Protein AF-0000000079854232 (afdb_homodimer)

Radius of gyration: 33.32 Å; Cα contacts (8 Å, |Δi|>4): 2351; chains: 2; bounding box: 52×107×73 Å

Secondary structure (DSSP, 8-state):
-EEEEEEEEEEE-SS-EEEEEEEEETTEEEEEESS---EEEEEE-TT-EEEEPEEEEEE---TTT-TTT--HHHHHHHHHHTTEEEEEE-SSSSSS-S-SHHHHHHHHHHHTTT-SSEEEEPEE--TT-GGGHHHHHHHT--EEEEESS---TT-----HHHHHHHHHHHHHTT-EEEEE---HHHHHHHHHHHHHTT--SHHHHHHTS-HHHHHHHHHHHHHHHHHHT--EEE-S---HHHHHHHHHHHHTT--EEEEE-HHHHH--HHHHHHHGGGG--SSPP--HHHHHHHHHHHHTT---EE---B----GGGG-GGG-TTTS---B--TTTHHHHHIIIIIITT---THHHHIIIIIHHHHHTT-TTTSSS--TTSB--EEEEEEEEEEE--TTT--SSS---TTTT-EEEEEEEEEEETTEEEEETTEE--SS----BPP-/-EEEEEEEEEEE-SS-EEEEEEEEETTEEEEEESS---EEEEEE-TT-EEEEPEEEEEE---TTT-TTT--HHHHHHHHHHTTEEEEEE-SSSSSS-S-SHHHHHHHHHHHTTT-SSEEEEPEE--TT-GGGHHHHHHHT--EEEEESS---TT-----HHHHHHHHHHHHHTT-EEEEE---HHHHHHHHHHHHHTT--SHHHHHHTS-HHHHHHHHHHHHHHHHHHT--EEE-S---HHHHHHHHHHHHTT--EEEEE-HHHHH--HHHHHHHGGGG--SSPP--HHHHHHHHHHHHTT---EE---B----GGGG-GGG-TTTS---B--TTTHHHHHIIIIIITT---THHHHIIIIIHHHHHTT-TTTSSS--TTSB--EEEEEEEEEEE--TTT--SSS---TTTT-EEEEEEEEEEETTEEEEETTEE--SS----BPP-

Foldseek 3Di:
DFAEKEAQAFEFALPDTDTWMFGADQQFTADIGRGGDDHPYYHYRHQWYKFFQFEFAAAAQLPPPQCLFHHQQLLQQLLQLQRHQEYEHEQPSYVQRQQALVSVVVRCVRCVFRHQHAYAYAHEDAPPRLVRVVRSQVSFHLAYEAEQADDDPNGHHDDLVSLLVSLLVCQVVLHEYEYAFFHHVQLVVQVVVCVVVVNQFLVSNLVSGDPVRRQVRLVSNLVSQVVNVGAYEYEADQFLVSLVVQVVSVVVVRRYAYEHEVLSQPDAPVLCNVVHQLQAAPVHRYHPVRNVSVLVCLLVVSHQAYHHSADGGAPVLSDCVCGNVRRDRGFHGSNPGLVSCCFRACVVPNHDCSSCLRHGFQRVCVSRVNNVAGSGRDGRHRPWMWIKNQADKDAQALVLRSTSRRDGSRHRDIGGIGTAWTDGSRRTQGHRSRGDDPGRDYYYDGD/DFAEKEAQAFEFALPDTDTWMFGADQQFTADIGNGGDDHPYYHYRHQWYKFFQFEFAAAAQLPPPQCLFHHQQLLQQLLQLLRHQEYEHEQPSYVQRQQALVSLVVRCVRCVFRHQHAYAYAHEDADPRLVRVVRSQVSFHLAYEAEQADDDPNTHHDDLVSLLVSLLVCVVVLHEYEYAFFHHVQLVVQVVVCVVVVNQFLVSNLVSGDPVRRQVRLVSNLVSQVVNVGAYEYEADQFLVSLVVQVVSVVVVRRYAYEHEVLSQPDAPVLCNVVHQLQAAPVHRYHPVRNVSVLVCLLVVSHQAYHHSADGGAPVLSDCVCGNVRRDRGFHGSNPGLVSCCFRACVVPNHDCSSCLRHGFQRVCVSRVNNVAGSGRDGRHRPWMWIKNQADKDAQALVLRSTSHRDGSRHRDIGGIGTAWTAGSRRTQGHRSRGPDPGRDYHYDGD

InterPro domains:
  IPR006680 Amidohydrolase-related [PF01979] (49-428)
  IPR011059 Metal-dependent hydrolase, composite domain superfamily [G3DSA:2.30.40.10] (6-443)
  IPR011059 Metal-dependent hydrolase, composite domain superfamily [SSF51338] (1-446)
  IPR017593 Allantoinase [TIGR03178] (4-446)
  IPR032466 Metal-dependent hydrolase [SSF51556] (53-374)
  IPR050138 Dihydroorotase/Allantoinase hydrolase-like [PTHR43668] (2-435)

Nearest PDB structures (foldseek):
  3hm7-assembly2_C  TM=9.636E-01  e=1.072E-55  Halalkalibacterium halodurans
  3sfw-assembly1_A  TM=9.272E-01  e=3.280E-47  Brevibacillus agri
  2ftw-assembly1_A  TM=9.325E-01  e=2.130E-45  Dictyostelium discoideum
  4b3z-assembly1_D  TM=9.214E-01  e=6.081E-44  Homo sapiens
  4bkn-assembly1_B  TM=9.227E-01  e=2.604E-43  Homo sapiens

pLDDT: mean 97.46, std 3.45, range [66.62, 98.94]

Organism: NCBI:txid1812858

Structure (mmCIF, N/CA/C/O backbone):
data_AF-0000000079854232-model_v1
#
loop_
_entity.id
_entity.type
_entity.pdbx_description
1 polymer allantoinase
#
loop_
_atom_site.group_PDB
_atom_site.id
_atom_site.type_symbol
_atom_site.label_atom_id
_atom_site.label_alt_id
_atom_site.label_comp_id
_atom_site.label_asym_id
_atom_site.label_entity_id
_atom_site.label_seq_id
_atom_site.pdbx_PDB_ins_code
_atom_site.Cartn_x
_atom_site.Cartn_y
_atom_site.Cartn_z
_atom_site.occupancy
_atom_site.B_iso_or_equiv
_atom_site.auth_seq_id
_atom_site.auth_comp_id
_atom_site.auth_asym_id
_atom_site.auth_atom_id
_atom_site.pdbx_PDB_model_num
ATOM 1 N N . MET A 1 1 ? 18.969 46.969 31.609 1 77 1 MET A N 1
ATOM 2 C CA . MET A 1 1 ? 17.672 46.625 32.188 1 77 1 MET A CA 1
ATOM 3 C C . MET A 1 1 ? 16.812 45.844 31.172 1 77 1 MET A C 1
ATOM 5 O O . MET A 1 1 ? 16.938 46.062 29.969 1 77 1 MET A O 1
ATOM 9 N N . MET A 1 2 ? 16.203 44.781 31.672 1 88.69 2 MET A N 1
ATOM 10 C CA . MET A 1 2 ? 15.352 43.969 30.812 1 88.69 2 MET A CA 1
ATOM 11 C C . MET A 1 2 ? 14.195 44.812 30.25 1 88.69 2 MET A C 1
ATOM 13 O O . MET A 1 2 ? 13.711 45.719 30.906 1 88.69 2 MET A O 1
ATOM 17 N N . HIS A 1 3 ? 13.922 44.594 28.969 1 94.06 3 HIS A N 1
ATOM 18 C CA . HIS A 1 3 ? 12.82 45.312 28.328 1 94.06 3 HIS A CA 1
ATOM 19 C C . HIS A 1 3 ? 11.477 44.844 28.875 1 94.06 3 HIS A C 1
ATOM 21 O O . HIS A 1 3 ? 10.594 45.656 29.156 1 94.06 3 HIS A O 1
ATOM 27 N N . LEU A 1 4 ? 11.312 43.531 28.969 1 97.38 4 LEU A N 1
ATOM 28 C CA . LEU A 1 4 ? 10.07 42.906 29.422 1 97.38 4 LEU A CA 1
ATOM 29 C C . LEU A 1 4 ? 10.352 41.75 30.359 1 97.38 4 LEU A C 1
ATOM 31 O O . LEU A 1 4 ? 11.305 41 30.156 1 97.38 4 LEU A O 1
ATOM 35 N N . ALA A 1 5 ? 9.57 41.625 31.391 1 98.38 5 ALA A N 1
ATOM 36 C CA . ALA A 1 5 ? 9.641 40.469 32.281 1 98.38 5 ALA A CA 1
ATOM 37 C C . ALA A 1 5 ? 8.258 39.906 32.531 1 98.38 5 ALA A C 1
ATOM 39 O O . ALA A 1 5 ? 7.281 40.625 32.656 1 98.38 5 ALA A O 1
ATOM 40 N N . ILE A 1 6 ? 8.133 38.656 32.531 1 98.44 6 ILE A N 1
ATOM 41 C CA . ILE A 1 6 ? 6.965 37.906 33 1 98.44 6 ILE A CA 1
ATOM 42 C C . ILE A 1 6 ? 7.293 37.219 34.312 1 98.44 6 ILE A C 1
ATOM 44 O O . ILE A 1 6 ? 8.047 36.25 34.344 1 98.44 6 ILE A O 1
ATOM 48 N N . ASN A 1 7 ? 6.699 37.656 35.406 1 98.44 7 ASN A N 1
ATOM 49 C CA . ASN A 1 7 ? 7.102 37.188 36.719 1 98.44 7 ASN A CA 1
ATOM 50 C C . ASN A 1 7 ? 6.113 36.188 37.281 1 98.44 7 ASN A C 1
ATOM 52 O O . ASN A 1 7 ? 4.902 36.344 37.125 1 98.44 7 ASN A O 1
ATOM 56 N N . ASN A 1 8 ? 6.637 35.188 37.875 1 98.38 8 ASN A N 1
ATOM 57 C CA . ASN A 1 8 ? 5.93 34.25 38.75 1 98.38 8 ASN A CA 1
ATOM 58 C C . ASN A 1 8 ? 4.879 33.469 37.969 1 98.38 8 ASN A C 1
ATOM 60 O O . ASN A 1 8 ? 3.756 33.281 38.438 1 98.38 8 ASN A O 1
ATOM 64 N N . ALA A 1 9 ? 5.191 33.125 36.75 1 98.62 9 ALA A N 1
ATOM 65 C CA . ALA A 1 9 ? 4.316 32.281 35.938 1 98.62 9 ALA A CA 1
ATOM 66 C C . ALA A 1 9 ? 4.668 30.797 36.156 1 98.62 9 ALA A C 1
ATOM 68 O O . ALA A 1 9 ? 5.727 30.484 36.688 1 98.62 9 ALA A O 1
ATOM 69 N N . MET A 1 10 ? 3.762 29.891 35.844 1 98.69 10 MET A N 1
ATOM 70 C CA . MET A 1 10 ? 4.07 28.469 35.688 1 98.69 10 MET A CA 1
ATOM 71 C C . MET A 1 10 ? 4.641 28.188 34.281 1 98.69 10 MET A C 1
ATOM 73 O O . MET A 1 10 ? 3.889 27.953 33.344 1 98.69 10 MET A O 1
ATOM 77 N N . ILE A 1 11 ? 5.941 28.141 34.188 1 98.75 11 ILE A N 1
ATOM 78 C CA . ILE A 1 11 ? 6.637 27.953 32.906 1 98.75 11 ILE A CA 1
ATOM 79 C C . ILE A 1 11 ? 6.523 26.5 32.469 1 98.75 11 ILE A C 1
ATOM 81 O O . ILE A 1 11 ? 6.836 25.578 33.219 1 98.75 11 ILE A O 1
ATOM 85 N N . VAL A 1 12 ? 6.039 26.281 31.219 1 98.81 12 VAL A N 1
ATOM 86 C CA . VAL A 1 12 ? 5.785 24.938 30.703 1 98.81 12 VAL A CA 1
ATOM 87 C C . VAL A 1 12 ? 6.832 24.578 29.641 1 98.81 12 VAL A C 1
ATOM 89 O O . VAL A 1 12 ? 6.945 25.266 28.625 1 98.81 12 VAL A O 1
ATOM 92 N N . THR A 1 13 ? 7.625 23.562 29.875 1 97.81 13 THR A N 1
ATOM 93 C CA . THR A 1 13 ? 8.531 22.984 28.875 1 97.81 13 THR A CA 1
ATOM 94 C C . THR A 1 13 ? 8.008 21.641 28.375 1 97.81 13 THR A C 1
ATOM 96 O O . THR A 1 13 ? 6.926 21.203 28.781 1 97.81 13 THR A O 1
ATOM 99 N N . ASP A 1 14 ? 8.758 21.047 27.469 1 96.38 14 ASP A N 1
ATOM 100 C CA . ASP A 1 14 ? 8.328 19.75 26.938 1 96.38 14 ASP A CA 1
ATOM 101 C C . ASP A 1 14 ? 8.461 18.656 28 1 96.38 14 ASP A C 1
ATOM 103 O O . ASP A 1 14 ? 7.848 17.594 27.891 1 96.38 14 ASP A O 1
ATOM 107 N N . LYS A 1 15 ? 9.102 18.922 29.156 1 93.75 15 LYS A N 1
ATOM 108 C CA . LYS A 1 15 ? 9.398 17.859 30.109 1 93.75 15 LYS A CA 1
ATOM 109 C C . LYS A 1 15 ? 8.852 18.203 31.5 1 93.75 15 LYS A C 1
ATOM 111 O O . LYS A 1 15 ? 8.555 17.297 32.281 1 93.75 15 LYS A O 1
ATOM 116 N N . ASN A 1 16 ? 8.852 19.562 31.734 1 96.25 16 ASN A N 1
ATOM 117 C CA . ASN A 1 16 ? 8.477 19.906 33.125 1 96.25 16 ASN A CA 1
ATOM 118 C C . ASN A 1 16 ? 7.727 21.234 33.188 1 96.25 16 ASN A C 1
ATOM 120 O O . ASN A 1 16 ? 7.691 21.984 32.188 1 96.25 16 ASN A O 1
ATOM 124 N N . ILE A 1 17 ? 7.137 21.453 34.344 1 98.25 17 ILE A N 1
ATOM 125 C CA . ILE A 1 17 ? 6.461 22.688 34.688 1 98.25 17 ILE A CA 1
ATOM 126 C C . ILE A 1 17 ? 7.039 23.234 36 1 98.25 17 ILE A C 1
ATOM 128 O O . ILE A 1 17 ? 7.16 22.5 36.969 1 98.25 17 ILE A O 1
ATOM 132 N N . PHE A 1 18 ? 7.438 24.516 36 1 97.81 18 PHE A N 1
ATOM 133 C CA . PHE A 1 18 ? 7.961 25.109 37.219 1 97.81 18 PHE A CA 1
ATOM 134 C C . PHE A 1 18 ? 7.602 26.578 37.312 1 97.81 18 PHE A C 1
ATOM 136 O O . PHE A 1 18 ? 7.43 27.25 36.312 1 97.81 18 PHE A O 1
ATOM 143 N N . LYS A 1 19 ? 7.469 27.062 38.562 1 98.19 19 LYS A N 1
ATOM 144 C CA . LYS A 1 19 ? 7.211 28.484 38.781 1 98.19 19 LYS A CA 1
ATOM 145 C C . LYS A 1 19 ? 8.477 29.312 38.562 1 98.19 19 LYS A C 1
ATOM 147 O O . LYS A 1 19 ? 9.547 28.953 39.062 1 98.19 19 LYS A O 1
ATOM 152 N N . GLY A 1 20 ? 8.359 30.375 37.781 1 98.19 20 GLY A N 1
ATOM 153 C CA . GLY A 1 20 ? 9.523 31.203 37.562 1 98.19 20 GLY A CA 1
ATOM 154 C C . GLY A 1 20 ? 9.203 32.469 36.781 1 98.19 20 GLY A C 1
ATOM 155 O O . GLY A 1 20 ? 8.031 32.812 36.562 1 98.19 20 GLY A O 1
ATOM 156 N N . SER A 1 21 ? 10.297 33.219 36.562 1 98.5 21 SER A N 1
ATOM 157 C CA . SER A 1 21 ? 10.219 34.5 35.844 1 98.5 21 SER A CA 1
ATOM 158 C C . SER A 1 21 ? 11.156 34.5 34.656 1 98.5 21 SER A C 1
ATOM 160 O O . SER A 1 21 ? 12.227 33.906 34.688 1 98.5 21 SER A O 1
ATOM 162 N N . ILE A 1 22 ? 10.664 35.188 33.656 1 98.38 22 ILE A N 1
ATOM 163 C CA . ILE A 1 22 ? 11.453 35.281 32.438 1 98.38 22 ILE A CA 1
ATOM 164 C C . ILE A 1 22 ? 11.758 36.75 32.125 1 98.38 22 ILE A C 1
ATOM 166 O O . ILE A 1 22 ? 10.875 37.594 32.219 1 98.38 22 ILE A O 1
ATOM 170 N N . GLY A 1 23 ? 13.039 36.969 31.844 1 98.44 23 GLY A N 1
ATOM 171 C CA . GLY A 1 23 ? 13.461 38.281 31.359 1 98.44 23 GLY A CA 1
ATOM 172 C C . GLY A 1 23 ? 13.75 38.281 29.859 1 98.44 23 GLY A C 1
ATOM 173 O O . GLY A 1 23 ? 14.391 37.375 29.344 1 98.44 23 GLY A O 1
ATOM 174 N N . ILE A 1 24 ? 13.211 39.281 29.188 1 98.44 24 ILE A N 1
ATOM 175 C CA . ILE A 1 24 ? 13.312 39.375 27.734 1 98.44 24 ILE A CA 1
ATOM 176 C C . ILE A 1 24 ? 14.102 40.625 27.359 1 98.44 24 ILE A C 1
ATOM 178 O O . ILE A 1 24 ? 13.828 41.719 27.859 1 98.44 24 ILE A O 1
ATOM 182 N N . GLN A 1 25 ? 15.055 40.438 26.547 1 97.75 25 GLN A N 1
ATOM 183 C CA . GLN A 1 25 ? 15.867 41.531 26.016 1 97.75 25 GLN A CA 1
ATOM 184 C C . GLN A 1 25 ? 16.172 41.281 24.531 1 97.75 25 GLN A C 1
ATOM 186 O O . GLN A 1 25 ? 16.516 40.188 24.125 1 97.75 25 GLN A O 1
ATOM 191 N N . ASP A 1 26 ? 16.016 42.344 23.75 1 96.81 26 ASP A N 1
ATOM 192 C CA . ASP A 1 26 ? 16.359 42.312 22.328 1 96.81 26 ASP A CA 1
ATOM 193 C C . ASP A 1 26 ? 15.664 41.156 21.609 1 96.81 26 ASP A C 1
ATOM 195 O O . ASP A 1 26 ? 16.297 40.406 20.859 1 96.81 26 ASP A O 1
ATOM 199 N N . GLY A 1 27 ? 14.398 40.906 22.016 1 97.31 27 GLY A N 1
ATOM 200 C CA . GLY A 1 27 ? 13.555 39.969 21.328 1 97.31 27 GLY A CA 1
ATOM 201 C C . GLY A 1 27 ? 13.82 38.531 21.734 1 97.31 27 GLY A C 1
ATOM 202 O O . GLY A 1 27 ? 13.203 37.594 21.219 1 97.31 27 GLY A O 1
ATOM 203 N N . LYS A 1 28 ? 14.703 38.312 22.75 1 98.38 28 LYS A N 1
ATOM 204 C CA . LYS A 1 28 ? 15.117 36.969 23.125 1 98.38 28 LYS A CA 1
ATOM 205 C C . LYS A 1 28 ? 14.93 36.75 24.625 1 98.38 28 LYS A C 1
ATOM 207 O O . LYS A 1 28 ? 14.875 37.719 25.406 1 98.38 28 LYS A O 1
ATOM 212 N N . VAL A 1 29 ? 14.766 35.5 24.953 1 98.44 29 VAL A N 1
ATOM 213 C CA . VAL A 1 29 ? 14.812 35.156 26.359 1 98.44 29 VAL A CA 1
ATOM 214 C C . VAL A 1 29 ? 16.234 35.344 26.906 1 98.44 29 VAL A C 1
ATOM 216 O O . VAL A 1 29 ? 17.156 34.656 26.469 1 98.44 29 VAL A O 1
ATOM 219 N N . GLU A 1 30 ? 16.344 36.219 27.828 1 98.06 30 GLU A N 1
ATOM 220 C CA . GLU A 1 30 ? 17.672 36.562 28.328 1 98.06 30 GLU A CA 1
ATOM 221 C C . GLU A 1 30 ? 17.953 35.875 29.656 1 98.06 30 GLU A C 1
ATOM 223 O O . GLU A 1 30 ? 19.109 35.531 29.953 1 98.06 30 GLU A O 1
ATOM 228 N N . LEU A 1 31 ? 16.844 35.781 30.422 1 97 31 LEU A N 1
ATOM 229 C CA . LEU A 1 31 ? 17 35.25 31.766 1 97 31 LEU A CA 1
ATOM 230 C C . LEU A 1 31 ? 15.781 34.438 32.188 1 97 31 LEU A C 1
ATOM 232 O O . LEU A 1 31 ? 14.648 34.781 31.844 1 97 31 LEU A O 1
ATOM 236 N N . ILE A 1 32 ? 16.031 33.375 32.844 1 97.69 32 ILE A N 1
ATOM 237 C CA . ILE A 1 32 ? 15.016 32.594 33.531 1 97.69 32 ILE A CA 1
ATOM 238 C C . ILE A 1 32 ? 15.375 32.5 35.031 1 97.69 32 ILE A C 1
ATOM 240 O O . ILE A 1 32 ? 16.484 32.094 35.375 1 97.69 32 ILE A O 1
ATOM 244 N N . SER A 1 33 ? 14.477 32.906 35.812 1 97.31 33 SER A N 1
ATOM 245 C CA . SER A 1 33 ? 14.789 33 37.219 1 97.31 33 SER A CA 1
ATOM 246 C C . SER A 1 33 ? 13.648 32.469 38.094 1 97.31 33 SER A C 1
ATOM 248 O O . SER A 1 33 ? 12.492 32.469 37.656 1 97.31 33 SER A O 1
ATOM 250 N N . GLN A 1 34 ? 13.992 32.062 39.312 1 96.62 34 GLN A N 1
ATOM 251 C CA . GLN A 1 34 ? 12.977 31.672 40.281 1 96.62 34 GLN A CA 1
ATOM 252 C C . GLN A 1 34 ? 12.406 32.906 41 1 96.62 34 GLN A C 1
ATOM 254 O O . GLN A 1 34 ? 11.336 32.812 41.594 1 96.62 34 GLN A O 1
ATOM 259 N N . SER A 1 35 ? 13.148 33.969 40.938 1 96.75 35 SER A N 1
ATOM 260 C CA . SER A 1 35 ? 12.727 35.219 41.562 1 96.75 35 SER A CA 1
ATOM 261 C C . SER A 1 35 ? 12.25 36.219 40.531 1 96.75 35 SER A C 1
ATOM 263 O O . SER A 1 35 ? 12.617 36.125 39.344 1 96.75 35 SER A O 1
ATOM 265 N N . PRO A 1 36 ? 11.453 37.188 40.969 1 97.31 36 PRO A N 1
ATOM 266 C CA . PRO A 1 36 ? 10.984 38.188 40.031 1 97.31 36 PRO A CA 1
ATOM 267 C C . PRO A 1 36 ? 12.133 39 39.406 1 97.31 36 PRO A C 1
ATOM 269 O O . PRO A 1 36 ? 13.156 39.219 40.062 1 97.31 36 PRO A O 1
ATOM 272 N N . ILE A 1 37 ? 11.914 39.344 38.25 1 97.5 37 ILE A N 1
ATOM 273 C CA . ILE A 1 37 ? 12.898 40.094 37.5 1 97.5 37 ILE A CA 1
ATOM 274 C C . ILE A 1 37 ? 12.398 41.531 37.281 1 97.5 37 ILE A C 1
ATOM 276 O O . ILE A 1 37 ? 11.219 41.75 36.969 1 97.5 37 ILE A O 1
ATOM 280 N N . GLU A 1 38 ? 13.258 42.5 37.5 1 96.62 38 GLU A N 1
ATOM 281 C CA . GLU A 1 38 ? 12.938 43.906 37.156 1 96.62 38 GLU A CA 1
ATOM 282 C C . GLU A 1 38 ? 13.102 44.156 35.656 1 96.62 38 GLU A C 1
ATOM 284 O O . GLU A 1 38 ? 14.039 43.656 35.031 1 96.62 38 GLU A O 1
ATOM 289 N N . ALA A 1 39 ? 12.18 44.906 35.156 1 97.56 39 ALA A N 1
ATOM 290 C CA . ALA A 1 39 ? 12.219 45.25 33.75 1 97.56 39 ALA A CA 1
ATOM 291 C C . ALA A 1 39 ? 11.43 46.531 33.469 1 97.56 39 ALA A C 1
ATOM 293 O O . ALA A 1 39 ? 10.75 47.062 34.375 1 97.56 39 ALA A O 1
ATOM 294 N N . ASP A 1 40 ? 11.594 47.125 32.312 1 96.94 40 ASP A N 1
ATOM 295 C CA . ASP A 1 40 ? 10.836 48.312 31.953 1 96.94 40 ASP A CA 1
ATOM 296 C C . ASP A 1 40 ? 9.328 48.062 32.031 1 96.94 40 ASP A C 1
ATOM 298 O O . ASP A 1 40 ? 8.562 48.906 32.469 1 96.94 40 ASP A O 1
ATOM 302 N N . LYS A 1 41 ? 8.883 46.875 31.484 1 96.62 41 LYS A N 1
ATOM 303 C CA . LYS A 1 41 ? 7.508 46.406 31.594 1 96.62 41 LYS A CA 1
ATOM 304 C C . LYS A 1 41 ? 7.457 45.031 32.281 1 96.62 41 LYS A C 1
ATOM 306 O O . LYS A 1 41 ? 8.234 44.156 31.969 1 96.62 41 LYS A O 1
ATOM 311 N N . VAL A 1 42 ? 6.613 44.969 33.281 1 97.5 42 VAL A N 1
ATOM 312 C CA . VAL A 1 42 ? 6.512 43.719 34.031 1 97.5 42 VAL A CA 1
ATOM 313 C C . VAL A 1 42 ? 5.094 43.156 33.938 1 97.5 42 VAL A C 1
ATOM 315 O O . VAL A 1 42 ? 4.117 43.875 34.188 1 97.5 42 VAL A O 1
ATOM 318 N N . ILE A 1 43 ? 4.98 42 33.5 1 97 43 ILE A N 1
ATOM 319 C CA . ILE A 1 43 ? 3.729 41.25 33.469 1 97 43 ILE A CA 1
ATOM 320 C C . ILE A 1 43 ? 3.695 40.25 34.625 1 97 43 ILE A C 1
ATOM 322 O O . ILE A 1 43 ? 4.664 39.531 34.844 1 97 43 ILE A O 1
ATOM 326 N N . GLN A 1 44 ? 2.631 40.281 35.344 1 97 44 GLN A N 1
ATOM 327 C CA . GLN A 1 44 ? 2.451 39.312 36.406 1 97 44 GLN A CA 1
ATOM 328 C C . GLN A 1 44 ? 1.81 38.031 35.875 1 97 44 GLN A C 1
ATOM 330 O O . GLN A 1 44 ? 0.667 38.062 35.438 1 97 44 GLN A O 1
ATOM 335 N N . GLY A 1 45 ? 2.525 36.969 36.031 1 97.19 45 GLY A N 1
ATOM 336 C CA . GLY A 1 45 ? 2.057 35.688 35.5 1 97.19 45 GLY A CA 1
ATOM 337 C C . GLY A 1 45 ? 1.44 34.812 36.562 1 97.19 45 GLY A C 1
ATOM 338 O O . GLY A 1 45 ? 1.195 33.625 36.312 1 97.19 45 GLY A O 1
ATOM 339 N N . ASP A 1 46 ? 1.106 35.312 37.75 1 96.19 46 ASP A N 1
ATOM 340 C CA . ASP A 1 46 ? 0.618 34.5 38.875 1 96.19 46 ASP A CA 1
ATOM 341 C C . ASP A 1 46 ? -0.624 33.719 38.469 1 96.19 46 ASP A C 1
ATOM 343 O O . ASP A 1 46 ? -1.61 34.281 38 1 96.19 46 ASP A O 1
ATOM 347 N N . GLY A 1 47 ? -0.521 32.406 38.688 1 96.44 47 GLY A N 1
ATOM 348 C CA . GLY A 1 47 ? -1.651 31.516 38.469 1 96.44 47 GLY A CA 1
ATOM 349 C C . GLY A 1 47 ? -1.841 31.172 37 1 96.44 47 GLY A C 1
ATOM 350 O O . GLY A 1 47 ? -2.789 30.469 36.625 1 96.44 47 GLY A O 1
ATOM 351 N N . LYS A 1 48 ? -0.977 31.609 36.094 1 98.44 48 LYS A N 1
ATOM 352 C CA . LYS A 1 48 ? -1.108 31.359 34.656 1 98.44 48 LYS A CA 1
ATOM 353 C C . LYS A 1 48 ? 0.033 30.484 34.125 1 98.44 48 LYS A C 1
ATOM 355 O O . LYS A 1 48 ? 1.091 30.406 34.75 1 98.44 48 LYS A O 1
ATOM 360 N N . TYR A 1 49 ? -0.224 29.766 33.125 1 98.81 49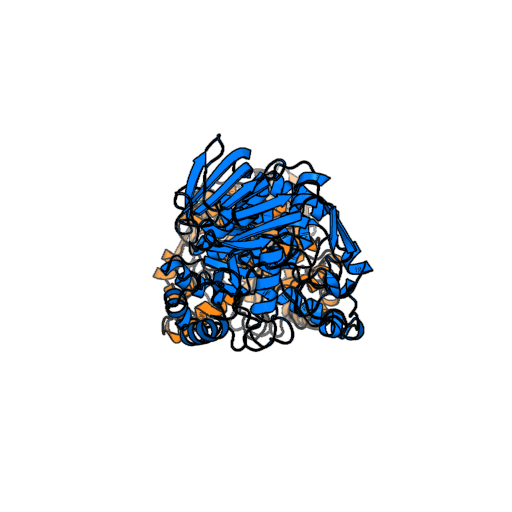 TYR A N 1
ATOM 361 C CA . TYR A 1 49 ? 0.806 28.984 32.438 1 98.81 49 TYR A CA 1
ATOM 362 C C . TYR A 1 49 ? 1.502 29.812 31.375 1 98.81 49 TYR A C 1
ATOM 364 O O . TYR A 1 49 ? 0.855 30.578 30.656 1 98.81 49 TYR A O 1
ATOM 372 N N . LEU A 1 50 ? 2.785 29.734 31.344 1 98.88 50 LEU A N 1
ATOM 373 C CA . LEU A 1 50 ? 3.566 30.328 30.266 1 98.88 50 LEU A CA 1
ATOM 374 C C . LEU A 1 50 ? 4.098 29.25 29.312 1 98.88 50 LEU A C 1
ATOM 376 O O . LEU A 1 50 ? 4.934 28.438 29.703 1 98.88 50 LEU A O 1
ATOM 380 N N . PHE A 1 51 ? 3.598 29.219 28.094 1 98.88 51 PHE A N 1
ATOM 381 C CA . PHE A 1 51 ? 4.016 28.281 27.062 1 98.88 51 PHE A CA 1
ATOM 382 C C . PHE A 1 51 ? 4.949 28.938 26.062 1 98.88 51 PHE A C 1
ATOM 384 O O . PHE A 1 51 ? 4.914 30.172 25.891 1 98.88 51 PHE A O 1
ATOM 391 N N . PRO A 1 52 ? 5.883 28.125 25.453 1 98.88 52 PRO A N 1
ATOM 392 C CA . PRO A 1 52 ? 6.43 28.672 24.203 1 98.88 52 PRO A CA 1
ATOM 393 C C . PRO A 1 52 ? 5.352 29.016 23.188 1 98.88 52 PRO A C 1
ATOM 395 O O . PRO A 1 52 ? 4.277 28.406 23.188 1 98.88 52 PRO A O 1
ATOM 398 N N . GLY A 1 53 ? 5.598 30.062 22.375 1 98.88 53 GLY A N 1
ATOM 399 C CA . GLY A 1 53 ? 4.652 30.344 21.312 1 98.88 53 GLY A CA 1
ATOM 400 C C . GLY A 1 53 ? 4.324 29.125 20.469 1 98.88 53 GLY A C 1
ATOM 401 O O . GLY A 1 53 ? 5.223 28.391 20.062 1 98.88 53 GLY A O 1
ATOM 402 N N . ILE A 1 54 ? 3.047 28.859 20.219 1 98.88 54 ILE A N 1
ATOM 403 C CA . ILE A 1 54 ? 2.605 27.719 19.422 1 98.88 54 ILE A CA 1
ATOM 404 C C . ILE A 1 54 ? 3.1 27.859 17.984 1 98.88 54 ILE A C 1
ATOM 406 O O . ILE A 1 54 ? 3.148 28.969 17.453 1 98.88 54 ILE A O 1
ATOM 410 N N . ILE A 1 55 ? 3.535 26.766 17.453 1 98.94 55 ILE A N 1
ATOM 411 C CA . ILE A 1 55 ? 3.949 26.688 16.047 1 98.94 55 ILE A CA 1
ATOM 412 C C . ILE A 1 55 ? 3.02 25.766 15.281 1 98.94 55 ILE A C 1
ATOM 414 O O . ILE A 1 55 ? 2.932 24.562 15.594 1 98.94 55 ILE A O 1
ATOM 418 N N . ASP A 1 56 ? 2.301 26.297 14.305 1 98.88 56 ASP A N 1
ATOM 419 C CA . ASP A 1 56 ? 1.387 25.516 13.477 1 98.88 56 ASP A CA 1
ATOM 420 C C . ASP A 1 56 ? 1.954 25.328 12.07 1 98.88 56 ASP A C 1
ATOM 422 O O . ASP A 1 56 ? 1.837 26.219 11.219 1 98.88 56 ASP A O 1
ATOM 426 N N . ASN A 1 57 ? 2.445 24.141 11.836 1 98.62 57 ASN A N 1
ATOM 427 C CA . ASN A 1 57 ? 3.182 23.891 10.594 1 98.62 57 ASN A CA 1
ATOM 428 C C . ASN A 1 57 ? 2.248 23.484 9.461 1 98.62 57 ASN A C 1
ATOM 430 O O . ASN A 1 57 ? 2.705 23.062 8.398 1 98.62 57 ASN A O 1
ATOM 434 N N . HIS A 1 58 ? 0.926 23.578 9.633 1 98.88 58 HIS A N 1
ATOM 435 C CA . HIS A 1 58 ? -0.037 23.156 8.617 1 98.88 58 HIS A CA 1
ATOM 436 C C . HIS A 1 58 ? -1.25 24.078 8.594 1 98.88 58 HIS A C 1
ATOM 438 O O . HIS A 1 58 ? -2.266 23.797 9.234 1 98.88 58 HIS A O 1
ATOM 444 N N . VAL A 1 59 ? -1.168 25.125 7.781 1 98.75 59 VAL A N 1
ATOM 445 C CA . VAL A 1 59 ? -2.27 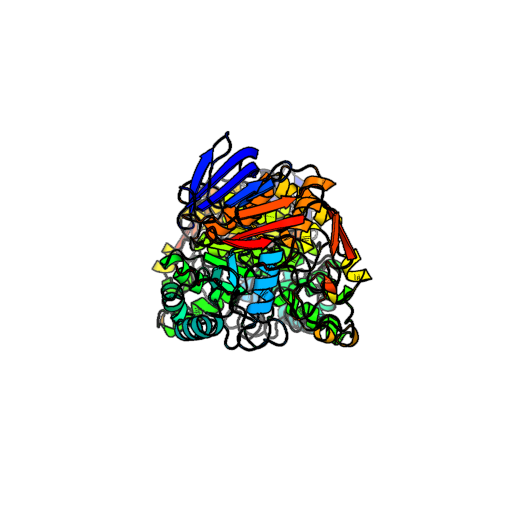26.062 7.609 1 98.75 59 VAL A CA 1
ATOM 446 C C . VAL A 1 59 ? -2.424 26.422 6.133 1 98.75 59 VAL A C 1
ATOM 448 O O . VAL A 1 59 ? -1.453 26.375 5.371 1 98.75 59 VAL A O 1
ATOM 451 N N . HIS A 1 60 ? -3.621 26.703 5.746 1 97.88 60 HIS A N 1
ATOM 452 C CA . HIS A 1 60 ? -3.926 27.25 4.426 1 97.88 60 HIS A CA 1
ATOM 453 C C . HIS A 1 60 ? -4.453 28.672 4.52 1 97.88 60 HIS A C 1
ATOM 455 O O . HIS A 1 60 ? -5.633 28.891 4.797 1 97.88 60 HIS A O 1
ATOM 461 N N . LEU A 1 61 ? -3.686 29.766 4.242 1 96.94 61 LEU A N 1
ATOM 462 C CA . LEU A 1 61 ? -4.141 31.141 4.375 1 96.94 61 LEU A CA 1
ATOM 463 C C . LEU A 1 61 ? -4.504 31.734 3.014 1 96.94 61 LEU A C 1
ATOM 465 O O . LEU A 1 61 ? -4.883 32.906 2.918 1 96.94 61 LEU A O 1
ATOM 469 N N . ASN A 1 62 ? -4.539 31 1.934 1 95.81 62 ASN A N 1
ATOM 470 C CA . ASN A 1 62 ? -5.18 31.188 0.636 1 95.81 62 ASN A CA 1
ATOM 471 C C . ASN A 1 62 ? -4.762 32.5 -0.006 1 95.81 62 ASN A C 1
ATOM 473 O O . ASN A 1 62 ? -5.566 33.156 -0.671 1 95.81 62 ASN A O 1
ATOM 477 N N . ASP A 1 63 ? -3.699 33.094 0.324 1 97 63 ASP A N 1
ATOM 478 C CA . ASP A 1 63 ? -3.193 34.375 -0.154 1 97 63 ASP A CA 1
ATOM 479 C C . ASP A 1 63 ? -1.815 34.219 -0.794 1 97 63 ASP A C 1
ATOM 481 O O . ASP A 1 63 ? -0.866 33.781 -0.137 1 97 63 ASP A O 1
ATOM 485 N N . PRO A 1 64 ? -1.741 34.531 -2.039 1 96.75 64 PRO A N 1
ATOM 486 C CA . PRO A 1 64 ? -2.666 35.219 -2.959 1 96.75 64 PRO A CA 1
ATOM 487 C C . PRO A 1 64 ? -3.625 34.219 -3.643 1 96.75 64 PRO A C 1
ATOM 489 O O . PRO A 1 64 ? -3.42 33.031 -3.584 1 96.75 64 PRO A O 1
ATOM 492 N N . GLY A 1 65 ? -4.793 34.75 -4.281 1 95.88 65 GLY A N 1
ATOM 493 C CA . GLY A 1 65 ? -5.586 34.031 -5.258 1 95.88 65 GLY A CA 1
ATOM 494 C C . GLY A 1 65 ? -6.953 33.625 -4.738 1 95.88 65 GLY A C 1
ATOM 495 O O . GLY A 1 65 ? -7.93 33.625 -5.488 1 95.88 65 GLY A O 1
ATOM 496 N N . PHE A 1 66 ? -7.082 33.219 -3.492 1 96.25 66 PHE A N 1
ATOM 497 C CA . PHE A 1 66 ? -8.344 32.781 -2.904 1 96.25 66 PHE A CA 1
ATOM 498 C C . PHE A 1 66 ? -8.664 33.562 -1.654 1 96.25 66 PHE A C 1
ATOM 500 O O . PHE A 1 66 ? -9.078 33 -0.634 1 96.25 66 PHE A O 1
ATOM 507 N N . THR A 1 67 ? -8.492 34.844 -1.688 1 97.5 67 THR A N 1
ATOM 508 C CA . THR A 1 67 ? -8.539 35.719 -0.525 1 97.5 67 THR A CA 1
ATOM 509 C C . THR A 1 67 ? -9.969 35.844 0.01 1 97.5 67 THR A C 1
ATOM 511 O O . THR A 1 67 ? -10.18 36.312 1.127 1 97.5 67 THR A O 1
ATOM 514 N N . TRP A 1 68 ? -10.984 35.406 -0.805 1 97.75 68 TRP A N 1
ATOM 515 C CA . TRP A 1 68 ? -12.352 35.375 -0.279 1 97.75 68 TRP A CA 1
ATOM 516 C C . TRP A 1 68 ? -12.508 34.312 0.796 1 97.75 68 TRP A C 1
ATOM 518 O O . TRP A 1 68 ? -13.461 34.344 1.581 1 97.75 68 TRP A O 1
ATOM 528 N N . ARG A 1 69 ? -11.641 33.344 0.821 1 97.81 69 ARG A N 1
ATOM 529 C CA . ARG A 1 69 ? -11.664 32.312 1.853 1 97.81 69 ARG A CA 1
ATOM 530 C C . ARG A 1 69 ? -10.938 32.781 3.111 1 97.81 69 ARG A C 1
ATOM 532 O O . ARG A 1 69 ? -11.461 32.656 4.219 1 97.81 69 ARG A O 1
ATOM 539 N N . GLU A 1 70 ? -9.703 33.25 2.885 1 97.69 70 GLU A N 1
ATOM 540 C CA . GLU A 1 70 ? -8.867 33.781 3.951 1 97.69 70 GLU A CA 1
ATOM 541 C C . GLU A 1 70 ? -7.68 34.562 3.385 1 97.69 70 GLU A C 1
ATOM 543 O O . GLU A 1 70 ? -7.074 34.156 2.396 1 97.69 70 GLU A O 1
ATOM 548 N N . ASP A 1 71 ? -7.41 35.719 3.936 1 97.19 71 ASP A N 1
ATOM 549 C CA . ASP A 1 71 ? -6.164 36.406 3.6 1 97.19 71 ASP A CA 1
ATOM 550 C C . ASP A 1 71 ? -5.172 36.344 4.758 1 97.19 71 ASP A C 1
ATOM 552 O O . ASP A 1 71 ? -5.516 35.875 5.852 1 97.19 71 ASP A O 1
ATOM 556 N N . PHE A 1 72 ? -3.953 36.688 4.492 1 97.62 72 PHE A N 1
ATOM 557 C CA . PHE A 1 72 ? -2.861 36.531 5.441 1 97.62 72 PHE A CA 1
ATOM 558 C C . PHE A 1 72 ? -3.08 37.375 6.684 1 97.62 72 PHE A C 1
ATOM 560 O O . PHE A 1 72 ? -2.695 36.969 7.789 1 97.62 72 PHE A O 1
ATOM 567 N N . ALA A 1 73 ? -3.682 38.531 6.562 1 96.94 73 ALA A N 1
ATOM 568 C CA . ALA A 1 73 ? -3.914 39.438 7.691 1 96.94 73 ALA A CA 1
ATOM 569 C C . ALA A 1 73 ? -4.914 38.812 8.68 1 96.94 73 ALA A C 1
ATOM 571 O O . ALA A 1 73 ? -4.648 38.75 9.883 1 96.94 73 ALA A O 1
ATOM 572 N N . HIS A 1 74 ? -6.066 38.406 8.188 1 97.5 74 HIS A N 1
ATOM 573 C CA . HIS A 1 74 ? -7.082 37.812 9.047 1 97.5 74 HIS A CA 1
ATOM 574 C C . HIS A 1 74 ? -6.57 36.531 9.688 1 97.5 74 HIS A C 1
ATOM 576 O O . HIS A 1 74 ? -6.742 36.312 10.891 1 97.5 74 HIS A O 1
ATOM 582 N N . GLY A 1 75 ? -5.926 35.688 8.836 1 98.19 75 GLY A N 1
ATOM 583 C CA . GLY A 1 75 ? -5.43 34.406 9.344 1 98.19 75 GLY A CA 1
ATOM 584 C C . GLY A 1 75 ? -4.391 34.562 10.438 1 98.19 75 GLY A C 1
ATOM 585 O O . GLY A 1 75 ? -4.465 33.906 11.477 1 98.19 75 GLY A O 1
ATOM 586 N N . THR A 1 76 ? -3.416 35.469 10.234 1 98.19 76 THR A N 1
ATOM 587 C CA . THR A 1 76 ? -2.338 35.625 11.203 1 98.19 76 THR A CA 1
ATOM 588 C C . THR A 1 76 ? -2.83 36.375 12.445 1 98.19 76 THR A C 1
ATOM 590 O O . THR A 1 76 ? -2.311 36.156 13.539 1 98.19 76 THR A O 1
ATOM 593 N N . LYS A 1 77 ? -3.82 37.219 12.273 1 97.25 77 LYS A N 1
ATOM 594 C CA . LYS A 1 77 ? -4.469 37.812 13.43 1 97.25 77 LYS A CA 1
ATOM 595 C C . LYS A 1 77 ? -5.117 36.75 14.312 1 97.25 77 LYS A C 1
ATOM 597 O O . LYS A 1 77 ? -4.926 36.75 15.531 1 97.25 77 LYS A O 1
ATOM 602 N N . ALA A 1 78 ? -5.902 35.906 13.664 1 98.12 78 ALA A N 1
ATOM 603 C CA . ALA A 1 78 ? -6.547 34.812 14.375 1 98.12 78 ALA A CA 1
ATOM 604 C C . ALA A 1 78 ? -5.52 33.906 15.078 1 98.12 78 ALA A C 1
ATOM 606 O O . ALA A 1 78 ? -5.727 33.5 16.219 1 98.12 78 ALA A O 1
ATOM 607 N N . ALA A 1 79 ? -4.441 33.625 14.359 1 98.56 79 ALA A N 1
ATOM 608 C CA . ALA A 1 79 ? -3.352 32.844 14.938 1 98.56 79 ALA A CA 1
ATOM 609 C C . ALA A 1 79 ? -2.812 33.5 16.203 1 98.56 79 ALA A C 1
ATOM 611 O O . ALA A 1 79 ? -2.688 32.844 17.234 1 98.56 79 ALA A O 1
ATOM 612 N N . ALA A 1 80 ? -2.531 34.781 16.141 1 98.12 80 ALA A N 1
ATOM 613 C CA . ALA A 1 80 ? -1.987 35.531 17.266 1 98.12 80 ALA A CA 1
ATOM 614 C C . ALA A 1 80 ? -2.922 35.438 18.484 1 98.12 80 ALA A C 1
ATOM 616 O O . ALA A 1 80 ? -2.477 35.188 19.594 1 98.12 80 ALA A O 1
ATOM 617 N N . ILE A 1 81 ? -4.168 35.625 18.203 1 97.94 81 ILE A N 1
ATOM 618 C CA . ILE A 1 81 ? -5.172 35.594 19.25 1 97.94 81 ILE A CA 1
ATOM 619 C C . ILE A 1 81 ? -5.211 34.219 19.891 1 97.94 81 ILE A C 1
ATOM 621 O O . ILE A 1 81 ? -5.402 34.094 21.109 1 97.94 81 ILE A O 1
ATOM 625 N N . GLY A 1 82 ? -4.961 33.219 19.125 1 98.5 82 GLY A N 1
ATOM 626 C CA . GLY A 1 82 ? -4.98 31.844 19.594 1 98.5 82 GLY A CA 1
ATOM 627 C C . GLY A 1 82 ? -3.676 31.422 20.25 1 98.5 82 GLY A C 1
ATOM 628 O O . GLY A 1 82 ? -3.545 30.281 20.703 1 98.5 82 GLY A O 1
ATOM 629 N N . GLY A 1 83 ? -2.668 32.281 20.297 1 98.56 83 GLY A N 1
ATOM 630 C CA . GLY A 1 83 ? -1.398 31.969 20.938 1 98.56 83 GLY A CA 1
ATOM 631 C C . GLY A 1 83 ? -0.366 31.422 19.969 1 98.56 83 GLY A C 1
ATOM 632 O O . GLY A 1 83 ? 0.687 30.938 20.391 1 98.56 83 GLY A O 1
ATOM 633 N N . VAL A 1 84 ? -0.654 31.438 18.656 1 98.88 84 VAL A N 1
ATOM 634 C CA . VAL A 1 84 ? 0.271 30.969 17.625 1 98.88 84 VAL A CA 1
ATOM 635 C C . VAL A 1 84 ? 1.215 32.094 17.234 1 98.88 84 VAL A C 1
ATOM 637 O O . VAL A 1 84 ? 0.771 33.219 16.922 1 98.88 84 VAL A O 1
ATOM 640 N N . THR A 1 85 ? 2.52 31.828 17.25 1 98.69 85 THR A N 1
ATOM 641 C CA . THR A 1 85 ? 3.49 32.875 16.953 1 98.69 85 THR A CA 1
ATOM 642 C C . THR A 1 85 ? 4.18 32.594 15.617 1 98.69 85 THR A C 1
ATOM 644 O O . THR A 1 85 ? 4.836 33.469 15.062 1 98.69 85 THR A O 1
ATOM 647 N N . THR A 1 86 ? 4.074 31.359 15.156 1 98.81 86 THR A N 1
ATOM 648 C CA . THR A 1 86 ? 4.699 31 13.891 1 98.81 86 THR A CA 1
ATOM 649 C C . THR A 1 86 ? 3.834 30 13.133 1 98.81 86 THR A C 1
ATOM 651 O O . THR A 1 86 ? 3.299 29.062 13.719 1 98.81 86 THR A O 1
ATOM 654 N N . ILE A 1 87 ? 3.643 30.266 11.82 1 98.75 87 ILE A N 1
ATOM 655 C CA . ILE A 1 87 ? 2.928 29.297 10.984 1 98.75 87 ILE A CA 1
ATOM 656 C C . ILE A 1 87 ? 3.795 28.906 9.789 1 98.75 87 ILE A C 1
ATOM 658 O O . ILE A 1 87 ? 4.711 29.641 9.414 1 98.75 87 ILE A O 1
ATOM 662 N N . VAL A 1 88 ? 3.568 27.703 9.289 1 98.81 88 VAL A N 1
ATOM 663 C CA . VAL A 1 88 ? 4.098 27.297 7.996 1 98.81 88 VAL A CA 1
ATOM 664 C C . VAL A 1 88 ? 2.945 27.062 7.02 1 98.81 88 VAL A C 1
ATOM 666 O O . VAL A 1 88 ? 2.156 26.141 7.191 1 98.81 88 VAL A O 1
ATOM 669 N N . ASP A 1 89 ? 2.869 27.906 6.062 1 98.56 89 ASP A N 1
ATOM 670 C CA . ASP A 1 89 ? 1.723 27.969 5.16 1 98.56 89 ASP A CA 1
ATOM 671 C C . ASP A 1 89 ? 1.877 26.984 4.012 1 98.56 89 ASP A C 1
ATOM 673 O O . ASP A 1 89 ? 2.959 26.859 3.434 1 98.56 89 ASP A O 1
ATOM 677 N N . MET A 1 90 ? 0.853 26.234 3.713 1 98.19 90 MET A N 1
ATOM 678 C CA . MET A 1 90 ? 0.824 25.203 2.693 1 98.19 90 MET A CA 1
ATOM 679 C C . MET A 1 90 ? 0.924 25.797 1.296 1 98.19 90 MET A C 1
ATOM 681 O O . MET A 1 90 ? 0.547 26.953 1.084 1 98.19 90 MET A O 1
ATOM 685 N N . PRO A 1 91 ? 1.378 25.047 0.369 1 97.94 91 PRO A N 1
ATOM 686 C CA . PRO A 1 91 ? 1.711 25.609 -0.944 1 97.94 91 PRO A CA 1
ATOM 687 C C . PRO A 1 91 ? 0.5 25.703 -1.87 1 97.94 91 PRO A C 1
ATOM 689 O O . PRO A 1 91 ? 0.565 26.359 -2.916 1 97.94 91 PRO A O 1
ATOM 692 N N . MET A 1 92 ? -0.601 25 -1.508 1 95.75 92 MET A N 1
ATOM 693 C CA . MET A 1 92 ? -1.787 25.016 -2.359 1 95.75 92 MET A CA 1
ATOM 694 C C . MET A 1 92 ? -2.863 25.922 -1.769 1 95.75 92 MET A C 1
ATOM 696 O O . MET A 1 92 ? -2.699 26.453 -0.669 1 95.75 92 MET A O 1
ATOM 700 N N . GLN A 1 93 ? -3.928 26.172 -2.547 1 91.94 93 GLN A N 1
ATOM 701 C CA . GLN A 1 93 ? -4.91 27.203 -2.238 1 91.94 93 GLN A CA 1
ATOM 702 C C . GLN A 1 93 ? -4.277 28.594 -2.254 1 91.94 93 GLN A C 1
ATOM 704 O O . GLN A 1 93 ? -4.562 29.422 -1.387 1 91.94 93 GLN A O 1
ATOM 709 N N . ASN A 1 94 ? -3.262 28.672 -3.039 1 91.19 94 ASN A N 1
ATOM 710 C CA . ASN A 1 94 ? -2.588 29.844 -3.572 1 91.19 94 ASN A CA 1
ATOM 711 C C . ASN A 1 94 ? -2.611 29.875 -5.098 1 91.19 94 ASN A C 1
ATOM 713 O O . ASN A 1 94 ? -2.576 28.812 -5.738 1 91.19 94 ASN A O 1
ATOM 717 N N . GLU A 1 95 ? -2.686 31.047 -5.605 1 93.94 95 GLU A N 1
ATOM 718 C CA . GLU A 1 95 ? -2.648 31.109 -7.062 1 93.94 95 GLU A CA 1
ATOM 719 C C . GLU A 1 95 ? -1.467 31.953 -7.543 1 93.94 95 GLU A C 1
ATOM 721 O O . GLU A 1 95 ? -1.447 33.156 -7.363 1 93.94 95 GLU A O 1
ATOM 726 N N . PRO A 1 96 ? -0.49 31.359 -8.117 1 95.94 96 PRO A N 1
ATOM 727 C CA . PRO A 1 96 ? -0.342 29.906 -8.305 1 95.94 96 PRO A CA 1
ATOM 728 C C . PRO A 1 96 ? 0.157 29.203 -7.055 1 95.94 96 PRO A C 1
ATOM 730 O O . PRO A 1 96 ? 0.636 29.844 -6.117 1 95.94 96 PRO A O 1
ATOM 733 N N . ALA A 1 97 ? -0.002 27.828 -7.066 1 97.5 97 ALA A N 1
ATOM 734 C CA . ALA A 1 97 ? 0.626 27.047 -6.004 1 97.5 97 ALA A CA 1
ATOM 735 C C . ALA A 1 97 ? 2.129 27.297 -5.949 1 97.5 97 ALA A C 1
ATOM 737 O O . ALA A 1 97 ? 2.766 27.516 -6.984 1 97.5 97 ALA A O 1
ATOM 738 N N . VAL A 1 98 ? 2.736 27.266 -4.797 1 98.38 98 VAL A N 1
ATOM 739 C CA . VAL A 1 98 ? 4.152 27.562 -4.621 1 98.38 98 VAL A CA 1
ATOM 740 C C . VAL A 1 98 ? 4.992 26.391 -5.137 1 98.38 98 VAL A C 1
ATOM 742 O O . VAL A 1 98 ? 5.527 25.609 -4.348 1 98.38 98 VAL A O 1
ATOM 745 N N . SER A 1 99 ? 5.227 26.359 -6.492 1 98.31 99 SER A N 1
ATOM 746 C CA . SER A 1 99 ? 5.789 25.188 -7.129 1 98.31 99 SER A CA 1
ATOM 747 C C . SER A 1 99 ? 7.207 25.438 -7.625 1 98.31 99 SER A C 1
ATOM 749 O O . SER A 1 99 ? 7.883 24.516 -8.102 1 98.31 99 SER A O 1
ATOM 751 N N . ASN A 1 100 ? 7.672 26.625 -7.523 1 98.38 100 ASN A N 1
ATOM 752 C CA . ASN A 1 100 ? 9.055 26.953 -7.867 1 98.38 100 ASN A CA 1
ATOM 753 C C . ASN A 1 100 ? 9.547 28.188 -7.105 1 98.38 100 ASN A C 1
ATOM 755 O O . ASN A 1 100 ? 8.781 28.812 -6.367 1 98.38 100 ASN A O 1
ATOM 759 N N . ALA A 1 101 ? 10.812 28.531 -7.277 1 98.62 101 ALA A N 1
ATOM 760 C CA . ALA A 1 101 ? 11.461 29.594 -6.523 1 98.62 101 ALA A CA 1
ATOM 761 C C . ALA A 1 101 ? 10.852 30.953 -6.844 1 98.62 101 ALA A C 1
ATOM 763 O O . ALA A 1 101 ? 10.703 31.797 -5.961 1 98.62 101 ALA A O 1
ATOM 764 N N . GLU A 1 102 ? 10.492 31.172 -8.078 1 98.69 102 GLU A N 1
ATOM 765 C CA . GLU A 1 102 ? 9.914 32.438 -8.492 1 98.69 102 GLU A CA 1
ATOM 766 C C . GLU A 1 102 ? 8.57 32.688 -7.816 1 98.69 102 GLU A C 1
ATOM 768 O O . GLU A 1 102 ? 8.32 33.781 -7.297 1 98.69 102 GLU A O 1
ATOM 773 N N . ILE A 1 103 ? 7.738 31.703 -7.859 1 98.5 103 ILE A N 1
ATOM 774 C CA . ILE A 1 103 ? 6.422 31.812 -7.234 1 98.5 103 ILE A CA 1
ATOM 775 C C . ILE A 1 103 ? 6.582 32 -5.73 1 98.5 103 ILE A C 1
ATOM 777 O O . ILE A 1 103 ? 5.832 32.75 -5.113 1 98.5 103 ILE A O 1
ATOM 781 N N . PHE A 1 104 ? 7.59 31.328 -5.148 1 98.44 104 PHE A N 1
ATOM 782 C CA . PHE A 1 104 ? 7.91 31.5 -3.736 1 98.44 104 PHE A CA 1
ATOM 783 C C . PHE A 1 104 ? 8.195 32.969 -3.422 1 98.44 104 PHE A C 1
ATOM 785 O O . PHE A 1 104 ? 7.637 33.531 -2.48 1 98.44 104 PHE A O 1
ATOM 792 N N . GLU A 1 105 ? 8.961 33.562 -4.199 1 98.56 105 GLU A N 1
ATOM 793 C CA . GLU A 1 105 ? 9.367 34.969 -3.977 1 98.56 105 GLU A CA 1
ATOM 794 C C . GLU A 1 105 ? 8.203 35.906 -4.188 1 9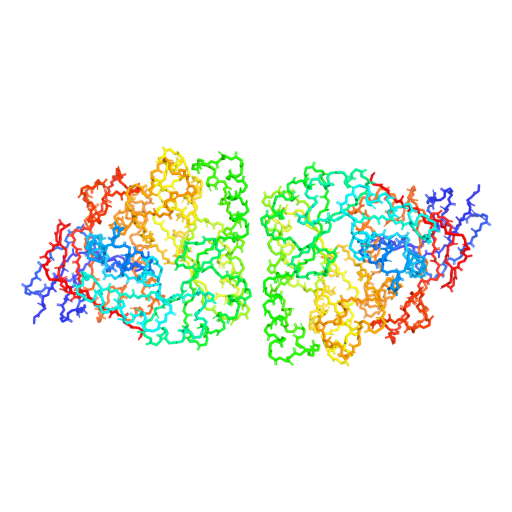8.56 105 GLU A C 1
ATOM 796 O O . GLU A 1 105 ? 8.07 36.906 -3.465 1 98.56 105 GLU A O 1
ATOM 801 N N . ILE A 1 106 ? 7.434 35.625 -5.207 1 98.31 106 ILE A N 1
ATOM 802 C CA . ILE A 1 106 ? 6.27 36.469 -5.48 1 98.31 106 ILE A CA 1
ATOM 803 C C . ILE A 1 106 ? 5.328 36.438 -4.277 1 98.31 106 ILE A C 1
ATOM 805 O O . ILE A 1 106 ? 4.852 37.5 -3.838 1 98.31 106 ILE A O 1
ATOM 809 N N . LYS A 1 107 ? 5.102 35.25 -3.705 1 98.12 107 LYS A N 1
ATOM 810 C CA . LYS A 1 107 ? 4.242 35.156 -2.529 1 98.12 107 LYS A CA 1
ATOM 811 C C . LYS A 1 107 ? 4.871 35.844 -1.325 1 98.12 107 LYS A C 1
ATOM 813 O O . LYS A 1 107 ? 4.188 36.562 -0.586 1 98.12 107 LYS A O 1
ATOM 818 N N . ALA A 1 108 ? 6.164 35.594 -1.142 1 98.12 108 ALA A N 1
ATOM 819 C CA . ALA A 1 108 ? 6.879 36.219 -0.025 1 98.12 108 ALA A CA 1
ATOM 820 C C . ALA A 1 108 ? 6.727 37.719 -0.044 1 98.12 108 ALA A C 1
ATOM 822 O O . ALA A 1 108 ? 6.457 38.344 0.991 1 98.12 108 ALA A O 1
ATOM 823 N N . LYS A 1 109 ? 6.828 38.312 -1.195 1 97.75 109 LYS A N 1
ATOM 824 C CA . LYS A 1 109 ? 6.68 39.75 -1.343 1 97.75 109 LYS A CA 1
ATOM 825 C C . LYS A 1 109 ? 5.238 40.188 -1.104 1 97.75 109 LYS A C 1
ATOM 827 O O . LYS A 1 109 ? 4.988 41.188 -0.444 1 97.75 109 LYS A O 1
ATOM 832 N N . HIS A 1 110 ? 4.391 39.438 -1.621 1 97.56 110 HIS A N 1
ATOM 833 C CA . HIS A 1 110 ? 2.969 39.75 -1.567 1 97.56 110 HIS A CA 1
ATOM 834 C C . HIS A 1 110 ? 2.473 39.812 -0.127 1 97.56 110 HIS A C 1
ATOM 836 O O . HIS A 1 110 ? 1.673 40.688 0.221 1 97.56 110 HIS A O 1
ATOM 842 N N . VAL A 1 111 ? 2.963 38.906 0.77 1 97.5 111 VAL A N 1
ATOM 843 C CA . VAL A 1 111 ? 2.369 38.781 2.098 1 97.5 111 VAL A CA 1
ATOM 844 C C . VAL A 1 111 ? 3.277 39.469 3.129 1 97.5 111 VAL A C 1
ATOM 846 O O . VAL A 1 111 ? 2.979 39.438 4.324 1 97.5 111 VAL A O 1
ATOM 849 N N . SER A 1 112 ? 4.367 40.094 2.725 1 95.19 112 SER A N 1
ATOM 850 C CA . SER A 1 112 ? 5.43 40.594 3.596 1 95.19 112 SER A CA 1
ATOM 851 C C . SER A 1 112 ? 4.91 41.625 4.574 1 95.19 112 SER A C 1
ATOM 853 O O . SER A 1 112 ? 5.418 41.75 5.691 1 95.19 112 SER A O 1
ATOM 855 N N . SER A 1 113 ? 3.855 42.375 4.254 1 94.81 113 SER A N 1
ATOM 856 C CA . SER A 1 113 ? 3.367 43.406 5.137 1 94.81 113 SER A CA 1
ATOM 857 C C . SER A 1 113 ? 2.027 43.031 5.762 1 94.81 113 SER A C 1
ATOM 859 O O . SER A 1 113 ? 1.41 43.844 6.453 1 94.81 113 SER A O 1
ATOM 861 N N . ALA A 1 114 ? 1.717 41.875 5.543 1 95.38 114 ALA A N 1
ATOM 862 C CA . ALA A 1 114 ? 0.347 41.531 5.914 1 95.38 114 ALA A CA 1
ATOM 863 C C . ALA A 1 114 ? 0.314 40.719 7.215 1 95.38 114 ALA A C 1
ATOM 865 O O . ALA A 1 114 ? -0.719 40.656 7.883 1 95.38 114 ALA A O 1
ATOM 866 N N . SER A 1 115 ? 1.418 40.156 7.664 1 97 115 SER A N 1
ATOM 867 C CA . SER A 1 115 ? 1.378 39.125 8.703 1 97 115 SER A CA 1
ATOM 868 C C . SER A 1 115 ? 1.592 39.75 10.086 1 97 115 SER A C 1
ATOM 870 O O . SER A 1 115 ? 2.467 40.594 10.266 1 97 115 SER A O 1
ATOM 872 N N . TYR A 1 116 ? 0.844 39.281 11.07 1 97.06 116 TYR A N 1
ATOM 873 C CA . TYR A 1 116 ? 0.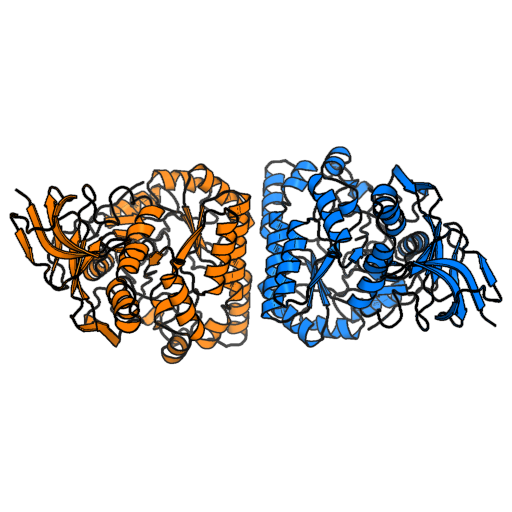985 39.688 12.461 1 97.06 116 TYR A CA 1
ATOM 874 C C . TYR A 1 116 ? 1.962 38.781 13.203 1 97.06 116 TYR A C 1
ATOM 876 O O . TYR A 1 116 ? 2.428 39.125 14.289 1 97.06 116 TYR A O 1
ATOM 884 N N . ILE A 1 117 ? 2.236 37.656 12.664 1 98 117 ILE A N 1
ATOM 885 C CA . ILE A 1 117 ? 3.139 36.688 13.305 1 98 117 ILE A CA 1
ATOM 886 C C . ILE A 1 117 ? 4.172 36.219 12.289 1 98 117 ILE A C 1
ATOM 888 O O . ILE A 1 117 ? 4.051 36.469 11.094 1 98 117 ILE A O 1
ATOM 892 N N . ASP A 1 118 ? 5.227 35.469 12.75 1 98.44 118 ASP A N 1
ATOM 893 C CA . ASP A 1 118 ? 6.242 34.906 11.852 1 98.44 118 ASP A CA 1
ATOM 894 C C . ASP A 1 118 ? 5.676 33.781 11.016 1 98.44 118 ASP A C 1
ATOM 896 O O . ASP A 1 118 ? 4.703 33.125 11.414 1 98.44 118 ASP A O 1
ATOM 900 N N . TYR A 1 119 ? 6.262 33.625 9.82 1 98.62 119 TYR A N 1
ATOM 901 C CA . TYR A 1 119 ? 5.707 32.594 8.93 1 98.62 119 TYR A CA 1
ATOM 902 C C . TYR A 1 119 ? 6.793 32.031 8.031 1 98.62 119 TYR A C 1
ATOM 904 O O . TYR A 1 119 ? 7.883 32.594 7.914 1 98.62 119 TYR A O 1
ATOM 912 N N . SER A 1 120 ? 6.578 30.828 7.57 1 98.56 120 SER A N 1
ATOM 913 C CA . SER A 1 120 ? 7.32 30.125 6.531 1 98.56 120 SER A CA 1
ATOM 914 C C . SER A 1 120 ? 6.383 29.453 5.539 1 98.56 120 SER A C 1
ATOM 916 O O . SER A 1 120 ? 5.16 29.547 5.668 1 98.56 120 SER A O 1
ATOM 918 N N . PHE A 1 121 ? 7 28.859 4.453 1 98.62 121 PHE A N 1
ATOM 919 C CA . PHE A 1 121 ? 6.18 28.219 3.432 1 98.62 121 PHE A CA 1
ATOM 920 C C . PHE A 1 121 ? 6.617 26.766 3.213 1 98.62 121 PHE A C 1
ATOM 922 O O . PHE A 1 121 ? 7.809 26.469 3.258 1 98.62 121 PHE A O 1
ATOM 929 N N . TRP A 1 122 ? 5.598 25.969 2.992 1 98.5 122 TRP A N 1
ATOM 930 C CA . TRP A 1 122 ? 5.855 24.719 2.289 1 98.5 122 TRP A CA 1
ATOM 931 C C . TRP A 1 122 ? 6.102 24.953 0.805 1 98.5 122 TRP A C 1
ATOM 933 O O . TRP A 1 122 ? 5.629 25.953 0.249 1 98.5 122 TRP A O 1
ATOM 943 N N . GLY A 1 123 ? 6.84 24.125 0.214 1 98.56 123 GLY A N 1
ATOM 944 C CA . GLY A 1 123 ? 6.875 24.016 -1.236 1 98.56 123 GLY A CA 1
ATOM 945 C C . GLY A 1 123 ? 6.02 22.891 -1.774 1 98.56 123 GLY A C 1
ATOM 946 O O . GLY A 1 123 ? 5.707 21.938 -1.05 1 98.56 123 GLY A O 1
ATOM 947 N N . ALA A 1 124 ? 5.652 23 -3.045 1 98.56 124 ALA A N 1
ATOM 948 C CA . ALA A 1 124 ? 4.832 21.969 -3.68 1 98.56 124 ALA A CA 1
ATOM 949 C C . ALA A 1 124 ? 5.676 20.766 -4.055 1 98.56 124 ALA A C 1
ATOM 951 O O . ALA A 1 124 ? 6.855 20.891 -4.395 1 98.56 124 ALA A O 1
ATOM 952 N N . LEU A 1 125 ? 5.16 19.641 -3.93 1 98.69 125 LEU A N 1
ATOM 953 C CA . LEU A 1 125 ? 5.617 18.391 -4.512 1 98.69 125 LEU A CA 1
ATOM 954 C C . LEU A 1 125 ? 4.547 17.781 -5.414 1 98.69 125 LEU A C 1
ATOM 956 O O . LEU A 1 125 ? 3.701 17.016 -4.953 1 98.69 125 LEU A O 1
ATOM 960 N N . VAL A 1 126 ? 4.625 18.125 -6.723 1 98.44 126 VAL A N 1
ATOM 961 C CA . VAL A 1 126 ? 3.574 17.844 -7.691 1 98.44 126 VAL A CA 1
ATOM 962 C C . VAL A 1 126 ? 4.195 17.281 -8.969 1 98.44 126 VAL A C 1
ATOM 964 O O . VAL A 1 126 ? 5.418 17.188 -9.086 1 98.44 126 VAL A O 1
ATOM 967 N N . ASP A 1 127 ? 3.361 16.859 -9.867 1 97.62 127 ASP A N 1
ATOM 968 C CA . ASP A 1 127 ? 3.836 16.062 -10.992 1 97.62 127 ASP A CA 1
ATOM 969 C C . ASP A 1 127 ? 4.52 16.938 -12.039 1 97.62 127 ASP A C 1
ATOM 971 O O . ASP A 1 127 ? 5.082 16.438 -13.008 1 97.62 127 ASP A O 1
ATOM 975 N N . TYR A 1 128 ? 4.527 18.312 -11.883 1 97.06 128 TYR A N 1
ATOM 976 C CA . TYR A 1 128 ? 5.105 19.172 -12.914 1 97.06 128 TYR A CA 1
ATOM 977 C C . TYR A 1 128 ? 6.285 19.969 -12.367 1 97.06 128 TYR A C 1
ATOM 979 O O . TYR A 1 128 ? 6.812 20.844 -13.047 1 97.06 128 TYR A O 1
ATOM 987 N N . ASN A 1 129 ? 6.73 19.719 -11.102 1 98.12 129 ASN A N 1
ATOM 988 C CA . ASN A 1 129 ? 7.75 20.625 -10.586 1 98.12 129 ASN A CA 1
ATOM 989 C C . ASN A 1 129 ? 9 19.859 -10.148 1 98.12 129 ASN A C 1
ATOM 991 O O . ASN A 1 129 ? 9.758 20.344 -9.305 1 98.12 129 ASN A O 1
ATOM 995 N N . ARG A 1 130 ? 9.164 18.656 -10.625 1 97.94 130 ARG A N 1
ATOM 996 C CA . ARG A 1 130 ? 10.312 17.828 -10.281 1 97.94 130 ARG A CA 1
ATOM 997 C C . ARG A 1 130 ? 11.609 18.609 -10.375 1 97.94 130 ARG A C 1
ATOM 999 O O . ARG A 1 130 ? 12.477 18.5 -9.508 1 97.94 130 ARG A O 1
ATOM 1006 N N . SER A 1 131 ? 11.812 19.391 -11.43 1 98.25 131 SER A N 1
ATOM 1007 C CA . SER A 1 131 ? 13.055 20.109 -11.695 1 98.25 131 SER A CA 1
ATOM 1008 C C . SER A 1 131 ? 13.18 21.344 -10.805 1 98.25 131 SER A C 1
ATOM 1010 O O . SER A 1 131 ? 14.242 21.969 -10.742 1 98.25 131 SER A O 1
ATOM 1012 N N . ASP A 1 132 ? 12.078 21.734 -10.109 1 98.69 132 ASP A N 1
ATOM 1013 C CA . ASP A 1 132 ? 12.055 23 -9.383 1 98.69 132 ASP A CA 1
ATOM 1014 C C . ASP A 1 132 ? 12.227 22.766 -7.883 1 98.69 132 ASP A C 1
ATOM 1016 O O . ASP A 1 132 ? 12.367 23.719 -7.117 1 98.69 132 ASP A O 1
ATOM 1020 N N . ILE A 1 133 ? 12.305 21.531 -7.434 1 98.56 133 ILE A N 1
ATOM 1021 C CA . ILE A 1 133 ? 12.297 21.188 -6.016 1 98.56 133 ILE A CA 1
ATOM 1022 C C . ILE A 1 133 ? 13.531 21.781 -5.34 1 98.56 133 ILE A C 1
ATOM 1024 O O . ILE A 1 133 ? 13.43 22.391 -4.27 1 98.56 133 ILE A O 1
ATOM 1028 N N . LYS A 1 134 ? 14.742 21.656 -5.973 1 98.12 134 LYS A N 1
ATOM 1029 C CA . LYS A 1 134 ? 15.984 22.172 -5.391 1 98.12 134 LYS A CA 1
ATOM 1030 C C . LYS A 1 134 ? 15.945 23.688 -5.27 1 98.12 134 LYS A C 1
ATOM 1032 O O . LYS A 1 134 ? 16.391 24.25 -4.266 1 98.12 134 LYS A O 1
ATOM 1037 N N . GLY A 1 135 ? 15.43 24.328 -6.348 1 98.31 135 GLY A N 1
ATOM 1038 C CA . GLY A 1 135 ? 15.289 25.766 -6.312 1 98.31 135 GLY A CA 1
ATOM 1039 C C . GLY A 1 135 ? 14.344 26.25 -5.227 1 98.31 135 GLY A C 1
ATOM 1040 O O . GLY A 1 135 ? 14.594 27.281 -4.602 1 98.31 135 GLY A O 1
ATOM 1041 N N . LEU A 1 136 ? 13.305 25.531 -5 1 98.19 136 LEU A N 1
ATOM 1042 C CA . LEU A 1 136 ? 12.328 25.875 -3.961 1 98.19 136 LEU A CA 1
ATOM 1043 C C . LEU A 1 136 ? 12.961 25.766 -2.574 1 98.19 136 LEU A C 1
ATOM 1045 O O . LEU A 1 136 ? 12.688 26.578 -1.699 1 98.19 136 LEU A O 1
ATOM 1049 N N . ARG A 1 137 ? 13.766 24.703 -2.4 1 97.88 137 ARG A N 1
ATOM 1050 C CA . ARG A 1 137 ? 14.477 24.531 -1.139 1 97.88 137 ARG A CA 1
ATOM 1051 C C . ARG A 1 137 ? 15.422 25.719 -0.886 1 97.88 137 ARG A C 1
ATOM 1053 O O . ARG A 1 137 ? 15.461 26.25 0.222 1 97.88 137 ARG A O 1
ATOM 1060 N N . LYS A 1 138 ? 16.109 26.125 -1.895 1 97.56 138 LYS A N 1
ATOM 1061 C CA . LYS A 1 138 ? 17.047 27.234 -1.797 1 97.56 138 LYS A CA 1
ATOM 1062 C C . LYS A 1 138 ? 16.328 28.547 -1.499 1 97.56 138 LYS A C 1
ATOM 1064 O O . LYS A 1 138 ? 16.859 29.406 -0.794 1 97.56 138 LYS A O 1
ATOM 1069 N N . ALA A 1 139 ? 15.109 28.625 -2.039 1 98.06 139 ALA A N 1
ATOM 1070 C CA . ALA A 1 139 ? 14.32 29.844 -1.818 1 98.06 139 ALA A CA 1
ATOM 1071 C C . ALA A 1 139 ? 13.867 29.938 -0.364 1 98.06 139 ALA A C 1
ATOM 1073 O O . ALA A 1 139 ? 13.602 31.031 0.135 1 98.06 139 ALA A O 1
ATOM 1074 N N . GLY A 1 140 ? 13.727 28.766 0.29 1 97.88 140 GLY A N 1
ATOM 1075 C CA . GLY A 1 140 ? 13.422 28.844 1.71 1 97.88 140 GLY A CA 1
ATOM 1076 C C . GLY A 1 140 ? 12.297 27.906 2.129 1 97.88 140 GLY A C 1
ATOM 1077 O O . GLY A 1 140 ? 11.891 27.906 3.293 1 97.88 140 GLY A O 1
ATOM 1078 N N . ALA A 1 141 ? 11.781 27.078 1.203 1 98.19 141 ALA A N 1
ATOM 1079 C CA . ALA A 1 141 ? 10.711 26.156 1.565 1 98.19 141 ALA A CA 1
ATOM 1080 C C . ALA A 1 141 ? 11.148 25.219 2.686 1 98.19 141 ALA A C 1
ATOM 1082 O O . ALA A 1 141 ? 12.234 24.641 2.623 1 98.19 141 ALA A O 1
ATOM 1083 N N . LYS A 1 142 ? 10.328 25.062 3.709 1 97.94 142 LYS A N 1
ATOM 1084 C CA . LYS A 1 142 ? 10.688 24.297 4.898 1 97.94 142 LYS A CA 1
ATOM 1085 C C . LYS A 1 142 ? 10.492 22.797 4.668 1 97.94 142 LYS A C 1
ATOM 1087 O O . LYS A 1 142 ? 11.164 21.969 5.289 1 97.94 142 LYS A O 1
ATOM 1092 N N . ALA A 1 143 ? 9.578 22.438 3.865 1 98.31 143 ALA A N 1
ATOM 1093 C CA . ALA A 1 143 ? 9.172 21.078 3.529 1 98.31 143 ALA A CA 1
ATOM 1094 C C . ALA A 1 143 ? 8.391 21.047 2.217 1 98.31 143 ALA A C 1
ATOM 1096 O O . ALA A 1 143 ? 8.07 22.094 1.655 1 98.31 143 ALA A O 1
ATOM 1097 N N . PHE A 1 144 ? 8.117 19.891 1.68 1 98.81 144 PHE A N 1
ATOM 1098 C CA . PHE A 1 144 ? 7.418 19.75 0.405 1 98.81 144 PHE A CA 1
ATOM 1099 C C . PHE A 1 144 ? 6.145 18.938 0.568 1 98.81 144 PHE A C 1
ATOM 1101 O O . PHE A 1 144 ? 6.184 17.812 1.087 1 98.81 144 PHE A O 1
ATOM 1108 N N . LYS A 1 145 ? 5.035 19.469 0.107 1 98.75 145 LYS A N 1
ATOM 1109 C CA . LYS A 1 145 ? 3.736 18.844 0.345 1 98.75 145 LYS A CA 1
ATOM 1110 C C . LYS A 1 145 ? 3.236 18.125 -0.904 1 98.75 145 LYS A C 1
ATOM 1112 O O . LYS A 1 145 ? 3.26 18.688 -2.002 1 98.75 145 LYS A O 1
ATOM 1117 N N . SER A 1 146 ? 2.787 16.875 -0.709 1 98.69 146 SER A N 1
ATOM 1118 C CA . SER A 1 146 ? 2.141 16.109 -1.774 1 98.69 146 SER A CA 1
ATOM 1119 C C . SER A 1 146 ? 0.848 15.461 -1.286 1 98.69 146 SER A C 1
ATOM 1121 O O . SER A 1 146 ? 0.575 15.438 -0.084 1 98.69 146 SER A O 1
ATOM 1123 N N . PHE A 1 147 ? 0.057 15.055 -2.268 1 98.56 147 PHE A N 1
ATOM 1124 C CA . PHE A 1 147 ? -1.205 14.367 -2.01 1 98.56 147 PHE A CA 1
ATOM 1125 C C . PHE A 1 147 ? -1.25 13.023 -2.727 1 98.56 147 PHE A C 1
ATOM 1127 O O . PHE A 1 147 ? -0.8 12.914 -3.869 1 98.56 147 PHE A O 1
ATOM 1134 N N . MET A 1 148 ? -1.869 12.047 -2.031 1 98.56 148 MET A N 1
ATOM 1135 C CA . MET A 1 148 ? -2.074 10.734 -2.623 1 98.56 148 MET A CA 1
ATOM 1136 C C . MET A 1 148 ? -3.551 10.492 -2.914 1 98.56 148 MET A C 1
ATOM 1138 O O . MET A 1 148 ? -3.986 9.344 -3.018 1 98.56 148 MET A O 1
ATOM 1142 N N . CYS A 1 149 ? -4.398 11.469 -2.961 1 97.94 149 CYS A N 1
ATOM 1143 C CA . CYS A 1 149 ? -5.82 11.414 -3.268 1 97.94 149 CYS A CA 1
ATOM 1144 C C . CYS A 1 149 ? -6.223 12.523 -4.23 1 97.94 149 CYS A C 1
ATOM 1146 O O . CYS A 1 149 ? -5.418 13.406 -4.527 1 97.94 149 CYS A O 1
ATOM 1148 N N . PRO A 1 150 ? -7.434 12.43 -4.785 1 95.69 150 PRO A N 1
ATOM 1149 C CA . PRO A 1 150 ? -7.871 13.516 -5.664 1 95.69 150 PRO A CA 1
ATOM 1150 C C . PRO A 1 150 ? -7.832 14.875 -4.977 1 95.69 150 PRO A C 1
ATOM 1152 O O . PRO A 1 150 ? -8.242 15.008 -3.82 1 95.69 150 PRO A O 1
ATOM 1155 N N . VAL A 1 151 ? -7.266 15.812 -5.68 1 92.88 151 VAL A N 1
ATOM 1156 C CA . VAL A 1 151 ? -7.129 17.156 -5.141 1 92.88 151 VAL A CA 1
ATOM 1157 C C . VAL A 1 151 ? -7.82 18.156 -6.066 1 92.88 151 VAL A C 1
ATOM 1159 O O . VAL A 1 151 ? -8.344 17.781 -7.117 1 92.88 151 VAL A O 1
ATOM 1162 N N . GLY A 1 152 ? -7.945 19.406 -5.66 1 82.44 152 GLY A N 1
ATOM 1163 C CA . GLY A 1 152 ? -8.594 20.453 -6.449 1 82.44 152 GLY A CA 1
ATOM 1164 C C . GLY A 1 152 ? -7.816 20.812 -7.699 1 82.44 152 GLY A C 1
ATOM 1165 O O . GLY A 1 152 ? -6.719 20.312 -7.93 1 82.44 152 GLY A O 1
ATOM 1166 N N . LYS A 1 153 ? -8.359 21.609 -8.57 1 79.19 153 LYS A N 1
ATOM 1167 C CA . LYS A 1 153 ? -7.879 21.953 -9.906 1 79.19 153 LYS A CA 1
ATOM 1168 C C . LYS A 1 153 ? -6.535 22.672 -9.844 1 79.19 153 LYS A C 1
ATOM 1170 O O . LYS A 1 153 ? -5.781 22.688 -10.812 1 79.19 153 LYS A O 1
ATOM 1175 N N . ASP A 1 154 ? -6.172 23.172 -8.703 1 83.88 154 ASP A N 1
ATOM 1176 C CA . ASP A 1 154 ? -4.992 24.031 -8.641 1 83.88 154 ASP A CA 1
ATOM 1177 C C . ASP A 1 154 ? -3.781 23.266 -8.117 1 83.88 154 ASP A C 1
ATOM 1179 O O . ASP A 1 154 ? -2.748 23.859 -7.797 1 83.88 154 ASP A O 1
ATOM 1183 N N . TYR A 1 155 ? -3.832 21.938 -8.023 1 95.38 155 TYR A N 1
ATOM 1184 C CA . TYR A 1 155 ? -2.781 21.078 -7.484 1 95.38 155 TYR A CA 1
ATOM 1185 C C . TYR A 1 155 ? -2.857 19.688 -8.086 1 95.38 155 TYR A C 1
ATOM 1187 O O . TYR A 1 155 ? -3.812 19.359 -8.797 1 95.38 155 TYR A O 1
ATOM 1195 N N . THR A 1 156 ? -1.863 18.906 -8.023 1 97.5 156 THR A N 1
ATOM 1196 C CA . THR A 1 156 ? -1.908 17.562 -8.586 1 97.5 156 THR A CA 1
ATOM 1197 C C . THR A 1 156 ? -1.41 16.531 -7.578 1 97.5 156 THR A C 1
ATOM 1199 O O . THR A 1 156 ? -0.61 16.859 -6.699 1 97.5 156 THR A O 1
ATOM 1202 N N . SER A 1 157 ? -1.982 15.414 -7.688 1 98.19 157 SER A N 1
ATOM 1203 C CA . SER A 1 157 ? -1.54 14.281 -6.875 1 98.19 157 SER A CA 1
ATOM 1204 C C . SER A 1 157 ? -0.33 13.594 -7.496 1 98.19 157 SER A C 1
ATOM 1206 O O . SER A 1 157 ? -0.034 13.797 -8.672 1 98.19 157 SER A O 1
ATOM 1208 N N . LEU A 1 158 ? 0.361 12.875 -6.691 1 98.5 158 LEU A N 1
ATOM 1209 C CA . LEU A 1 158 ? 1.453 12.039 -7.172 1 98.5 158 LEU A CA 1
ATOM 1210 C C . LEU A 1 158 ? 1.153 10.562 -6.926 1 98.5 158 LEU A C 1
ATOM 1212 O O . LEU A 1 158 ? 0.488 10.211 -5.949 1 98.5 158 LEU A O 1
ATOM 1216 N N . PHE A 1 159 ? 1.664 9.734 -7.82 1 98.31 159 PHE A N 1
ATOM 1217 C CA . PHE A 1 159 ? 1.566 8.289 -7.66 1 98.31 159 PHE A CA 1
ATOM 1218 C C . PHE A 1 159 ? 2.914 7.695 -7.27 1 98.31 159 PHE A C 1
ATOM 1220 O O . PHE A 1 159 ? 3.934 8.391 -7.289 1 98.31 159 PHE A O 1
ATOM 1227 N N . THR A 1 160 ? 2.943 6.453 -6.887 1 98.75 160 THR A N 1
ATOM 1228 C CA . THR A 1 160 ? 4.07 5.844 -6.188 1 98.75 160 THR A CA 1
ATOM 1229 C C . THR A 1 160 ? 5.34 5.93 -7.023 1 98.75 160 THR A C 1
ATOM 1231 O O . THR A 1 160 ? 6.434 6.129 -6.488 1 98.75 160 THR A O 1
ATOM 1234 N N . GLY A 1 161 ? 5.277 5.75 -8.375 1 98.69 161 GLY A N 1
ATOM 1235 C CA . GLY A 1 161 ? 6.461 5.895 -9.211 1 98.69 161 GLY A CA 1
ATOM 1236 C C . GLY A 1 161 ? 7.082 7.273 -9.141 1 98.69 161 GLY A C 1
ATOM 1237 O O . GLY A 1 161 ? 8.305 7.406 -9.031 1 98.69 161 GLY A O 1
ATOM 1238 N N . GLN A 1 162 ? 6.277 8.289 -9.195 1 98.69 162 GLN A N 1
ATOM 1239 C CA . GLN A 1 162 ? 6.727 9.672 -9.094 1 98.69 162 GLN A CA 1
ATOM 1240 C C . GLN A 1 162 ? 7.277 9.977 -7.703 1 98.69 162 GLN A C 1
ATOM 1242 O O . GLN A 1 162 ? 8.312 10.633 -7.566 1 98.69 162 GLN A O 1
ATOM 1247 N N . ILE A 1 163 ? 6.547 9.539 -6.684 1 98.81 163 ILE A N 1
ATOM 1248 C CA . ILE A 1 163 ? 6.953 9.766 -5.301 1 98.81 163 ILE A CA 1
ATOM 1249 C C . ILE A 1 163 ? 8.328 9.148 -5.055 1 98.81 163 ILE A C 1
ATOM 1251 O O . ILE A 1 163 ? 9.203 9.781 -4.457 1 98.81 163 ILE A O 1
ATOM 1255 N N . ARG A 1 164 ? 8.445 7.867 -5.539 1 98.69 164 ARG A N 1
ATOM 1256 C CA . ARG A 1 164 ? 9.719 7.164 -5.41 1 98.69 164 ARG A CA 1
ATOM 1257 C C . ARG A 1 164 ? 10.859 7.977 -6.016 1 98.69 164 ARG A C 1
ATOM 1259 O O . ARG A 1 164 ? 11.922 8.117 -5.402 1 98.69 164 ARG A O 1
ATOM 1266 N N . ASP A 1 165 ? 10.656 8.523 -7.176 1 98.12 165 ASP A N 1
ATOM 1267 C CA . ASP A 1 165 ? 11.633 9.344 -7.887 1 98.12 165 ASP A CA 1
ATOM 1268 C C . ASP A 1 165 ? 11.906 10.641 -7.141 1 98.12 165 ASP A C 1
ATOM 1270 O O . ASP A 1 165 ? 13.062 11.016 -6.938 1 98.12 165 ASP A O 1
ATOM 1274 N N . MET A 1 166 ? 10.914 11.297 -6.641 1 98.38 166 MET A N 1
ATOM 1275 C CA . MET A 1 166 ? 11.039 12.625 -6.047 1 98.38 166 MET A CA 1
ATOM 1276 C C . MET A 1 166 ? 11.602 12.539 -4.633 1 98.38 166 MET A C 1
ATOM 1278 O O . MET A 1 166 ? 12.25 13.469 -4.156 1 98.38 166 MET A O 1
ATOM 1282 N N . LEU A 1 167 ? 11.367 11.414 -3.918 1 98.69 167 LEU A N 1
ATOM 1283 C CA . LEU A 1 167 ? 11.953 11.242 -2.594 1 98.69 167 LEU A CA 1
ATOM 1284 C C . LEU A 1 167 ? 13.469 11.125 -2.688 1 98.69 167 LEU A C 1
ATOM 1286 O O . LEU A 1 167 ? 14.188 11.461 -1.737 1 98.69 167 LEU A O 1
ATOM 1290 N N . GLU A 1 168 ? 13.977 10.664 -3.854 1 97.94 168 GLU A N 1
ATOM 1291 C CA . GLU A 1 168 ? 15.414 10.688 -4.062 1 97.94 168 GLU A CA 1
ATOM 1292 C C . GLU A 1 168 ? 15.953 12.117 -4.074 1 97.94 168 GLU A C 1
ATOM 1294 O O . GLU A 1 168 ? 17.047 12.383 -3.555 1 97.94 168 GLU A O 1
ATOM 1299 N N . ILE A 1 169 ? 15.227 12.984 -4.656 1 98.25 169 ILE A N 1
ATOM 1300 C CA . ILE A 1 169 ? 15.625 14.383 -4.766 1 98.25 169 ILE A CA 1
ATOM 1301 C C . ILE A 1 169 ? 15.562 15.039 -3.389 1 98.25 169 ILE A C 1
ATOM 1303 O O . ILE A 1 169 ? 16.516 15.695 -2.965 1 98.25 169 ILE A O 1
ATOM 1307 N N . THR A 1 170 ? 14.469 14.859 -2.656 1 98.44 170 THR A N 1
ATOM 1308 C CA . THR A 1 170 ? 14.336 15.492 -1.351 1 98.44 170 THR A CA 1
ATOM 1309 C C . THR A 1 170 ? 15.391 14.953 -0.383 1 98.44 170 THR A C 1
ATOM 1311 O O . THR A 1 170 ? 15.93 15.703 0.435 1 98.44 170 THR A O 1
ATOM 1314 N N . LYS A 1 171 ? 15.672 13.672 -0.491 1 98.31 171 LYS A N 1
ATOM 1315 C CA . LYS A 1 171 ? 16.703 13.062 0.335 1 98.31 171 LYS A CA 1
ATOM 1316 C C . LYS A 1 171 ? 18.062 13.719 0.086 1 98.31 171 LYS A C 1
ATOM 1318 O O . LYS A 1 171 ? 18.828 13.961 1.026 1 98.31 171 LYS A O 1
ATOM 1323 N N . SER A 1 172 ? 18.328 13.977 -1.162 1 98.06 172 SER A N 1
ATOM 1324 C CA . SER A 1 172 ? 19.625 14.547 -1.525 1 98.06 172 SER A CA 1
ATOM 1325 C C . SER A 1 172 ? 19.828 15.914 -0.888 1 98.06 172 SER A C 1
ATOM 1327 O O . SER A 1 172 ? 20.969 16.375 -0.743 1 98.06 172 SER A O 1
ATOM 1329 N N . MET A 1 173 ? 18.766 16.562 -0.446 1 97.19 173 MET A N 1
ATOM 1330 C CA . MET A 1 173 ? 18.828 17.875 0.184 1 97.19 173 MET A CA 1
ATOM 1331 C C . MET A 1 173 ? 18.484 17.797 1.667 1 97.19 173 MET A C 1
ATOM 1333 O O . MET A 1 173 ? 18.297 18.812 2.324 1 97.19 173 MET A O 1
ATOM 1337 N N . ASP A 1 174 ? 18.312 16.625 2.16 1 96.94 174 ASP A N 1
ATOM 1338 C CA . ASP A 1 174 ? 17.906 16.406 3.543 1 96.94 174 ASP A CA 1
ATOM 1339 C C . ASP A 1 174 ? 16.625 17.172 3.863 1 96.94 174 ASP A C 1
ATOM 1341 O O . ASP A 1 174 ? 16.531 17.828 4.898 1 96.94 174 ASP A O 1
ATOM 1345 N N . ALA A 1 175 ? 15.766 17.188 2.902 1 97.88 175 ALA A N 1
ATOM 1346 C CA . ALA A 1 175 ? 14.523 17.922 3.045 1 97.88 175 ALA A CA 1
ATOM 1347 C C . ALA A 1 175 ? 13.383 17.016 3.482 1 97.88 175 ALA A C 1
ATOM 1349 O O . ALA A 1 175 ? 13.398 15.812 3.211 1 97.88 175 ALA A O 1
ATOM 1350 N N . LEU A 1 176 ? 12.398 17.594 4.121 1 98.44 176 LEU A N 1
ATOM 1351 C CA . LEU A 1 176 ? 11.211 16.891 4.609 1 98.44 176 LEU A CA 1
ATOM 1352 C C . LEU A 1 176 ? 10.109 16.891 3.555 1 98.44 176 LEU A C 1
ATOM 1354 O O . LEU A 1 176 ? 9.781 17.938 2.994 1 98.44 176 LEU A O 1
ATOM 1358 N N . ALA A 1 177 ? 9.625 15.695 3.199 1 98.88 177 ALA A N 1
ATOM 1359 C CA . ALA A 1 177 ? 8.469 15.57 2.307 1 98.88 177 ALA A CA 1
ATOM 1360 C C . ALA A 1 177 ? 7.219 15.164 3.08 1 98.88 177 ALA A C 1
ATOM 1362 O O . ALA A 1 177 ? 7.23 14.188 3.828 1 98.88 177 ALA A O 1
ATOM 1363 N N . GLY A 1 178 ? 6.164 15.953 2.951 1 98.88 178 GLY A N 1
ATOM 1364 C CA . GLY A 1 178 ? 4.91 15.703 3.643 1 98.88 178 GLY A CA 1
ATOM 1365 C C . GLY A 1 178 ? 3.82 15.188 2.727 1 98.88 178 GLY A C 1
ATOM 1366 O O . GLY A 1 178 ? 3.709 15.617 1.577 1 98.88 178 GLY A O 1
ATOM 1367 N N . PHE A 1 179 ? 2.971 14.281 3.305 1 98.94 179 PHE A N 1
ATOM 1368 C CA . PHE A 1 179 ? 1.986 13.617 2.453 1 98.94 179 PHE A CA 1
ATOM 1369 C C . PHE A 1 179 ? 0.618 13.594 3.125 1 98.94 179 PHE A C 1
ATOM 1371 O O . PHE A 1 179 ? 0.501 13.219 4.293 1 98.94 179 PHE A O 1
ATOM 1378 N N . HIS A 1 180 ? -0.396 14.102 2.395 1 98.88 180 HIS A N 1
ATOM 1379 C CA . HIS A 1 180 ? -1.771 13.695 2.664 1 98.88 180 HIS A CA 1
ATOM 1380 C C . HIS A 1 180 ? -2.037 12.281 2.16 1 98.88 180 HIS A C 1
ATOM 1382 O O . HIS A 1 180 ? -2.051 12.039 0.951 1 98.88 180 HIS A O 1
ATOM 1388 N N . CYS A 1 181 ? -2.355 11.406 3.086 1 98.88 181 CYS A N 1
ATOM 1389 C CA . CYS A 1 181 ? -2.402 9.992 2.715 1 98.88 181 CYS A CA 1
ATOM 1390 C C . CYS A 1 181 ? -3.838 9.484 2.695 1 98.88 181 CYS A C 1
ATOM 1392 O O . CYS A 1 181 ? -4.406 9.172 3.742 1 98.88 181 CYS A O 1
ATOM 1394 N N . GLU A 1 182 ? -4.434 9.297 1.567 1 98.81 182 GLU A N 1
ATOM 1395 C CA . GLU A 1 182 ? -5.617 8.547 1.167 1 98.81 182 GLU A CA 1
ATOM 1396 C C . GLU A 1 182 ? -5.457 7.977 -0.241 1 98.81 182 GLU A C 1
ATOM 1398 O O . GLU A 1 182 ? -5.121 8.703 -1.175 1 98.81 182 GLU A O 1
ATOM 1403 N N . ASP A 1 183 ? -5.672 6.723 -0.351 1 98.81 183 ASP A N 1
ATOM 1404 C CA . ASP A 1 183 ? -5.43 6.059 -1.628 1 98.81 183 ASP A CA 1
ATOM 1405 C C . ASP A 1 183 ? -6.297 6.66 -2.732 1 98.81 183 ASP A C 1
ATOM 1407 O O . ASP A 1 183 ? -7.527 6.629 -2.652 1 98.81 183 ASP A O 1
ATOM 1411 N N . TYR A 1 184 ? -5.664 7.156 -3.791 1 98.75 184 TYR A N 1
ATOM 1412 C CA . TYR A 1 184 ? -6.324 7.859 -4.883 1 98.75 184 TYR A CA 1
ATOM 1413 C C . TYR A 1 184 ? -7.41 6.992 -5.508 1 98.75 184 TYR A C 1
ATOM 1415 O O . TYR A 1 184 ? -8.523 7.465 -5.746 1 98.75 184 TYR A O 1
ATOM 1423 N N . ASN A 1 185 ? -7.094 5.754 -5.777 1 98.75 185 ASN A N 1
ATOM 1424 C CA . ASN A 1 185 ? -7.977 4.883 -6.547 1 98.75 185 ASN A CA 1
ATOM 1425 C C . ASN A 1 185 ? -9.211 4.488 -5.742 1 98.75 185 ASN A C 1
ATOM 1427 O O . ASN A 1 185 ? -10.312 4.391 -6.293 1 98.75 185 ASN A O 1
ATOM 1431 N N . ILE A 1 186 ? -9.047 4.238 -4.484 1 98.81 186 ILE A N 1
ATOM 1432 C CA . ILE A 1 186 ? -10.195 3.934 -3.637 1 98.81 186 ILE A CA 1
ATOM 1433 C C . ILE A 1 186 ? -11.117 5.145 -3.562 1 98.81 186 ILE A C 1
ATOM 1435 O O . ILE A 1 186 ? -12.328 5.031 -3.791 1 98.81 186 ILE A O 1
ATOM 1439 N N . ILE A 1 187 ? -10.547 6.359 -3.279 1 98.81 187 ILE A N 1
ATOM 1440 C CA . ILE A 1 187 ? -11.344 7.566 -3.1 1 98.81 187 ILE A CA 1
ATOM 1441 C C . ILE A 1 187 ? -12.078 7.895 -4.398 1 98.81 187 ILE A C 1
ATOM 1443 O O . ILE A 1 187 ? -13.289 8.148 -4.391 1 98.81 187 ILE A O 1
ATOM 1447 N N . ALA A 1 188 ? -11.336 7.883 -5.473 1 98.56 188 ALA A N 1
ATOM 1448 C CA . ALA A 1 188 ? -11.922 8.219 -6.766 1 98.56 188 ALA A CA 1
ATOM 1449 C C . ALA A 1 188 ? -13.031 7.238 -7.141 1 98.56 188 ALA A C 1
ATOM 1451 O O . ALA A 1 188 ? -14.102 7.641 -7.605 1 98.56 188 ALA A O 1
ATOM 1452 N N . TYR A 1 189 ? -12.812 5.938 -6.969 1 98.69 189 TYR A N 1
ATOM 1453 C CA . TYR A 1 189 ? -13.773 4.898 -7.324 1 98.69 189 TYR A CA 1
ATOM 1454 C C . TYR A 1 189 ? -15.047 5.027 -6.496 1 98.69 189 TYR A C 1
ATOM 1456 O O . TYR A 1 189 ? -16.156 4.984 -7.039 1 98.69 189 TYR A O 1
ATOM 1464 N N . GLU A 1 190 ? -14.906 5.219 -5.211 1 98.5 190 GLU A N 1
ATOM 1465 C CA . GLU A 1 190 ? -16.062 5.281 -4.312 1 98.5 190 GLU A CA 1
ATOM 1466 C C . GLU A 1 190 ? -16.875 6.555 -4.535 1 98.5 190 GLU A C 1
ATOM 1468 O O . GLU A 1 190 ? -18.094 6.539 -4.445 1 98.5 190 GLU A O 1
ATOM 1473 N N . GLU A 1 191 ? -16.172 7.641 -4.754 1 98.38 191 GLU A N 1
ATOM 1474 C CA . GLU A 1 191 ? -16.891 8.883 -5.051 1 98.38 191 GLU A CA 1
ATOM 1475 C C . GLU A 1 191 ? -17.703 8.758 -6.332 1 98.38 191 GLU A C 1
ATOM 1477 O O . GLU A 1 191 ? -18.875 9.141 -6.371 1 98.38 191 GLU A O 1
ATOM 1482 N N . GLN A 1 192 ? -17.078 8.242 -7.383 1 98.25 192 GLN A N 1
ATOM 1483 C CA . GLN A 1 192 ? -17.766 8.078 -8.656 1 98.25 192 GLN A CA 1
ATOM 1484 C C . GLN A 1 192 ? -18.969 7.148 -8.516 1 98.25 192 GLN A C 1
ATOM 1486 O O . GLN A 1 192 ? -20.031 7.418 -9.055 1 98.25 192 GLN A O 1
ATOM 1491 N N . LYS A 1 193 ? -18.75 6.055 -7.805 1 97.62 193 LYS A N 1
ATOM 1492 C CA . LYS A 1 193 ? -19.828 5.109 -7.551 1 97.62 193 LYS A CA 1
ATOM 1493 C C . LYS A 1 193 ? -20.984 5.777 -6.812 1 97.62 193 LYS A C 1
ATOM 1495 O O . LYS A 1 193 ? -22.156 5.617 -7.191 1 97.62 193 LYS A O 1
ATOM 1500 N N . ALA A 1 194 ? -20.688 6.559 -5.754 1 98.31 194 ALA A N 1
ATOM 1501 C CA . ALA A 1 194 ? -21.703 7.254 -4.973 1 98.31 194 ALA A CA 1
ATOM 1502 C C . ALA A 1 194 ? -22.469 8.258 -5.836 1 98.31 194 ALA A C 1
ATOM 1504 O O . ALA A 1 194 ? -23.703 8.305 -5.793 1 98.31 194 ALA A O 1
ATOM 1505 N N . ARG A 1 195 ? -21.797 9.031 -6.633 1 98.06 195 ARG A N 1
ATOM 1506 C CA . ARG A 1 195 ? -22.422 10.031 -7.492 1 98.06 195 ARG A CA 1
ATOM 1507 C C . ARG A 1 195 ? -23.344 9.367 -8.516 1 98.06 195 ARG A C 1
ATOM 1509 O O . ARG A 1 195 ? -24.453 9.844 -8.75 1 98.06 195 ARG A O 1
ATOM 1516 N N . ARG A 1 196 ? -22.859 8.258 -9.086 1 97.75 196 ARG A N 1
ATOM 1517 C CA . ARG A 1 196 ? -23.656 7.531 -10.07 1 97.75 196 ARG A CA 1
ATOM 1518 C C . ARG A 1 196 ? -24.953 7.012 -9.445 1 97.75 196 ARG A C 1
ATOM 1520 O O . ARG A 1 196 ? -25.984 6.953 -10.102 1 97.75 196 ARG A O 1
ATOM 1527 N N . GLU A 1 197 ? -24.828 6.715 -8.211 1 97.81 197 GLU A N 1
ATOM 1528 C CA . GLU A 1 197 ? -25.984 6.129 -7.516 1 97.81 197 GLU A CA 1
ATOM 1529 C C . GLU A 1 197 ? -26.812 7.207 -6.836 1 97.81 197 GLU A C 1
ATOM 1531 O O . GLU A 1 197 ? -27.812 6.898 -6.172 1 97.81 197 GLU A O 1
ATOM 1536 N N . GLY A 1 198 ? -26.5 8.438 -6.934 1 97.62 198 GLY A N 1
ATOM 1537 C CA . GLY A 1 198 ? -27.234 9.555 -6.363 1 97.62 198 GLY A CA 1
ATOM 1538 C C . GLY A 1 198 ? -27.078 9.664 -4.859 1 97.62 198 GLY A C 1
ATOM 1539 O O . GLY A 1 198 ? -27.906 10.297 -4.191 1 97.62 198 GLY A O 1
ATOM 1540 N N . ARG A 1 199 ? -26.109 9.016 -4.266 1 97.81 199 ARG A N 1
ATOM 1541 C CA . ARG A 1 199 ? -25.797 9.07 -2.838 1 97.81 199 ARG A CA 1
ATOM 1542 C C . ARG A 1 199 ? -24.859 10.219 -2.523 1 97.81 199 ARG A C 1
ATOM 1544 O O . ARG A 1 199 ? -23.641 10.07 -2.625 1 97.81 199 ARG A O 1
ATOM 1551 N N . LEU A 1 200 ? -25.312 11.352 -2.066 1 98 200 LEU A N 1
ATOM 1552 C CA . LEU A 1 200 ? -24.516 12.57 -2.006 1 98 200 LEU A CA 1
ATOM 1553 C C . LEU A 1 200 ? -24.469 13.117 -0.583 1 98 200 LEU A C 1
ATOM 1555 O O . LEU A 1 200 ? -23.922 14.195 -0.346 1 98 200 LEU A O 1
ATOM 1559 N N . SER A 1 201 ? -24.984 12.414 0.403 1 98 201 SER A N 1
ATOM 1560 C CA . SER A 1 201 ? -25.047 12.883 1.782 1 98 201 SER A CA 1
ATOM 1561 C C . SER A 1 201 ? -23.672 12.852 2.443 1 98 201 SER A C 1
ATOM 1563 O O . SER A 1 201 ? -22.734 12.297 1.886 1 98 201 SER A O 1
ATOM 1565 N N . ILE A 1 202 ? -23.578 13.43 3.586 1 98.25 202 ILE A N 1
ATOM 1566 C CA . ILE A 1 202 ? -22.344 13.445 4.355 1 98.25 202 ILE A CA 1
ATOM 1567 C C . ILE A 1 202 ? -21.984 12.023 4.777 1 98.25 202 ILE A C 1
ATOM 1569 O O . ILE A 1 202 ? -20.797 11.68 4.871 1 98.25 202 ILE A O 1
ATOM 1573 N N . LYS A 1 203 ? -23.016 11.195 5.047 1 98.06 203 LYS A N 1
ATOM 1574 C CA . LYS A 1 203 ? -22.781 9.789 5.348 1 98.06 203 LYS A CA 1
ATOM 1575 C C . LYS A 1 203 ? -22.125 9.078 4.172 1 98.06 203 LYS A C 1
ATOM 1577 O O . LYS A 1 203 ? -21.25 8.227 4.363 1 98.06 203 LYS A O 1
ATOM 1582 N N . ASP A 1 204 ? -22.547 9.406 2.971 1 98.44 204 ASP A N 1
ATOM 1583 C CA . ASP A 1 204 ? -21.969 8.82 1.764 1 98.44 204 ASP A CA 1
ATOM 1584 C C . ASP A 1 204 ? -20.516 9.25 1.582 1 98.44 204 ASP A C 1
ATOM 1586 O O . ASP A 1 204 ? -19.688 8.469 1.127 1 98.44 204 ASP A O 1
ATOM 1590 N N . TYR A 1 205 ? -20.266 10.484 1.902 1 98.62 205 TYR A N 1
ATOM 1591 C CA . TYR A 1 205 ? -18.891 10.984 1.856 1 98.62 205 TYR A CA 1
ATOM 1592 C C . TYR A 1 205 ? -18 10.211 2.812 1 98.62 205 TYR A C 1
ATOM 1594 O O . TYR A 1 205 ? -16.891 9.82 2.453 1 98.62 205 TYR A O 1
ATOM 1602 N N . LEU A 1 206 ? -18.422 10.023 4.039 1 98.56 206 LEU A N 1
ATOM 1603 C CA . LEU A 1 206 ? -17.672 9.258 5.031 1 98.56 206 LEU A CA 1
ATOM 1604 C C . LEU A 1 206 ? -17.406 7.844 4.535 1 98.56 206 LEU A C 1
ATOM 1606 O O . LEU A 1 206 ? -16.297 7.336 4.676 1 98.56 206 LEU A O 1
ATOM 1610 N N . LYS A 1 207 ? -18.391 7.227 3.898 1 97.88 207 LYS A N 1
ATOM 1611 C CA . LYS A 1 207 ? -18.281 5.863 3.393 1 97.88 207 LYS A CA 1
ATOM 1612 C C . LYS A 1 207 ? -17.297 5.797 2.227 1 97.88 207 LYS A C 1
ATOM 1614 O O . LYS A 1 207 ? -16.625 4.777 2.027 1 97.88 207 LYS A O 1
ATOM 1619 N N . ALA A 1 208 ? -17.172 6.867 1.474 1 98.44 208 ALA A N 1
ATOM 1620 C CA . ALA A 1 208 ? -16.312 6.922 0.286 1 98.44 208 ALA A CA 1
ATOM 1621 C C . ALA A 1 208 ? -14.852 7.098 0.668 1 98.44 208 ALA A C 1
ATOM 1623 O O . ALA A 1 208 ? -13.961 6.98 -0.181 1 98.44 208 ALA A O 1
ATOM 1624 N N . ARG A 1 209 ? -14.578 7.309 1.926 1 98.56 209 ARG A N 1
ATOM 1625 C CA . ARG A 1 209 ? -13.211 7.516 2.398 1 98.56 209 ARG A CA 1
ATOM 1626 C C . ARG A 1 209 ? -12.898 6.609 3.586 1 98.56 209 ARG A C 1
ATOM 1628 O O . ARG A 1 209 ? -12.641 7.094 4.691 1 98.56 209 ARG A O 1
ATOM 1635 N N . PRO A 1 210 ? -12.883 5.34 3.311 1 98.31 210 PRO A N 1
ATOM 1636 C CA . PRO A 1 210 ? -12.672 4.359 4.379 1 98.31 210 PRO A CA 1
ATOM 1637 C C . PRO A 1 210 ? -11.273 4.445 4.996 1 98.31 210 PRO A C 1
ATOM 1639 O O . PRO A 1 210 ? -10.352 4.961 4.363 1 98.31 210 PRO A O 1
ATOM 1642 N N . LEU A 1 211 ? -11.125 3.941 6.18 1 98.5 211 LEU A N 1
ATOM 1643 C CA . LEU A 1 211 ? -9.852 3.906 6.891 1 98.5 211 LEU A CA 1
ATOM 1644 C C . LEU A 1 211 ? -8.781 3.197 6.062 1 98.5 211 LEU A C 1
ATOM 1646 O O . LEU A 1 211 ? -7.609 3.574 6.098 1 98.5 211 LEU A O 1
ATOM 1650 N N . SER A 1 212 ? -9.172 2.164 5.277 1 98.5 212 SER A N 1
ATOM 1651 C CA . SER A 1 212 ? -8.219 1.403 4.473 1 98.5 212 SER A CA 1
ATOM 1652 C C . SER A 1 212 ? -7.516 2.297 3.459 1 98.5 212 SER A C 1
ATOM 1654 O O . SER A 1 212 ? -6.348 2.074 3.135 1 98.5 212 SER A O 1
ATOM 1656 N N . ALA A 1 213 ? -8.234 3.314 2.963 1 98.81 213 ALA A N 1
ATOM 1657 C CA . ALA A 1 213 ? -7.609 4.238 2.021 1 98.81 213 ALA A CA 1
ATOM 1658 C C . ALA A 1 213 ? -6.445 4.984 2.674 1 98.81 213 ALA A C 1
ATOM 1660 O O . ALA A 1 213 ? -5.414 5.215 2.039 1 98.81 213 ALA A O 1
ATOM 1661 N N . GLU A 1 214 ? -6.617 5.414 3.908 1 98.94 214 GLU A N 1
ATOM 1662 C CA . GLU A 1 214 ? -5.555 6.094 4.645 1 98.94 214 GLU A CA 1
ATOM 1663 C C . GLU A 1 214 ? -4.414 5.137 4.977 1 98.94 214 GLU A C 1
ATOM 1665 O O . GLU A 1 214 ? -3.242 5.488 4.836 1 98.94 214 GLU A O 1
ATOM 1670 N N . ILE A 1 215 ? -4.719 3.949 5.402 1 98.81 215 ILE A N 1
ATOM 1671 C CA . ILE A 1 215 ? -3.729 2.943 5.777 1 98.81 215 ILE A CA 1
ATOM 1672 C C . ILE A 1 215 ? -2.871 2.59 4.562 1 98.81 215 ILE A C 1
ATOM 1674 O O . ILE A 1 215 ? -1.641 2.604 4.641 1 98.81 215 ILE A O 1
ATOM 1678 N N . ILE A 1 216 ? -3.496 2.32 3.451 1 98.81 216 ILE A N 1
ATOM 1679 C CA . ILE A 1 216 ? -2.814 1.876 2.24 1 98.81 216 ILE A CA 1
ATOM 1680 C C . ILE A 1 216 ? -1.864 2.969 1.753 1 98.81 216 ILE A C 1
ATOM 1682 O O . ILE A 1 216 ? -0.686 2.707 1.502 1 98.81 216 ILE A O 1
ATOM 1686 N N . ALA A 1 217 ? -2.369 4.18 1.67 1 98.94 217 ALA A N 1
ATOM 1687 C CA . ALA A 1 217 ? -1.54 5.281 1.189 1 98.94 217 ALA A CA 1
ATOM 1688 C C . ALA A 1 217 ? -0.365 5.535 2.131 1 98.94 217 ALA A C 1
ATOM 1690 O O . ALA A 1 217 ? 0.753 5.793 1.681 1 98.94 217 ALA A O 1
ATOM 1691 N N . THR A 1 218 ? -0.609 5.473 3.416 1 98.94 218 THR A N 1
ATOM 1692 C CA . THR A 1 218 ? 0.457 5.684 4.391 1 98.94 218 THR A CA 1
ATOM 1693 C C . THR A 1 218 ? 1.531 4.609 4.258 1 98.94 218 THR A C 1
ATOM 1695 O O . THR A 1 218 ? 2.727 4.91 4.262 1 98.94 218 THR A O 1
ATOM 1698 N N . GLN A 1 219 ? 1.143 3.395 4.125 1 98.56 219 GLN A N 1
ATOM 1699 C CA . GLN A 1 219 ? 2.09 2.291 4.016 1 98.56 219 GLN A CA 1
ATOM 1700 C C . GLN A 1 219 ? 2.949 2.426 2.762 1 98.56 219 GLN A C 1
ATOM 1702 O O . GLN A 1 219 ? 4.133 2.078 2.773 1 98.56 219 GLN A O 1
ATOM 1707 N N . GLU A 1 220 ? 2.316 2.84 1.663 1 98.75 220 GLU A N 1
ATOM 1708 C CA . GLU A 1 220 ? 3.07 3.082 0.437 1 98.75 220 GLU A CA 1
ATOM 1709 C C . GLU A 1 220 ? 4.211 4.066 0.676 1 98.75 220 GLU A C 1
ATOM 1711 O O . GLU A 1 220 ? 5.352 3.811 0.282 1 98.75 220 GLU A O 1
ATOM 1716 N N . ILE A 1 221 ? 3.896 5.164 1.351 1 98.94 221 ILE A N 1
ATOM 1717 C CA . ILE A 1 221 ? 4.883 6.207 1.612 1 98.94 221 ILE A CA 1
ATOM 1718 C C . ILE A 1 221 ? 5.984 5.656 2.518 1 98.94 221 ILE A C 1
ATOM 1720 O O . ILE A 1 221 ? 7.172 5.891 2.271 1 98.94 221 ILE A O 1
ATOM 1724 N N . LEU A 1 222 ? 5.598 4.941 3.521 1 98.88 222 LEU A N 1
ATOM 1725 C CA . LEU A 1 222 ? 6.562 4.43 4.488 1 98.88 222 LEU A CA 1
ATOM 1726 C C . LEU A 1 222 ? 7.52 3.443 3.83 1 98.88 222 LEU A C 1
ATOM 1728 O O . LEU A 1 222 ? 8.727 3.471 4.098 1 98.88 222 LEU A O 1
ATOM 1732 N N . GLU A 1 223 ? 6.977 2.586 2.941 1 98.69 223 GLU A N 1
ATOM 1733 C CA . GLU A 1 223 ? 7.824 1.605 2.268 1 98.69 223 GLU A CA 1
ATOM 1734 C C . GLU A 1 223 ? 8.805 2.283 1.313 1 98.69 223 GLU A C 1
ATOM 1736 O O . GLU A 1 223 ? 9.977 1.902 1.242 1 98.69 223 GLU A O 1
ATOM 1741 N N . ILE A 1 224 ? 8.32 3.246 0.577 1 98.81 224 ILE A N 1
ATOM 1742 C CA . ILE A 1 224 ? 9.195 3.963 -0.347 1 98.81 224 ILE A CA 1
ATOM 1743 C C . ILE A 1 224 ? 10.258 4.73 0.438 1 98.81 224 ILE A C 1
ATOM 1745 O O . ILE A 1 224 ? 11.43 4.762 0.045 1 98.81 224 ILE A O 1
ATOM 1749 N N . ALA A 1 225 ? 9.828 5.383 1.538 1 98.88 225 ALA A N 1
ATOM 1750 C CA . ALA A 1 225 ? 10.781 6.09 2.393 1 98.88 225 ALA A CA 1
ATOM 1751 C C . ALA A 1 225 ? 11.852 5.137 2.924 1 98.88 225 ALA A C 1
ATOM 1753 O O . ALA A 1 225 ? 13.031 5.496 2.99 1 98.88 225 ALA A O 1
ATOM 1754 N N . ARG A 1 226 ? 11.438 3.971 3.334 1 98.56 226 ARG A N 1
ATOM 1755 C CA . ARG A 1 226 ? 12.383 2.959 3.797 1 98.56 226 ARG A CA 1
ATOM 1756 C C . ARG A 1 226 ? 13.391 2.611 2.709 1 98.56 226 ARG A C 1
ATOM 1758 O O . ARG A 1 226 ? 14.602 2.582 2.961 1 98.56 226 ARG A O 1
ATOM 1765 N N . GLU A 1 227 ? 12.891 2.346 1.515 1 97.94 227 GLU A N 1
ATOM 1766 C CA . GLU A 1 227 ? 13.719 1.964 0.373 1 97.94 227 GLU A CA 1
ATOM 1767 C C . GLU A 1 227 ? 14.734 3.047 0.043 1 97.94 227 GLU A C 1
ATOM 1769 O O . GLU A 1 227 ? 15.891 2.746 -0.259 1 97.94 227 GLU A O 1
ATOM 1774 N N . LYS A 1 228 ? 14.305 4.344 0.138 1 98.12 228 LYS A N 1
ATOM 1775 C CA . LYS A 1 228 ? 15.125 5.438 -0.365 1 98.12 228 LYS A CA 1
ATOM 1776 C C . LYS A 1 228 ? 15.922 6.094 0.761 1 98.12 228 LYS A C 1
ATOM 1778 O O . LYS A 1 228 ? 16.844 6.875 0.507 1 98.12 228 LYS A O 1
ATOM 1783 N N . GLY A 1 229 ? 15.594 5.785 1.988 1 98.25 229 GLY A N 1
ATOM 1784 C CA . GLY A 1 229 ? 16.219 6.449 3.119 1 98.25 229 GLY A CA 1
ATOM 1785 C C . GLY A 1 229 ? 15.828 7.906 3.252 1 98.25 229 GLY A C 1
ATOM 1786 O O . GLY A 1 229 ? 16.641 8.742 3.672 1 98.25 229 GLY A O 1
ATOM 1787 N N . ALA A 1 230 ? 14.625 8.234 2.809 1 98.62 230 ALA A N 1
ATOM 1788 C CA . ALA A 1 230 ? 14.164 9.617 2.805 1 98.62 230 ALA A CA 1
ATOM 1789 C C . ALA A 1 230 ? 13.398 9.938 4.086 1 98.62 230 ALA A C 1
ATOM 1791 O O . ALA A 1 230 ? 12.844 9.047 4.73 1 98.62 230 ALA A O 1
ATOM 1792 N N . GLN A 1 231 ? 13.367 11.203 4.469 1 98.62 231 GLN A N 1
ATOM 1793 C CA . GLN A 1 231 ? 12.578 11.688 5.594 1 98.62 231 GLN A CA 1
ATOM 1794 C C . GLN A 1 231 ? 11.18 12.109 5.148 1 98.62 231 GLN A C 1
ATOM 1796 O O . GLN A 1 231 ? 11.031 12.938 4.25 1 98.62 231 GLN A O 1
ATOM 1801 N N . VAL A 1 232 ? 10.172 11.531 5.809 1 98.94 232 VAL A N 1
ATOM 1802 C CA . VAL A 1 232 ? 8.805 11.836 5.391 1 98.94 232 VAL A CA 1
ATOM 1803 C C . VAL A 1 232 ? 7.973 12.242 6.605 1 98.94 232 VAL A C 1
ATOM 1805 O O . VAL A 1 232 ? 8.336 11.945 7.746 1 98.94 232 VAL A O 1
ATOM 1808 N N . HIS A 1 233 ? 6.941 13.023 6.398 1 98.94 233 HIS A N 1
ATOM 1809 C CA . HIS A 1 233 ? 5.961 13.492 7.371 1 98.94 233 HIS A CA 1
ATOM 1810 C C . HIS A 1 233 ? 4.539 13.141 6.93 1 98.94 233 HIS A C 1
ATOM 1812 O O . HIS A 1 233 ? 4.125 13.5 5.824 1 98.94 233 HIS A O 1
ATOM 1818 N N . ILE A 1 234 ? 3.824 12.367 7.727 1 98.94 234 ILE A N 1
ATOM 1819 C CA . ILE A 1 234 ? 2.443 12.023 7.406 1 98.94 234 ILE A CA 1
ATOM 1820 C C . ILE A 1 234 ? 1.498 13.062 8.008 1 98.94 234 ILE A C 1
ATOM 1822 O O . ILE A 1 234 ? 1.417 13.195 9.234 1 98.94 234 ILE A O 1
ATOM 1826 N N . CYS A 1 235 ? 0.796 13.727 7.148 1 98.88 235 CYS A N 1
ATOM 1827 C CA . CYS A 1 235 ? -0.028 14.859 7.559 1 98.88 235 CYS A CA 1
ATOM 1828 C C . CYS A 1 235 ? -1.365 14.383 8.117 1 98.88 235 CYS A C 1
ATOM 1830 O O . CYS A 1 235 ? -1.918 13.391 7.652 1 98.88 235 CYS A O 1
ATOM 1832 N N . HIS A 1 236 ? -1.886 15.078 9.07 1 98.81 236 HIS A N 1
ATOM 1833 C CA . HIS A 1 236 ? -3.221 15.047 9.656 1 98.81 236 HIS A CA 1
ATOM 1834 C C . HIS A 1 236 ? -3.752 13.625 9.742 1 98.81 236 HIS A C 1
ATOM 1836 O O . HIS A 1 236 ? -4.832 13.32 9.227 1 98.81 236 HIS A O 1
ATOM 1842 N N . VAL A 1 237 ? -3.033 12.789 10.414 1 98.94 237 VAL A N 1
ATOM 1843 C CA . VAL A 1 237 ? -3.41 11.406 10.688 1 98.94 237 VAL A CA 1
ATOM 1844 C C . VAL A 1 237 ? -4.723 11.375 11.469 1 98.94 237 VAL A C 1
ATOM 1846 O O . VAL A 1 237 ? -4.848 12.023 12.508 1 98.94 237 VAL A O 1
ATOM 1849 N N . SER A 1 238 ? -5.648 10.578 11 1 98.88 238 SER A N 1
ATOM 1850 C CA . SER A 1 238 ? -7 10.648 11.539 1 98.88 238 SER A CA 1
ATOM 1851 C C . SER A 1 238 ? -7.285 9.469 12.469 1 98.88 238 SER A C 1
ATOM 1853 O O . SER A 1 238 ? -8.289 9.469 13.188 1 98.88 238 SER A O 1
ATOM 1855 N N . HIS A 1 239 ? -6.387 8.461 12.469 1 98.88 239 HIS A N 1
ATOM 1856 C CA . HIS A 1 239 ? -6.77 7.215 13.117 1 98.88 239 HIS A CA 1
ATOM 1857 C C . HIS A 1 239 ? -5.586 6.582 13.844 1 98.88 239 HIS A C 1
ATOM 1859 O O . HIS A 1 239 ? -4.461 6.613 13.344 1 98.88 239 HIS A O 1
ATOM 1865 N N . ARG A 1 240 ? -5.879 5.879 14.953 1 98.88 240 ARG A N 1
ATOM 1866 C CA . ARG A 1 240 ? -4.871 5.238 15.797 1 98.88 240 ARG A CA 1
ATOM 1867 C C . ARG A 1 240 ? -4.133 4.145 15.031 1 98.88 240 ARG A C 1
ATOM 1869 O O . ARG A 1 240 ? -2.924 3.971 15.195 1 98.88 240 ARG A O 1
ATOM 1876 N N . ASP A 1 241 ? -4.801 3.387 14.188 1 98.56 241 ASP A N 1
ATOM 1877 C CA . ASP A 1 241 ? -4.176 2.314 13.422 1 98.56 241 ASP A CA 1
ATOM 1878 C C . ASP A 1 241 ? -3.055 2.852 12.539 1 98.56 241 ASP A C 1
ATOM 1880 O O . ASP A 1 241 ? -2.053 2.17 12.312 1 98.56 241 ASP A O 1
ATOM 1884 N N . VAL A 1 242 ? -3.232 4.016 11.977 1 98.88 242 VAL A N 1
ATOM 1885 C CA . VAL A 1 242 ? -2.215 4.648 11.148 1 98.88 242 VAL A CA 1
ATOM 1886 C C . VAL A 1 242 ? -1.027 5.062 12.016 1 98.88 242 VAL A C 1
ATOM 1888 O O . VAL A 1 242 ? 0.128 4.891 11.617 1 98.88 242 VAL A O 1
ATOM 1891 N N . VAL A 1 243 ? -1.292 5.594 13.227 1 98.94 243 VAL A N 1
ATOM 1892 C CA . VAL A 1 243 ? -0.237 5.934 14.172 1 98.94 243 VAL A CA 1
ATOM 1893 C C . VAL A 1 243 ? 0.609 4.699 14.477 1 98.94 243 VAL A C 1
ATOM 1895 O O . VAL A 1 243 ? 1.841 4.758 14.438 1 98.94 243 VAL A O 1
ATOM 1898 N N . ASP A 1 244 ? -0.068 3.592 14.766 1 98.69 244 ASP A N 1
ATOM 1899 C CA . ASP A 1 244 ? 0.627 2.354 15.102 1 98.69 244 ASP A CA 1
ATOM 1900 C C . ASP A 1 244 ? 1.501 1.882 13.938 1 98.69 244 ASP A C 1
ATOM 1902 O O . ASP A 1 244 ? 2.641 1.46 14.148 1 98.69 244 ASP A O 1
ATOM 1906 N N . MET A 1 245 ? 0.97 1.95 12.781 1 98.44 245 MET A N 1
ATOM 1907 C CA . MET A 1 245 ? 1.722 1.559 11.586 1 98.44 245 MET A CA 1
ATOM 1908 C C . MET A 1 245 ? 2.973 2.416 11.43 1 98.44 245 MET A C 1
ATOM 1910 O O . MET A 1 245 ? 4.051 1.898 11.133 1 98.44 245 MET A O 1
ATOM 1914 N N . ILE A 1 246 ? 2.842 3.697 11.578 1 98.88 246 ILE A N 1
ATOM 1915 C CA . ILE A 1 246 ? 3.967 4.617 11.453 1 98.88 246 ILE A CA 1
ATOM 1916 C C . ILE A 1 246 ? 5.059 4.238 12.453 1 98.88 246 ILE A C 1
ATOM 1918 O O . ILE A 1 246 ? 6.238 4.199 12.109 1 98.88 246 ILE A O 1
ATOM 1922 N N . HIS A 1 247 ? 4.668 3.947 13.633 1 98.81 247 HIS A N 1
ATOM 1923 C CA . HIS A 1 247 ? 5.641 3.602 14.664 1 98.81 247 HIS A CA 1
ATOM 1924 C C . HIS A 1 247 ? 6.309 2.264 14.367 1 98.81 247 HIS A C 1
ATOM 1926 O O . HIS A 1 247 ? 7.484 2.066 14.68 1 98.81 247 HIS A O 1
ATOM 1932 N N . GLU A 1 248 ? 5.555 1.32 13.781 1 97.88 248 GLU A N 1
ATOM 1933 C CA . GLU A 1 248 ? 6.168 0.07 13.336 1 97.88 248 GLU A CA 1
ATOM 1934 C C . GLU A 1 248 ? 7.297 0.328 12.344 1 97.88 248 GLU A C 1
ATOM 1936 O O . GLU A 1 248 ? 8.367 -0.278 12.445 1 97.88 248 GLU A O 1
ATOM 1941 N N . TYR A 1 249 ? 7.07 1.187 11.406 1 98.44 249 TYR A N 1
ATOM 1942 C CA . TYR A 1 249 ? 8.094 1.508 10.414 1 98.44 249 TYR A CA 1
ATOM 1943 C C . TYR A 1 249 ? 9.234 2.297 11.047 1 98.44 249 TYR A C 1
ATOM 1945 O O . TYR A 1 249 ? 10.391 2.133 10.664 1 98.44 249 TYR A O 1
ATOM 1953 N N . ARG A 1 250 ? 8.891 3.205 11.977 1 98.38 250 ARG A N 1
ATOM 1954 C CA . ARG A 1 250 ? 9.938 3.92 12.703 1 98.38 250 ARG A CA 1
ATOM 1955 C C . ARG A 1 250 ? 10.883 2.949 13.398 1 98.38 250 ARG A C 1
ATOM 1957 O O . ARG A 1 250 ? 12.102 3.15 13.398 1 98.38 250 ARG A O 1
ATOM 1964 N N . ASN A 1 251 ? 10.336 1.938 13.992 1 97.94 251 ASN A N 1
ATOM 1965 C CA . ASN A 1 251 ? 11.125 0.915 14.664 1 97.94 251 ASN A CA 1
ATOM 1966 C C . ASN A 1 251 ? 12.016 0.154 13.688 1 97.94 251 ASN A C 1
ATOM 1968 O O . ASN A 1 251 ? 13.031 -0.425 14.078 1 97.94 251 ASN A O 1
ATOM 1972 N N . LYS A 1 252 ? 11.641 0.216 12.422 1 96.44 252 LYS A N 1
ATOM 1973 C CA . LYS A 1 252 ? 12.438 -0.429 11.383 1 96.44 252 LYS A CA 1
ATOM 1974 C C . LYS A 1 252 ? 13.477 0.533 10.805 1 96.44 252 LYS A C 1
ATOM 1976 O O . LYS A 1 252 ? 14.141 0.217 9.82 1 96.44 252 LYS A O 1
ATOM 1981 N N . GLY A 1 253 ? 13.539 1.709 11.336 1 98.06 253 GLY A N 1
ATOM 1982 C CA . GLY A 1 253 ? 14.594 2.643 10.969 1 98.06 253 GLY A CA 1
ATOM 1983 C C . GLY A 1 253 ? 14.133 3.713 10 1 98.06 253 GLY A C 1
ATOM 1984 O O . GLY A 1 253 ? 14.938 4.527 9.539 1 98.06 253 GLY A O 1
ATOM 1985 N N . VAL A 1 254 ? 12.875 3.746 9.664 1 98.62 254 VAL A N 1
ATOM 1986 C CA . VAL A 1 254 ? 12.359 4.746 8.734 1 98.62 254 VAL A CA 1
ATOM 1987 C C . VAL A 1 254 ? 12.273 6.102 9.43 1 98.62 254 VAL A C 1
ATOM 1989 O O . VAL A 1 254 ? 11.789 6.199 10.562 1 98.62 254 VAL A O 1
ATOM 1992 N N . GLU A 1 255 ? 12.789 7.168 8.812 1 98.62 255 GLU A N 1
ATOM 1993 C CA . GLU A 1 255 ? 12.672 8.531 9.32 1 98.62 255 GLU A CA 1
ATOM 1994 C C . GLU A 1 255 ? 11.312 9.133 8.977 1 98.62 255 GLU A C 1
ATOM 1996 O O . GLU A 1 255 ? 11.148 9.742 7.918 1 98.62 255 GLU A O 1
ATOM 2001 N N . VAL A 1 256 ? 10.367 8.977 9.898 1 98.88 256 VAL A N 1
ATOM 2002 C CA . VAL A 1 256 ? 8.992 9.406 9.648 1 98.88 256 VAL A CA 1
ATOM 2003 C C . VAL A 1 256 ? 8.445 10.125 10.875 1 98.88 256 VAL A C 1
ATOM 2005 O O . VAL A 1 256 ? 8.711 9.719 12.008 1 98.88 256 VAL A O 1
ATOM 2008 N N . SER A 1 257 ? 7.832 11.266 10.695 1 98.88 257 SER A N 1
ATOM 2009 C CA . SER A 1 257 ? 7.051 11.977 11.695 1 98.88 257 SER A CA 1
ATOM 2010 C C . SER A 1 257 ? 5.582 12.062 11.297 1 98.88 257 SER A C 1
ATOM 2012 O O . SER A 1 257 ? 5.223 11.75 10.156 1 98.88 257 SER A O 1
ATOM 2014 N N . LEU A 1 258 ? 4.691 12.383 12.25 1 98.94 258 LEU A N 1
ATOM 2015 C CA . LEU A 1 258 ? 3.27 12.492 11.938 1 98.94 258 LEU A CA 1
ATOM 2016 C C . LEU A 1 258 ? 2.643 13.656 12.695 1 98.94 258 LEU A C 1
ATOM 2018 O O . LEU A 1 258 ? 3.178 14.109 13.711 1 98.94 258 LEU A O 1
ATOM 2022 N N . GLU A 1 259 ? 1.613 14.148 12.148 1 98.94 259 GLU A N 1
ATOM 2023 C CA . GLU A 1 259 ? 0.782 15.148 12.812 1 98.94 259 GLU A CA 1
ATOM 2024 C C . GLU A 1 259 ? -0.681 14.711 12.852 1 98.94 259 GLU A C 1
ATOM 2026 O O . GLU A 1 259 ? -1.114 13.906 12.023 1 98.94 259 GLU A O 1
ATOM 2031 N N . THR A 1 260 ? -1.387 15.172 13.82 1 98.94 260 THR A N 1
ATOM 2032 C CA . THR A 1 260 ? -2.844 15.109 13.844 1 98.94 260 THR A CA 1
ATOM 2033 C C . THR A 1 260 ? -3.441 16.5 14.078 1 98.94 260 THR A C 1
ATOM 2035 O O . THR A 1 260 ? -2.748 17.5 13.953 1 98.94 260 THR A O 1
ATOM 2038 N N . CYS A 1 261 ? -4.77 16.562 14.281 1 98.94 261 CYS A N 1
ATOM 2039 C CA . CYS A 1 261 ? -5.465 17.844 14.398 1 98.94 261 CYS A CA 1
ATOM 2040 C C . CYS A 1 261 ? -6.492 17.797 15.516 1 98.94 261 CYS A C 1
ATOM 2042 O O . CYS A 1 261 ? -7.035 16.75 15.836 1 98.94 261 CYS A O 1
ATOM 2044 N N . PRO A 1 262 ? -6.805 18.969 16.047 1 98.94 262 PRO A N 1
ATOM 2045 C CA . PRO A 1 262 ? -7.801 19.031 17.125 1 98.94 262 PRO A CA 1
ATOM 2046 C C . PRO A 1 262 ? -9.148 18.438 16.719 1 98.94 262 PRO A C 1
ATOM 2048 O O . PRO A 1 262 ? -9.828 17.812 17.531 1 98.94 262 PRO A O 1
ATOM 2051 N N . HIS A 1 263 ? -9.57 18.594 15.469 1 98.88 263 HIS A N 1
ATOM 2052 C CA . HIS A 1 263 ? -10.883 18.078 15.086 1 98.88 263 HIS A CA 1
ATOM 2053 C C . HIS A 1 263 ? -10.914 16.562 15.133 1 98.88 263 HIS A C 1
ATOM 2055 O O . HIS A 1 263 ? -11.977 15.961 15.297 1 98.88 263 HIS A O 1
ATOM 2061 N N . TYR A 1 264 ? -9.781 15.852 15.047 1 98.81 264 TYR A N 1
ATOM 2062 C CA . TYR A 1 264 ? -9.727 14.398 15.219 1 98.81 264 TYR A CA 1
ATOM 2063 C C . TYR A 1 264 ? -9.695 14.023 16.688 1 98.81 264 TYR A C 1
ATOM 2065 O O . TYR A 1 264 ? -9.844 12.852 17.047 1 98.81 264 TYR A O 1
ATOM 2073 N N . LEU A 1 265 ? -9.469 15.031 17.547 1 98.88 265 LEU A N 1
ATOM 2074 C CA . LEU A 1 265 ? -9.305 14.812 18.969 1 98.88 265 LEU A CA 1
ATOM 2075 C C . LEU A 1 265 ? -10.516 15.328 19.75 1 98.88 265 LEU A C 1
ATOM 2077 O O . LEU A 1 265 ? -10.57 15.203 20.969 1 98.88 265 LEU A O 1
ATOM 2081 N N . ILE A 1 266 ? -11.484 15.914 19.047 1 98.88 266 ILE A N 1
ATOM 2082 C CA . ILE A 1 266 ? -12.633 16.516 19.734 1 98.88 266 ILE A CA 1
ATOM 2083 C C . ILE A 1 266 ? -13.922 15.922 19.172 1 98.88 266 ILE A C 1
ATOM 2085 O O . ILE A 1 266 ? -14.836 15.586 19.938 1 98.88 266 ILE A O 1
ATOM 2089 N N . PHE A 1 267 ? -14 15.773 17.828 1 98.81 267 PHE A N 1
ATOM 2090 C CA . PHE A 1 267 ? -15.258 15.406 17.188 1 98.81 267 PHE A CA 1
ATOM 2091 C C . PHE A 1 267 ? -15.242 13.945 16.766 1 98.81 267 PHE A C 1
ATOM 2093 O O . PHE A 1 267 ? -14.18 13.336 16.672 1 98.81 267 PHE A O 1
ATOM 2100 N N . THR A 1 268 ? -16.406 13.43 16.578 1 98.56 268 THR A N 1
ATOM 2101 C CA . THR A 1 268 ? -16.578 12.062 16.109 1 98.56 268 THR A CA 1
ATOM 2102 C C . THR A 1 268 ? -17.438 12.031 14.836 1 98.56 268 THR A C 1
ATOM 2104 O O . THR A 1 268 ? -18 13.055 14.438 1 98.56 268 THR A O 1
ATOM 2107 N N . GLU A 1 269 ? -17.453 10.906 14.297 1 97.94 269 GLU A N 1
ATOM 2108 C CA . GLU A 1 269 ? -18.281 10.688 13.109 1 97.94 269 GLU A CA 1
ATOM 2109 C C . GLU A 1 269 ? -19.734 11.094 13.367 1 97.94 269 GLU A C 1
ATOM 2111 O O . GLU A 1 269 ? -20.406 11.602 12.469 1 97.94 269 GLU A O 1
ATOM 2116 N N . GLU A 1 270 ? -20.25 10.898 14.516 1 98.31 270 GLU A N 1
ATOM 2117 C CA . GLU A 1 270 ? -21.609 11.281 14.875 1 98.31 270 GLU A CA 1
ATOM 2118 C C . GLU A 1 270 ? -21.797 12.797 14.781 1 98.31 270 GLU A C 1
ATOM 2120 O O . GLU A 1 270 ? -22.844 13.266 14.32 1 98.31 270 GLU A O 1
ATOM 2125 N N . ASP A 1 271 ? -20.812 13.555 15.188 1 98.5 271 ASP A N 1
ATOM 2126 C CA . ASP A 1 271 ? -20.859 15.008 15.062 1 98.5 271 ASP A CA 1
ATOM 2127 C C . ASP A 1 271 ? -20.984 15.43 13.594 1 98.5 271 ASP A C 1
ATOM 2129 O O . ASP A 1 271 ? -21.734 16.344 13.266 1 98.5 271 ASP A O 1
ATOM 2133 N N . VAL A 1 272 ? -20.219 14.727 12.75 1 98.56 272 VAL A N 1
ATOM 2134 C CA . VAL A 1 272 ? -20.219 15.047 11.328 1 98.56 272 VAL A CA 1
ATOM 2135 C C . VAL A 1 272 ? -21.594 14.781 10.734 1 98.56 272 VAL A C 1
ATOM 2137 O O . VAL A 1 272 ? -22.125 15.609 9.992 1 98.56 272 VAL A O 1
ATOM 2140 N N . ILE A 1 273 ? -22.109 13.609 11.07 1 98.19 273 ILE A N 1
ATOM 2141 C CA . ILE A 1 273 ? -23.406 13.203 10.531 1 98.19 273 ILE A CA 1
ATOM 2142 C C . ILE A 1 273 ? -24.5 14.164 11 1 98.19 273 ILE A C 1
ATOM 2144 O O . ILE A 1 273 ? -25.359 14.562 10.219 1 98.19 273 ILE A O 1
ATOM 2148 N N . GLU A 1 274 ? -24.422 14.594 12.227 1 98.06 274 GLU A N 1
ATOM 2149 C CA . GLU A 1 274 ? -25.453 15.43 12.836 1 98.06 274 GLU A CA 1
ATOM 2150 C C . GLU A 1 274 ? -25.359 16.875 12.344 1 98.06 274 GLU A C 1
ATOM 2152 O O . GLU A 1 274 ? -26.375 17.547 12.203 1 98.06 274 GLU A O 1
ATOM 2157 N N . ASN A 1 275 ? -24.141 17.359 12.023 1 97.81 275 ASN A N 1
ATOM 2158 C CA . ASN A 1 275 ? -23.953 18.797 11.781 1 97.81 275 ASN A CA 1
ATOM 2159 C C . ASN A 1 275 ? -23.641 19.078 10.32 1 97.81 275 ASN A C 1
ATOM 2161 O O . ASN A 1 275 ? -23.766 20.219 9.867 1 97.81 275 ASN A O 1
ATOM 2165 N N . GLY A 1 276 ? -23.203 18.078 9.594 1 97.69 276 GLY A N 1
ATOM 2166 C CA . GLY A 1 276 ? -23.125 18.172 8.141 1 97.69 276 GLY A CA 1
ATOM 2167 C C . GLY A 1 276 ? -21.812 18.75 7.645 1 97.69 276 GLY A C 1
ATOM 2168 O O . GLY A 1 276 ? -20.766 18.484 8.234 1 97.69 276 GLY A O 1
ATOM 2169 N N . ASN A 1 277 ? -21.844 19.516 6.539 1 98.19 277 ASN A N 1
ATOM 2170 C CA . ASN A 1 277 ? -20.703 19.875 5.707 1 98.19 277 ASN A CA 1
ATOM 2171 C C . ASN A 1 277 ? -19.734 20.797 6.445 1 98.19 277 ASN A C 1
ATOM 2173 O O . ASN A 1 277 ? -18.562 20.875 6.098 1 98.19 277 ASN A O 1
ATOM 2177 N N . VAL A 1 278 ? -20.188 21.469 7.449 1 98.06 278 VAL A N 1
ATOM 2178 C CA . VAL A 1 278 ? -19.328 22.359 8.219 1 98.06 278 VAL A CA 1
ATOM 2179 C C . VAL A 1 278 ? -18.234 21.547 8.922 1 98.06 278 VAL A C 1
ATOM 2181 O O . VAL A 1 278 ? -17.141 22.047 9.172 1 98.06 278 VAL A O 1
ATOM 2184 N N . TYR A 1 279 ? -18.531 20.219 9.164 1 98.56 279 TYR A N 1
ATOM 2185 C CA . TYR A 1 279 ? -17.609 19.312 9.844 1 98.56 279 TYR A CA 1
ATOM 2186 C C . TYR A 1 279 ? -16.812 18.484 8.844 1 98.56 279 TYR A C 1
ATOM 2188 O O . TYR A 1 279 ? -16 17.641 9.227 1 98.56 279 TYR A O 1
ATOM 2196 N N . LYS A 1 280 ? -17.062 18.719 7.559 1 98.56 280 LYS A N 1
ATOM 2197 C CA . LYS A 1 280 ? -16.422 17.922 6.512 1 98.56 280 LYS A CA 1
ATOM 2198 C C . LYS A 1 280 ? -14.945 18.266 6.398 1 98.56 280 LYS A C 1
ATOM 2200 O O . LYS A 1 280 ? -14.578 19.438 6.293 1 98.56 280 LYS A O 1
ATOM 2205 N N . CYS A 1 281 ? -14.109 17.25 6.414 1 98.44 281 CYS A N 1
ATOM 2206 C CA . CYS A 1 281 ? -12.68 17.344 6.133 1 98.44 281 CYS A CA 1
ATOM 2207 C C . CYS A 1 281 ? -12.141 16.031 5.578 1 98.44 281 CYS A C 1
ATOM 2209 O O . CYS A 1 281 ? -12.891 15.07 5.418 1 98.44 281 CYS A O 1
ATOM 2211 N N . SER A 1 282 ? -10.898 16.016 5.184 1 98.06 282 SER A N 1
ATOM 2212 C CA . SER A 1 282 ? -10.188 14.836 4.688 1 98.06 282 SER A CA 1
ATOM 2213 C C . SER A 1 282 ? -8.805 14.719 5.312 1 98.06 282 SER A C 1
ATOM 2215 O O . SER A 1 282 ? -8.047 15.695 5.336 1 98.06 282 SER A O 1
ATOM 2217 N N . PRO A 1 283 ? -8.422 13.539 5.836 1 98.5 283 PRO A N 1
ATOM 2218 C CA . PRO A 1 283 ? -9.305 12.391 6.059 1 98.5 283 PRO A CA 1
ATOM 2219 C C . PRO A 1 283 ? -10.492 12.719 6.957 1 98.5 283 PRO A C 1
ATOM 2221 O O . PRO A 1 283 ? -10.438 13.688 7.723 1 98.5 283 PRO A O 1
ATOM 2224 N N . PRO A 1 284 ? -11.555 11.992 6.836 1 98.62 284 PRO A N 1
ATOM 2225 C CA . PRO A 1 284 ? -12.734 12.359 7.633 1 98.62 284 PRO A CA 1
ATOM 2226 C C . PRO A 1 284 ? -12.555 12.055 9.117 1 98.62 284 PRO A C 1
ATOM 2228 O O . PRO A 1 284 ? -11.703 11.234 9.492 1 98.62 284 PRO A O 1
ATOM 2231 N N . ILE A 1 285 ? -13.281 12.766 9.891 1 98.75 285 ILE A N 1
ATOM 2232 C CA . ILE A 1 285 ? -13.383 12.469 11.312 1 98.75 285 ILE A CA 1
ATOM 2233 C C . ILE A 1 285 ? -13.93 11.055 11.508 1 98.75 285 ILE A C 1
ATOM 2235 O O . ILE A 1 285 ? -14.867 10.648 10.812 1 98.75 285 ILE A O 1
ATOM 2239 N N . ARG A 1 286 ? -13.422 10.289 12.438 1 98.44 286 ARG A N 1
ATOM 2240 C CA . ARG A 1 286 ? -13.641 8.852 12.555 1 98.44 286 ARG A CA 1
ATOM 2241 C C . ARG A 1 286 ? -14.562 8.531 13.727 1 98.44 286 ARG A C 1
ATOM 2243 O O . ARG A 1 286 ? -15.188 9.43 14.297 1 98.44 286 ARG A O 1
ATOM 2250 N N . GLU A 1 287 ? -14.742 7.297 14.008 1 97.88 287 GLU A N 1
ATOM 2251 C CA . GLU A 1 287 ? -15.719 6.84 14.984 1 97.88 287 GLU A CA 1
ATOM 2252 C C . GLU A 1 287 ? -15.281 7.195 16.406 1 97.88 287 GLU A C 1
ATOM 2254 O O . GLU A 1 287 ? -14.109 7.465 16.656 1 97.88 287 GLU A O 1
ATOM 2259 N N . LYS A 1 288 ? -16.188 7.195 17.312 1 97.5 288 LYS A N 1
ATOM 2260 C CA . LYS A 1 288 ? -16.031 7.629 18.688 1 97.5 288 LYS A CA 1
ATOM 2261 C C . LYS A 1 288 ? -14.906 6.863 19.375 1 97.5 288 LYS A C 1
ATOM 2263 O O . LYS A 1 288 ? -14.125 7.445 20.141 1 97.5 288 LYS A O 1
ATOM 2268 N N . ASN A 1 289 ? -14.867 5.566 19.156 1 97.75 289 ASN A N 1
ATOM 2269 C CA . ASN A 1 289 ? -13.828 4.758 19.797 1 97.75 289 ASN A CA 1
ATOM 2270 C C . ASN A 1 289 ? -12.43 5.234 19.406 1 97.75 289 ASN A C 1
ATOM 2272 O O . ASN A 1 289 ? -11.508 5.184 20.219 1 97.75 289 ASN A O 1
ATOM 2276 N N . ASN A 1 290 ? -12.258 5.664 18.219 1 98.44 290 ASN A N 1
ATOM 2277 C CA . ASN A 1 290 ? -10.969 6.141 17.734 1 98.44 290 ASN A CA 1
ATOM 2278 C C . ASN A 1 290 ? -10.5 7.375 18.5 1 98.44 290 ASN A C 1
ATOM 2280 O O . ASN A 1 290 ? -9.305 7.566 18.703 1 98.44 290 ASN A O 1
ATOM 2284 N N . LEU A 1 291 ? -11.445 8.242 18.875 1 98.19 291 LEU A N 1
ATOM 2285 C CA . LEU A 1 291 ? -11.125 9.469 19.594 1 98.19 291 LEU A CA 1
ATOM 2286 C C . LEU A 1 291 ? -10.32 9.164 20.859 1 98.19 291 LEU A C 1
ATOM 2288 O O . LEU A 1 291 ? -9.266 9.773 21.078 1 98.19 291 LEU A O 1
ATOM 2292 N N . ASN A 1 292 ? -10.742 8.227 21.609 1 97.62 292 ASN A N 1
ATOM 2293 C CA . ASN A 1 292 ? -10.047 7.855 22.828 1 97.62 292 ASN A CA 1
ATOM 2294 C C . ASN A 1 292 ? -8.688 7.234 22.531 1 97.62 292 ASN A C 1
ATOM 2296 O O . ASN A 1 292 ? -7.715 7.484 23.25 1 97.62 292 ASN A O 1
ATOM 2300 N N . LEU A 1 293 ? -8.68 6.426 21.5 1 98.69 293 LEU A N 1
ATOM 2301 C CA . LEU A 1 293 ? -7.43 5.77 21.125 1 98.69 293 LEU A CA 1
ATOM 2302 C C . LEU A 1 293 ? -6.395 6.789 20.672 1 98.69 293 LEU A C 1
ATOM 2304 O O . LEU A 1 293 ? -5.199 6.625 20.922 1 98.69 293 LEU A O 1
ATOM 2308 N N . MET A 1 294 ? -6.812 7.832 20.031 1 98.81 294 MET A N 1
ATOM 2309 C CA . MET A 1 294 ? -5.91 8.898 19.609 1 98.81 294 MET A CA 1
ATOM 2310 C C . MET A 1 294 ? -5.352 9.648 20.812 1 98.81 294 MET A C 1
ATOM 2312 O O . MET A 1 294 ? -4.184 10.031 20.828 1 98.81 294 MET A O 1
ATOM 2316 N N . TRP A 1 295 ? -6.164 9.906 21.797 1 98.81 295 TRP A N 1
ATOM 2317 C CA . TRP A 1 295 ? -5.688 10.562 23.016 1 98.81 295 TRP A CA 1
ATOM 2318 C C . TRP A 1 295 ? -4.684 9.68 23.75 1 98.81 295 TRP A C 1
ATOM 2320 O O . TRP A 1 295 ? -3.717 10.18 24.328 1 98.81 295 TRP A O 1
ATOM 2330 N N . GLU A 1 296 ? -4.961 8.344 23.719 1 98.69 296 GLU A N 1
ATOM 2331 C CA . GLU A 1 296 ? -3.979 7.422 24.281 1 98.69 296 GLU A CA 1
ATOM 2332 C C . GLU A 1 296 ? -2.627 7.562 23.594 1 98.69 296 GLU A C 1
ATOM 2334 O O . GLU A 1 296 ? -1.579 7.484 24.234 1 98.69 296 GLU A O 1
ATOM 2339 N N . ALA A 1 297 ? -2.674 7.75 22.281 1 98.81 297 ALA A N 1
ATOM 2340 C CA . ALA A 1 297 ? -1.441 7.938 21.516 1 98.81 297 ALA A CA 1
ATOM 2341 C C . ALA A 1 297 ? -0.707 9.195 21.969 1 98.81 297 ALA A C 1
ATOM 2343 O O . ALA A 1 297 ? 0.525 9.219 22.031 1 98.81 297 ALA A O 1
ATOM 2344 N N . ILE A 1 298 ? -1.411 10.258 22.266 1 98.62 298 ILE A N 1
ATOM 2345 C CA . ILE A 1 298 ? -0.819 11.5 22.734 1 98.62 298 ILE A CA 1
ATOM 2346 C C . ILE A 1 298 ? -0.21 11.281 24.125 1 98.62 298 ILE A C 1
ATOM 2348 O O . ILE A 1 298 ? 0.92 11.703 24.391 1 98.62 298 ILE A O 1
ATOM 2352 N N . GLU A 1 299 ? -0.959 10.609 24.969 1 97.75 299 GLU A N 1
ATOM 2353 C CA . GLU A 1 299 ? -0.513 10.336 26.344 1 97.75 299 GLU A CA 1
ATOM 2354 C C . GLU A 1 299 ? 0.78 9.531 26.344 1 97.75 299 GLU A C 1
ATOM 2356 O O . GLU A 1 299 ? 1.615 9.688 27.234 1 97.75 299 GLU A O 1
ATOM 2361 N N . ASN A 1 300 ? 0.911 8.719 25.328 1 98 300 ASN A N 1
ATOM 2362 C CA . ASN A 1 300 ? 2.07 7.84 25.266 1 98 300 ASN A CA 1
ATOM 2363 C C . ASN A 1 300 ? 3.156 8.414 24.359 1 98 300 ASN A C 1
ATOM 2365 O O . ASN A 1 300 ? 4.047 7.688 23.906 1 98 300 ASN A O 1
ATOM 2369 N N . ASP A 1 301 ? 3.035 9.672 24 1 98 301 ASP A N 1
ATOM 2370 C CA . ASP A 1 301 ? 4.039 10.406 23.234 1 98 301 ASP A CA 1
ATOM 2371 C C . ASP A 1 301 ? 4.238 9.789 21.859 1 98 301 ASP A C 1
ATOM 2373 O O . ASP A 1 301 ? 5.371 9.594 21.422 1 98 301 ASP A O 1
ATOM 2377 N N . ARG A 1 302 ? 3.154 9.43 21.219 1 98.69 302 ARG A N 1
ATOM 2378 C CA . ARG A 1 302 ? 3.238 8.781 19.906 1 98.69 302 ARG A CA 1
ATOM 2379 C C . ARG A 1 302 ? 2.779 9.719 18.797 1 98.69 302 ARG A C 1
ATOM 2381 O O . ARG A 1 302 ? 2.719 9.328 17.641 1 98.69 302 ARG A O 1
ATOM 2388 N N . ILE A 1 303 ? 2.469 10.953 19.141 1 98.81 303 ILE A N 1
ATOM 2389 C CA . ILE A 1 303 ? 2.105 11.992 18.188 1 98.81 303 ILE A CA 1
ATOM 2390 C C . ILE A 1 303 ? 3.168 13.086 18.188 1 98.81 303 ILE A C 1
ATOM 2392 O O . ILE A 1 303 ? 3.508 13.625 19.234 1 98.81 303 ILE A O 1
ATOM 2396 N N . ASP A 1 304 ? 3.656 13.422 17.016 1 98.88 304 ASP A N 1
ATOM 2397 C CA . ASP A 1 304 ? 4.727 14.414 16.953 1 98.88 304 ASP A CA 1
ATOM 2398 C C . ASP A 1 304 ? 4.168 15.836 17.016 1 98.88 304 ASP A C 1
ATOM 2400 O O . ASP A 1 304 ? 4.672 16.672 17.75 1 98.88 304 ASP A O 1
ATOM 2404 N N . CYS A 1 305 ? 3.105 16.078 16.234 1 98.88 305 CYS A N 1
ATOM 2405 C CA . CYS A 1 305 ? 2.584 17.438 16.141 1 98.88 305 CYS A CA 1
ATOM 2406 C C . CYS A 1 305 ? 1.062 17.438 16.234 1 98.88 305 CYS A C 1
ATOM 2408 O O . CYS A 1 305 ? 0.399 16.562 15.68 1 98.88 305 CYS A O 1
ATOM 2410 N N . ILE A 1 306 ? 0.512 18.391 16.875 1 98.94 306 ILE A N 1
ATOM 2411 C CA . ILE A 1 306 ? -0.897 18.75 16.797 1 98.94 306 ILE A CA 1
ATOM 2412 C C . ILE A 1 306 ? -1.038 20.109 16.109 1 98.94 306 ILE A C 1
ATOM 2414 O O . ILE A 1 306 ? -0.618 21.125 16.656 1 98.94 306 ILE A O 1
ATOM 2418 N N . VAL A 1 307 ? -1.574 20.094 14.914 1 98.88 307 VAL A N 1
ATOM 2419 C CA . VAL A 1 307 ? -1.649 21.281 14.062 1 98.88 307 VAL A CA 1
ATOM 2420 C C . VAL A 1 307 ? -3.094 21.516 13.625 1 98.88 307 VAL A C 1
ATOM 2422 O O . VAL A 1 307 ? -3.922 20.609 13.688 1 98.88 307 VAL A O 1
ATOM 2425 N N . SER A 1 308 ? -3.377 22.656 13.211 1 98.88 308 SER A N 1
ATOM 2426 C CA . SER A 1 308 ? -4.777 23 12.977 1 98.88 308 SER A CA 1
ATOM 2427 C C . SER A 1 308 ? -5.27 22.438 11.648 1 98.88 308 SER A C 1
ATOM 2429 O O . SER A 1 308 ? -6.445 22.078 11.516 1 98.88 308 SER A O 1
ATOM 2431 N N . ASP A 1 309 ? -4.352 22.359 10.656 1 98.69 309 ASP A N 1
ATOM 2432 C CA . ASP A 1 309 ? -4.809 22.156 9.281 1 98.69 309 ASP A CA 1
ATOM 2433 C C . ASP A 1 309 ? -5.918 23.141 8.93 1 98.69 309 ASP A C 1
ATOM 2435 O O . ASP A 1 309 ? -6.926 22.766 8.328 1 98.69 309 ASP A O 1
ATOM 2439 N N . HIS A 1 310 ? -5.754 24.391 9.367 1 98.75 310 HIS A N 1
ATOM 2440 C CA . HIS A 1 310 ? -6.699 25.453 9.055 1 98.75 310 HIS A CA 1
ATOM 2441 C C . HIS A 1 310 ? -6.953 25.547 7.555 1 98.75 310 HIS A C 1
ATOM 2443 O O . HIS A 1 310 ? -6.035 25.828 6.781 1 98.75 310 HIS A O 1
ATOM 2449 N N . SER A 1 311 ? -8.156 25.281 7.215 1 98.06 311 SER A N 1
ATOM 2450 C CA . SER A 1 311 ? -8.602 25.281 5.82 1 98.06 311 SER A CA 1
ATOM 2451 C C . SER A 1 311 ? -9.938 25.984 5.66 1 98.06 311 SER A C 1
ATOM 2453 O O . SER A 1 311 ? -10.977 25.344 5.543 1 98.06 311 SER A O 1
ATOM 2455 N N . PRO A 1 312 ? -9.898 27.281 5.605 1 97.94 312 PRO A N 1
ATOM 2456 C CA . PRO A 1 312 ? -11.102 28.125 5.629 1 97.94 312 PRO A CA 1
ATOM 2457 C C . PRO A 1 312 ? -11.82 28.156 4.281 1 97.94 312 PRO A C 1
ATOM 2459 O O . PRO A 1 312 ? -11.258 27.75 3.264 1 97.94 312 PRO A O 1
ATOM 2462 N N . SER A 1 313 ? -13.094 28.547 4.332 1 97.88 313 SER A N 1
ATOM 2463 C CA . SER A 1 313 ? -13.938 28.75 3.16 1 97.88 313 SER A CA 1
ATOM 2464 C C . SER A 1 313 ? -15.031 29.766 3.436 1 97.88 313 SER A C 1
ATOM 2466 O O . SER A 1 313 ? -15.219 30.188 4.578 1 97.88 313 SER A O 1
ATOM 2468 N N . GLN A 1 314 ? -15.625 30.188 2.406 1 97.56 314 GLN A N 1
ATOM 2469 C CA . GLN A 1 314 ? -16.906 30.859 2.592 1 97.56 314 GLN A CA 1
ATOM 2470 C C . GLN A 1 314 ? -18 29.859 2.967 1 97.56 314 GLN A C 1
ATOM 2472 O O . GLN A 1 314 ? -17.938 28.688 2.582 1 97.56 314 GLN A O 1
ATOM 2477 N N . ILE A 1 315 ? -18.953 30.375 3.656 1 96.44 315 ILE A N 1
ATOM 2478 C CA . ILE A 1 315 ? -19.969 29.5 4.211 1 96.44 315 ILE A CA 1
ATOM 2479 C C . ILE A 1 315 ? -20.734 28.812 3.076 1 96.44 315 ILE A C 1
ATOM 2481 O O . ILE A 1 315 ? -21.156 27.672 3.203 1 96.44 315 ILE A O 1
ATOM 2485 N N . ASP A 1 316 ? -20.891 29.484 1.938 1 97.75 316 ASP A N 1
ATOM 2486 C CA . ASP A 1 316 ? -21.656 28.922 0.82 1 97.75 316 ASP A CA 1
ATOM 2487 C C . ASP A 1 316 ? -20.922 27.734 0.198 1 97.75 316 ASP A C 1
ATOM 2489 O O . ASP A 1 316 ? -21.531 26.875 -0.419 1 97.75 316 ASP A O 1
ATOM 2493 N N . GLU A 1 317 ? -19.594 27.656 0.394 1 98 317 GLU A N 1
ATOM 2494 C CA . GLU A 1 317 ? -18.812 26.531 -0.109 1 98 317 GLU A CA 1
ATOM 2495 C C . GLU A 1 317 ? -19.016 25.281 0.735 1 98 317 GLU A C 1
ATOM 2497 O O . GLU A 1 317 ? -18.562 24.188 0.374 1 98 317 GLU A O 1
ATOM 2502 N N . LYS A 1 318 ? -19.734 25.438 1.827 1 97.94 318 LYS A N 1
ATOM 2503 C CA . LYS A 1 318 ? -20.078 24.328 2.697 1 97.94 318 LYS A CA 1
ATOM 2504 C C . LYS A 1 318 ? -21.594 24.109 2.744 1 97.94 318 LYS A C 1
ATOM 2506 O O . LYS A 1 318 ? -22.094 23.391 3.611 1 97.94 318 LYS A O 1
ATOM 2511 N N . ALA A 1 319 ? -22.281 24.703 1.83 1 97.75 319 ALA A N 1
ATOM 2512 C CA . ALA A 1 319 ? -23.75 24.594 1.803 1 97.75 319 ALA A CA 1
ATOM 2513 C C . ALA A 1 319 ? -24.188 23.141 1.613 1 97.75 319 ALA A C 1
ATOM 2515 O O . ALA A 1 319 ? -23.594 22.406 0.819 1 97.75 319 ALA A O 1
ATOM 2516 N N . GLU A 1 320 ? -25.219 22.797 2.301 1 96.94 320 GLU A N 1
ATOM 2517 C CA . GLU A 1 320 ? -25.734 21.438 2.197 1 96.94 320 GLU A CA 1
ATOM 2518 C C . GLU A 1 320 ? -26.281 21.156 0.8 1 96.94 320 GLU A C 1
ATOM 2520 O O . GLU A 1 320 ? -26.266 20.016 0.336 1 96.94 320 GLU A O 1
ATOM 2525 N N . SER A 1 321 ? -26.734 22.219 0.147 1 96.88 321 SER A N 1
ATOM 2526 C CA . SER A 1 321 ? -27.328 22.078 -1.173 1 96.88 321 SER A CA 1
ATOM 2527 C C . SER A 1 321 ? -26.312 21.625 -2.207 1 96.88 321 SER A C 1
ATOM 2529 O O . SER A 1 321 ? -26.688 21.094 -3.258 1 96.88 321 SER A O 1
ATOM 2531 N N . LEU A 1 322 ? -25.078 21.703 -1.933 1 96.75 322 LEU A N 1
ATOM 2532 C CA . LEU A 1 322 ? -24.016 21.297 -2.846 1 96.75 322 LEU A CA 1
ATOM 2533 C C . LEU A 1 322 ? -23.828 19.781 -2.824 1 96.75 322 LEU A C 1
ATOM 2535 O O . LEU A 1 322 ? -23.203 19.219 -3.721 1 96.75 322 LEU A O 1
ATOM 2539 N N . GLY A 1 323 ? -24.359 19.156 -1.791 1 97.44 323 GLY A N 1
ATOM 2540 C CA . GLY A 1 323 ? -23.938 17.797 -1.503 1 97.44 323 GLY A CA 1
ATOM 2541 C C . GLY A 1 323 ? -22.578 17.719 -0.836 1 97.44 323 GLY A C 1
ATOM 2542 O O . GLY A 1 323 ? -21.797 18.672 -0.898 1 97.44 323 GLY A O 1
ATOM 2543 N N . ALA A 1 324 ? -22.297 16.594 -0.269 1 97.94 324 ALA A N 1
ATOM 2544 C CA . ALA A 1 324 ? -21.094 16.484 0.54 1 97.94 324 ALA A CA 1
ATOM 2545 C C . ALA A 1 324 ? -19.844 16.422 -0.341 1 97.94 324 ALA A C 1
ATOM 2547 O O . ALA A 1 324 ? -18.781 16.906 0.042 1 97.94 324 ALA A O 1
ATOM 2548 N N . PHE A 1 325 ? -19.953 15.828 -1.533 1 97.81 325 PHE A N 1
ATOM 2549 C CA . PHE A 1 325 ? -18.766 15.633 -2.377 1 97.81 325 PHE A CA 1
ATOM 2550 C C . PHE A 1 325 ? -18.312 16.953 -2.984 1 97.81 325 PHE A C 1
ATOM 2552 O O . PHE A 1 325 ? -17.125 17.156 -3.217 1 97.81 325 PHE A O 1
ATOM 2559 N N . ASP A 1 326 ? -19.234 17.922 -3.182 1 97 326 ASP A N 1
ATOM 2560 C CA . ASP A 1 326 ? -18.891 19.188 -3.805 1 97 326 ASP A CA 1
ATOM 2561 C C . ASP A 1 326 ? -18.641 20.266 -2.752 1 97 326 ASP A C 1
ATOM 2563 O O . ASP A 1 326 ? -18.062 21.328 -3.053 1 97 326 ASP A O 1
ATOM 2567 N N . ALA A 1 327 ? -19.094 20.078 -1.549 1 98 327 ALA A N 1
ATOM 2568 C CA . ALA A 1 327 ? -18.812 21.016 -0.467 1 98 327 ALA A CA 1
ATOM 2569 C C . ALA A 1 327 ? -17.328 21.031 -0.125 1 98 327 ALA A C 1
ATOM 2571 O O . ALA A 1 327 ? -16.641 20.016 -0.266 1 98 327 ALA A O 1
ATOM 2572 N N . TRP A 1 328 ? -16.859 22.141 0.303 1 96.94 328 TRP A N 1
ATOM 2573 C CA . TRP A 1 328 ? -15.469 22.312 0.685 1 96.94 328 TRP A CA 1
ATOM 2574 C C . TRP A 1 328 ? -15.094 21.359 1.812 1 96.94 328 TRP A C 1
ATOM 2576 O O . TRP A 1 328 ? -15.867 21.156 2.746 1 96.94 328 TRP A O 1
ATOM 2586 N N . GLY A 1 329 ? -13.906 20.734 1.646 1 95.56 329 GLY A N 1
ATOM 2587 C CA . GLY A 1 329 ? -13.438 19.75 2.613 1 95.56 329 GLY A CA 1
ATOM 2588 C C . GLY A 1 329 ? -12.367 20.297 3.541 1 95.56 329 GLY A C 1
ATOM 2589 O O . GLY A 1 329 ? -11.234 19.812 3.547 1 95.56 329 GLY A O 1
ATOM 2590 N N . GLY A 1 330 ? -12.633 21.266 4.352 1 97.12 330 GLY A N 1
ATOM 2591 C CA . GLY A 1 330 ? -11.711 21.875 5.301 1 97.12 330 GLY A CA 1
ATOM 2592 C C . GLY A 1 330 ? -12.414 22.469 6.504 1 97.12 330 GLY A C 1
ATOM 2593 O O . GLY A 1 330 ? -13.594 22.828 6.434 1 97.12 330 GLY A O 1
ATOM 2594 N N . ILE A 1 331 ? -11.719 22.547 7.559 1 98.31 331 ILE A N 1
ATOM 2595 C CA . ILE A 1 331 ? -12.219 23.109 8.805 1 98.31 331 ILE A CA 1
ATOM 2596 C C . ILE A 1 331 ? -11.312 24.266 9.242 1 98.31 331 ILE A C 1
ATOM 2598 O O . ILE A 1 331 ? -10.086 24.172 9.148 1 98.31 331 ILE A O 1
ATOM 2602 N N . SER A 1 332 ? -11.906 25.375 9.656 1 98.38 332 SER A N 1
ATOM 2603 C CA . SER A 1 332 ? -11.141 26.469 10.25 1 98.38 332 SER A CA 1
ATOM 2604 C C . SER A 1 332 ? -10.828 26.188 11.719 1 98.38 332 SER A C 1
ATOM 2606 O O . SER A 1 332 ? -11.734 25.969 12.523 1 98.38 332 SER A O 1
ATOM 2608 N N . GLY A 1 333 ? -9.531 26.125 12.031 1 98.62 333 GLY A N 1
ATOM 2609 C CA . GLY A 1 333 ? -9.203 25.75 13.398 1 98.62 333 GLY A CA 1
ATOM 2610 C C . GLY A 1 333 ? -7.953 26.422 13.922 1 98.62 333 GLY A C 1
ATOM 2611 O O . GLY A 1 333 ? -7.441 26.062 14.984 1 98.62 333 GLY A O 1
ATOM 2612 N N . LEU A 1 334 ? -7.414 27.469 13.305 1 98.69 334 LEU A N 1
ATOM 2613 C CA . LEU A 1 334 ? -6.121 28.078 13.594 1 98.69 334 LEU A CA 1
ATOM 2614 C C . LEU A 1 334 ? -6.152 28.812 14.922 1 98.69 334 LEU A C 1
ATOM 2616 O O . LEU A 1 334 ? -5.172 28.797 15.672 1 98.69 334 LEU A O 1
ATOM 2620 N N . GLN A 1 335 ? -7.293 29.469 15.25 1 98.69 335 GLN A N 1
ATOM 2621 C CA . GLN A 1 335 ? -7.402 30.312 16.422 1 98.69 335 GLN A CA 1
ATOM 2622 C C . GLN A 1 335 ? -7.656 29.484 17.688 1 98.69 335 GLN A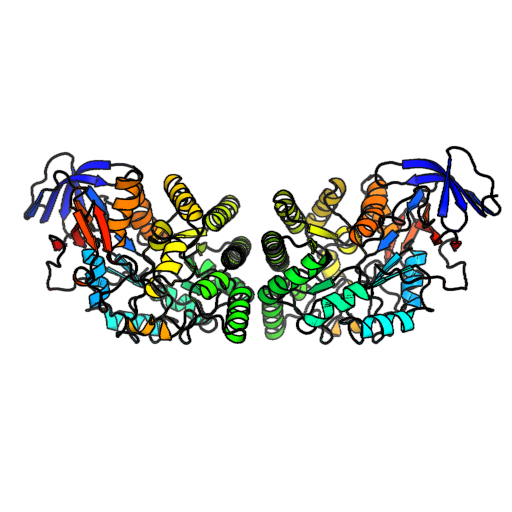 C 1
ATOM 2624 O O . GLN A 1 335 ? -7.332 29.922 18.797 1 98.69 335 GLN A O 1
ATOM 2629 N N . THR A 1 336 ? -8.164 28.266 17.531 1 98.62 336 THR A N 1
ATOM 2630 C CA . THR A 1 336 ? -8.805 27.609 18.672 1 98.62 336 THR A CA 1
ATOM 2631 C C . THR A 1 336 ? -7.969 26.422 19.141 1 98.62 336 THR A C 1
ATOM 2633 O O . THR A 1 336 ? -8.336 25.75 20.109 1 98.62 336 THR A O 1
ATOM 2636 N N . GLY A 1 337 ? -6.816 26.172 18.531 1 98.62 337 GLY A N 1
ATOM 2637 C CA . GLY A 1 337 ? -6.031 24.984 18.797 1 98.62 337 GLY A CA 1
ATOM 2638 C C . GLY A 1 337 ? -5.598 24.875 20.25 1 98.62 337 GLY A C 1
ATOM 2639 O O . GLY A 1 337 ? -5.906 23.891 20.922 1 98.62 337 GLY A O 1
ATOM 2640 N N . LEU A 1 338 ? -4.926 25.906 20.781 1 98.81 338 LEU A N 1
ATOM 2641 C CA . LEU A 1 338 ? -4.352 25.859 22.109 1 98.81 338 LEU A CA 1
ATOM 2642 C C . LEU A 1 338 ? -5.449 25.734 23.172 1 98.81 338 LEU A C 1
ATOM 2644 O O . LEU A 1 338 ? -5.363 24.891 24.062 1 98.81 338 LEU A O 1
ATOM 2648 N N . MET A 1 339 ? -6.512 26.562 23.109 1 98.44 339 MET A N 1
ATOM 2649 C CA . MET A 1 339 ? -7.535 26.562 24.156 1 98.44 339 MET A CA 1
ATOM 2650 C C . MET A 1 339 ? -8.305 25.25 24.172 1 98.44 339 MET A C 1
ATOM 2652 O O . MET A 1 339 ? -8.633 24.719 25.234 1 98.44 339 MET A O 1
ATOM 2656 N N . THR A 1 340 ? -8.562 24.641 22.938 1 98.88 340 THR A N 1
ATOM 2657 C CA . THR A 1 340 ? -9.305 23.391 22.891 1 98.88 340 THR A CA 1
ATOM 2658 C C . THR A 1 340 ? -8.438 22.234 23.359 1 98.88 340 THR A C 1
ATOM 2660 O O . THR A 1 340 ? -8.906 21.328 24.062 1 98.88 340 THR A O 1
ATOM 2663 N N . MET A 1 341 ? -7.152 22.203 22.984 1 98.88 341 MET A N 1
ATOM 2664 C CA . MET A 1 341 ? -6.27 21.125 23.422 1 98.88 341 MET A CA 1
ATOM 2665 C C . MET A 1 341 ? -6.035 21.188 24.922 1 98.88 341 MET A C 1
ATOM 2667 O O . MET A 1 341 ? -5.957 20.156 25.594 1 98.88 341 MET A O 1
ATOM 2671 N N . TYR A 1 342 ? -5.898 22.406 25.469 1 98.88 342 TYR A N 1
ATOM 2672 C CA . TYR A 1 342 ? -5.785 22.531 26.922 1 98.88 342 TYR A CA 1
ATOM 2673 C C . TYR A 1 342 ? -7.027 21.984 27.609 1 98.88 342 TYR A C 1
ATOM 2675 O O . TYR A 1 342 ? -6.918 21.203 28.562 1 98.88 342 TYR A O 1
ATOM 2683 N N . ASN A 1 343 ? -8.172 22.422 27.125 1 98.88 343 ASN A N 1
ATOM 2684 C CA . ASN A 1 343 ? -9.422 21.969 27.734 1 98.88 343 ASN A CA 1
ATOM 2685 C C . ASN A 1 343 ? -9.578 20.453 27.641 1 98.88 343 ASN A C 1
ATOM 2687 O O . ASN A 1 343 ? -9.891 19.797 28.641 1 98.88 343 ASN A O 1
ATOM 2691 N N . GLU A 1 344 ? -9.367 19.875 26.453 1 98.75 344 GLU A N 1
ATOM 2692 C CA . GLU A 1 344 ? -9.594 18.453 26.234 1 98.75 344 GLU A CA 1
ATOM 2693 C C . GLU A 1 344 ? -8.531 17.609 26.922 1 98.75 344 GLU A C 1
ATOM 2695 O O . GLU A 1 344 ? -8.844 16.578 27.516 1 98.75 344 GLU A O 1
ATOM 2700 N N . GLY A 1 345 ? -7.312 18.031 26.859 1 98.62 345 GLY A N 1
ATOM 2701 C CA . GLY A 1 345 ? -6.223 17.234 27.406 1 98.62 345 GLY A CA 1
ATOM 2702 C C . GLY A 1 345 ? -6 17.453 28.891 1 98.62 345 GLY A C 1
ATOM 2703 O O . GLY A 1 345 ? -5.926 16.5 29.656 1 98.62 345 GLY A O 1
ATOM 2704 N N . VAL A 1 346 ? -5.945 18.719 29.297 1 98.69 346 VAL A N 1
ATOM 2705 C CA . VAL A 1 346 ? -5.574 19.031 30.672 1 98.69 346 VAL A CA 1
ATOM 2706 C C . VAL A 1 346 ? -6.82 19.031 31.562 1 98.69 346 VAL A C 1
ATOM 2708 O O . VAL A 1 346 ? -6.883 18.312 32.562 1 98.69 346 VAL A O 1
ATOM 2711 N N . VAL A 1 347 ? -7.816 19.75 31.203 1 98.75 347 VAL A N 1
ATOM 2712 C CA . VAL A 1 347 ? -8.992 19.938 32.062 1 98.75 347 VAL A CA 1
ATOM 2713 C C . VAL A 1 347 ? -9.797 18.641 32.094 1 98.75 347 VAL A C 1
ATOM 2715 O O . VAL A 1 347 ? -10.109 18.141 33.188 1 98.75 347 VAL A O 1
ATOM 2718 N N . LYS A 1 348 ? -10.062 18.047 30.969 1 98.44 348 LYS A N 1
ATOM 2719 C CA . LYS A 1 348 ? -10.984 16.906 30.922 1 98.44 348 LYS A CA 1
ATOM 2720 C C . LYS A 1 348 ? -10.266 15.602 31.203 1 98.44 348 LYS A C 1
ATOM 2722 O O . LYS A 1 348 ? -10.844 14.68 31.781 1 98.44 348 LYS A O 1
ATOM 2727 N N . ARG A 1 349 ? -8.984 15.477 30.781 1 98.19 349 ARG A N 1
ATOM 2728 C CA . ARG A 1 349 ? -8.336 14.164 30.828 1 98.19 349 ARG A CA 1
ATOM 2729 C C . ARG A 1 349 ? -7.195 14.148 31.844 1 98.19 349 ARG A C 1
ATOM 2731 O O . ARG A 1 349 ? -6.574 13.109 32.062 1 98.19 349 ARG A O 1
ATOM 2738 N N . GLY A 1 350 ? -6.84 15.289 32.375 1 98.19 350 GLY A N 1
ATOM 2739 C CA . GLY A 1 350 ? -5.863 15.352 33.438 1 98.19 350 GLY A CA 1
ATOM 2740 C C . GLY A 1 350 ? -4.43 15.242 32.969 1 98.19 350 GLY A C 1
ATOM 2741 O O . GLY A 1 350 ? -3.527 14.93 33.75 1 98.19 350 GLY A O 1
ATOM 2742 N N . LEU A 1 351 ? -4.215 15.469 31.688 1 98 351 LEU A N 1
ATOM 2743 C CA . LEU A 1 351 ? -2.854 15.43 31.172 1 98 351 LEU A CA 1
ATOM 2744 C C . LEU A 1 351 ? -2.049 16.625 31.641 1 98 351 LEU A C 1
ATOM 2746 O O . LEU A 1 351 ? -2.615 17.688 31.922 1 98 351 LEU A O 1
ATOM 2750 N N . GLU A 1 352 ? -0.755 16.422 31.734 1 97.56 352 GLU A N 1
ATOM 2751 C CA . GLU A 1 352 ? 0.127 17.547 32 1 97.56 352 GLU A CA 1
ATOM 2752 C C . GLU A 1 352 ? 0.236 18.469 30.797 1 97.56 352 GLU A C 1
ATOM 2754 O O . GLU A 1 352 ? 0.321 18 29.672 1 97.56 352 GLU A O 1
ATOM 2759 N N . PRO A 1 353 ? 0.285 19.734 31.078 1 98.06 353 PRO A N 1
ATOM 2760 C CA . PRO A 1 353 ? 0.374 20.719 29.984 1 98.06 353 PRO A CA 1
ATOM 2761 C C . PRO A 1 353 ? 1.619 20.531 29.125 1 98.06 353 PRO A C 1
ATOM 2763 O O . PRO A 1 353 ? 1.698 21.062 28.016 1 98.06 353 PRO A O 1
ATOM 2766 N N . THR A 1 354 ? 2.562 19.703 29.547 1 98.69 354 THR A N 1
ATOM 2767 C CA . THR A 1 354 ? 3.826 19.531 28.844 1 98.69 354 THR A CA 1
ATOM 2768 C C . THR A 1 354 ? 3.59 18.938 27.453 1 98.69 354 THR A C 1
ATOM 2770 O O . THR A 1 354 ? 4.359 19.203 26.531 1 98.69 354 THR A O 1
ATOM 2773 N N . PHE A 1 355 ? 2.477 18.172 27.234 1 98.56 355 PHE A N 1
ATOM 2774 C CA . PHE A 1 355 ? 2.232 17.594 25.922 1 98.56 355 PHE A CA 1
ATOM 2775 C C . PHE A 1 355 ? 1.954 18.672 24.891 1 98.56 355 PHE A C 1
ATOM 2777 O O . PHE A 1 355 ? 2.258 18.5 23.703 1 98.56 355 PHE A O 1
ATOM 2784 N N . ILE A 1 356 ? 1.423 19.812 25.359 1 98.88 356 ILE A N 1
ATOM 2785 C CA . ILE A 1 356 ? 1.154 20.938 24.469 1 98.88 356 ILE A CA 1
ATOM 2786 C C . ILE A 1 356 ? 2.471 21.562 24.031 1 98.88 356 ILE A C 1
ATOM 2788 O O . ILE A 1 356 ? 2.693 21.781 22.844 1 98.88 356 ILE A O 1
ATOM 2792 N N . ALA A 1 357 ? 3.342 21.859 24.984 1 98.88 357 ALA A N 1
ATOM 2793 C CA . ALA A 1 357 ? 4.645 22.422 24.672 1 98.88 357 ALA A CA 1
ATOM 2794 C C . ALA A 1 357 ? 5.426 21.516 23.719 1 98.88 357 ALA A C 1
ATOM 2796 O O . ALA A 1 357 ? 6.141 21.984 22.844 1 98.88 357 ALA A O 1
ATOM 2797 N N . ARG A 1 358 ? 5.254 20.25 23.891 1 98.75 358 ARG A N 1
ATOM 2798 C CA . ARG A 1 358 ? 5.984 19.266 23.094 1 98.75 358 ARG A CA 1
ATOM 2799 C C . ARG A 1 358 ? 5.414 19.172 21.688 1 98.75 358 ARG A C 1
ATOM 2801 O O . ARG A 1 358 ? 6.148 19.297 20.703 1 98.75 358 ARG A O 1
ATOM 2808 N N . THR A 1 359 ? 4.078 19.016 21.547 1 98.88 359 THR A N 1
ATOM 2809 C CA . THR A 1 359 ? 3.469 18.641 20.281 1 98.88 359 THR A CA 1
ATOM 2810 C C . THR A 1 359 ? 3.043 19.875 19.484 1 98.88 359 THR A C 1
ATOM 2812 O O . THR A 1 359 ? 2.818 19.781 18.266 1 98.88 359 THR A O 1
ATOM 2815 N N . MET A 1 360 ? 2.959 21.062 20.156 1 98.94 360 MET A N 1
ATOM 2816 C CA . MET A 1 360 ? 2.443 22.219 19.453 1 98.94 360 MET A CA 1
ATOM 2817 C C . MET A 1 360 ? 3.504 23.312 19.344 1 98.94 360 MET A C 1
ATOM 2819 O O . MET A 1 360 ? 3.258 24.375 18.766 1 98.94 360 MET A O 1
ATOM 2823 N N . ALA A 1 361 ? 4.703 23.062 19.938 1 98.88 361 ALA A N 1
ATOM 2824 C CA . ALA A 1 361 ? 5.742 24.094 19.844 1 98.88 361 ALA A CA 1
ATOM 2825 C C . ALA A 1 361 ? 7.102 23.469 19.531 1 98.88 361 ALA A C 1
ATOM 2827 O O . ALA A 1 361 ? 7.617 23.625 18.422 1 98.88 361 ALA A O 1
ATOM 2828 N N . LYS A 1 362 ? 7.613 22.578 20.375 1 98.81 362 LYS A N 1
ATOM 2829 C CA . LYS A 1 362 ? 8.977 22.078 20.25 1 98.81 362 LYS A CA 1
ATOM 2830 C C . LYS A 1 362 ? 9.125 21.219 19 1 98.81 362 LYS A C 1
ATOM 2832 O O . LYS A 1 362 ? 10 21.469 18.156 1 98.81 362 LYS A O 1
ATOM 2837 N N . ARG A 1 363 ? 8.281 20.203 18.828 1 98.75 363 ARG A N 1
ATOM 2838 C CA . ARG A 1 363 ? 8.445 19.25 17.75 1 98.75 363 ARG A CA 1
ATOM 2839 C C . ARG A 1 363 ? 8.203 19.906 16.391 1 98.75 363 ARG A C 1
ATOM 2841 O O . ARG A 1 363 ? 8.977 19.703 15.461 1 98.75 363 ARG A O 1
ATOM 2848 N N . PRO A 1 364 ? 7.117 20.672 16.297 1 98.75 364 PRO A N 1
ATOM 2849 C CA . PRO A 1 364 ? 6.977 21.375 15.023 1 98.75 364 PRO A CA 1
ATOM 2850 C C . PRO A 1 364 ? 8.18 22.266 14.695 1 98.75 364 PRO A C 1
ATOM 2852 O O . PRO A 1 364 ? 8.594 22.344 13.539 1 98.75 364 PRO A O 1
ATOM 2855 N N . ALA A 1 365 ? 8.75 22.922 15.672 1 98.62 365 ALA A N 1
ATOM 2856 C CA . ALA A 1 365 ? 9.93 23.75 15.445 1 98.62 365 ALA A CA 1
ATOM 2857 C C . ALA A 1 365 ? 11.102 22.891 14.953 1 98.62 365 ALA A C 1
ATOM 2859 O O . ALA A 1 365 ? 11.758 23.25 13.969 1 98.62 365 ALA A O 1
ATOM 2860 N N . GLU A 1 366 ? 11.336 21.797 15.609 1 98.5 366 GLU A N 1
ATOM 2861 C CA . GLU A 1 366 ? 12.445 20.906 15.258 1 98.5 366 GLU A CA 1
ATOM 2862 C C . GLU A 1 366 ? 12.273 20.344 13.844 1 98.5 366 GLU A C 1
ATOM 2864 O O . GLU A 1 366 ? 13.211 20.359 13.047 1 98.5 366 GLU A O 1
ATOM 2869 N N . LEU A 1 367 ? 11.125 19.906 13.523 1 98.25 367 LEU A N 1
ATOM 2870 C CA . LEU A 1 367 ? 10.859 19.234 12.25 1 98.25 367 LEU A CA 1
ATOM 2871 C C . LEU A 1 367 ? 10.953 20.219 11.086 1 98.25 367 LEU A C 1
ATOM 2873 O O . LEU A 1 367 ? 11.352 19.844 9.984 1 98.25 367 LEU A O 1
ATOM 2877 N N . PHE A 1 368 ? 10.664 21.484 11.375 1 97.94 368 PHE A N 1
ATOM 2878 C CA . PHE A 1 368 ? 10.594 22.422 10.273 1 97.94 368 PHE A CA 1
ATOM 2879 C C . PHE A 1 368 ? 11.758 23.422 10.336 1 97.94 368 PHE A C 1
ATOM 2881 O O . PHE A 1 368 ? 11.664 24.516 9.797 1 97.94 368 PHE A O 1
ATOM 2888 N N . GLY A 1 369 ? 12.812 23.062 11.039 1 96.94 369 GLY A N 1
ATOM 2889 C CA . GLY A 1 369 ? 14.078 23.781 11 1 96.94 369 GLY A CA 1
ATOM 2890 C C . GLY A 1 369 ? 14.07 25.062 11.812 1 96.94 369 GLY A C 1
ATOM 2891 O O . GLY A 1 369 ? 14.781 26.016 11.492 1 96.94 369 GLY A O 1
ATOM 2892 N N . LEU A 1 370 ? 13.25 25.125 12.766 1 98 370 LEU A N 1
ATOM 2893 C CA . LEU A 1 370 ? 13.148 26.281 13.633 1 98 370 LEU A CA 1
ATOM 2894 C C . LEU A 1 370 ? 13.672 25.984 15.031 1 98 370 LEU A C 1
ATOM 2896 O O . LEU A 1 370 ? 13.766 26.875 15.875 1 98 370 LEU A O 1
ATOM 2900 N N . GLY A 1 371 ? 14.102 24.734 15.242 1 97.69 371 GLY A N 1
ATOM 2901 C CA . GLY A 1 371 ? 14.359 24.203 16.578 1 97.69 371 GLY A CA 1
ATOM 2902 C C . GLY A 1 371 ? 15.547 24.859 17.25 1 97.69 371 GLY A C 1
ATOM 2903 O O . GLY A 1 371 ? 15.672 24.812 18.484 1 97.69 371 GLY A O 1
ATOM 2904 N N . ALA A 1 372 ? 16.344 25.562 16.469 1 97.31 372 ALA A N 1
ATOM 2905 C CA . ALA A 1 372 ? 17.562 26.156 17.016 1 97.31 372 ALA A CA 1
ATOM 2906 C C . ALA A 1 372 ? 17.25 27.469 17.719 1 97.31 372 ALA A C 1
ATOM 2908 O O . ALA A 1 372 ? 18.062 27.969 18.5 1 97.31 372 ALA A O 1
ATOM 2909 N N . PHE A 1 373 ? 15.977 28.047 17.484 1 98 373 PHE A N 1
ATOM 2910 C CA . PHE A 1 373 ? 15.781 29.391 18.047 1 98 373 PHE A CA 1
ATOM 2911 C C . PHE A 1 373 ? 14.312 29.609 18.406 1 98 373 PHE A C 1
ATOM 2913 O O . PHE A 1 373 ? 13.961 30.625 19 1 98 373 PHE A O 1
ATOM 2920 N N . LYS A 1 374 ? 13.422 28.75 18.078 1 98.38 374 LYS A N 1
ATOM 2921 C CA . LYS A 1 374 ? 12 28.828 18.422 1 98.38 374 LYS A CA 1
ATOM 2922 C C . LYS A 1 374 ? 11.5 27.516 19 1 98.38 374 LYS A C 1
ATOM 2924 O O . LYS A 1 374 ? 12.164 26.484 18.891 1 98.38 374 LYS A O 1
ATOM 2929 N N . GLY A 1 375 ? 10.359 27.516 19.609 1 98.56 375 GLY A N 1
ATOM 2930 C CA . GLY A 1 375 ? 9.617 26.328 20 1 98.56 375 GLY A CA 1
ATOM 2931 C C . GLY A 1 375 ? 9.867 25.906 21.438 1 98.56 375 GLY A C 1
ATOM 2932 O O . GLY A 1 375 ? 9.273 24.938 21.922 1 98.56 375 GLY A O 1
ATOM 2933 N N . GLN A 1 376 ? 10.75 26.625 22.125 1 98.5 376 GLN A N 1
ATOM 2934 C CA . GLN A 1 376 ? 11.047 26.344 23.531 1 98.5 376 GLN A CA 1
ATOM 2935 C C . GLN A 1 376 ? 11.297 27.641 24.297 1 98.5 376 GLN A C 1
ATOM 2937 O O . GLN A 1 376 ? 11.562 28.688 23.703 1 98.5 376 GLN A O 1
ATOM 2942 N N . ILE A 1 377 ? 11.062 27.531 25.578 1 98.5 377 ILE A N 1
ATOM 2943 C CA . ILE A 1 377 ? 11.5 28.609 26.484 1 98.5 377 ILE A CA 1
ATOM 2944 C C . ILE A 1 377 ? 12.906 28.312 26.984 1 98.5 377 ILE A C 1
ATOM 2946 O O . ILE A 1 377 ? 13.078 27.578 27.953 1 98.5 377 ILE A O 1
ATOM 2950 N N . GLN A 1 378 ? 13.797 28.922 26.359 1 97.75 378 GLN A N 1
ATOM 2951 C CA . GLN A 1 378 ? 15.219 28.719 26.625 1 97.75 378 GLN A CA 1
ATOM 2952 C C . GLN A 1 378 ? 16.016 30 26.391 1 97.75 378 GLN A C 1
ATOM 2954 O O . GLN A 1 378 ? 15.688 30.781 25.484 1 97.75 378 GLN A O 1
ATOM 2959 N N . ILE A 1 37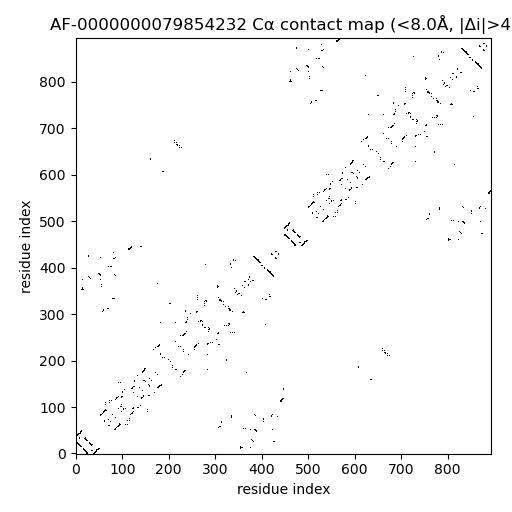9 ? 17 30.141 27.234 1 98.25 379 ILE A N 1
ATOM 2960 C CA . ILE A 1 379 ? 17.844 31.312 27.062 1 98.25 379 ILE A CA 1
ATOM 2961 C C . ILE A 1 379 ? 18.422 31.344 25.656 1 98.25 379 ILE A C 1
ATOM 2963 O O . ILE A 1 379 ? 18.906 30.312 25.156 1 98.25 379 ILE A O 1
ATOM 2967 N N . GLY A 1 380 ? 18.312 32.469 25.047 1 98.31 380 GLY A N 1
ATOM 2968 C CA . GLY A 1 380 ? 18.844 32.625 23.703 1 98.31 380 GLY A CA 1
ATOM 2969 C C . GLY A 1 380 ? 17.797 32.406 22.625 1 98.31 380 GLY A C 1
ATOM 2970 O O . GLY A 1 380 ? 17.984 32.844 21.484 1 98.31 380 GLY A O 1
ATOM 2971 N N . TYR A 1 381 ? 16.719 31.797 22.906 1 98.69 381 TYR A N 1
ATOM 2972 C CA . TYR A 1 381 ? 15.633 31.578 21.969 1 98.69 381 TYR A CA 1
ATOM 2973 C C . TYR A 1 381 ? 14.812 32.844 21.766 1 98.69 381 TYR A C 1
ATOM 2975 O O . TYR A 1 381 ? 14.828 33.75 22.625 1 98.69 381 TYR A O 1
ATOM 2983 N N . ASP A 1 382 ? 14.188 33 20.594 1 98.62 382 ASP A N 1
ATOM 2984 C CA . ASP A 1 382 ? 13.203 34.062 20.438 1 98.62 382 ASP A CA 1
ATOM 2985 C C . ASP A 1 382 ? 12.195 34.031 21.578 1 98.62 382 ASP A C 1
ATOM 2987 O O . ASP A 1 382 ? 11.758 32.969 22.031 1 98.62 382 ASP A O 1
ATOM 2991 N N . ALA A 1 383 ? 11.898 35.25 22.078 1 98.62 383 ALA A N 1
ATOM 2992 C CA . ALA A 1 383 ? 10.891 35.344 23.125 1 98.62 383 ALA A CA 1
ATOM 2993 C C . ALA A 1 383 ? 9.477 35.25 22.547 1 98.62 383 ALA A C 1
ATOM 2995 O O . ALA A 1 383 ? 8.695 36.188 22.656 1 98.62 383 ALA A O 1
ATOM 2996 N N . ASP A 1 384 ? 9.227 34.188 21.906 1 98.75 384 ASP A N 1
ATOM 2997 C CA . ASP A 1 384 ? 7.879 33.812 21.516 1 98.75 384 ASP A CA 1
ATOM 2998 C C . ASP A 1 384 ? 7.168 33.062 22.625 1 98.75 384 ASP A C 1
ATOM 3000 O O . ASP A 1 384 ? 7.527 31.906 22.953 1 98.75 384 ASP A O 1
ATOM 3004 N N . LEU A 1 385 ? 6.102 33.688 23.203 1 98.75 385 LEU A N 1
ATOM 3005 C CA . LEU A 1 385 ? 5.48 33.125 24.391 1 98.75 385 LEU A CA 1
ATOM 3006 C C . LEU A 1 385 ? 3.971 33.312 24.375 1 98.75 385 LEU A C 1
ATOM 3008 O O . LEU A 1 385 ? 3.475 34.25 23.719 1 98.75 385 LEU A O 1
ATOM 3012 N N . VAL A 1 386 ? 3.281 32.5 25.031 1 98.69 386 VAL A N 1
ATOM 3013 C CA . VAL A 1 386 ? 1.841 32.656 25.203 1 98.69 386 VAL A CA 1
ATOM 3014 C C . VAL A 1 386 ? 1.455 32.406 26.656 1 98.69 386 VAL A C 1
ATOM 3016 O O . VAL A 1 386 ? 1.855 31.375 27.234 1 98.69 386 VAL A O 1
ATOM 3019 N N . LEU A 1 387 ? 0.836 33.344 27.25 1 98.56 387 LEU A N 1
ATOM 3020 C CA . LEU A 1 387 ? 0.314 33.25 28.594 1 98.56 387 LEU A CA 1
ATOM 3021 C C . LEU A 1 387 ? -1.122 32.719 28.594 1 98.56 387 LEU A C 1
ATOM 3023 O O . LEU A 1 387 ? -1.991 33.312 27.938 1 98.56 387 LEU A O 1
ATOM 3027 N N . LEU A 1 388 ? -1.37 31.625 29.234 1 98.69 388 LEU A N 1
ATOM 3028 C CA . LEU A 1 388 ? -2.693 31.016 29.297 1 98.69 388 LEU A CA 1
ATOM 3029 C C . LEU A 1 388 ? -3.264 31.078 30.703 1 98.69 388 LEU A C 1
ATOM 3031 O O . LEU A 1 388 ? -2.588 30.719 31.672 1 98.69 388 LEU A O 1
ATOM 3035 N N . ASP A 1 389 ? -4.465 31.625 30.844 1 98.5 389 ASP A N 1
ATOM 3036 C CA . ASP A 1 389 ? -5.199 31.609 32.094 1 98.5 389 ASP A CA 1
ATOM 3037 C C . ASP A 1 389 ? -6 30.312 32.25 1 98.5 389 ASP A C 1
ATOM 3039 O O . ASP A 1 389 ? -7.027 30.141 31.594 1 98.5 389 ASP A O 1
ATOM 3043 N N . PRO A 1 390 ? -5.555 29.438 33.125 1 98.5 390 PRO A N 1
ATOM 3044 C CA . PRO A 1 390 ? -6.191 28.125 33.219 1 98.5 390 PRO A CA 1
ATOM 3045 C C . PRO A 1 390 ? -7.613 28.203 33.781 1 98.5 390 PRO A C 1
ATOM 3047 O O . PRO A 1 390 ? -8.383 27.25 33.656 1 98.5 390 PRO A O 1
ATOM 3050 N N . LYS A 1 391 ? -8.031 29.328 34.312 1 97.38 391 LYS A N 1
ATOM 3051 C CA . LYS A 1 391 ? -9.328 29.438 34.969 1 97.38 391 LYS A CA 1
ATOM 3052 C C . LYS A 1 391 ? -10.344 30.156 34.094 1 97.38 391 LYS A C 1
ATOM 3054 O O . LYS A 1 391 ? -11.547 30.109 34.344 1 97.38 391 LYS A O 1
ATOM 3059 N N . ALA A 1 392 ? -9.82 30.766 33.094 1 97.62 392 ALA A N 1
ATOM 3060 C CA . ALA A 1 392 ? -10.711 31.547 32.25 1 97.62 392 ALA A CA 1
ATOM 3061 C C . ALA A 1 392 ? -11.641 30.625 31.453 1 97.62 392 ALA A C 1
ATOM 3063 O O . ALA A 1 392 ? -11.188 29.656 30.828 1 97.62 392 ALA A O 1
ATOM 3064 N N . HIS A 1 393 ? -12.938 30.906 31.5 1 98.12 393 HIS A N 1
ATOM 3065 C CA . HIS A 1 393 ? -13.922 30.203 30.703 1 98.12 393 HIS A CA 1
ATOM 3066 C C . HIS A 1 393 ? -14.047 30.797 29.312 1 98.12 393 HIS A C 1
ATOM 3068 O O . HIS A 1 393 ? -13.773 31.984 29.109 1 98.12 393 HIS A O 1
ATOM 3074 N N . TRP A 1 394 ? -14.359 30.016 28.406 1 97.56 394 TRP A N 1
ATOM 3075 C CA . TRP A 1 394 ? -14.547 30.5 27.047 1 97.56 394 TRP A CA 1
ATOM 3076 C C . TRP A 1 394 ? -15.68 29.75 26.359 1 97.56 394 TRP A C 1
ATOM 3078 O O . TRP A 1 394 ? -16.047 28.641 26.766 1 97.56 394 TRP A O 1
ATOM 3088 N N . GLU A 1 395 ? -16.266 30.375 25.406 1 98.44 395 GLU A N 1
ATOM 3089 C CA . GLU A 1 395 ? -17.172 29.844 24.391 1 98.44 395 GLU A CA 1
ATOM 3090 C C . GLU A 1 395 ? -16.781 30.328 22.984 1 98.44 395 GLU A C 1
ATOM 3092 O O . GLU A 1 395 ? -16.531 31.516 22.781 1 98.44 395 GLU A O 1
ATOM 3097 N N . ILE A 1 396 ? -16.609 29.422 22.125 1 98.5 396 ILE A N 1
ATOM 3098 C CA . ILE A 1 396 ? -16.297 29.797 20.75 1 98.5 396 ILE A CA 1
ATOM 3099 C C . ILE A 1 396 ? -17.578 30.172 20 1 98.5 396 ILE A C 1
ATOM 3101 O O . ILE A 1 396 ? -18.453 29.328 19.828 1 98.5 396 ILE A O 1
ATOM 3105 N N . THR A 1 397 ? -17.688 31.422 19.625 1 98.19 397 THR A N 1
ATOM 3106 C CA . THR A 1 397 ? -18.797 31.938 18.828 1 98.19 397 THR A CA 1
ATOM 3107 C C . THR A 1 397 ? -18.297 32.5 17.5 1 98.19 397 THR A C 1
ATOM 3109 O O . THR A 1 397 ? -17.094 32.688 17.312 1 98.19 397 THR A O 1
ATOM 3112 N N . ASP A 1 398 ? -19.203 32.75 16.578 1 97.56 398 ASP A N 1
ATOM 3113 C CA . ASP A 1 398 ? -18.828 33.344 15.305 1 97.56 398 ASP A CA 1
ATOM 3114 C C . ASP A 1 398 ? -18.109 34.688 15.523 1 97.56 398 ASP A C 1
ATOM 3116 O O . ASP A 1 398 ? -17.078 34.938 14.891 1 97.56 398 ASP A O 1
ATOM 3120 N N . GLU A 1 399 ? -18.516 35.375 16.5 1 96.44 399 GLU A N 1
ATOM 3121 C CA . GLU A 1 399 ? -18 36.719 16.75 1 96.44 399 GLU A CA 1
ATOM 3122 C C . GLU A 1 399 ? -16.625 36.656 17.422 1 96.44 399 GLU A C 1
ATOM 3124 O O . GLU A 1 399 ? -15.828 37.594 17.266 1 96.44 399 GLU A O 1
ATOM 3129 N N . SER A 1 400 ? -16.391 35.594 18.094 1 96.25 400 SER A N 1
ATOM 3130 C CA . SER A 1 400 ? -15.117 35.5 18.797 1 96.25 400 SER A CA 1
ATOM 3131 C C . SER A 1 400 ? -13.984 35.094 17.859 1 96.25 400 SER A C 1
ATOM 3133 O O . SER A 1 400 ? -12.812 35.219 18.203 1 96.25 400 SER A O 1
ATOM 3135 N N . LEU A 1 401 ? -14.367 34.688 16.656 1 97.69 401 LEU A N 1
ATOM 3136 C CA . LEU A 1 401 ? -13.367 34.281 15.68 1 97.69 401 LEU A CA 1
ATOM 3137 C C . LEU A 1 401 ? -12.883 35.469 14.859 1 97.69 401 LEU A C 1
ATOM 3139 O O . LEU A 1 401 ? -13.688 36.312 14.438 1 97.69 401 LEU A O 1
ATOM 3143 N N . ALA A 1 402 ? -11.617 35.531 14.672 1 97.38 402 ALA A N 1
ATOM 3144 C CA . ALA A 1 402 ? -11.031 36.656 13.922 1 97.38 402 ALA A CA 1
ATOM 3145 C C . ALA A 1 402 ? -10.789 36.25 12.469 1 97.38 402 ALA A C 1
ATOM 3147 O O . ALA A 1 402 ? -10.07 36.938 11.742 1 97.38 402 ALA A O 1
ATOM 3148 N N . TYR A 1 403 ? -11.367 35.156 12.008 1 97.88 403 TYR A N 1
ATOM 3149 C CA . TYR A 1 403 ? -11.281 34.719 10.625 1 97.88 403 TYR A CA 1
ATOM 3150 C C . TYR A 1 403 ? -12 35.688 9.695 1 97.88 403 TYR A C 1
ATOM 3152 O O . TYR A 1 403 ? -12.852 36.438 10.133 1 97.88 403 TYR A O 1
ATOM 3160 N N . LEU A 1 404 ? -11.578 35.688 8.398 1 98.12 404 LEU A N 1
ATOM 3161 C CA . LEU A 1 404 ? -12.352 36.438 7.422 1 98.12 404 LEU A CA 1
ATOM 3162 C C . LEU A 1 404 ? -13.805 36 7.406 1 98.12 404 LEU A C 1
ATOM 3164 O O . LEU A 1 404 ? -14.719 36.812 7.434 1 98.12 404 LEU A O 1
ATOM 3168 N N . ASN A 1 405 ? -13.992 34.688 7.242 1 98.31 405 ASN A N 1
ATOM 3169 C CA . ASN A 1 405 ? -15.297 34.062 7.367 1 98.31 405 ASN A CA 1
ATOM 3170 C C . ASN A 1 405 ? -15.492 33.438 8.75 1 98.31 405 ASN A C 1
ATOM 3172 O O . ASN A 1 405 ? -14.922 32.406 9.062 1 98.31 405 ASN A O 1
ATOM 3176 N N . LYS A 1 406 ? -16.391 33.969 9.523 1 97.75 406 LYS A N 1
ATOM 3177 C CA . LYS A 1 406 ? -16.453 33.719 10.953 1 97.75 406 LYS A CA 1
ATOM 3178 C C . LYS A 1 406 ? -17.375 32.531 11.25 1 97.75 406 LYS A C 1
ATOM 3180 O O . LYS A 1 406 ? -18.391 32.688 11.938 1 97.75 406 LYS A O 1
ATOM 3185 N N . PHE A 1 407 ? -17 31.328 10.828 1 97.69 407 PHE A N 1
ATOM 3186 C CA . PHE A 1 407 ? -17.656 30.078 11.195 1 97.69 407 PHE A CA 1
ATOM 3187 C C . PHE A 1 407 ? -16.641 28.938 11.273 1 97.69 407 PHE A C 1
ATOM 3189 O O . PHE A 1 407 ? -15.555 29.031 10.695 1 97.69 407 PHE A O 1
ATOM 3196 N N . SER A 1 408 ? -16.938 27.938 12.039 1 98.25 408 SER A N 1
ATOM 3197 C CA . SER A 1 408 ? -16.078 26.766 12.227 1 98.25 408 SER A CA 1
ATOM 3198 C C . SER A 1 408 ? -16.844 25.625 12.875 1 98.25 408 SER A C 1
ATOM 3200 O O . SER A 1 408 ? -17.859 25.844 13.539 1 98.25 408 SER A O 1
ATOM 3202 N N . ALA A 1 409 ? -16.359 24.391 12.641 1 98.56 409 ALA A N 1
ATOM 3203 C CA . ALA A 1 409 ? -16.906 23.25 13.359 1 98.56 409 ALA A CA 1
ATOM 3204 C C . ALA A 1 409 ? -16.719 23.406 14.867 1 98.56 409 ALA A C 1
ATOM 3206 O O . ALA A 1 409 ? -17.438 22.766 15.656 1 98.56 409 ALA A O 1
ATOM 3207 N N . PHE A 1 410 ? -15.805 24.297 15.336 1 98.75 410 PHE A N 1
ATOM 3208 C CA . PHE A 1 410 ? -15.469 24.453 16.75 1 98.75 410 PHE A CA 1
ATOM 3209 C C . PHE A 1 410 ? -16.438 25.406 17.438 1 98.75 410 PHE A C 1
ATOM 3211 O O . PHE A 1 410 ? -16.469 25.5 18.656 1 98.75 410 PHE A O 1
ATOM 3218 N N . THR A 1 411 ? -17.266 26.094 16.656 1 98.06 411 THR A N 1
ATOM 3219 C CA . THR A 1 411 ? -18.219 27.031 17.25 1 98.06 411 THR A CA 1
ATOM 3220 C C . THR A 1 411 ? -19.188 26.297 18.172 1 98.06 411 THR A C 1
ATOM 3222 O O . THR A 1 411 ? -19.547 25.141 17.922 1 98.06 411 THR A O 1
ATOM 3225 N N . ARG A 1 412 ? -19.562 26.906 19.266 1 95.81 412 ARG A N 1
ATOM 3226 C CA . ARG A 1 412 ? -20.484 26.453 20.297 1 95.81 412 ARG A CA 1
ATOM 3227 C C . ARG A 1 412 ? -19.766 25.609 21.344 1 95.81 412 ARG A C 1
ATOM 3229 O O . ARG A 1 412 ? -20.344 25.281 22.391 1 95.81 412 ARG A O 1
ATOM 3236 N N . LEU A 1 413 ? -18.453 25.297 21.062 1 98.69 413 LEU A N 1
ATOM 3237 C CA . LEU A 1 413 ? -17.703 24.625 22.125 1 98.69 413 LEU A CA 1
ATOM 3238 C C . LEU A 1 413 ? -17.469 25.547 23.312 1 98.69 413 LEU A C 1
ATOM 3240 O O . LEU A 1 413 ? -17.359 26.766 23.141 1 98.69 413 LEU A O 1
ATOM 3244 N N . LYS A 1 414 ? -17.469 24.984 24.453 1 98.69 414 LYS A N 1
ATOM 3245 C CA . LYS A 1 414 ? -17.156 25.672 25.703 1 98.69 414 LYS A CA 1
ATOM 3246 C C . LYS A 1 414 ? -16.078 24.938 26.484 1 98.69 414 LYS A C 1
ATOM 3248 O O . LYS A 1 414 ? -15.891 23.734 26.328 1 98.69 414 LYS A O 1
ATOM 3253 N N . GLY A 1 415 ? -15.375 25.75 27.25 1 98.5 415 GLY A N 1
ATOM 3254 C CA . GLY A 1 415 ? -14.336 25.109 28.047 1 98.5 415 GLY A CA 1
ATOM 3255 C C . GLY A 1 415 ? -13.57 26.078 28.922 1 98.5 415 GLY A C 1
ATOM 3256 O O . GLY A 1 415 ? -14.094 27.141 29.266 1 98.5 415 GLY A O 1
ATOM 3257 N N . LYS A 1 416 ? -12.422 25.547 29.375 1 98.5 416 LYS A N 1
ATOM 3258 C CA . LYS A 1 416 ? -11.547 26.328 30.25 1 98.5 416 LYS A CA 1
ATOM 3259 C C . LYS A 1 416 ? -10.117 26.359 29.719 1 98.5 416 LYS A C 1
ATOM 3261 O O . LYS A 1 416 ? -9.68 25.422 29.062 1 98.5 416 LYS A O 1
ATOM 3266 N N . GLY A 1 417 ? -9.391 27.469 30.203 1 98.38 417 GLY A N 1
ATOM 3267 C CA . GLY A 1 417 ? -8.031 27.672 29.734 1 98.38 417 GLY A CA 1
ATOM 3268 C C . GLY A 1 417 ? -7.953 28.5 28.453 1 98.38 417 GLY A C 1
ATOM 3269 O O . GLY A 1 417 ? -8.188 27.984 27.359 1 98.38 417 GLY A O 1
ATOM 3270 N N . LYS A 1 418 ? -7.645 29.734 28.594 1 97.81 418 LYS A N 1
ATOM 3271 C CA . LYS A 1 418 ? -7.688 30.688 27.484 1 97.81 418 LYS A CA 1
ATOM 3272 C C . LYS A 1 418 ? -6.375 31.453 27.344 1 97.81 418 LYS A C 1
ATOM 3274 O O . LYS A 1 418 ? -5.852 31.969 28.344 1 97.81 418 LYS A O 1
ATOM 3279 N N . PRO A 1 419 ? -5.805 31.406 26.156 1 98.12 419 PRO A N 1
ATOM 3280 C CA . PRO A 1 419 ? -4.684 32.344 25.969 1 98.12 419 PRO A CA 1
ATOM 3281 C C . PRO A 1 419 ? -5.082 33.781 26.188 1 98.12 419 PRO A C 1
ATOM 3283 O O . PRO A 1 419 ? -6.043 34.281 25.578 1 98.12 419 PRO A O 1
ATOM 3286 N N . VAL A 1 420 ? -4.305 34.469 26.938 1 97.31 420 VAL A N 1
ATOM 3287 C CA . VAL A 1 420 ? -4.703 35.844 27.281 1 97.31 420 VAL A CA 1
ATOM 3288 C C . VAL A 1 420 ? -3.646 36.812 26.797 1 97.31 420 VAL A C 1
ATOM 3290 O O . VAL A 1 420 ? -3.9 38.031 26.719 1 97.31 420 VAL A O 1
ATOM 3293 N N . MET A 1 421 ? -2.512 36.344 26.469 1 97.5 421 MET A N 1
ATOM 3294 C CA . MET A 1 421 ? -1.436 37.188 25.969 1 97.5 421 MET A CA 1
ATOM 3295 C C . MET A 1 421 ? -0.527 36.406 25.016 1 97.5 421 MET A C 1
ATOM 3297 O O . MET A 1 421 ? -0.217 35.219 25.281 1 97.5 421 MET A O 1
ATOM 3301 N N . THR A 1 422 ? -0.186 36.969 23.938 1 98 422 THR A N 1
ATOM 3302 C CA . THR A 1 422 ? 0.783 36.438 23 1 98 422 THR A CA 1
ATOM 3303 C C . THR A 1 422 ? 1.944 37.406 22.781 1 98 422 THR A C 1
ATOM 3305 O O . THR A 1 422 ? 1.731 38.594 22.531 1 98 422 THR A O 1
ATOM 3308 N N . ILE A 1 423 ? 3.113 36.906 22.922 1 97.69 423 ILE A N 1
ATOM 3309 C CA . ILE A 1 423 ? 4.336 37.656 22.75 1 97.69 423 ILE A CA 1
ATOM 3310 C C . ILE A 1 423 ? 5.129 37.125 21.562 1 97.69 423 ILE A C 1
ATOM 3312 O O . ILE A 1 423 ? 5.371 35.906 21.484 1 97.69 423 ILE A O 1
ATOM 3316 N N . LEU A 1 424 ? 5.465 38.031 20.641 1 98 424 LEU A N 1
ATOM 3317 C CA . LEU A 1 424 ? 6.27 37.688 19.469 1 98 424 LEU A CA 1
ATOM 3318 C C . LEU A 1 424 ? 7.617 38.406 19.516 1 98 424 LEU A C 1
ATOM 3320 O O . LEU A 1 424 ? 7.676 39.625 19.406 1 98 424 LEU A O 1
ATOM 3324 N N . ARG A 1 425 ? 8.664 37.625 19.672 1 97.69 425 ARG A N 1
ATOM 3325 C CA . ARG A 1 425 ? 10.008 38.188 19.734 1 97.69 425 ARG A CA 1
ATOM 3326 C C . ARG A 1 425 ? 10.078 39.312 20.75 1 97.69 425 ARG A C 1
ATOM 3328 O O . ARG A 1 425 ? 10.586 40.406 20.453 1 97.69 425 ARG A O 1
ATOM 3335 N N . GLY A 1 426 ? 9.469 39.062 21.828 1 96.62 426 GLY A N 1
ATOM 3336 C CA . GLY A 1 426 ? 9.57 40 22.953 1 96.62 426 GLY A CA 1
ATOM 3337 C C . GLY A 1 426 ? 8.531 41.094 22.906 1 96.62 426 GLY A C 1
ATOM 3338 O O . GLY A 1 426 ? 8.438 41.906 23.844 1 96.62 426 GLY A O 1
ATOM 3339 N N . GLU A 1 427 ? 7.75 41.156 21.922 1 95.81 427 GLU A N 1
ATOM 3340 C CA . GLU A 1 427 ? 6.719 42.188 21.797 1 95.81 427 GLU A CA 1
ATOM 3341 C C . GLU A 1 427 ? 5.336 41.594 22.078 1 95.81 427 GLU A C 1
ATOM 3343 O O . GLU A 1 427 ? 4.961 40.562 21.531 1 95.81 427 GLU A O 1
ATOM 3348 N N . ILE A 1 428 ? 4.578 42.281 22.953 1 96.38 428 ILE A N 1
ATOM 3349 C CA . ILE A 1 428 ? 3.203 41.875 23.219 1 96.38 428 ILE A CA 1
ATOM 3350 C C . ILE A 1 428 ? 2.322 42.188 22.016 1 96.38 428 ILE A C 1
ATOM 3352 O O . ILE A 1 428 ? 2.088 43.375 21.703 1 96.38 428 ILE A O 1
ATOM 3356 N N . ILE A 1 429 ? 1.843 41.188 21.406 1 96.69 429 ILE A N 1
ATOM 3357 C CA . ILE A 1 429 ? 1.055 41.438 20.203 1 96.69 429 ILE A CA 1
ATOM 3358 C C . ILE A 1 429 ? -0.422 41.156 20.484 1 96.69 429 ILE A C 1
ATOM 3360 O O . ILE A 1 429 ? -1.296 41.625 19.734 1 96.69 429 ILE A O 1
ATOM 3364 N N . VAL A 1 430 ? -0.733 40.375 21.453 1 96.62 430 VAL A N 1
ATOM 3365 C CA . VAL A 1 430 ? -2.096 40.156 21.922 1 96.62 430 VAL A CA 1
ATOM 3366 C C . VAL A 1 430 ? -2.17 40.375 23.438 1 96.62 430 VAL A C 1
ATOM 3368 O O . VAL A 1 430 ? -1.322 39.906 24.188 1 96.62 430 VAL A O 1
ATOM 3371 N N . GLU A 1 431 ? -3.115 41.094 23.812 1 94.19 431 GLU A N 1
ATOM 3372 C CA . GLU A 1 431 ? -3.416 41.312 25.234 1 94.19 431 GLU A CA 1
ATOM 3373 C C . GLU A 1 431 ? -4.914 41.188 25.5 1 94.19 431 GLU A C 1
ATOM 3375 O O . GLU A 1 431 ? -5.727 41.781 24.781 1 94.19 431 GLU A O 1
ATOM 3380 N N . ASN A 1 432 ? -5.281 40.438 26.547 1 86.94 432 ASN A N 1
ATOM 3381 C CA . ASN A 1 432 ? -6.66 40.156 26.953 1 86.94 432 ASN A CA 1
ATOM 3382 C C . ASN A 1 432 ? -7.488 39.656 25.781 1 86.94 432 ASN A C 1
ATOM 3384 O O . ASN A 1 432 ? -8.602 40.125 25.547 1 86.94 432 ASN A O 1
ATOM 3388 N N . GLY A 1 433 ? -6.809 38.969 24.875 1 83.12 433 GLY A N 1
ATOM 3389 C CA . GLY A 1 433 ? -7.484 38.25 23.812 1 83.12 433 GLY A CA 1
ATOM 3390 C C . GLY A 1 433 ? -7.66 39.094 22.562 1 83.12 433 GLY A C 1
ATOM 3391 O O . GLY A 1 433 ? -8.32 38.656 21.609 1 83.12 433 GLY A O 1
ATOM 3392 N N . ALA A 1 434 ? -7.117 40.25 22.562 1 89.56 434 ALA A N 1
ATOM 3393 C CA . ALA A 1 434 ? -7.223 41.156 21.406 1 89.56 434 ALA A CA 1
ATOM 3394 C C . ALA A 1 434 ? -5.844 41.625 20.953 1 89.56 434 ALA A C 1
ATOM 3396 O O . ALA A 1 434 ? -4.918 41.719 21.766 1 89.56 434 ALA A O 1
ATOM 3397 N N . LEU A 1 435 ? -5.797 41.938 19.719 1 91.81 435 LEU A N 1
ATOM 3398 C CA . LEU A 1 435 ? -4.535 42.438 19.203 1 91.81 435 LEU A CA 1
ATOM 3399 C C . LEU A 1 435 ? -4.16 43.75 19.875 1 91.81 435 LEU A C 1
ATOM 3401 O O . LEU A 1 435 ? -5.012 44.625 20.062 1 91.81 435 LEU A O 1
ATOM 3405 N N . SER A 1 436 ? -2.996 43.844 20.359 1 83.38 436 SER A N 1
ATOM 3406 C CA . SER A 1 436 ? -2.525 45.031 21.047 1 83.38 436 SER A CA 1
ATOM 3407 C C . SER A 1 436 ? -1.809 46 20.094 1 83.38 436 SER A C 1
ATOM 3409 O O . SER A 1 436 ? -1.65 47.188 20.375 1 83.38 436 SER A O 1
ATOM 3411 N N . MET A 1 437 ? -1.205 45.438 19.141 1 71.31 437 MET A N 1
ATOM 3412 C CA . MET A 1 437 ? -0.355 46.25 18.266 1 71.31 437 MET A CA 1
ATOM 3413 C C . MET A 1 437 ? -1.028 46.469 16.922 1 71.31 437 MET A C 1
ATOM 3415 O O . MET A 1 437 ? -1.751 45.625 16.422 1 71.31 437 MET A O 1
ATOM 3419 N N . VAL A 1 438 ? -0.834 47.688 16.547 1 66.69 438 VAL A N 1
ATOM 3420 C CA . VAL A 1 438 ? -1.377 48.094 15.258 1 66.69 438 VAL A CA 1
ATOM 3421 C C . VAL A 1 438 ? -0.41 47.688 14.148 1 66.69 438 VAL A C 1
ATOM 3423 O O . VAL A 1 438 ? -0.834 47.375 13.031 1 66.69 438 VAL A O 1
ATOM 3426 N N . GLU A 1 439 ? 0.833 47.469 14.57 1 83.38 439 GLU A N 1
ATOM 3427 C CA . GLU A 1 439 ? 1.771 47.25 13.469 1 83.38 439 GLU A CA 1
ATOM 3428 C C . GLU A 1 439 ? 2.025 45.75 13.266 1 83.38 439 GLU A C 1
ATOM 3430 O O . GLU A 1 439 ? 2.193 45 14.234 1 83.38 439 GLU A O 1
ATOM 3435 N N . ARG A 1 440 ? 1.935 45.344 12.031 1 89.69 440 ARG A N 1
ATOM 3436 C CA . ARG A 1 440 ? 2.223 43.969 11.617 1 89.69 440 ARG A CA 1
ATOM 3437 C C . ARG A 1 440 ? 3.725 43.719 11.57 1 89.69 440 ARG A C 1
ATOM 3439 O O . ARG A 1 440 ? 4.449 44.406 10.836 1 89.69 440 ARG A O 1
ATOM 3446 N N . LYS A 1 441 ? 4.184 42.75 12.336 1 89.81 441 LYS A N 1
ATOM 3447 C CA . LYS A 1 441 ? 5.617 42.562 12.547 1 89.81 441 LYS A CA 1
ATOM 3448 C C . LYS A 1 441 ? 6.059 41.188 12.086 1 89.81 441 LYS A C 1
ATOM 3450 O O . LYS A 1 441 ? 7.191 40.75 12.344 1 89.81 441 LYS A O 1
ATOM 3455 N N . GLY A 1 442 ? 5.16 40.438 11.523 1 96.19 442 GLY A N 1
ATOM 3456 C CA . GLY A 1 442 ? 5.508 39.094 11.078 1 96.19 442 GLY A CA 1
ATOM 3457 C C . GLY A 1 442 ? 6.656 39.094 10.086 1 96.19 442 GLY A C 1
ATOM 3458 O O . GLY A 1 442 ? 6.762 39.969 9.234 1 96.19 442 GLY A O 1
ATOM 3459 N N . GLN A 1 443 ? 7.523 38.094 10.234 1 97.19 443 GLN A N 1
ATOM 3460 C CA . GLN A 1 443 ? 8.672 37.938 9.352 1 97.19 443 GLN A CA 1
ATOM 3461 C C . GLN A 1 443 ? 8.695 36.562 8.703 1 97.19 443 GLN A C 1
ATOM 3463 O O . GLN A 1 443 ? 8.336 35.562 9.344 1 97.19 443 GLN A O 1
ATOM 3468 N N . LEU A 1 444 ? 9.125 36.562 7.465 1 98.19 444 LEU A N 1
ATOM 3469 C CA . LEU A 1 444 ? 9.367 35.312 6.797 1 98.19 444 LEU A CA 1
ATOM 3470 C C . LEU A 1 444 ? 10.648 34.656 7.316 1 98.19 444 LEU A C 1
ATOM 3472 O O . LEU A 1 444 ? 11.703 35.312 7.352 1 98.19 444 LEU A O 1
ATOM 3476 N N . ILE A 1 445 ? 10.547 33.469 7.789 1 97.81 445 ILE A N 1
ATOM 3477 C CA . ILE A 1 445 ? 11.719 32.719 8.211 1 97.81 445 ILE A CA 1
ATOM 3478 C C . ILE A 1 445 ? 12.117 31.719 7.121 1 97.81 445 ILE A C 1
ATOM 3480 O O . ILE A 1 445 ? 11.383 30.766 6.828 1 97.81 445 ILE A O 1
ATOM 3484 N N . ARG A 1 446 ? 13.344 31.969 6.609 1 91.25 446 ARG A N 1
ATOM 3485 C CA . ARG A 1 446 ? 13.859 31.141 5.531 1 91.25 446 ARG A CA 1
ATOM 3486 C C . ARG A 1 446 ? 14.828 30.094 6.07 1 91.25 446 ARG A C 1
ATOM 3488 O O . ARG A 1 446 ? 15.367 30.234 7.168 1 91.25 446 ARG A O 1
ATOM 3495 N N . CYS A 1 447 ? 15.062 28.859 5.496 1 67.12 447 CYS A N 1
ATOM 3496 C CA . CYS A 1 447 ? 16.078 27.875 5.836 1 67.12 447 CYS A CA 1
ATOM 3497 C C . CYS A 1 447 ? 17.469 28.453 5.695 1 67.12 447 CYS A C 1
ATOM 3499 O O . CYS A 1 447 ? 17.688 29.375 4.914 1 67.12 447 CYS A O 1
ATOM 3501 N N . MET B 1 1 ? -10.555 -58.281 -7.551 1 76.88 1 MET B N 1
ATOM 3502 C CA . MET B 1 1 ? -9.102 -58.156 -7.672 1 76.88 1 MET B CA 1
ATOM 3503 C C . MET B 1 1 ? -8.703 -56.75 -8.07 1 76.88 1 MET B C 1
ATOM 3505 O O . MET B 1 1 ? -9.453 -56.062 -8.781 1 76.88 1 MET B O 1
ATOM 3509 N N . MET B 1 2 ? -7.672 -56.25 -7.391 1 88.81 2 MET B N 1
ATOM 3510 C CA . MET B 1 2 ? -7.195 -54.906 -7.688 1 88.81 2 MET B CA 1
ATOM 3511 C C . MET B 1 2 ? -6.699 -54.812 -9.125 1 88.81 2 MET B C 1
ATOM 3513 O O . MET B 1 2 ? -6.18 -55.781 -9.672 1 88.81 2 MET B O 1
ATOM 3517 N N . HIS B 1 3 ? -7.059 -53.719 -9.781 1 94.25 3 HIS B N 1
ATOM 3518 C CA . HIS B 1 3 ? -6.613 -53.5 -11.148 1 94.25 3 HIS B CA 1
ATOM 3519 C C . HIS B 1 3 ? -5.109 -53.25 -11.211 1 94.25 3 HIS B C 1
ATOM 3521 O O . HIS B 1 3 ? -4.426 -53.781 -12.078 1 94.25 3 HIS B O 1
ATOM 3527 N N . LEU B 1 4 ? -4.617 -52.406 -10.336 1 97.38 4 LEU B N 1
ATOM 3528 C CA . LEU B 1 4 ? -3.211 -52 -10.289 1 97.38 4 LEU B CA 1
ATOM 3529 C C . LEU B 1 4 ? -2.705 -51.938 -8.852 1 97.38 4 LEU B C 1
ATOM 3531 O O . LEU B 1 4 ? -3.43 -51.531 -7.957 1 97.38 4 LEU B O 1
ATOM 3535 N N . ALA B 1 5 ? -1.516 -52.406 -8.633 1 98.38 5 ALA B N 1
ATOM 3536 C CA . ALA B 1 5 ? -0.866 -52.281 -7.332 1 98.38 5 ALA B CA 1
ATOM 3537 C C . ALA B 1 5 ? 0.558 -51.75 -7.484 1 98.38 5 ALA B C 1
ATOM 3539 O O . ALA B 1 5 ? 1.263 -52.125 -8.43 1 98.38 5 ALA B O 1
ATOM 3540 N N . ILE B 1 6 ? 0.949 -50.875 -6.688 1 98.44 6 ILE B N 1
ATOM 3541 C CA . ILE B 1 6 ? 2.334 -50.438 -6.523 1 98.44 6 ILE B CA 1
ATOM 3542 C C . ILE B 1 6 ? 2.883 -50.969 -5.199 1 98.44 6 ILE B C 1
ATOM 3544 O O . ILE B 1 6 ? 2.492 -50.5 -4.129 1 98.44 6 ILE B O 1
ATOM 3548 N N . ASN B 1 7 ? 3.811 -51.875 -5.258 1 98.44 7 ASN B N 1
ATOM 3549 C CA . ASN B 1 7 ? 4.238 -52.594 -4.059 1 98.44 7 ASN B CA 1
ATOM 3550 C C . ASN B 1 7 ? 5.586 -52.094 -3.553 1 98.44 7 ASN B C 1
ATOM 3552 O O . ASN B 1 7 ? 6.488 -51.812 -4.348 1 98.44 7 ASN B O 1
ATOM 3556 N N . ASN B 1 8 ? 5.672 -51.938 -2.287 1 98.38 8 ASN B N 1
ATOM 3557 C CA . ASN B 1 8 ? 6.91 -51.75 -1.54 1 98.38 8 ASN B CA 1
ATOM 3558 C C . ASN B 1 8 ? 7.586 -50.438 -1.914 1 98.38 8 ASN B C 1
ATOM 3560 O O . ASN B 1 8 ? 8.805 -50.375 -2.098 1 98.38 8 ASN B O 1
ATOM 3564 N N . ALA B 1 9 ? 6.797 -49.438 -2.164 1 98.62 9 ALA B N 1
ATOM 3565 C CA . ALA B 1 9 ? 7.34 -48.094 -2.402 1 98.62 9 ALA B CA 1
ATOM 3566 C C . ALA B 1 9 ? 7.488 -47.312 -1.095 1 98.62 9 ALA B C 1
ATOM 3568 O O . ALA B 1 9 ? 6.953 -47.719 -0.061 1 98.62 9 ALA B O 1
ATOM 3569 N N . MET B 1 10 ? 8.305 -46.281 -1.07 1 98.69 10 MET B N 1
ATOM 3570 C CA . MET B 1 10 ? 8.305 -45.281 0.002 1 98.69 10 MET B CA 1
ATOM 3571 C C . MET B 1 10 ? 7.203 -44.25 -0.217 1 98.69 10 MET B C 1
ATOM 3573 O O . MET B 1 10 ? 7.406 -43.25 -0.927 1 98.69 10 MET B O 1
ATOM 3577 N N . ILE B 1 11 ? 6.07 -44.438 0.4 1 98.75 11 ILE B N 1
ATOM 3578 C CA . ILE B 1 11 ? 4.898 -43.594 0.229 1 98.75 11 ILE B CA 1
ATOM 3579 C C . ILE B 1 11 ? 5.105 -42.25 0.963 1 98.75 11 ILE B C 1
ATOM 3581 O O . ILE B 1 11 ? 5.441 -42.25 2.15 1 98.75 11 ILE B O 1
ATOM 3585 N N . VAL B 1 12 ? 4.938 -41.125 0.254 1 98.81 12 VAL B N 1
ATOM 3586 C CA . VAL B 1 12 ? 5.203 -39.812 0.802 1 98.81 12 VAL B CA 1
ATOM 3587 C C . VAL B 1 12 ? 3.887 -39.062 1.037 1 98.81 12 VAL B C 1
ATOM 3589 O O . VAL B 1 12 ? 3.123 -38.844 0.098 1 98.81 12 VAL B O 1
ATOM 3592 N N . THR B 1 13 ? 3.572 -38.719 2.262 1 97.75 13 THR B N 1
ATOM 3593 C CA . THR B 1 13 ? 2.457 -37.844 2.613 1 97.75 13 THR B CA 1
ATOM 3594 C C . THR B 1 13 ? 2.959 -36.469 3.041 1 97.75 13 THR B C 1
ATOM 3596 O O . THR B 1 13 ? 4.164 -36.219 3.006 1 97.75 13 THR B O 1
ATOM 3599 N N . ASP B 1 14 ? 2.021 -35.594 3.377 1 96.31 14 ASP B N 1
ATOM 3600 C CA . ASP B 1 14 ? 2.422 -34.25 3.801 1 96.31 14 ASP B CA 1
ATOM 3601 C C . ASP B 1 14 ? 3.102 -34.312 5.168 1 96.31 14 ASP B C 1
ATOM 3603 O O . ASP B 1 14 ? 3.799 -33.344 5.547 1 96.31 14 ASP B O 1
ATOM 3607 N N . LYS B 1 15 ? 3.08 -35.438 5.887 1 93.69 15 LYS B N 1
ATOM 3608 C CA . LYS B 1 15 ? 3.559 -35.469 7.27 1 93.69 15 LYS B CA 1
ATOM 3609 C C . LYS B 1 15 ? 4.625 -36.531 7.461 1 93.69 15 LYS B C 1
ATOM 3611 O O . LYS B 1 15 ? 5.473 -36.406 8.352 1 93.69 15 LYS B O 1
ATOM 3616 N N . ASN B 1 16 ? 4.426 -37.625 6.625 1 96.25 16 ASN B N 1
ATOM 3617 C CA . ASN B 1 16 ? 5.332 -38.719 6.895 1 96.25 16 ASN B CA 1
ATOM 3618 C C . ASN B 1 16 ? 5.688 -39.5 5.621 1 96.25 16 ASN B C 1
ATOM 3620 O O . ASN B 1 16 ? 5.066 -39.281 4.578 1 96.25 16 ASN B O 1
ATOM 3624 N N . ILE B 1 17 ? 6.703 -40.312 5.77 1 98.25 17 ILE B N 1
ATOM 3625 C CA . ILE B 1 17 ? 7.156 -41.25 4.742 1 98.25 17 ILE B CA 1
ATOM 3626 C C . ILE B 1 17 ? 7.203 -42.656 5.316 1 98.25 17 ILE B C 1
ATOM 3628 O O . ILE B 1 17 ? 7.758 -42.875 6.395 1 98.25 17 ILE B O 1
ATOM 3632 N N . PHE B 1 18 ? 6.586 -43.625 4.625 1 97.81 18 PHE B N 1
ATOM 3633 C CA . PHE B 1 18 ? 6.625 -45 5.105 1 97.81 18 PHE B CA 1
ATOM 3634 C C . PHE B 1 18 ? 6.629 -46 3.939 1 97.81 18 PHE B C 1
ATOM 3636 O O . PHE B 1 18 ? 6.105 -45.688 2.863 1 97.81 18 PHE B O 1
ATOM 3643 N N . LYS B 1 19 ? 7.234 -47.125 4.152 1 98.19 19 LYS B N 1
ATOM 3644 C CA . LYS B 1 19 ? 7.234 -48.188 3.148 1 98.19 19 LYS B CA 1
ATOM 3645 C C . LYS B 1 19 ? 5.879 -48.906 3.09 1 98.19 19 LYS B C 1
ATOM 3647 O O . LYS B 1 19 ? 5.309 -49.25 4.129 1 98.19 19 LYS B O 1
ATOM 3652 N N . GLY B 1 20 ? 5.332 -49.031 1.891 1 98.19 20 GLY B N 1
ATOM 3653 C CA . GLY B 1 20 ? 4.047 -49.688 1.772 1 98.19 20 GLY B CA 1
ATOM 3654 C C . GLY B 1 20 ? 3.629 -49.938 0.334 1 98.19 20 GLY B C 1
ATOM 3655 O O . GLY B 1 20 ? 4.422 -49.75 -0.589 1 98.19 20 GLY B O 1
ATOM 3656 N N . SER B 1 21 ? 2.424 -50.562 0.248 1 98.5 21 SER B N 1
ATOM 3657 C CA . SER B 1 21 ? 1.836 -50.875 -1.045 1 98.5 21 SER B CA 1
ATOM 3658 C C . SER B 1 21 ? 0.451 -50.25 -1.198 1 98.5 21 SER B C 1
ATOM 3660 O O . SER B 1 21 ? -0.28 -50.094 -0.217 1 98.5 21 SER B O 1
ATOM 3662 N N . ILE B 1 22 ? 0.205 -49.906 -2.428 1 98.38 22 ILE B N 1
ATOM 3663 C CA . ILE B 1 22 ? -1.082 -49.312 -2.73 1 98.38 22 ILE B CA 1
ATOM 3664 C C . ILE B 1 22 ? -1.833 -50.156 -3.754 1 98.38 22 ILE B C 1
ATOM 3666 O O . ILE B 1 22 ? -1.256 -50.594 -4.754 1 98.38 22 ILE B O 1
ATOM 3670 N N . GLY B 1 23 ? -3.09 -50.406 -3.402 1 98.44 23 GLY B N 1
ATOM 3671 C CA . GLY B 1 23 ? -3.992 -51.031 -4.355 1 98.44 23 GLY B CA 1
ATOM 3672 C C . GLY B 1 23 ? -4.977 -50.062 -4.977 1 98.44 23 GLY B C 1
ATOM 3673 O O . GLY B 1 23 ? -5.562 -49.219 -4.277 1 98.44 23 GLY B O 1
ATOM 3674 N N . ILE B 1 24 ? -5.117 -50.125 -6.305 1 98.44 24 ILE B N 1
ATOM 3675 C CA . ILE B 1 24 ? -5.949 -49.188 -7.055 1 98.44 24 ILE B CA 1
ATOM 3676 C C . ILE B 1 24 ? -7.09 -49.969 -7.73 1 98.44 24 ILE B C 1
ATOM 3678 O O . ILE B 1 24 ? -6.871 -50.969 -8.375 1 98.44 24 ILE B O 1
ATOM 3682 N N . GLN B 1 25 ? -8.242 -49.469 -7.531 1 97.81 25 GLN B N 1
ATOM 3683 C CA . GLN B 1 25 ? -9.438 -50 -8.164 1 97.81 25 GLN B CA 1
ATOM 3684 C C . GLN B 1 25 ? -10.383 -48.906 -8.594 1 97.81 25 GLN B C 1
ATOM 3686 O O . GLN B 1 25 ? -10.602 -47.938 -7.852 1 97.81 25 GLN B O 1
ATOM 3691 N N . ASP B 1 26 ? -10.883 -49 -9.805 1 96.81 26 ASP B N 1
ATOM 3692 C CA . ASP B 1 26 ? -11.867 -48.062 -10.352 1 96.81 26 ASP B CA 1
ATOM 3693 C C . ASP B 1 26 ? -11.367 -46.625 -10.25 1 96.81 26 ASP B C 1
ATOM 3695 O O . ASP B 1 26 ? -12.102 -45.75 -9.797 1 96.81 26 ASP B O 1
ATOM 3699 N N . GLY B 1 27 ? -10.055 -46.469 -10.492 1 97.31 27 GLY B N 1
ATOM 3700 C CA . GLY B 1 27 ? -9.461 -45.156 -10.602 1 97.31 27 GLY B CA 1
ATOM 3701 C C . GLY B 1 27 ? -9.141 -44.531 -9.25 1 97.31 27 GLY B C 1
ATOM 3702 O O . GLY B 1 27 ? -8.68 -43.375 -9.18 1 97.31 27 GLY B O 1
ATOM 3703 N N . LYS B 1 28 ? -9.336 -45.281 -8.156 1 98.38 28 LYS B N 1
ATOM 3704 C CA . LYS B 1 28 ? -9.172 -44.75 -6.809 1 98.38 28 LYS B CA 1
ATOM 3705 C C . LYS B 1 28 ? -8.219 -45.594 -5.984 1 98.38 28 LYS B C 1
ATOM 3707 O O . LYS B 1 28 ? -8.016 -46.781 -6.289 1 98.38 28 LYS B O 1
ATOM 3712 N N . VAL B 1 29 ? -7.625 -44.969 -5.027 1 98.44 29 VAL B N 1
ATOM 3713 C CA . VAL B 1 29 ? -6.875 -45.719 -4.027 1 98.44 29 VAL B CA 1
ATOM 3714 C C . VAL B 1 29 ? -7.832 -46.562 -3.184 1 98.44 29 VAL B C 1
ATOM 3716 O O . VAL B 1 29 ? -8.664 -46 -2.453 1 98.44 29 VAL B O 1
ATOM 3719 N N . GLU B 1 30 ? -7.684 -47.812 -3.271 1 98.06 30 GLU B N 1
ATOM 3720 C CA . GLU B 1 30 ? -8.617 -48.719 -2.602 1 98.06 30 GLU B CA 1
ATOM 3721 C C . GLU B 1 30 ? -8.031 -49.25 -1.297 1 98.06 30 GLU B C 1
ATOM 3723 O O . GLU B 1 30 ? -8.766 -49.5 -0.336 1 98.06 30 GLU B O 1
ATOM 3728 N N . LEU B 1 31 ? -6.695 -49.469 -1.399 1 97 31 LEU B N 1
ATOM 3729 C CA . LEU B 1 31 ? -6.031 -50.094 -0.264 1 97 31 LEU B CA 1
ATOM 3730 C C . LEU B 1 31 ? -4.617 -49.562 -0.088 1 97 31 LEU B C 1
ATOM 3732 O O . LEU B 1 31 ? -3.924 -49.281 -1.071 1 97 31 LEU B O 1
ATOM 3736 N N . ILE B 1 32 ? -4.246 -49.344 1.118 1 97.62 32 ILE B N 1
ATOM 3737 C CA . ILE B 1 32 ? -2.869 -49.094 1.517 1 97.62 32 ILE B CA 1
ATOM 3738 C C . ILE B 1 32 ? -2.406 -50.125 2.518 1 97.62 32 ILE B C 1
ATOM 3740 O O . ILE B 1 32 ? -3.064 -50.375 3.533 1 97.62 32 ILE B O 1
ATOM 3744 N N . SER B 1 33 ? -1.361 -50.75 2.188 1 97.31 33 SER B N 1
ATOM 3745 C CA . SER B 1 33 ? -0.939 -51.906 2.992 1 97.31 33 SER B CA 1
ATOM 3746 C C . SER B 1 33 ? 0.568 -51.875 3.227 1 97.31 33 SER B C 1
ATOM 3748 O O . SER B 1 33 ? 1.318 -51.312 2.434 1 97.31 33 SER B O 1
ATOM 3750 N N . GLN B 1 34 ? 0.986 -52.531 4.309 1 96.69 34 GLN B N 1
ATOM 3751 C CA . GLN B 1 34 ? 2.41 -52.719 4.555 1 96.69 34 GLN B CA 1
ATOM 3752 C C . GLN B 1 34 ? 2.951 -53.906 3.768 1 96.69 34 GLN B C 1
ATOM 3754 O O . GLN B 1 34 ? 4.164 -54.062 3.605 1 96.69 34 GLN B O 1
ATOM 3759 N N . SER B 1 35 ? 2.043 -54.75 3.367 1 96.81 35 SER B N 1
ATOM 3760 C CA . SER B 1 35 ? 2.412 -55.938 2.604 1 96.81 35 SER B CA 1
ATOM 3761 C C . SER B 1 35 ? 2.059 -55.781 1.129 1 96.81 35 SER B C 1
ATOM 3763 O O . SER B 1 35 ? 1.19 -55 0.776 1 96.81 35 SER B O 1
ATOM 3765 N N . PRO B 1 36 ? 2.719 -56.562 0.29 1 97.25 36 PRO B N 1
ATOM 3766 C CA . PRO B 1 36 ? 2.396 -56.5 -1.138 1 97.25 36 PRO B CA 1
ATOM 3767 C C . PRO B 1 36 ? 0.942 -56.844 -1.434 1 97.25 36 PRO B C 1
ATOM 3769 O O . PRO B 1 36 ? 0.36 -57.688 -0.751 1 97.25 36 PRO B O 1
ATOM 3772 N N . ILE B 1 37 ? 0.479 -56.25 -2.383 1 97.44 37 ILE B N 1
ATOM 3773 C CA . ILE B 1 37 ? -0.903 -56.438 -2.807 1 97.44 37 ILE B CA 1
ATOM 3774 C C . ILE B 1 37 ? -0.931 -57.125 -4.168 1 97.44 37 ILE B C 1
ATOM 3776 O O . ILE B 1 37 ? -0.15 -56.812 -5.059 1 97.44 37 ILE B O 1
ATOM 3780 N N . GLU B 1 38 ? -1.773 -58.156 -4.309 1 96.62 38 GLU B N 1
ATOM 3781 C CA . GLU B 1 38 ? -1.998 -58.781 -5.605 1 96.62 38 GLU B CA 1
ATOM 3782 C C . GLU B 1 38 ? -2.939 -57.938 -6.469 1 96.62 38 GLU B C 1
ATOM 3784 O O . GLU B 1 38 ? -3.918 -57.375 -5.969 1 96.62 38 GLU B O 1
ATOM 3789 N N . ALA B 1 39 ? -2.586 -57.875 -7.699 1 97.5 39 ALA B N 1
ATOM 3790 C CA . ALA B 1 39 ? -3.404 -57.125 -8.648 1 97.5 39 ALA B CA 1
ATOM 3791 C C . ALA B 1 39 ? -3.182 -57.625 -10.078 1 97.5 39 ALA B C 1
ATOM 3793 O O . ALA B 1 39 ? -2.289 -58.438 -10.328 1 97.5 39 ALA B O 1
ATOM 3794 N N . ASP B 1 40 ? -4.031 -57.25 -11 1 96.94 40 ASP B N 1
ATOM 3795 C CA . ASP B 1 40 ? -3.861 -57.594 -12.406 1 96.94 40 ASP B CA 1
ATOM 3796 C C . ASP B 1 40 ? -2.508 -57.125 -12.93 1 96.94 40 ASP B C 1
ATOM 3798 O O . ASP B 1 40 ? -1.841 -57.844 -13.68 1 96.94 40 ASP B O 1
ATOM 3802 N N . LYS B 1 41 ? -2.129 -55.875 -12.617 1 96.56 41 LYS B N 1
ATOM 3803 C CA . LYS B 1 41 ? -0.813 -55.312 -12.914 1 96.56 41 LYS B CA 1
ATOM 3804 C C . LYS B 1 41 ? -0.106 -54.875 -11.633 1 96.56 41 LYS B C 1
ATOM 3806 O O . LYS B 1 41 ? -0.708 -54.219 -10.773 1 96.56 41 LYS B O 1
ATOM 3811 N N . VAL B 1 42 ? 1.104 -55.281 -11.5 1 97.5 42 VAL B N 1
ATOM 3812 C CA . VAL B 1 42 ? 1.863 -54.969 -10.297 1 97.5 42 VAL B CA 1
ATOM 3813 C C . VAL B 1 42 ? 3.123 -54.188 -10.664 1 97.5 42 VAL B C 1
ATOM 3815 O O . VAL B 1 42 ? 3.898 -54.625 -11.523 1 97.5 42 VAL B O 1
ATOM 3818 N N . ILE B 1 43 ? 3.279 -53.094 -10.117 1 96.94 43 ILE B N 1
ATOM 3819 C CA . ILE B 1 43 ? 4.484 -52.281 -10.234 1 96.94 43 ILE B CA 1
ATOM 3820 C C . ILE B 1 43 ? 5.324 -52.406 -8.969 1 96.94 43 ILE B C 1
ATOM 3822 O O . ILE B 1 43 ? 4.801 -52.312 -7.855 1 96.94 43 ILE B O 1
ATOM 3826 N N . GLN B 1 44 ? 6.562 -52.656 -9.172 1 97 44 GLN B N 1
ATOM 3827 C CA . GLN B 1 44 ? 7.473 -52.719 -8.031 1 97 44 GLN B CA 1
ATOM 3828 C C . GLN B 1 44 ? 8.047 -51.344 -7.715 1 97 44 GLN B C 1
ATOM 3830 O O . GLN B 1 44 ? 8.766 -50.781 -8.539 1 97 44 GLN B O 1
ATOM 3835 N N . GLY B 1 45 ? 7.77 -50.906 -6.535 1 97.12 45 GLY B N 1
ATOM 3836 C CA . GLY B 1 45 ? 8.195 -49.562 -6.141 1 97.12 45 GLY B CA 1
ATOM 3837 C C . GLY B 1 45 ? 9.445 -49.562 -5.285 1 97.12 45 GLY B C 1
ATOM 3838 O O . GLY B 1 45 ? 9.805 -48.531 -4.699 1 97.12 45 GLY B O 1
ATOM 3839 N N . ASP B 1 46 ? 10.203 -50.656 -5.207 1 96.19 46 ASP B N 1
ATOM 3840 C CA . ASP B 1 46 ? 11.359 -50.781 -4.32 1 96.19 46 ASP B CA 1
ATOM 3841 C C . ASP B 1 46 ? 12.383 -49.688 -4.586 1 96.19 46 ASP B C 1
ATOM 3843 O O . ASP B 1 46 ? 12.836 -49.5 -5.719 1 96.19 46 ASP B O 1
ATOM 3847 N N . GLY B 1 47 ? 12.711 -48.969 -3.514 1 96.38 47 GLY B N 1
ATOM 3848 C CA . GLY B 1 47 ? 13.742 -47.969 -3.578 1 96.38 47 GLY B CA 1
ATOM 3849 C C . GLY B 1 47 ? 13.25 -46.656 -4.172 1 96.38 47 GLY B C 1
ATOM 3850 O O . GLY B 1 47 ? 14.031 -45.719 -4.34 1 96.38 47 GLY B O 1
ATOM 3851 N N . LYS B 1 48 ? 11.984 -46.531 -4.5 1 98.44 48 LYS B N 1
ATOM 3852 C CA . LYS B 1 48 ? 11.438 -45.312 -5.125 1 98.44 48 LYS B CA 1
ATOM 3853 C C . LYS B 1 48 ? 10.43 -44.625 -4.203 1 98.44 48 LYS B C 1
ATOM 3855 O O . LYS B 1 48 ? 9.883 -45.25 -3.297 1 98.44 48 LYS B O 1
ATOM 3860 N N . TYR B 1 49 ? 10.305 -43.375 -4.352 1 98.81 49 TYR B N 1
ATOM 3861 C CA . TYR B 1 49 ? 9.289 -42.594 -3.635 1 98.81 49 TYR B CA 1
ATOM 3862 C C . TYR B 1 49 ? 7.98 -42.562 -4.414 1 98.81 49 TYR B C 1
ATOM 3864 O O . TYR B 1 49 ? 7.98 -42.438 -5.641 1 98.81 49 TYR B O 1
ATOM 3872 N N . LEU B 1 50 ? 6.91 -42.781 -3.732 1 98.88 50 LEU B N 1
ATOM 3873 C CA . LEU B 1 50 ? 5.582 -42.625 -4.309 1 98.88 50 LEU B CA 1
ATOM 3874 C C . LEU B 1 50 ? 4.918 -41.344 -3.77 1 98.88 50 LEU B C 1
ATOM 3876 O O . LEU B 1 50 ? 4.602 -41.281 -2.582 1 98.88 50 LEU B O 1
ATOM 3880 N N . PHE B 1 51 ? 4.738 -40.344 -4.617 1 98.88 51 PHE B N 1
ATOM 3881 C CA . PHE B 1 51 ? 4.098 -39.094 -4.27 1 98.88 51 PHE B CA 1
ATOM 3882 C C . PHE B 1 51 ? 2.662 -39.062 -4.781 1 98.88 51 PHE B C 1
ATOM 3884 O O . PHE B 1 51 ? 2.32 -39.75 -5.738 1 98.88 51 PHE B O 1
ATOM 3891 N N . PRO B 1 52 ? 1.77 -38.312 -4.055 1 98.88 52 PRO B N 1
ATOM 3892 C CA . PRO B 1 52 ? 0.564 -37.906 -4.793 1 98.88 52 PRO B CA 1
ATOM 3893 C C . PRO B 1 52 ? 0.876 -37.188 -6.094 1 98.88 52 PRO B C 1
ATOM 3895 O O . PRO B 1 52 ? 1.914 -36.531 -6.203 1 98.88 52 PRO B O 1
ATOM 3898 N N . GLY B 1 53 ? 0.027 -37.375 -7.109 1 98.88 53 GLY B N 1
ATOM 3899 C CA . GLY B 1 53 ? 0.216 -36.594 -8.328 1 98.88 53 GLY B CA 1
ATOM 3900 C C . GLY B 1 53 ? 0.351 -35.125 -8.07 1 98.88 53 GLY B C 1
ATOM 3901 O O . GLY B 1 53 ? -0.426 -34.531 -7.309 1 98.88 53 GLY B O 1
ATOM 3902 N N . ILE B 1 54 ? 1.354 -34.469 -8.648 1 98.88 54 ILE B N 1
ATOM 3903 C CA . ILE B 1 54 ? 1.594 -33.031 -8.477 1 98.88 54 ILE B CA 1
ATOM 3904 C C . ILE B 1 54 ? 0.43 -32.25 -9.062 1 98.88 54 ILE B C 1
ATOM 3906 O O . ILE B 1 54 ? -0.137 -32.625 -10.086 1 98.88 54 ILE B O 1
ATOM 3910 N N . ILE B 1 55 ? 0.056 -31.219 -8.359 1 98.94 55 ILE B N 1
ATOM 3911 C CA . ILE B 1 55 ? -0.971 -30.297 -8.812 1 98.94 55 ILE B CA 1
ATOM 3912 C C . ILE B 1 55 ? -0.36 -28.906 -9.008 1 98.94 55 ILE B C 1
ATOM 3914 O O . ILE B 1 55 ? 0.144 -28.297 -8.062 1 98.94 55 ILE B O 1
ATOM 3918 N N . ASP B 1 56 ? -0.375 -28.422 -10.242 1 98.88 56 ASP B N 1
ATOM 3919 C CA . ASP B 1 56 ? 0.153 -27.094 -10.578 1 98.88 56 ASP B CA 1
ATOM 3920 C C . ASP B 1 56 ? -0.976 -26.109 -10.867 1 98.88 56 ASP B C 1
ATOM 3922 O O . ASP B 1 56 ? -1.518 -26.094 -11.977 1 98.88 56 ASP B O 1
ATOM 3926 N N . ASN B 1 57 ? -1.223 -25.25 -9.906 1 98.62 57 ASN B N 1
ATOM 3927 C CA . ASN B 1 57 ? -2.396 -24.391 -10 1 98.62 57 ASN B CA 1
ATOM 3928 C C . ASN B 1 57 ? -2.09 -23.109 -10.758 1 98.62 57 ASN B C 1
ATOM 3930 O O . ASN B 1 57 ? -2.893 -22.172 -10.75 1 98.62 57 ASN B O 1
ATOM 3934 N N . HIS B 1 58 ? -0.917 -22.969 -11.391 1 98.88 58 HIS B N 1
ATOM 3935 C CA . HIS B 1 58 ? -0.516 -21.766 -12.086 1 98.88 58 HIS B CA 1
ATOM 3936 C C . HIS B 1 58 ? 0.267 -22.078 -13.359 1 98.88 58 HIS B C 1
ATOM 3938 O O . HIS B 1 58 ? 1.5 -22.109 -13.336 1 98.88 58 HIS B O 1
ATOM 3944 N N . VAL B 1 59 ? -0.447 -22.25 -14.461 1 98.75 59 VAL B N 1
ATOM 3945 C CA . VAL B 1 59 ? 0.166 -22.5 -15.758 1 98.75 59 VAL B CA 1
ATOM 3946 C C . VAL B 1 59 ? -0.524 -21.672 -16.828 1 98.75 59 VAL B C 1
ATOM 3948 O O . VAL B 1 59 ? -1.708 -21.344 -16.703 1 98.75 59 VAL B O 1
ATOM 3951 N N . HIS B 1 60 ? 0.214 -21.312 -17.828 1 97.88 60 HIS B N 1
ATOM 3952 C CA . HIS B 1 60 ? -0.316 -20.672 -19.031 1 97.88 60 HIS B CA 1
ATOM 3953 C C . HIS B 1 60 ? -0.161 -21.578 -20.25 1 97.88 60 HIS B C 1
ATOM 3955 O O . HIS B 1 60 ? 0.919 -21.656 -20.828 1 97.88 60 HIS B O 1
ATOM 3961 N N . LEU B 1 61 ? -1.192 -22.297 -20.766 1 96.81 61 LEU B N 1
ATOM 3962 C CA . LEU B 1 61 ? -1.074 -23.203 -21.906 1 96.81 61 LEU B CA 1
ATOM 3963 C C . LEU B 1 61 ? -1.596 -22.547 -23.188 1 96.81 61 LEU B C 1
ATOM 3965 O O . LEU B 1 61 ? -1.611 -23.172 -24.25 1 96.81 61 LEU B O 1
ATOM 3969 N N . ASN B 1 62 ? -1.918 -21.297 -23.234 1 95.88 62 ASN B N 1
ATOM 3970 C CA . ASN B 1 62 ? -2.08 -20.344 -24.344 1 95.88 62 ASN B CA 1
ATOM 3971 C C . ASN B 1 62 ? -3.068 -20.859 -25.391 1 95.88 62 ASN B C 1
ATOM 3973 O O . ASN B 1 62 ? -2.926 -20.578 -26.578 1 95.88 62 ASN B O 1
ATOM 3977 N N . ASP B 1 63 ? -3.91 -21.766 -25.094 1 97.06 63 ASP B N 1
ATOM 3978 C CA . ASP B 1 63 ? -4.875 -22.422 -25.984 1 97.06 63 ASP B CA 1
ATOM 3979 C C . ASP B 1 63 ? -6.305 -22.172 -25.516 1 97.06 63 ASP B C 1
ATOM 3981 O O . ASP B 1 63 ? -6.664 -22.562 -24.391 1 97.06 63 ASP B O 1
ATOM 3985 N N . PRO B 1 64 ? -7.066 -21.562 -26.328 1 96.81 64 PRO B N 1
ATOM 3986 C CA . PRO B 1 64 ? -6.914 -21.141 -27.734 1 96.81 64 PRO B CA 1
ATOM 3987 C C . PRO B 1 64 ? -6.23 -19.797 -27.875 1 96.81 64 PRO B C 1
ATOM 3989 O O . PRO B 1 64 ? -6.078 -19.062 -26.891 1 96.81 64 PRO B O 1
ATOM 3992 N N . GLY B 1 65 ? -5.703 -19.422 -29.156 1 96 65 GLY B N 1
ATOM 3993 C CA . GLY B 1 65 ? -5.355 -18.062 -29.531 1 96 65 GLY B CA 1
ATOM 3994 C C . GLY B 1 65 ? -3.861 -17.844 -29.688 1 96 65 GLY B C 1
ATOM 3995 O O . GLY B 1 65 ? -3.42 -17.094 -30.547 1 96 65 GLY B O 1
ATOM 3996 N N . PHE B 1 66 ? -3.027 -18.406 -28.797 1 96.25 66 PHE B N 1
ATOM 3997 C CA . PHE B 1 66 ? -1.579 -18.234 -28.828 1 96.25 66 PHE B CA 1
ATOM 3998 C C . PHE B 1 66 ? -0.878 -19.594 -28.922 1 96.25 66 PHE B C 1
ATOM 4000 O O . PHE B 1 66 ? 0.089 -19.844 -28.203 1 96.25 66 PHE B O 1
ATOM 4007 N N . THR B 1 67 ? -1.339 -20.453 -29.766 1 97.44 67 THR B N 1
ATOM 4008 C CA . THR B 1 67 ? -0.928 -21.859 -29.812 1 97.44 67 THR B CA 1
ATOM 4009 C C . THR B 1 67 ? 0.499 -21.984 -30.344 1 97.44 67 THR B C 1
ATOM 4011 O O . THR B 1 67 ? 1.121 -23.031 -30.219 1 97.44 67 THR B O 1
ATOM 4014 N N . TRP B 1 68 ? 1.057 -20.875 -30.953 1 97.75 68 TRP B N 1
ATOM 4015 C CA . TRP B 1 68 ? 2.457 -20.922 -31.359 1 97.75 68 TRP B CA 1
ATOM 4016 C C . TRP B 1 68 ? 3.379 -20.922 -30.141 1 97.75 68 TRP B C 1
ATOM 4018 O O . TRP B 1 68 ? 4.555 -21.281 -30.25 1 97.75 68 TRP B O 1
ATOM 4028 N N . ARG B 1 69 ? 2.885 -20.5 -29.016 1 97.81 69 ARG B N 1
ATOM 4029 C CA . ARG B 1 69 ? 3.658 -20.516 -27.781 1 97.81 69 ARG B CA 1
ATOM 4030 C C . ARG B 1 69 ? 3.568 -21.891 -27.109 1 97.81 69 ARG B C 1
ATOM 4032 O O . ARG B 1 69 ? 4.586 -22.469 -26.719 1 97.81 69 ARG B O 1
ATOM 4039 N N . GLU B 1 70 ? 2.305 -22.328 -26.922 1 97.81 70 GLU B N 1
ATOM 4040 C CA . GLU B 1 70 ? 2.021 -23.625 -26.328 1 97.81 70 GLU B CA 1
ATOM 4041 C C . GLU B 1 70 ? 0.567 -24.031 -26.547 1 97.81 70 GLU B C 1
ATOM 4043 O O . GLU B 1 70 ? -0.344 -23.234 -26.344 1 97.81 70 GLU B O 1
ATOM 4048 N N . ASP B 1 71 ? 0.344 -25.234 -27.031 1 97.31 71 ASP B N 1
ATOM 4049 C CA . ASP B 1 71 ? -1.02 -25.766 -27.047 1 97.31 71 ASP B CA 1
ATOM 4050 C C . ASP B 1 71 ? -1.254 -26.75 -25.906 1 97.31 71 ASP B C 1
ATOM 4052 O O . ASP B 1 71 ? -0.316 -27.109 -25.203 1 97.31 71 ASP B O 1
ATOM 4056 N N . PHE B 1 72 ? -2.48 -27.078 -25.688 1 97.69 72 PHE B N 1
ATOM 4057 C CA . PHE B 1 72 ? -2.879 -27.859 -24.516 1 97.69 72 PHE B CA 1
ATOM 4058 C C . PHE B 1 72 ? -2.279 -29.266 -24.578 1 97.69 72 PHE B C 1
ATOM 4060 O O . PHE B 1 72 ? -1.958 -29.859 -23.547 1 97.69 72 PHE B O 1
ATOM 4067 N N . ALA B 1 73 ? -2.102 -29.828 -25.75 1 97 73 ALA B N 1
ATOM 4068 C CA . ALA B 1 73 ? -1.56 -31.188 -25.906 1 97 73 ALA B CA 1
ATOM 4069 C C . ALA B 1 73 ? -0.095 -31.234 -25.484 1 97 73 ALA B C 1
ATOM 4071 O O . ALA B 1 73 ? 0.297 -32.094 -24.703 1 97 73 ALA B O 1
ATOM 4072 N N . HIS B 1 74 ? 0.725 -30.359 -26.031 1 97.56 74 HIS B N 1
ATOM 4073 C CA . HIS B 1 74 ? 2.141 -30.328 -25.688 1 97.56 74 HIS B CA 1
ATOM 4074 C C . HIS B 1 74 ? 2.332 -30.031 -24.203 1 97.56 74 HIS B C 1
ATOM 4076 O O . HIS B 1 74 ? 3.123 -30.688 -23.531 1 97.56 74 HIS B O 1
ATOM 4082 N N . GLY B 1 75 ? 1.562 -29.016 -23.734 1 98.19 75 GLY B N 1
ATOM 4083 C CA . GLY B 1 75 ? 1.7 -28.625 -22.328 1 98.19 75 GLY B CA 1
ATOM 4084 C C . GLY B 1 75 ? 1.339 -29.734 -21.359 1 98.19 75 GLY B C 1
ATOM 4085 O O . GLY B 1 75 ? 2.076 -30 -20.406 1 98.19 75 GLY B O 1
ATOM 4086 N N . THR B 1 76 ? 0.217 -30.406 -21.594 1 98.19 76 THR B N 1
ATOM 4087 C CA . THR B 1 76 ? -0.235 -31.438 -20.672 1 98.19 76 THR B CA 1
ATOM 4088 C C . THR B 1 76 ? 0.617 -32.688 -20.812 1 98.19 76 THR B C 1
ATOM 4090 O O . THR B 1 76 ? 0.78 -33.438 -19.844 1 98.19 76 THR B O 1
ATOM 4093 N N . LYS B 1 77 ? 1.165 -32.938 -21.984 1 97.25 77 LYS B N 1
ATOM 4094 C CA . LYS B 1 77 ? 2.145 -34 -22.141 1 97.25 77 LYS B CA 1
ATOM 4095 C C . LYS B 1 77 ? 3.373 -33.75 -21.266 1 97.25 77 LYS B C 1
ATOM 4097 O O . LYS B 1 77 ? 3.822 -34.656 -20.547 1 97.25 77 LYS B O 1
ATOM 4102 N N . ALA B 1 78 ? 3.9 -32.531 -21.391 1 98.12 78 ALA B N 1
ATOM 4103 C CA . ALA B 1 78 ? 5.055 -32.156 -20.594 1 98.12 78 ALA B CA 1
ATOM 4104 C C . ALA B 1 78 ? 4.75 -32.281 -19.094 1 98.12 78 ALA B C 1
ATOM 4106 O O . ALA B 1 78 ? 5.59 -32.75 -18.328 1 98.12 78 ALA B O 1
ATOM 4107 N N . ALA B 1 79 ? 3.561 -31.828 -18.719 1 98.56 79 ALA B N 1
ATOM 4108 C CA . ALA B 1 79 ? 3.125 -31.953 -17.328 1 98.56 79 ALA B CA 1
ATOM 4109 C C . ALA B 1 79 ? 3.154 -33.406 -16.875 1 98.56 79 ALA B C 1
ATOM 4111 O O . ALA B 1 79 ? 3.729 -33.719 -15.828 1 98.56 79 ALA B O 1
ATOM 4112 N N . ALA B 1 80 ? 2.592 -34.281 -17.656 1 98.12 80 ALA B N 1
ATOM 4113 C CA . ALA B 1 80 ? 2.529 -35.719 -17.328 1 98.12 80 ALA B CA 1
ATOM 4114 C C . ALA B 1 80 ? 3.926 -36.281 -17.125 1 98.12 80 ALA B C 1
ATOM 4116 O O . ALA B 1 80 ? 4.172 -37 -16.156 1 98.12 80 ALA B O 1
ATOM 4117 N N . ILE B 1 81 ? 4.781 -35.938 -18.016 1 97.94 81 ILE B N 1
ATOM 4118 C CA . ILE B 1 81 ? 6.152 -36.438 -17.969 1 97.94 81 ILE B CA 1
ATOM 4119 C C . ILE B 1 81 ? 6.824 -35.938 -16.688 1 97.94 81 ILE B C 1
ATOM 4121 O O . ILE B 1 81 ? 7.621 -36.656 -16.078 1 97.94 81 ILE B O 1
ATOM 4125 N N . GLY B 1 82 ? 6.473 -34.781 -16.266 1 98.5 82 GLY B N 1
ATOM 4126 C CA . GLY B 1 82 ? 7.047 -34.188 -15.07 1 98.5 82 GLY B CA 1
ATOM 4127 C C . GLY B 1 82 ? 6.383 -34.656 -13.789 1 98.5 82 GLY B C 1
ATOM 4128 O O . GLY B 1 82 ? 6.766 -34.25 -12.695 1 98.5 82 GLY B O 1
ATOM 4129 N N . GLY B 1 83 ? 5.359 -35.5 -13.875 1 98.56 83 GLY B N 1
ATOM 4130 C CA . GLY B 1 83 ? 4.691 -36.031 -12.695 1 98.56 83 GLY B CA 1
ATOM 4131 C C . GLY B 1 83 ? 3.473 -35.219 -12.289 1 98.56 83 GLY B C 1
ATOM 4132 O O . GLY B 1 83 ? 2.92 -35.438 -11.203 1 98.56 83 GLY B O 1
ATOM 4133 N N . VAL B 1 84 ? 3.051 -34.25 -13.102 1 98.88 84 VAL B N 1
ATOM 4134 C CA . VAL B 1 84 ? 1.875 -33.438 -12.836 1 98.88 84 VAL B CA 1
ATOM 4135 C C . VAL B 1 84 ? 0.625 -34.125 -13.359 1 98.88 84 VAL B C 1
ATOM 4137 O O . VAL B 1 84 ? 0.585 -34.562 -14.516 1 98.88 84 VAL B O 1
ATOM 4140 N N . THR B 1 85 ? -0.387 -34.25 -12.5 1 98.69 85 THR B N 1
ATOM 4141 C CA . THR B 1 85 ? -1.592 -34.969 -12.898 1 98.69 85 THR B CA 1
ATOM 4142 C C . THR B 1 85 ? -2.77 -34.031 -13.047 1 98.69 85 THR B C 1
ATOM 4144 O O . THR B 1 85 ? -3.801 -34.375 -13.625 1 98.69 85 THR B O 1
ATOM 4147 N N . THR B 1 86 ? -2.619 -32.844 -12.469 1 98.81 86 THR B N 1
ATOM 4148 C CA . THR B 1 86 ? -3.688 -31.844 -12.547 1 98.81 86 THR B CA 1
ATOM 4149 C C . THR B 1 86 ? -3.111 -30.438 -12.656 1 98.81 86 THR B C 1
ATOM 4151 O O . THR B 1 86 ? -2.15 -30.094 -11.961 1 98.81 86 THR B O 1
ATOM 4154 N N . ILE B 1 87 ? -3.664 -29.641 -13.609 1 98.75 87 ILE B N 1
ATOM 4155 C CA . ILE B 1 87 ? -3.262 -28.25 -13.719 1 98.75 87 ILE B CA 1
ATOM 4156 C C . ILE B 1 87 ? -4.488 -27.344 -13.617 1 98.75 87 ILE B C 1
ATOM 4158 O O . ILE B 1 87 ? -5.613 -27.797 -13.867 1 98.75 87 ILE B O 1
ATOM 4162 N N . VAL B 1 88 ? -4.27 -26.141 -13.141 1 98.75 88 VAL B N 1
ATOM 4163 C CA . VAL B 1 88 ? -5.258 -25.078 -13.25 1 98.75 88 VAL B CA 1
ATOM 4164 C C . VAL B 1 88 ? -4.73 -23.969 -14.164 1 98.75 88 VAL B C 1
ATOM 4166 O O . VAL B 1 88 ? -3.768 -23.281 -13.82 1 98.75 88 VAL B O 1
ATOM 4169 N N . ASP B 1 89 ? -5.328 -23.844 -15.289 1 98.5 89 ASP B N 1
ATOM 4170 C CA . ASP B 1 89 ? -4.836 -22.984 -16.359 1 98.5 89 ASP B CA 1
ATOM 4171 C C . ASP B 1 89 ? -5.305 -21.547 -16.172 1 98.5 89 ASP B C 1
ATOM 4173 O O . ASP B 1 89 ? -6.469 -21.312 -15.836 1 98.5 89 ASP B O 1
ATOM 4177 N N . MET B 1 90 ? -4.434 -20.609 -16.312 1 98.19 90 MET B N 1
ATOM 4178 C CA . MET B 1 90 ? -4.676 -19.188 -16.109 1 98.19 90 MET B CA 1
ATOM 4179 C C . MET B 1 90 ? -5.598 -18.641 -17.203 1 98.19 90 MET B C 1
ATOM 4181 O O . MET B 1 90 ? -5.656 -19.172 -18.297 1 98.19 90 MET B O 1
ATOM 4185 N N . PRO B 1 91 ? -6.258 -17.578 -16.922 1 98 91 PRO B N 1
ATOM 4186 C CA . PRO B 1 91 ? -7.32 -17.109 -17.812 1 98 91 PRO B CA 1
ATOM 4187 C C . PRO B 1 91 ? -6.793 -16.234 -18.953 1 98 91 PRO B C 1
ATOM 4189 O O . PRO B 1 91 ? -7.523 -15.945 -19.906 1 98 91 PRO B O 1
ATOM 4192 N N . MET B 1 92 ? -5.523 -15.781 -18.828 1 95.69 92 MET B N 1
ATOM 4193 C CA . MET B 1 92 ? -4.965 -14.922 -19.859 1 95.69 92 MET B CA 1
ATOM 4194 C C . MET B 1 92 ? -3.973 -15.695 -20.719 1 95.69 92 MET B C 1
ATOM 4196 O O . MET B 1 92 ? -3.666 -16.859 -20.438 1 95.69 92 MET B O 1
ATOM 4200 N N . GLN B 1 93 ? -3.525 -15.062 -21.844 1 91.69 93 GLN B N 1
ATOM 4201 C CA . GLN B 1 93 ? -2.791 -15.742 -22.891 1 91.69 93 GLN B CA 1
ATOM 4202 C C . GLN B 1 93 ? -3.654 -16.812 -23.562 1 91.69 93 GLN B C 1
ATOM 4204 O O . GLN B 1 93 ? -3.176 -17.922 -23.844 1 91.69 93 GLN B O 1
ATOM 4209 N N . ASN B 1 94 ? -4.906 -16.562 -23.5 1 91.12 94 ASN B N 1
ATOM 4210 C CA . ASN B 1 94 ? -6.016 -17.125 -24.25 1 91.12 94 ASN B CA 1
ATOM 4211 C C . ASN B 1 94 ? -6.758 -16.062 -25.047 1 91.12 94 ASN B C 1
ATOM 4213 O O . ASN B 1 94 ? -6.852 -14.914 -24.625 1 91.12 94 ASN B O 1
ATOM 4217 N N . GLU B 1 95 ? -7.234 -16.484 -26.156 1 93.94 95 GLU B N 1
ATOM 4218 C CA . GLU B 1 95 ? -8.016 -15.523 -26.938 1 93.94 95 GLU B CA 1
ATOM 4219 C C . GLU B 1 95 ? -9.438 -16.016 -27.156 1 93.94 95 GLU B C 1
ATOM 4221 O O . GLU B 1 95 ? -9.648 -16.984 -27.906 1 93.94 95 GLU B O 1
ATOM 4226 N N . PRO B 1 96 ? -10.391 -15.438 -26.578 1 96 96 PRO B N 1
ATOM 4227 C CA . PRO B 1 96 ? -10.281 -14.367 -25.578 1 96 96 PRO B CA 1
ATOM 4228 C C . PRO B 1 96 ? -9.906 -14.875 -24.188 1 96 96 PRO B C 1
ATOM 4230 O O . PRO B 1 96 ? -9.992 -16.078 -23.938 1 96 96 PRO B O 1
ATOM 4233 N N . ALA B 1 97 ? -9.453 -13.914 -23.328 1 97.56 97 ALA B N 1
ATOM 4234 C CA . ALA B 1 97 ? -9.258 -14.281 -21.922 1 97.56 97 ALA B CA 1
ATOM 4235 C C . ALA B 1 97 ? -10.547 -14.836 -21.328 1 97.56 97 ALA B C 1
ATOM 4237 O O . ALA B 1 97 ? -11.648 -14.406 -21.688 1 97.56 97 ALA B O 1
ATOM 4238 N N . VAL B 1 98 ? -10.469 -15.766 -20.422 1 98.38 98 VAL B N 1
ATOM 4239 C CA . VAL B 1 98 ? -11.633 -16.406 -19.828 1 98.38 98 VAL B CA 1
ATOM 4240 C C . VAL B 1 98 ? -12.312 -15.461 -18.844 1 98.38 98 VAL B C 1
ATOM 4242 O O . VAL B 1 98 ? -12.18 -15.609 -17.641 1 98.38 98 VAL B O 1
ATOM 4245 N N . SER B 1 99 ? -13.188 -14.555 -19.406 1 98.38 99 SER B N 1
ATOM 4246 C CA . SER B 1 99 ? -13.695 -13.438 -18.625 1 98.38 99 SER B CA 1
ATOM 4247 C C . SER B 1 99 ? -15.188 -13.586 -18.344 1 98.38 99 SER B C 1
ATOM 4249 O O . SER B 1 99 ? -15.773 -12.797 -17.609 1 98.38 99 SER B O 1
ATOM 4251 N N . ASN B 1 100 ? -15.805 -14.562 -18.891 1 98.38 100 ASN B N 1
ATOM 4252 C CA . ASN B 1 100 ? -17.203 -14.852 -18.609 1 98.38 100 ASN B CA 1
ATOM 4253 C C . ASN B 1 100 ? -17.531 -16.328 -18.844 1 98.38 100 ASN B C 1
ATOM 4255 O O . ASN B 1 100 ? -16.672 -17.094 -19.281 1 98.38 100 ASN B O 1
ATOM 4259 N N . ALA B 1 101 ? -18.75 -16.734 -18.547 1 98.62 101 ALA B N 1
ATOM 4260 C CA . ALA B 1 101 ? -19.172 -18.125 -18.578 1 98.62 101 ALA B CA 1
ATOM 4261 C C . ALA B 1 101 ? -19.141 -18.672 -20 1 98.62 101 ALA B C 1
ATOM 4263 O O . ALA B 1 101 ? -18.766 -19.844 -20.219 1 98.62 101 ALA B O 1
ATOM 4264 N N . GLU B 1 102 ? -19.5 -17.875 -20.953 1 98.69 102 GLU B N 1
ATOM 4265 C CA . GLU B 1 102 ? -19.516 -18.312 -22.344 1 98.69 102 GLU B CA 1
ATOM 4266 C C . GLU B 1 102 ? -18.109 -18.641 -22.844 1 98.69 102 GLU B C 1
ATOM 4268 O O . GLU B 1 102 ? -17.906 -19.672 -23.469 1 98.69 102 GLU B O 1
ATOM 4273 N N . ILE B 1 103 ? -17.219 -17.75 -22.594 1 98.5 103 ILE B N 1
ATOM 4274 C CA . ILE B 1 103 ? -15.828 -17.953 -23 1 98.5 103 ILE B CA 1
ATOM 4275 C C . ILE B 1 103 ? -15.258 -19.188 -22.297 1 98.5 103 ILE B C 1
ATOM 4277 O O . ILE B 1 103 ? -14.5 -19.953 -22.891 1 98.5 103 ILE B O 1
ATOM 4281 N N . PHE B 1 104 ? -15.641 -19.375 -21.016 1 98.38 104 PHE B N 1
ATOM 4282 C CA . PHE B 1 104 ? -15.25 -20.562 -20.266 1 98.38 104 PHE B CA 1
ATOM 4283 C C . PHE B 1 104 ? -15.672 -21.828 -20.984 1 98.38 104 PHE B C 1
ATOM 4285 O O . PHE B 1 104 ? -14.867 -22.734 -21.172 1 98.38 104 PHE B O 1
ATOM 4292 N N . GLU B 1 105 ? -16.844 -21.859 -21.438 1 98.56 105 GLU B N 1
ATOM 4293 C CA . GLU B 1 105 ? -17.391 -23.047 -22.078 1 98.56 105 GLU B CA 1
ATOM 4294 C C . GLU B 1 105 ? -16.75 -23.266 -23.453 1 98.56 105 GLU B C 1
ATOM 4296 O O . GLU B 1 105 ? -16.516 -24.406 -23.844 1 98.56 105 GLU B O 1
ATOM 4301 N N . ILE B 1 106 ? -16.547 -22.188 -24.156 1 98.31 106 ILE B N 1
ATOM 4302 C CA . ILE B 1 106 ? -15.906 -22.281 -25.453 1 98.31 106 ILE B CA 1
ATOM 4303 C C . ILE B 1 106 ? -14.523 -22.906 -25.297 1 98.31 106 ILE B C 1
ATOM 4305 O O . ILE B 1 106 ? -14.148 -23.812 -26.047 1 98.31 106 ILE B O 1
ATOM 4309 N N . LYS B 1 107 ? -13.773 -22.453 -24.297 1 98.12 107 LYS B N 1
ATOM 4310 C CA . LYS B 1 107 ? -12.445 -23.016 -24.047 1 98.12 107 LYS B CA 1
ATOM 4311 C C . LYS B 1 107 ? -12.539 -24.469 -23.609 1 98.12 107 LYS B C 1
ATOM 4313 O O . LYS B 1 107 ? -11.766 -25.312 -24.078 1 98.12 107 LYS B O 1
ATOM 4318 N N . ALA B 1 108 ? -13.469 -24.719 -22.703 1 98.12 108 ALA B N 1
ATOM 4319 C CA . ALA B 1 108 ? -13.656 -26.094 -22.203 1 98.12 108 ALA B CA 1
ATOM 4320 C C . ALA B 1 108 ? -13.891 -27.062 -23.359 1 98.12 108 ALA B C 1
ATOM 4322 O O . ALA B 1 108 ? -13.289 -28.141 -23.406 1 98.12 108 ALA B O 1
ATOM 4323 N N . LYS B 1 109 ? -14.688 -26.672 -24.297 1 97.81 109 LYS B N 1
ATOM 4324 C CA . LYS B 1 109 ? -14.969 -27.5 -25.453 1 97.81 109 LYS B CA 1
ATOM 4325 C C . LYS B 1 109 ? -13.75 -27.625 -26.359 1 97.81 109 LYS B C 1
ATOM 4327 O O . LYS B 1 109 ? -13.445 -28.719 -26.844 1 97.81 109 LYS B O 1
ATOM 4332 N N . HIS B 1 110 ? -13.125 -26.562 -26.516 1 97.56 110 HIS B N 1
ATOM 4333 C CA . HIS B 1 110 ? -11.977 -26.484 -27.422 1 97.56 110 HIS B CA 1
ATOM 4334 C C . HIS B 1 110 ? -10.867 -27.438 -26.984 1 97.56 110 HIS B C 1
ATOM 4336 O O . HIS B 1 110 ? -10.227 -28.078 -27.812 1 97.56 110 HIS B O 1
ATOM 4342 N N . VAL B 1 111 ? -10.617 -27.562 -25.641 1 97.5 111 VAL B N 1
ATOM 4343 C CA . VAL B 1 111 ? -9.438 -28.281 -25.188 1 97.5 111 VAL B CA 1
ATOM 4344 C C . VAL B 1 111 ? -9.836 -29.656 -24.672 1 97.5 111 VAL B C 1
ATOM 4346 O O . VAL B 1 111 ? -8.992 -30.422 -24.203 1 97.5 111 VAL B O 1
ATOM 4349 N N . SER B 1 112 ? -11.094 -30.047 -24.781 1 95.19 112 SER B N 1
ATOM 4350 C CA . SER B 1 112 ? -11.672 -31.234 -24.141 1 95.19 112 SER B CA 1
ATOM 4351 C C . SER B 1 112 ? -10.992 -32.5 -24.641 1 95.19 112 SER B C 1
ATOM 4353 O O . SER B 1 112 ? -10.891 -33.5 -23.906 1 95.19 112 SER B O 1
ATOM 4355 N N . SER B 1 113 ? -10.438 -32.531 -25.828 1 94.75 113 SER B N 1
ATOM 4356 C CA . SER B 1 113 ? -9.836 -33.75 -26.375 1 94.75 113 SER B CA 1
ATOM 4357 C C . SER B 1 113 ? -8.32 -33.625 -26.453 1 94.75 113 SER B C 1
ATOM 4359 O O . SER B 1 113 ? -7.648 -34.531 -26.984 1 94.75 113 SER B O 1
ATOM 4361 N N . ALA B 1 114 ? -7.895 -32.625 -25.906 1 95.31 114 ALA B N 1
ATOM 4362 C CA . ALA B 1 114 ? -6.484 -32.344 -26.156 1 95.31 114 ALA B CA 1
ATOM 4363 C C . ALA B 1 114 ? -5.629 -32.719 -24.953 1 95.31 114 ALA B C 1
ATOM 4365 O O . ALA B 1 114 ? -4.418 -32.906 -25.078 1 95.31 114 ALA B O 1
ATOM 4366 N N . SER B 1 115 ? -6.199 -32.875 -23.766 1 97 115 SER B N 1
ATOM 4367 C CA . SER B 1 115 ? -5.41 -32.938 -22.547 1 97 115 SER B CA 1
ATOM 4368 C C . SER B 1 115 ? -5.043 -34.344 -22.172 1 97 115 SER B C 1
ATOM 4370 O O . SER B 1 115 ? -5.879 -35.25 -22.234 1 97 115 SER B O 1
ATOM 4372 N N . TYR B 1 116 ? -3.814 -34.562 -21.703 1 97.06 116 TYR B N 1
ATOM 4373 C CA . TYR B 1 116 ? -3.334 -35.844 -21.219 1 97.06 116 TYR B CA 1
ATOM 4374 C C . TYR B 1 116 ? -3.561 -35.969 -19.719 1 97.06 116 TYR B C 1
ATOM 4376 O O . TYR B 1 116 ? -3.475 -37.062 -19.172 1 97.06 116 TYR B O 1
ATOM 4384 N N . ILE B 1 117 ? -3.799 -34.906 -19.062 1 98 117 ILE B N 1
ATOM 4385 C CA . ILE B 1 117 ? -4.008 -34.906 -17.625 1 98 117 ILE B CA 1
ATOM 4386 C C . ILE B 1 117 ? -5.262 -34.125 -17.266 1 98 117 ILE B C 1
ATOM 4388 O O . ILE B 1 117 ? -5.82 -33.438 -18.125 1 98 117 ILE B O 1
ATOM 4392 N N . ASP B 1 118 ? -5.742 -34.188 -15.992 1 98.44 118 ASP B N 1
ATOM 4393 C CA . ASP B 1 118 ? -6.91 -33.406 -15.562 1 98.44 118 ASP B CA 1
ATOM 4394 C C . ASP B 1 118 ? -6.582 -31.922 -15.461 1 98.44 118 ASP B C 1
ATOM 4396 O O . ASP B 1 118 ? -5.422 -31.547 -15.297 1 98.44 118 ASP B O 1
ATOM 4400 N N . TYR B 1 119 ? -7.621 -31.125 -15.664 1 98.56 119 TYR B N 1
ATOM 4401 C CA . TYR B 1 119 ? -7.371 -29.688 -15.695 1 98.56 119 TYR B CA 1
ATOM 4402 C C . TYR B 1 119 ? -8.586 -28.906 -15.195 1 98.56 119 TYR B C 1
ATOM 4404 O O . TYR B 1 119 ? -9.688 -29.453 -15.109 1 98.56 119 TYR B O 1
ATOM 4412 N N . SER B 1 120 ? -8.359 -27.719 -14.711 1 98.5 120 SER B N 1
ATOM 4413 C CA . SER B 1 120 ? -9.344 -26.688 -14.375 1 98.5 120 SER B CA 1
ATOM 4414 C C . SER B 1 120 ? -8.891 -25.328 -14.875 1 98.5 120 SER B C 1
ATOM 4416 O O . SER B 1 120 ? -7.828 -25.188 -15.484 1 98.5 120 SER B O 1
ATOM 4418 N N . PHE B 1 121 ? -9.805 -24.312 -14.703 1 98.56 121 PHE B N 1
ATOM 4419 C CA . PHE B 1 121 ? -9.484 -22.969 -15.18 1 98.56 121 PHE B CA 1
ATOM 4420 C C . PHE B 1 121 ? -9.617 -21.938 -14.062 1 98.56 121 PHE B C 1
ATOM 4422 O O . PHE B 1 121 ? -10.523 -22.047 -13.227 1 98.56 121 PHE B O 1
ATOM 4429 N N . TRP B 1 122 ? -8.688 -21 -14.117 1 98.5 122 TRP B N 1
ATOM 4430 C CA . TRP B 1 122 ? -8.961 -19.734 -13.469 1 98.5 122 TRP B CA 1
ATOM 4431 C C . TRP B 1 122 ? -9.961 -18.906 -14.273 1 98.5 122 TRP B C 1
ATOM 4433 O O . TRP B 1 122 ? -10.07 -19.078 -15.492 1 98.5 122 TRP B O 1
ATOM 4443 N N . GLY B 1 123 ? -10.68 -18.094 -13.617 1 98.5 123 GLY B N 1
ATOM 4444 C CA . GLY B 1 123 ? -11.398 -17.016 -14.273 1 98.5 123 GLY B CA 1
ATOM 4445 C C . GLY B 1 123 ? -10.688 -15.68 -14.18 1 98.5 123 GLY B C 1
ATOM 4446 O O . GLY B 1 123 ? -9.852 -15.477 -13.289 1 98.5 123 GLY B O 1
ATOM 4447 N N . ALA B 1 124 ? -11.039 -14.781 -15.102 1 98.62 124 ALA B N 1
ATOM 4448 C CA . ALA B 1 124 ? -10.43 -13.453 -15.109 1 98.62 124 ALA B CA 1
ATOM 4449 C C . ALA B 1 124 ? -11.039 -12.57 -14.023 1 98.62 124 ALA B C 1
ATOM 4451 O O . ALA B 1 124 ? -12.227 -12.695 -13.711 1 98.62 124 ALA B O 1
ATOM 4452 N N . LEU B 1 125 ? -10.297 -11.781 -13.438 1 98.69 125 LEU B N 1
ATOM 4453 C CA . LEU B 1 125 ? -10.68 -10.633 -12.617 1 98.69 125 LEU B CA 1
ATOM 4454 C C . LEU B 1 125 ? -10.094 -9.344 -13.188 1 98.69 125 LEU B C 1
ATOM 4456 O O . LEU B 1 125 ? -8.977 -8.953 -12.836 1 98.69 125 LEU B O 1
ATOM 4460 N N . VAL B 1 126 ? -10.891 -8.68 -14.062 1 98.44 126 VAL B N 1
ATOM 4461 C CA . VAL B 1 126 ? -10.422 -7.559 -14.875 1 98.44 126 VAL B CA 1
ATOM 4462 C C . VAL B 1 126 ? -11.445 -6.426 -14.828 1 98.44 126 VAL B C 1
ATOM 4464 O O . VAL B 1 126 ? -12.508 -6.562 -14.203 1 98.44 126 VAL B O 1
ATOM 4467 N N . ASP B 1 127 ? -11.094 -5.332 -15.391 1 97.62 127 ASP B N 1
ATOM 4468 C CA . ASP B 1 127 ? -11.867 -4.113 -15.172 1 97.62 127 ASP B CA 1
ATOM 4469 C C . ASP B 1 127 ? -13.164 -4.129 -15.977 1 97.62 127 ASP B C 1
ATOM 4471 O O . ASP B 1 127 ? -14 -3.23 -15.836 1 97.62 127 ASP B O 1
ATOM 4475 N N . TYR B 1 128 ? -13.422 -5.168 -16.859 1 97.12 128 TYR B N 1
ATOM 4476 C CA . TYR B 1 128 ? -14.617 -5.152 -17.688 1 97.12 128 TYR B CA 1
ATOM 4477 C C . TYR B 1 128 ? -15.516 -6.348 -17.391 1 97.12 128 TYR B C 1
ATOM 4479 O O . TYR B 1 128 ? -16.5 -6.582 -18.078 1 97.12 128 TYR B O 1
ATOM 4487 N N . ASN B 1 129 ? -15.195 -7.168 -16.344 1 98.12 129 ASN B N 1
ATOM 4488 C CA . ASN B 1 129 ? -15.992 -8.383 -16.203 1 98.12 129 ASN B CA 1
ATOM 4489 C C . ASN B 1 129 ? -16.641 -8.469 -14.836 1 98.12 129 ASN B C 1
ATOM 4491 O O . ASN B 1 129 ? -16.969 -9.555 -14.367 1 98.12 129 ASN B O 1
ATOM 4495 N N . ARG B 1 130 ? -16.75 -7.359 -14.164 1 97.94 130 ARG B N 1
ATOM 4496 C CA . ARG B 1 130 ? -17.344 -7.305 -12.828 1 97.94 130 ARG B CA 1
ATOM 4497 C C . ARG B 1 130 ? -18.656 -8.07 -12.781 1 97.94 130 ARG B C 1
ATOM 4499 O O . ARG B 1 130 ? -18.922 -8.805 -11.828 1 97.94 130 ARG B O 1
ATOM 4506 N N . SER B 1 131 ? -19.531 -7.898 -13.766 1 98.25 131 SER B N 1
ATOM 4507 C CA . SER B 1 131 ? -20.875 -8.484 -13.789 1 98.25 131 SER B CA 1
ATOM 4508 C C . SER B 1 131 ? -20.828 -9.969 -14.141 1 98.25 131 SER B C 1
ATOM 4510 O O . SER B 1 131 ? -21.828 -10.68 -14.016 1 98.25 131 SER B O 1
ATOM 4512 N N . ASP B 1 132 ? -19.641 -10.453 -14.594 1 98.69 132 ASP B N 1
ATOM 4513 C CA . ASP B 1 132 ? -19.547 -11.812 -15.117 1 98.69 132 ASP B CA 1
ATOM 4514 C C . ASP B 1 132 ? -18.906 -12.75 -14.109 1 98.69 132 ASP B C 1
ATOM 4516 O O . ASP B 1 132 ? -18.859 -13.969 -14.32 1 98.69 132 ASP B O 1
ATOM 4520 N N . ILE B 1 133 ? -18.438 -12.258 -12.977 1 98.56 133 ILE B N 1
ATOM 4521 C CA . ILE B 1 133 ? -17.656 -13.016 -12.016 1 98.56 133 ILE B CA 1
ATOM 4522 C C . ILE B 1 133 ? -18.484 -14.172 -11.469 1 98.56 133 ILE B C 1
ATOM 4524 O O . ILE B 1 133 ? -18.016 -15.312 -11.398 1 98.56 133 ILE B O 1
ATOM 4528 N N . LYS B 1 134 ? -19.781 -13.922 -11.102 1 98.12 134 LYS B N 1
ATOM 4529 C CA . LYS B 1 134 ? -20.641 -14.961 -10.547 1 98.12 134 LYS B CA 1
ATOM 4530 C C . LYS B 1 134 ? -20.906 -16.062 -11.57 1 98.12 134 LYS B C 1
ATOM 4532 O O . LYS B 1 134 ? -20.906 -17.25 -11.234 1 98.12 134 LYS B O 1
ATOM 4537 N N . GLY B 1 135 ? -21.172 -15.617 -12.812 1 98.31 135 GLY B N 1
ATOM 4538 C CA . GLY B 1 135 ? -21.375 -16.578 -13.883 1 98.31 135 GLY B CA 1
ATOM 4539 C C . GLY B 1 135 ? -20.156 -17.453 -14.141 1 98.31 135 GLY B C 1
ATOM 4540 O O . GLY B 1 135 ? -20.297 -18.641 -14.422 1 98.31 135 GLY B O 1
ATOM 4541 N N . LEU B 1 136 ? -19.016 -16.891 -14.055 1 98.19 136 LEU B N 1
ATOM 4542 C CA . LEU B 1 136 ? -17.766 -17.609 -14.242 1 98.19 136 LEU B CA 1
ATOM 4543 C C . LEU B 1 136 ? -17.562 -18.656 -13.148 1 98.19 136 LEU B C 1
ATOM 4545 O O . LEU B 1 136 ? -17.094 -19.766 -13.422 1 98.19 136 LEU B O 1
ATOM 4549 N N . ARG B 1 137 ? -17.906 -18.25 -11.914 1 97.88 137 ARG B N 1
ATOM 4550 C CA . ARG B 1 137 ? -17.828 -19.188 -10.805 1 97.88 137 ARG B CA 1
ATOM 4551 C C . ARG B 1 137 ? -18.766 -20.375 -11.031 1 97.88 137 ARG B C 1
ATOM 4553 O O . ARG B 1 137 ? -18.375 -21.531 -10.82 1 97.88 137 ARG B O 1
ATOM 4560 N N . LYS B 1 138 ? -19.953 -20.109 -11.477 1 97.56 138 LYS B N 1
ATOM 4561 C CA . LYS B 1 138 ? -20.938 -21.156 -11.734 1 97.56 138 LYS B CA 1
ATOM 4562 C C . LYS B 1 138 ? -20.5 -22.078 -12.867 1 97.56 138 LYS B C 1
ATOM 4564 O O . LYS B 1 138 ? -20.781 -23.266 -12.844 1 97.56 138 LYS B O 1
ATOM 4569 N N . ALA B 1 139 ? -19.766 -21.469 -13.797 1 98.06 139 ALA B N 1
ATOM 4570 C CA . ALA B 1 139 ? -19.281 -22.25 -14.93 1 98.06 139 ALA B CA 1
ATOM 4571 C C . ALA B 1 139 ? -18.203 -23.234 -14.484 1 98.06 139 ALA B C 1
ATOM 4573 O O . ALA B 1 139 ? -17.984 -24.266 -15.133 1 98.06 139 ALA B O 1
ATOM 4574 N N . GLY B 1 140 ? -17.484 -22.875 -13.391 1 97.88 140 GLY B N 1
ATOM 4575 C CA . GLY B 1 140 ? -16.547 -23.859 -12.875 1 97.88 140 GLY B CA 1
ATOM 4576 C C . GLY B 1 140 ? -15.172 -23.266 -12.57 1 97.88 140 GLY B C 1
ATOM 4577 O O . GLY B 1 140 ? -14.258 -23.984 -12.18 1 97.88 140 GLY B O 1
ATOM 4578 N N . ALA B 1 141 ? -15.008 -21.938 -12.727 1 98.19 141 ALA B N 1
ATOM 4579 C CA . ALA B 1 141 ? -13.719 -21.328 -12.43 1 98.19 141 ALA B CA 1
ATOM 4580 C C . ALA B 1 141 ? -13.305 -21.578 -10.977 1 98.19 141 ALA B C 1
ATOM 4582 O O . ALA B 1 141 ? -14.109 -21.391 -10.062 1 98.19 141 ALA B O 1
ATOM 4583 N N . LYS B 1 142 ? -12.07 -22 -10.758 1 97.88 142 LYS B N 1
ATOM 4584 C CA . LYS B 1 142 ? -11.602 -22.391 -9.438 1 97.88 142 LYS B CA 1
ATOM 4585 C C . LYS B 1 142 ? -11.195 -21.188 -8.602 1 97.88 142 LYS B C 1
ATOM 4587 O O . LYS B 1 142 ? -11.25 -21.219 -7.371 1 97.88 142 LYS B O 1
ATOM 4592 N N . ALA B 1 143 ? -10.758 -20.172 -9.211 1 98.31 143 ALA B N 1
ATOM 4593 C CA . ALA B 1 143 ? -10.266 -18.922 -8.633 1 98.31 143 ALA B CA 1
ATOM 4594 C C . ALA B 1 143 ? -10.266 -17.797 -9.664 1 98.31 143 ALA B C 1
ATOM 4596 O O . ALA B 1 143 ? -10.531 -18.031 -10.852 1 98.31 143 ALA B O 1
ATOM 4597 N N . PHE B 1 144 ? -10.016 -16.578 -9.273 1 98.81 144 PHE B N 1
ATOM 4598 C CA . PHE B 1 144 ? -10.047 -15.43 -10.172 1 98.81 144 PHE B CA 1
ATOM 4599 C C . PHE B 1 144 ? -8.711 -14.695 -10.148 1 98.81 144 PHE B C 1
ATOM 4601 O O . PHE B 1 144 ? -8.227 -14.312 -9.086 1 98.81 144 PHE B O 1
ATOM 4608 N N . LYS B 1 145 ? -8.141 -14.477 -11.32 1 98.75 145 LYS B N 1
ATOM 4609 C CA . LYS B 1 145 ? -6.789 -13.93 -11.406 1 98.75 145 LYS B CA 1
ATOM 4610 C C . LYS B 1 145 ? -6.828 -12.453 -11.797 1 98.75 145 LYS B C 1
ATOM 4612 O O . LYS B 1 145 ? -7.527 -12.062 -12.734 1 98.75 145 LYS B O 1
ATOM 4617 N N . SER B 1 146 ? -6.062 -11.625 -11.047 1 98.69 146 SER B N 1
ATOM 4618 C CA . SER B 1 146 ? -5.879 -10.219 -11.383 1 98.69 146 SER B CA 1
ATOM 4619 C C . SER B 1 146 ? -4.402 -9.828 -11.328 1 98.69 146 SER B C 1
ATOM 4621 O O . SER B 1 146 ? -3.57 -10.594 -10.844 1 98.69 146 SER B O 1
ATOM 4623 N N . PHE B 1 147 ? -4.137 -8.68 -11.914 1 98.56 147 PHE B N 1
ATOM 4624 C CA . PHE B 1 147 ? -2.795 -8.102 -11.938 1 98.56 147 PHE B CA 1
ATOM 4625 C C . PHE B 1 147 ? -2.805 -6.688 -11.375 1 98.56 147 PHE B C 1
ATOM 4627 O O . PHE B 1 147 ? -3.725 -5.914 -11.648 1 98.56 147 PHE B O 1
ATOM 4634 N N . MET B 1 148 ? -1.707 -6.375 -10.648 1 98.56 148 MET B N 1
ATOM 4635 C CA . MET B 1 148 ? -1.526 -5.023 -10.125 1 98.56 148 MET B CA 1
ATOM 4636 C C . MET B 1 148 ? -0.387 -4.309 -10.852 1 98.56 148 MET B C 1
ATOM 4638 O O . MET B 1 148 ? 0.181 -3.35 -10.32 1 98.56 148 MET B O 1
ATOM 4642 N N . CYS B 1 149 ? 0.08 -4.754 -11.969 1 97.94 149 CYS B N 1
ATOM 4643 C CA . CYS B 1 149 ? 1.127 -4.164 -12.797 1 97.94 149 CYS B CA 1
ATOM 4644 C C . CYS B 1 149 ? 0.72 -4.152 -14.266 1 97.94 149 CYS B C 1
ATOM 4646 O O . CYS B 1 149 ? -0.309 -4.723 -14.633 1 97.94 149 CYS B O 1
ATOM 4648 N N . PRO B 1 150 ? 1.478 -3.422 -15.086 1 95.81 150 PRO B N 1
ATOM 4649 C CA . PRO B 1 150 ? 1.147 -3.439 -16.516 1 95.81 150 PRO B CA 1
ATOM 4650 C C . PRO B 1 150 ? 1.133 -4.852 -17.109 1 95.81 150 PRO B C 1
ATOM 4652 O O . PRO B 1 150 ? 2.014 -5.66 -16.797 1 95.81 150 PRO B O 1
ATOM 4655 N N . VAL B 1 151 ? 0.098 -5.117 -17.844 1 93 151 VAL B N 1
ATOM 4656 C CA . VAL B 1 151 ? -0.07 -6.434 -18.453 1 93 151 VAL B CA 1
ATOM 4657 C C . VAL B 1 151 ? -0.2 -6.297 -19.969 1 93 151 VAL B C 1
ATOM 4659 O O . VAL B 1 151 ? -0.204 -5.18 -20.5 1 93 151 VAL B O 1
ATOM 4662 N N . GLY B 1 152 ? -0.186 -7.398 -20.688 1 83 152 GLY B N 1
ATOM 4663 C CA . GLY B 1 152 ? -0.285 -7.391 -22.141 1 83 152 GLY B CA 1
ATOM 4664 C C . GLY B 1 152 ? -1.639 -6.926 -22.641 1 83 152 GLY B C 1
ATOM 4665 O O . GLY B 1 152 ? -2.553 -6.684 -21.844 1 83 152 GLY B O 1
ATOM 4666 N N . LYS B 1 153 ? -1.805 -6.715 -23.938 1 79.5 153 LYS B N 1
ATOM 4667 C CA . LYS B 1 153 ? -2.947 -6.105 -24.609 1 79.5 153 LYS B CA 1
ATOM 4668 C C . LYS B 1 153 ? -4.211 -6.934 -24.406 1 79.5 153 LYS B C 1
ATOM 4670 O O . LYS B 1 153 ? -5.324 -6.418 -24.516 1 79.5 153 LYS B O 1
ATOM 4675 N N . ASP B 1 154 ? -4.086 -8.164 -24.031 1 83.75 154 ASP B N 1
ATOM 4676 C CA . ASP B 1 154 ? -5.242 -9.047 -24 1 83.75 154 ASP B CA 1
ATOM 4677 C C . ASP B 1 154 ? -5.789 -9.203 -22.578 1 83.75 154 ASP B C 1
ATOM 4679 O O . ASP B 1 154 ? -6.605 -10.086 -22.312 1 83.75 154 ASP B O 1
ATOM 4683 N N . TYR B 1 155 ? -5.395 -8.367 -21.641 1 95.38 155 TYR B N 1
ATOM 4684 C CA . TYR B 1 155 ? -5.793 -8.414 -20.234 1 95.38 155 TYR B CA 1
ATOM 4685 C C . TYR B 1 155 ? -5.703 -7.031 -19.594 1 95.38 155 TYR B C 1
ATOM 4687 O O . TYR B 1 155 ? -5.207 -6.086 -20.219 1 95.38 155 TYR B O 1
ATOM 4695 N N . THR B 1 156 ? -6.297 -6.801 -18.5 1 97.5 156 THR B N 1
ATOM 4696 C CA . THR B 1 156 ? -6.227 -5.488 -17.859 1 97.5 156 THR B CA 1
ATOM 4697 C C . THR B 1 156 ? -5.898 -5.621 -16.375 1 97.5 156 THR B C 1
ATOM 4699 O O . THR B 1 156 ? -6.207 -6.641 -15.758 1 97.5 156 THR B O 1
ATOM 4702 N N . SER B 1 157 ? -5.203 -4.668 -15.93 1 98.19 157 SER B N 1
ATOM 4703 C CA . SER B 1 157 ? -4.91 -4.578 -14.508 1 98.19 157 SER B CA 1
ATOM 4704 C C . SER B 1 157 ? -6.07 -3.959 -13.734 1 98.19 157 SER B C 1
ATOM 4706 O O . SER B 1 157 ? -6.953 -3.336 -14.336 1 98.19 157 SER B O 1
ATOM 4708 N N . LEU B 1 158 ? -6.074 -4.18 -12.477 1 98.56 158 LEU B N 1
ATOM 4709 C CA . LEU B 1 158 ? -7.031 -3.527 -11.586 1 98.56 158 LEU B CA 1
ATOM 4710 C C . LEU B 1 158 ? -6.32 -2.635 -10.578 1 98.56 158 LEU B C 1
ATOM 4712 O O . LEU B 1 158 ? -5.195 -2.932 -10.164 1 98.56 158 LEU B O 1
ATOM 4716 N N . PHE B 1 159 ? -7.008 -1.573 -10.195 1 98.31 159 PHE B N 1
ATOM 4717 C CA . PHE B 1 159 ? -6.512 -0.689 -9.148 1 98.31 159 PHE B CA 1
ATOM 4718 C C . PHE B 1 159 ? -7.301 -0.88 -7.859 1 98.31 159 PHE B C 1
ATOM 4720 O O . PHE B 1 159 ? -8.32 -1.572 -7.852 1 98.31 159 PHE B O 1
ATOM 4727 N N . THR B 1 160 ? -6.84 -0.311 -6.789 1 98.75 160 THR B N 1
ATOM 4728 C CA . THR B 1 160 ? -7.289 -0.652 -5.445 1 98.75 160 THR B CA 1
ATOM 4729 C C . THR B 1 160 ? -8.789 -0.42 -5.297 1 98.75 160 THR B C 1
ATOM 4731 O O . THR B 1 160 ? -9.477 -1.184 -4.617 1 98.75 160 THR B O 1
ATOM 4734 N N . GLY B 1 161 ? -9.367 0.667 -5.891 1 98.69 161 GLY B N 1
ATOM 4735 C CA . GLY B 1 161 ? -10.805 0.883 -5.824 1 98.69 161 GLY B CA 1
ATOM 4736 C C . GLY B 1 161 ? -11.609 -0.245 -6.445 1 98.69 161 GLY B C 1
ATOM 4737 O O . GLY B 1 161 ? -12.602 -0.693 -5.871 1 98.69 161 GLY B O 1
ATOM 4738 N N . GLN B 1 162 ? -11.211 -0.704 -7.59 1 98.69 162 GLN B N 1
ATOM 4739 C CA . GLN B 1 162 ? -11.859 -1.811 -8.281 1 98.69 162 GLN B CA 1
ATOM 4740 C C . GLN B 1 162 ? -11.695 -3.117 -7.512 1 98.69 162 GLN B C 1
ATOM 4742 O O . GLN B 1 162 ? -12.641 -3.895 -7.387 1 98.69 162 GLN B O 1
ATOM 4747 N N . ILE B 1 163 ? -10.477 -3.373 -7.051 1 98.81 163 ILE B N 1
ATOM 4748 C CA . ILE B 1 163 ? -10.172 -4.59 -6.305 1 98.81 163 ILE B CA 1
ATOM 4749 C C . ILE B 1 163 ? -11.055 -4.664 -5.062 1 98.81 163 ILE B C 1
ATOM 4751 O O . ILE B 1 163 ? -11.641 -5.711 -4.766 1 98.81 163 ILE B O 1
ATOM 4755 N N . ARG B 1 164 ? -11.102 -3.488 -4.352 1 98.62 164 ARG B N 1
ATOM 4756 C CA . ARG B 1 164 ? -11.93 -3.402 -3.156 1 98.62 164 ARG B CA 1
ATOM 4757 C C . ARG B 1 164 ? -13.375 -3.789 -3.465 1 98.62 164 ARG B C 1
ATOM 4759 O O . ARG B 1 164 ? -13.992 -4.559 -2.723 1 98.62 164 ARG B O 1
ATOM 4766 N N . ASP B 1 165 ? -13.914 -3.291 -4.543 1 98.12 165 ASP B N 1
ATOM 4767 C CA . ASP B 1 165 ? -15.273 -3.568 -4.992 1 98.12 165 ASP B CA 1
ATOM 4768 C C . ASP B 1 165 ? -15.438 -5.035 -5.383 1 98.12 165 ASP B C 1
ATOM 4770 O O . ASP B 1 165 ? -16.391 -5.695 -4.961 1 98.12 165 ASP B O 1
ATOM 4774 N N . MET B 1 166 ? -14.516 -5.59 -6.086 1 98.38 166 MET B N 1
ATOM 4775 C CA . MET B 1 166 ? -14.625 -6.93 -6.652 1 98.38 166 MET B CA 1
ATOM 4776 C C . MET B 1 166 ? -14.367 -7.992 -5.594 1 98.38 166 MET B C 1
ATOM 4778 O O . MET B 1 166 ? -14.883 -9.109 -5.684 1 98.38 166 MET B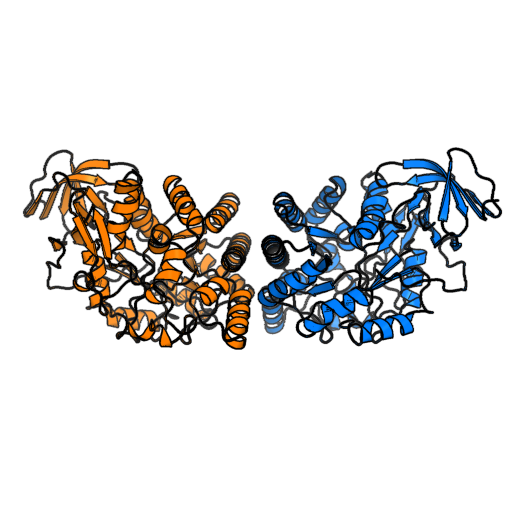 O 1
ATOM 4782 N N . LEU B 1 167 ? -13.547 -7.691 -4.559 1 98.69 167 LEU B N 1
ATOM 4783 C CA . LEU B 1 167 ? -13.344 -8.641 -3.473 1 98.69 167 LEU B CA 1
ATOM 4784 C C . LEU B 1 167 ? -14.625 -8.844 -2.68 1 98.69 167 LEU B C 1
ATOM 4786 O O . LEU B 1 167 ? -14.82 -9.898 -2.07 1 98.69 167 LEU B O 1
ATOM 4790 N N . GLU B 1 168 ? -15.516 -7.84 -2.699 1 97.94 168 GLU B N 1
ATOM 4791 C CA . GLU B 1 168 ? -16.828 -8.039 -2.098 1 97.94 168 GLU B CA 1
ATOM 4792 C C . GLU B 1 168 ? -17.609 -9.117 -2.838 1 97.94 168 GLU B C 1
ATOM 4794 O O . GLU B 1 168 ? -18.328 -9.914 -2.217 1 97.94 168 GLU B O 1
ATOM 4799 N N . ILE B 1 169 ? -17.516 -9.125 -4.109 1 98.25 169 ILE B N 1
ATOM 4800 C CA . ILE B 1 169 ? -18.219 -10.086 -4.945 1 98.25 169 ILE B CA 1
ATOM 4801 C C . ILE B 1 169 ? -17.641 -11.477 -4.738 1 98.25 169 ILE B C 1
ATOM 4803 O O . ILE B 1 169 ? -18.375 -12.438 -4.5 1 98.25 169 ILE B O 1
ATOM 4807 N N . THR B 1 170 ? -16.312 -11.617 -4.789 1 98.44 170 THR B N 1
ATOM 4808 C CA . THR B 1 170 ? -15.703 -12.938 -4.633 1 98.44 170 THR B CA 1
ATOM 4809 C C . THR B 1 170 ? -15.969 -13.492 -3.238 1 98.44 170 THR B C 1
ATOM 4811 O O . THR B 1 170 ? -16.188 -14.695 -3.078 1 98.44 170 THR B O 1
ATOM 4814 N N . LYS B 1 171 ? -15.969 -12.609 -2.248 1 98.38 171 LYS B N 1
ATOM 4815 C CA . LYS B 1 171 ? -16.281 -13.023 -0.883 1 98.38 171 LYS B CA 1
ATOM 4816 C C . LYS B 1 171 ? -17.688 -13.602 -0.792 1 98.38 171 LYS B C 1
ATOM 4818 O O . LYS B 1 171 ? -17.906 -14.609 -0.11 1 98.38 171 LYS B O 1
ATOM 4823 N N . SER B 1 172 ? -18.594 -12.969 -1.477 1 98.06 172 SER B N 1
ATOM 4824 C CA . SER B 1 172 ? -20 -13.391 -1.411 1 98.06 172 SER B CA 1
ATOM 4825 C C . SER B 1 172 ? -20.172 -14.805 -1.947 1 98.06 172 SER B C 1
ATOM 4827 O O . SER B 1 172 ? -21.156 -15.477 -1.635 1 98.06 172 SER B O 1
ATOM 4829 N N . MET B 1 173 ? -19.203 -15.312 -2.715 1 97.19 173 MET B N 1
ATOM 4830 C CA . MET B 1 173 ? -19.25 -16.656 -3.279 1 97.19 173 MET B CA 1
ATOM 4831 C C . MET B 1 173 ? -18.203 -17.562 -2.639 1 97.19 173 MET B C 1
ATOM 4833 O O . MET B 1 173 ? -17.953 -18.656 -3.125 1 97.19 173 MET B O 1
ATOM 4837 N N . ASP B 1 174 ? -17.547 -17.078 -1.654 1 96.88 174 ASP B N 1
ATOM 4838 C CA . ASP B 1 174 ? -16.453 -17.812 -1 1 96.88 174 ASP B CA 1
ATOM 4839 C C . ASP B 1 174 ? -15.398 -18.25 -2.01 1 96.88 174 ASP B C 1
ATOM 4841 O O . ASP B 1 174 ? -14.961 -19.406 -1.995 1 96.88 174 ASP B O 1
ATOM 4845 N N . ALA B 1 175 ? -15.164 -17.391 -2.934 1 97.81 175 ALA B N 1
ATOM 4846 C CA . ALA B 1 175 ? -14.227 -17.703 -4.008 1 97.81 175 ALA B CA 1
ATOM 4847 C C . ALA B 1 175 ? -12.844 -17.125 -3.711 1 97.81 175 ALA B C 1
ATOM 4849 O O . ALA B 1 175 ? -12.711 -16.141 -2.988 1 97.81 175 ALA B O 1
ATOM 4850 N N . LEU B 1 176 ? -11.844 -17.734 -4.281 1 98.44 176 LEU B N 1
ATOM 4851 C CA . LEU B 1 176 ? -10.445 -17.328 -4.133 1 98.44 176 LEU B CA 1
ATOM 4852 C C . LEU B 1 176 ? -10.047 -16.328 -5.215 1 98.44 176 LEU B C 1
ATOM 4854 O O . LEU B 1 176 ? -10.289 -16.562 -6.402 1 98.44 176 LEU B O 1
ATOM 4858 N N . ALA B 1 177 ? -9.539 -15.156 -4.805 1 98.88 177 ALA B N 1
ATOM 4859 C CA . ALA B 1 177 ? -8.992 -14.188 -5.746 1 98.88 177 ALA B CA 1
ATOM 4860 C C . ALA B 1 177 ? -7.469 -14.172 -5.699 1 98.88 177 ALA B C 1
ATOM 4862 O O . ALA B 1 177 ? -6.875 -14.039 -4.625 1 98.88 177 ALA B O 1
ATOM 4863 N N . GLY B 1 178 ? -6.836 -14.359 -6.84 1 98.88 178 GLY B N 1
ATOM 4864 C CA . GLY B 1 178 ? -5.387 -14.383 -6.938 1 98.88 178 GLY B CA 1
ATOM 4865 C C . GLY B 1 178 ? -4.812 -13.141 -7.59 1 98.88 178 GLY B C 1
ATOM 4866 O O . GLY B 1 178 ? -5.391 -12.602 -8.531 1 98.88 178 GLY B O 1
ATOM 4867 N N . PHE B 1 179 ? -3.598 -12.742 -7.082 1 98.94 179 PHE B N 1
ATOM 4868 C CA . PHE B 1 179 ? -3.047 -11.469 -7.547 1 98.94 179 PHE B CA 1
ATOM 4869 C C . PHE B 1 179 ? -1.565 -11.609 -7.871 1 98.94 179 PHE B C 1
ATOM 4871 O O . PHE B 1 179 ? -0.798 -12.156 -7.074 1 98.94 179 PHE B O 1
ATOM 4878 N N . HIS B 1 180 ? -1.198 -11.203 -9.102 1 98.88 180 HIS B N 1
ATOM 4879 C CA . HIS B 1 180 ? 0.178 -10.805 -9.367 1 98.88 180 HIS B CA 1
ATOM 4880 C C . HIS B 1 180 ? 0.478 -9.438 -8.766 1 98.88 180 HIS B C 1
ATOM 4882 O O . HIS B 1 180 ? -0.058 -8.422 -9.219 1 98.88 180 HIS B O 1
ATOM 4888 N N . CYS B 1 181 ? 1.407 -9.422 -7.832 1 98.88 181 CYS B N 1
ATOM 4889 C CA . CYS B 1 181 ? 1.588 -8.203 -7.055 1 98.88 181 CYS B CA 1
ATOM 4890 C C . CYS B 1 181 ? 2.893 -7.508 -7.426 1 98.88 181 CYS B C 1
ATOM 4892 O O . CYS B 1 181 ? 3.965 -7.898 -6.961 1 98.88 181 CYS B O 1
ATOM 4894 N N . GLU B 1 182 ? 2.871 -6.449 -8.172 1 98.81 182 GLU B N 1
ATOM 4895 C CA . GLU B 1 182 ? 3.836 -5.387 -8.445 1 98.81 182 GLU B CA 1
ATOM 4896 C C . GLU B 1 182 ? 3.133 -4.051 -8.68 1 98.81 182 GLU B C 1
ATOM 4898 O O . GLU B 1 182 ? 2.215 -3.965 -9.5 1 98.81 182 GLU B O 1
ATOM 4903 N N . ASP B 1 183 ? 3.541 -3.08 -7.961 1 98.88 183 ASP B N 1
ATOM 4904 C CA . ASP B 1 183 ? 2.859 -1.793 -8.023 1 98.88 183 ASP B CA 1
ATOM 4905 C C . ASP B 1 183 ? 2.891 -1.225 -9.438 1 98.88 183 ASP B C 1
ATOM 4907 O O . ASP B 1 183 ? 3.965 -0.974 -9.992 1 98.88 183 ASP B O 1
ATOM 4911 N N . TYR B 1 184 ? 1.723 -0.962 -10.016 1 98.75 184 TYR B N 1
ATOM 4912 C CA . TYR B 1 184 ? 1.564 -0.517 -11.391 1 98.75 184 TYR B CA 1
ATOM 4913 C C . TYR B 1 184 ? 2.361 0.756 -11.648 1 98.75 184 TYR B C 1
ATOM 4915 O O . TYR B 1 184 ? 3.064 0.864 -12.656 1 98.75 184 TYR B O 1
ATOM 4923 N N . ASN B 1 185 ? 2.248 1.711 -10.75 1 98.75 185 ASN B N 1
ATOM 4924 C CA . ASN B 1 185 ? 2.803 3.041 -10.977 1 98.75 185 ASN B CA 1
ATOM 4925 C C . ASN B 1 185 ? 4.328 3.031 -10.906 1 98.75 185 ASN B C 1
ATOM 4927 O O . ASN B 1 185 ? 4.988 3.74 -11.672 1 98.75 185 ASN B O 1
ATOM 4931 N N . ILE B 1 186 ? 4.875 2.277 -10.008 1 98.81 186 ILE B N 1
ATOM 4932 C CA . ILE B 1 186 ? 6.328 2.156 -9.938 1 98.81 186 ILE B CA 1
ATOM 4933 C C . ILE B 1 186 ? 6.855 1.5 -11.211 1 98.81 186 ILE B C 1
ATOM 4935 O O . ILE B 1 186 ? 7.773 2.02 -11.844 1 98.81 186 ILE B O 1
ATOM 4939 N N . ILE B 1 187 ? 6.234 0.353 -11.633 1 98.81 187 ILE B N 1
ATOM 4940 C CA . ILE B 1 187 ? 6.711 -0.401 -12.781 1 98.81 187 ILE B CA 1
ATOM 4941 C C . ILE B 1 187 ? 6.598 0.457 -14.039 1 98.81 187 ILE B C 1
ATOM 4943 O O . ILE B 1 187 ? 7.551 0.558 -14.82 1 98.81 187 ILE B O 1
ATOM 4947 N N . ALA B 1 188 ? 5.449 1.047 -14.211 1 98.56 188 ALA B N 1
ATOM 4948 C CA . ALA B 1 188 ? 5.215 1.865 -15.398 1 98.56 188 ALA B CA 1
ATOM 4949 C C . ALA B 1 188 ? 6.18 3.045 -15.453 1 98.56 188 ALA B C 1
ATOM 4951 O O . ALA B 1 188 ? 6.746 3.344 -16.5 1 98.56 188 ALA B O 1
ATOM 4952 N N . TYR B 1 189 ? 6.391 3.748 -14.344 1 98.69 189 TYR B N 1
ATOM 4953 C CA . TYR B 1 189 ? 7.258 4.918 -14.281 1 98.69 189 TYR B CA 1
ATOM 4954 C C . TYR B 1 189 ? 8.703 4.543 -14.586 1 98.69 189 TYR B C 1
ATOM 4956 O O . TYR B 1 189 ? 9.367 5.211 -15.383 1 98.69 189 TYR B O 1
ATOM 4964 N N . GLU B 1 190 ? 9.188 3.482 -14 1 98.5 190 GLU B N 1
ATOM 4965 C CA . GLU B 1 190 ? 10.578 3.074 -14.156 1 98.5 190 GLU B CA 1
ATOM 4966 C C . GLU B 1 190 ? 10.844 2.561 -15.57 1 98.5 190 GLU B C 1
ATOM 4968 O O . GLU B 1 190 ? 11.922 2.789 -16.125 1 98.5 190 GLU B O 1
ATOM 4973 N N . GLU B 1 191 ? 9.906 1.823 -16.094 1 98.38 191 GLU B N 1
ATOM 4974 C CA . GLU B 1 191 ? 10.055 1.358 -17.469 1 98.38 191 GLU B CA 1
ATOM 4975 C C . GLU B 1 191 ? 10.125 2.531 -18.453 1 98.38 191 GLU B C 1
ATOM 4977 O O . GLU B 1 191 ? 10.992 2.57 -19.312 1 98.38 191 GLU B O 1
ATOM 4982 N N . GLN B 1 192 ? 9.203 3.457 -18.312 1 98.31 192 GLN B N 1
ATOM 4983 C CA . GLN B 1 192 ? 9.18 4.621 -19.188 1 98.31 192 GLN B CA 1
ATOM 4984 C C . GLN B 1 192 ? 10.469 5.43 -19.062 1 98.31 192 GLN B C 1
ATOM 4986 O O . GLN B 1 192 ? 11.023 5.875 -20.062 1 98.31 192 GLN B O 1
ATOM 4991 N N . LYS B 1 193 ? 10.898 5.617 -17.828 1 97.69 193 LYS B N 1
ATOM 4992 C CA . LYS B 1 193 ? 12.148 6.328 -17.578 1 97.69 193 LYS B CA 1
ATOM 4993 C C . LYS B 1 193 ? 13.32 5.625 -18.25 1 97.69 193 LYS B C 1
ATOM 4995 O O . LYS B 1 193 ? 14.141 6.266 -18.922 1 97.69 193 LYS B O 1
ATOM 5000 N N . ALA B 1 194 ? 13.422 4.293 -18.109 1 98.38 194 ALA B N 1
ATOM 5001 C CA . ALA B 1 194 ? 14.5 3.51 -18.703 1 98.38 194 ALA B CA 1
ATOM 5002 C C . ALA B 1 194 ? 14.477 3.615 -20.219 1 98.38 194 ALA B C 1
ATOM 5004 O O . ALA B 1 194 ? 15.516 3.834 -20.859 1 98.38 194 ALA B O 1
ATOM 5005 N N . ARG B 1 195 ? 13.328 3.494 -20.828 1 98.06 195 ARG B N 1
ATOM 5006 C CA . ARG B 1 195 ? 13.188 3.566 -22.281 1 98.06 195 ARG B CA 1
ATOM 5007 C C . ARG B 1 195 ? 13.594 4.941 -22.812 1 98.06 195 ARG B C 1
ATOM 5009 O O . ARG B 1 195 ? 14.297 5.043 -23.812 1 98.06 195 ARG B O 1
ATOM 5016 N N . ARG B 1 196 ? 13.156 5.973 -22.078 1 97.75 196 ARG B N 1
ATOM 5017 C CA . ARG B 1 196 ? 13.508 7.336 -22.469 1 97.75 196 ARG B CA 1
ATOM 5018 C C . ARG B 1 196 ? 15.016 7.547 -22.438 1 97.75 196 ARG B C 1
ATOM 5020 O O . ARG B 1 196 ? 15.562 8.289 -23.25 1 97.75 196 ARG B O 1
ATOM 5027 N N . GLU B 1 197 ? 15.609 6.859 -21.547 1 97.88 197 GLU B N 1
ATOM 5028 C CA . GLU B 1 197 ? 17.047 7.035 -21.359 1 97.88 197 GLU B CA 1
ATOM 5029 C C . GLU B 1 197 ? 17.844 6.031 -22.188 1 97.88 197 GLU B C 1
ATOM 5031 O O . GLU B 1 197 ? 19.078 6 -22.141 1 97.88 197 GLU B O 1
ATOM 5036 N N . GLY B 1 198 ? 17.234 5.199 -22.938 1 97.69 198 GLY B N 1
ATOM 5037 C CA . GLY B 1 198 ? 17.875 4.223 -23.797 1 97.69 198 GLY B CA 1
ATOM 5038 C C . GLY B 1 198 ? 18.469 3.055 -23.047 1 97.69 198 GLY B C 1
ATOM 5039 O O . GLY B 1 198 ? 19.328 2.348 -23.562 1 97.69 198 GLY B O 1
ATOM 5040 N N . ARG B 1 199 ? 18.094 2.85 -21.781 1 97.88 199 ARG B N 1
ATOM 5041 C CA . ARG B 1 199 ? 18.547 1.741 -20.953 1 97.88 199 ARG B CA 1
ATOM 5042 C C . ARG B 1 199 ? 17.641 0.525 -21.109 1 97.88 199 ARG B C 1
ATOM 5044 O O . ARG B 1 199 ? 16.609 0.42 -20.453 1 97.88 199 ARG B O 1
ATOM 5051 N N . LEU B 1 200 ? 18 -0.459 -21.906 1 98.06 200 LEU B N 1
ATOM 5052 C CA . LEU B 1 200 ? 17.078 -1.509 -22.328 1 98.06 200 LEU B CA 1
ATOM 5053 C C . LEU B 1 200 ? 17.609 -2.887 -21.953 1 98.06 200 LEU B C 1
ATOM 5055 O O . LEU B 1 200 ? 17.016 -3.906 -22.312 1 98.06 200 LEU B O 1
ATOM 5059 N N . SER B 1 201 ? 18.703 -2.984 -21.219 1 98 201 SER B N 1
ATOM 5060 C CA . SER B 1 201 ? 19.344 -4.254 -20.875 1 98 201 SER B CA 1
ATOM 5061 C C . SER B 1 201 ? 18.531 -5.012 -19.828 1 98 201 SER B C 1
ATOM 5063 O O . SER B 1 201 ? 17.594 -4.465 -19.25 1 98 201 SER B O 1
ATOM 5065 N N . ILE B 1 202 ? 18.891 -6.234 -19.609 1 98.25 202 ILE B N 1
ATOM 5066 C CA . ILE B 1 202 ? 18.234 -7.066 -18.609 1 98.25 202 ILE B CA 1
ATOM 5067 C C . ILE B 1 202 ? 18.469 -6.484 -17.219 1 98.25 202 ILE B C 1
ATOM 5069 O O . ILE B 1 202 ? 17.609 -6.59 -16.328 1 98.25 202 ILE B O 1
ATOM 5073 N N . LYS B 1 203 ? 19.672 -5.867 -17.016 1 98.06 203 LYS B N 1
ATOM 5074 C CA . LYS B 1 203 ? 19.953 -5.184 -15.758 1 98.06 203 LYS B CA 1
ATOM 5075 C C . LYS B 1 203 ? 18.984 -4.035 -15.531 1 98.06 203 LYS B C 1
ATOM 5077 O O . LYS B 1 203 ? 18.547 -3.793 -14.398 1 98.06 203 LYS B O 1
ATOM 5082 N N . ASP B 1 204 ? 18.656 -3.324 -16.578 1 98.44 204 ASP B N 1
ATOM 5083 C CA . ASP B 1 204 ? 17.719 -2.215 -16.5 1 98.44 204 ASP B CA 1
ATOM 5084 C C . ASP B 1 204 ? 16.312 -2.713 -16.172 1 98.44 204 ASP B C 1
ATOM 5086 O O . ASP B 1 204 ? 15.57 -2.057 -15.43 1 98.44 204 ASP B O 1
ATOM 5090 N N . TYR B 1 205 ? 15.961 -3.824 -16.734 1 98.62 205 TYR B N 1
ATOM 5091 C CA . TYR B 1 205 ? 14.68 -4.441 -16.438 1 98.62 205 TYR B CA 1
ATOM 5092 C C . TYR B 1 205 ? 14.594 -4.797 -14.953 1 98.62 205 TYR B C 1
ATOM 5094 O O . TYR B 1 205 ? 13.57 -4.535 -14.305 1 98.62 205 TYR B O 1
ATOM 5102 N N . LEU B 1 206 ? 15.602 -5.441 -14.414 1 98.56 206 LEU B N 1
ATOM 5103 C CA . LEU B 1 206 ? 15.648 -5.797 -13 1 98.56 206 LEU B CA 1
ATOM 5104 C C . LEU B 1 206 ? 15.516 -4.555 -12.125 1 98.56 206 LEU B C 1
ATOM 5106 O O . LEU B 1 206 ? 14.773 -4.566 -11.141 1 98.56 206 LEU B O 1
ATOM 5110 N N . LYS B 1 207 ? 16.172 -3.467 -12.516 1 97.88 207 LYS B N 1
ATOM 5111 C CA . LYS B 1 207 ? 16.141 -2.221 -11.75 1 97.88 207 LYS B CA 1
ATOM 5112 C C . LYS B 1 207 ? 14.75 -1.583 -11.805 1 97.88 207 LYS B C 1
ATOM 5114 O O . LYS B 1 207 ? 14.328 -0.912 -10.859 1 97.88 207 LYS B O 1
ATOM 5119 N N . ALA B 1 208 ? 14.023 -1.802 -12.875 1 98.5 208 ALA B N 1
ATOM 5120 C CA . ALA B 1 208 ? 12.711 -1.201 -13.102 1 98.5 208 ALA B CA 1
ATOM 5121 C C . ALA B 1 208 ? 11.633 -1.924 -12.297 1 98.5 208 ALA B C 1
ATOM 5123 O O . ALA B 1 208 ? 10.492 -1.455 -12.203 1 98.5 208 ALA B O 1
ATOM 5124 N N . ARG B 1 209 ? 11.984 -3.01 -11.664 1 98.56 209 ARG B N 1
ATOM 5125 C CA . ARG B 1 209 ? 11.031 -3.795 -10.891 1 98.56 209 ARG B CA 1
ATOM 5126 C C . ARG B 1 209 ? 11.57 -4.09 -9.492 1 98.56 209 ARG B C 1
ATOM 5128 O O . ARG B 1 209 ? 11.797 -5.25 -9.141 1 98.56 209 ARG B O 1
ATOM 5135 N N . PRO B 1 210 ? 11.719 -3.043 -8.734 1 98.31 210 PRO B N 1
ATOM 5136 C CA . PRO B 1 210 ? 12.305 -3.182 -7.398 1 98.31 210 PRO B CA 1
ATOM 5137 C C . PRO B 1 210 ? 11.422 -3.994 -6.449 1 98.31 210 PRO B C 1
ATOM 5139 O O . PRO B 1 210 ? 10.211 -4.109 -6.668 1 98.31 210 PRO B O 1
ATOM 5142 N N . LEU B 1 211 ? 12.008 -4.523 -5.41 1 98.5 211 LEU B N 1
ATOM 5143 C CA . LEU B 1 211 ? 11.305 -5.293 -4.391 1 98.5 211 LEU B CA 1
ATOM 5144 C C . LEU B 1 211 ? 10.164 -4.48 -3.779 1 98.5 211 LEU B C 1
ATOM 5146 O O . LEU B 1 211 ? 9.117 -5.031 -3.438 1 98.5 211 LEU B O 1
ATOM 5150 N N . SER B 1 212 ? 10.336 -3.145 -3.652 1 98.5 212 SER B N 1
ATOM 5151 C CA . SER B 1 212 ? 9.32 -2.287 -3.051 1 98.5 212 SER B CA 1
ATOM 5152 C C . SER B 1 212 ? 8.016 -2.344 -3.84 1 98.5 212 SER B C 1
ATOM 5154 O O . SER B 1 212 ? 6.934 -2.236 -3.264 1 98.5 212 SER B O 1
ATOM 5156 N N . ALA B 1 213 ? 8.133 -2.512 -5.168 1 98.81 213 ALA B N 1
ATOM 5157 C CA . ALA B 1 213 ? 6.922 -2.617 -5.98 1 98.81 213 ALA B CA 1
ATOM 5158 C C . ALA B 1 213 ? 6.105 -3.846 -5.59 1 98.81 213 ALA B C 1
ATOM 5160 O O . ALA B 1 213 ? 4.871 -3.797 -5.562 1 98.81 213 ALA B O 1
ATOM 5161 N N . GLU B 1 214 ? 6.758 -4.965 -5.348 1 98.94 214 GLU B N 1
ATOM 5162 C CA . GLU B 1 214 ? 6.078 -6.188 -4.918 1 98.94 214 GLU B CA 1
ATOM 5163 C C . GLU B 1 214 ? 5.52 -6.039 -3.508 1 98.94 214 GLU B C 1
ATOM 5165 O O . GLU B 1 214 ? 4.387 -6.449 -3.238 1 98.94 214 GLU B O 1
ATOM 5170 N N . ILE B 1 215 ? 6.27 -5.469 -2.611 1 98.81 215 ILE B N 1
ATOM 5171 C CA . ILE B 1 215 ? 5.863 -5.281 -1.223 1 98.81 215 ILE B CA 1
ATOM 5172 C C . ILE B 1 215 ? 4.625 -4.391 -1.161 1 98.81 215 ILE B C 1
ATOM 5174 O O . ILE B 1 215 ? 3.635 -4.742 -0.516 1 98.81 215 ILE B O 1
ATOM 5178 N N . ILE B 1 216 ? 4.648 -3.287 -1.851 1 98.88 216 ILE B N 1
ATOM 5179 C CA . ILE B 1 216 ? 3.578 -2.297 -1.813 1 98.88 216 ILE B CA 1
ATOM 5180 C C . ILE B 1 216 ? 2.289 -2.91 -2.354 1 98.88 216 ILE B C 1
ATOM 5182 O O . ILE B 1 216 ? 1.241 -2.834 -1.709 1 98.88 216 ILE B O 1
ATOM 5186 N N . ALA B 1 217 ? 2.385 -3.547 -3.506 1 98.94 217 ALA B N 1
ATOM 5187 C CA . ALA B 1 217 ? 1.195 -4.145 -4.109 1 98.94 217 ALA B CA 1
ATOM 5188 C C . ALA B 1 217 ? 0.626 -5.25 -3.221 1 98.94 217 ALA B C 1
ATOM 5190 O O . ALA B 1 217 ? -0.592 -5.363 -3.068 1 98.94 217 ALA B O 1
ATOM 5191 N N . THR B 1 218 ? 1.489 -6.051 -2.645 1 98.94 218 THR B N 1
ATOM 5192 C CA . THR B 1 218 ? 1.035 -7.121 -1.766 1 98.94 218 THR B CA 1
ATOM 5193 C C . THR B 1 218 ? 0.324 -6.555 -0.541 1 98.94 218 THR B C 1
ATOM 5195 O O . THR B 1 218 ? -0.742 -7.039 -0.155 1 98.94 218 THR B O 1
ATOM 5198 N N . GLN B 1 219 ? 0.868 -5.559 0.054 1 98.56 219 GLN B N 1
ATOM 5199 C CA . GLN B 1 219 ? 0.277 -4.957 1.245 1 98.56 219 GLN B CA 1
ATOM 5200 C C . GLN B 1 219 ? -1.098 -4.367 0.94 1 98.56 219 GLN B C 1
ATOM 5202 O O . GLN B 1 219 ? -1.999 -4.414 1.78 1 98.56 219 GLN B O 1
ATOM 5207 N N . GLU B 1 220 ? -1.21 -3.73 -0.222 1 98.81 220 GLU B N 1
ATOM 5208 C CA . GLU B 1 220 ? -2.508 -3.211 -0.641 1 98.81 220 GLU B CA 1
ATOM 5209 C C . GLU B 1 220 ? -3.568 -4.309 -0.638 1 98.81 220 GLU B C 1
ATOM 5211 O O . GLU B 1 220 ? -4.656 -4.125 -0.09 1 98.81 220 GLU B O 1
ATOM 5216 N N . ILE B 1 221 ? -3.23 -5.445 -1.223 1 98.94 221 ILE B N 1
ATOM 5217 C CA . ILE B 1 221 ? -4.168 -6.559 -1.327 1 98.94 221 ILE B CA 1
ATOM 5218 C C . ILE B 1 221 ? -4.508 -7.082 0.067 1 98.94 221 ILE B C 1
ATOM 5220 O O . ILE B 1 221 ? -5.676 -7.336 0.373 1 98.94 221 ILE B O 1
ATOM 5224 N N . LEU B 1 222 ? -3.52 -7.219 0.884 1 98.88 222 LEU B N 1
ATOM 5225 C CA . LEU B 1 222 ? -3.721 -7.773 2.217 1 98.88 222 LEU B CA 1
ATOM 5226 C C . LEU B 1 222 ? -4.621 -6.871 3.053 1 98.88 222 LEU B C 1
ATOM 5228 O O . LEU B 1 222 ? -5.5 -7.352 3.77 1 98.88 222 LEU B O 1
ATOM 5232 N N . GLU B 1 223 ? -4.414 -5.543 2.932 1 98.69 223 GLU B N 1
ATOM 5233 C CA . GLU B 1 223 ? -5.227 -4.605 3.697 1 98.69 223 GLU B CA 1
ATOM 5234 C C . GLU B 1 223 ? -6.68 -4.621 3.227 1 98.69 223 GLU B C 1
ATOM 5236 O O . GLU B 1 223 ? -7.602 -4.586 4.043 1 98.69 223 GLU B O 1
ATOM 5241 N N . ILE B 1 224 ? -6.867 -4.637 1.936 1 98.81 224 ILE B N 1
ATOM 5242 C CA . ILE B 1 224 ? -8.227 -4.672 1.4 1 98.81 224 ILE B CA 1
ATOM 5243 C C . ILE B 1 224 ? -8.898 -5.984 1.79 1 98.81 224 ILE B C 1
ATOM 5245 O O . ILE B 1 224 ? -10.078 -6 2.15 1 98.81 224 ILE B O 1
ATOM 5249 N N . ALA B 1 225 ? -8.148 -7.102 1.675 1 98.88 225 ALA B N 1
ATOM 5250 C CA . ALA B 1 225 ? -8.68 -8.398 2.092 1 98.88 225 ALA B CA 1
ATOM 5251 C C . ALA B 1 225 ? -9.086 -8.375 3.561 1 98.88 225 ALA B C 1
ATOM 5253 O O . ALA B 1 225 ? -10.125 -8.93 3.932 1 98.88 225 ALA B O 1
ATOM 5254 N N . ARG B 1 226 ? -8.266 -7.785 4.391 1 98.5 226 ARG B N 1
ATOM 5255 C CA . ARG B 1 226 ? -8.586 -7.645 5.809 1 98.5 226 ARG B CA 1
ATOM 5256 C C . ARG B 1 226 ? -9.891 -6.879 6 1 98.5 226 ARG B C 1
ATOM 5258 O O . ARG B 1 226 ? -10.766 -7.316 6.75 1 98.5 226 ARG B O 1
ATOM 5265 N N . GLU B 1 227 ? -10 -5.75 5.324 1 97.94 227 GLU B N 1
ATOM 5266 C CA . GLU B 1 227 ? -11.172 -4.883 5.422 1 97.94 227 GLU B CA 1
ATOM 5267 C C . GLU B 1 227 ? -12.445 -5.621 5.004 1 97.94 227 GLU B C 1
ATOM 5269 O O . GLU B 1 227 ? -13.492 -5.473 5.637 1 97.94 227 GLU B O 1
ATOM 5274 N N . LYS B 1 228 ? -12.344 -6.457 3.924 1 98.12 228 LYS B N 1
ATOM 5275 C CA . LYS B 1 228 ? -13.531 -7.031 3.307 1 98.12 228 LYS B CA 1
ATOM 5276 C C . LYS B 1 228 ? -13.789 -8.445 3.814 1 98.12 228 LYS B C 1
ATOM 5278 O O . LYS B 1 228 ? -14.859 -9.016 3.582 1 98.12 228 LYS B O 1
ATOM 5283 N N . GLY B 1 229 ? -12.836 -9.023 4.5 1 98.25 229 GLY B N 1
ATOM 5284 C CA . GLY B 1 229 ? -12.953 -10.406 4.922 1 98.25 229 GLY B CA 1
ATOM 5285 C C . GLY B 1 229 ? -12.891 -11.391 3.771 1 98.25 229 GLY B C 1
ATOM 5286 O O . GLY B 1 229 ? -13.547 -12.438 3.799 1 98.25 229 GLY B O 1
ATOM 5287 N N . ALA B 1 230 ? -12.18 -11.023 2.723 1 98.62 230 ALA B N 1
ATOM 5288 C CA . ALA B 1 230 ? -12.117 -11.844 1.517 1 98.62 230 ALA B CA 1
ATOM 5289 C C . ALA B 1 230 ? -10.914 -12.789 1.56 1 98.62 230 ALA B C 1
ATOM 5291 O O . ALA B 1 230 ? -9.922 -12.508 2.242 1 98.62 230 ALA B O 1
ATOM 5292 N N . GLN B 1 231 ? -10.992 -13.898 0.856 1 98.62 231 GLN B N 1
ATOM 5293 C CA . GLN B 1 231 ? -9.883 -14.836 0.691 1 98.62 231 GLN B CA 1
ATOM 5294 C C . GLN B 1 231 ? -9.039 -14.477 -0.527 1 98.62 231 GLN B C 1
ATOM 5296 O O . GLN B 1 231 ? -9.555 -14.375 -1.641 1 98.62 231 GLN B O 1
ATOM 5301 N N . VAL B 1 232 ? -7.738 -14.312 -0.287 1 98.94 232 VAL B N 1
ATOM 5302 C CA . VAL B 1 232 ? -6.879 -13.914 -1.396 1 98.94 232 VAL B CA 1
ATOM 5303 C C . VAL B 1 232 ? -5.672 -14.844 -1.479 1 98.94 232 VAL B C 1
ATOM 5305 O O . VAL B 1 232 ? -5.34 -15.531 -0.509 1 98.94 232 VAL B O 1
ATOM 5308 N N . HIS B 1 233 ? -5.082 -14.984 -2.648 1 98.94 233 HIS B N 1
ATOM 5309 C CA . HIS B 1 233 ? -3.887 -15.75 -2.971 1 98.94 233 HIS B CA 1
ATOM 5310 C C . HIS B 1 233 ? -2.84 -14.883 -3.658 1 98.94 233 HIS B C 1
ATOM 5312 O O . HIS B 1 233 ? -3.125 -14.25 -4.676 1 98.94 233 HIS B O 1
ATOM 5318 N N . ILE B 1 234 ? -1.668 -14.758 -3.07 1 98.94 234 ILE B N 1
ATOM 5319 C CA . ILE B 1 234 ? -0.592 -13.977 -3.676 1 98.94 234 ILE B CA 1
ATOM 5320 C C . ILE B 1 234 ? 0.258 -14.883 -4.566 1 98.94 234 ILE B C 1
ATOM 5322 O O . ILE B 1 234 ? 0.903 -15.812 -4.078 1 98.94 234 ILE B O 1
ATOM 5326 N N . CYS B 1 235 ? 0.255 -14.562 -5.824 1 98.88 235 CYS B N 1
ATOM 5327 C CA . CYS B 1 235 ? 0.884 -15.422 -6.82 1 98.88 235 CYS B CA 1
ATOM 5328 C C . CYS B 1 235 ? 2.389 -15.188 -6.875 1 98.88 235 CYS B C 1
ATOM 5330 O O . CYS B 1 235 ? 2.85 -14.062 -6.691 1 98.88 235 CYS B O 1
ATOM 5332 N N . HIS B 1 236 ? 3.143 -16.203 -7.133 1 98.81 236 HIS B N 1
ATOM 5333 C CA . HIS B 1 236 ? 4.559 -16.281 -7.484 1 98.81 236 HIS B CA 1
ATOM 5334 C C . HIS B 1 236 ? 5.379 -15.266 -6.707 1 98.81 236 HIS B C 1
ATOM 5336 O O . HIS B 1 236 ? 6.09 -14.453 -7.297 1 98.81 236 HIS B O 1
ATOM 5342 N N . VAL B 1 237 ? 5.297 -15.336 -5.422 1 98.94 237 VAL B N 1
ATOM 5343 C CA . VAL B 1 237 ? 6.066 -14.516 -4.5 1 98.94 237 VAL B CA 1
ATOM 5344 C C . VAL B 1 237 ? 7.562 -14.734 -4.734 1 98.94 237 VAL B C 1
ATOM 5346 O O . VAL B 1 237 ? 8.039 -15.867 -4.719 1 98.94 237 VAL B O 1
ATOM 5349 N N . SER B 1 238 ? 8.281 -13.648 -4.887 1 98.88 238 SER B N 1
ATOM 5350 C CA . SER B 1 238 ? 9.664 -13.766 -5.336 1 98.88 238 SER B CA 1
ATOM 5351 C C . SER B 1 238 ? 10.641 -13.555 -4.18 1 98.88 238 SER B C 1
ATOM 5353 O O . SER B 1 238 ? 11.836 -13.828 -4.312 1 98.88 238 SER B O 1
ATOM 5355 N N . HIS B 1 239 ? 10.133 -13.078 -3.016 1 98.88 239 HIS B N 1
ATOM 5356 C CA . HIS B 1 239 ? 11.07 -12.609 -2.002 1 98.88 239 HIS B CA 1
ATOM 5357 C C . HIS B 1 239 ? 10.586 -12.961 -0.599 1 98.88 239 HIS B C 1
ATOM 5359 O O . HIS B 1 239 ? 9.391 -12.898 -0.313 1 98.88 239 HIS B O 1
ATOM 5365 N N . ARG B 1 240 ? 11.547 -13.203 0.311 1 98.88 240 ARG B N 1
ATOM 5366 C CA . ARG B 1 240 ? 11.281 -13.594 1.691 1 98.88 240 ARG B CA 1
ATOM 5367 C C . ARG B 1 240 ? 10.531 -12.492 2.436 1 98.88 240 ARG B C 1
ATOM 5369 O O . ARG B 1 240 ? 9.648 -12.773 3.246 1 98.88 240 ARG B O 1
ATOM 5376 N N . ASP B 1 241 ? 10.844 -11.242 2.207 1 98.56 241 ASP B N 1
ATOM 5377 C CA . ASP B 1 241 ? 10.195 -10.125 2.881 1 98.56 241 ASP B CA 1
ATOM 5378 C C . ASP B 1 241 ? 8.688 -10.133 2.617 1 98.56 241 ASP B C 1
ATOM 5380 O O . ASP B 1 241 ? 7.898 -9.75 3.482 1 98.56 241 ASP B O 1
ATOM 5384 N N . VAL B 1 242 ? 8.289 -10.477 1.432 1 98.88 242 VAL B N 1
ATOM 5385 C CA . VAL B 1 242 ? 6.879 -10.562 1.073 1 98.88 242 VAL B CA 1
ATOM 5386 C C . VAL B 1 242 ? 6.223 -11.719 1.815 1 98.88 242 VAL B C 1
ATOM 5388 O O . VAL B 1 242 ? 5.102 -11.594 2.314 1 98.88 242 VAL B O 1
ATOM 5391 N N . VAL B 1 243 ? 6.93 -12.867 1.926 1 98.94 243 VAL B N 1
ATOM 5392 C CA . VAL B 1 243 ? 6.441 -14.008 2.695 1 98.94 243 VAL B CA 1
ATOM 5393 C C . VAL B 1 243 ? 6.172 -13.578 4.137 1 98.94 243 VAL B C 1
ATOM 5395 O O . VAL B 1 243 ? 5.109 -13.875 4.688 1 98.94 243 VAL B O 1
ATOM 5398 N N . ASP B 1 244 ? 7.133 -12.883 4.723 1 98.69 244 ASP B N 1
ATOM 5399 C CA . ASP B 1 244 ? 7.012 -12.445 6.109 1 98.69 244 ASP B CA 1
ATOM 5400 C C . ASP B 1 244 ? 5.816 -11.516 6.289 1 98.69 244 ASP B C 1
ATOM 5402 O O . ASP B 1 244 ? 5.066 -11.641 7.258 1 98.69 244 ASP B O 1
ATOM 5406 N N . MET B 1 245 ? 5.668 -10.625 5.383 1 98.44 245 MET B N 1
ATOM 5407 C CA . MET B 1 245 ? 4.539 -9.695 5.426 1 98.44 245 MET B CA 1
ATOM 5408 C C . MET B 1 245 ? 3.213 -10.453 5.367 1 98.44 245 MET B C 1
ATOM 5410 O O . MET B 1 245 ? 2.285 -10.148 6.117 1 98.44 245 MET B O 1
ATOM 5414 N N . ILE B 1 246 ? 3.096 -11.383 4.484 1 98.88 246 ILE B N 1
ATOM 5415 C CA . ILE B 1 246 ? 1.88 -12.18 4.332 1 98.88 246 ILE B CA 1
ATOM 5416 C C . ILE B 1 246 ? 1.555 -12.875 5.652 1 98.88 246 ILE B C 1
ATOM 5418 O O . ILE B 1 246 ? 0.404 -12.875 6.094 1 98.88 246 ILE B O 1
ATOM 5422 N N . HIS B 1 247 ? 2.539 -13.43 6.266 1 98.81 247 HIS B N 1
ATOM 5423 C CA . HIS B 1 247 ? 2.316 -14.141 7.516 1 98.81 247 HIS B CA 1
ATOM 5424 C C . HIS B 1 247 ? 1.926 -13.18 8.641 1 98.81 247 HIS B C 1
ATOM 5426 O O . HIS B 1 247 ? 1.146 -13.539 9.523 1 98.81 247 HIS B O 1
ATOM 5432 N N . GLU B 1 248 ? 2.475 -11.969 8.617 1 97.88 248 GLU B N 1
ATOM 5433 C CA . GLU B 1 248 ? 2.037 -10.953 9.578 1 97.88 248 GLU B CA 1
ATOM 5434 C C . GLU B 1 248 ? 0.539 -10.695 9.461 1 97.88 248 GLU B C 1
ATOM 5436 O O . GLU B 1 248 ? -0.163 -10.602 10.469 1 97.88 248 GLU B O 1
ATOM 5441 N N . TYR B 1 249 ? 0.061 -10.555 8.266 1 98.44 249 TYR B N 1
ATOM 5442 C CA . TYR B 1 249 ? -1.36 -10.312 8.047 1 98.44 249 TYR B CA 1
ATOM 5443 C C . TYR B 1 249 ? -2.182 -11.555 8.383 1 98.44 249 TYR B C 1
ATOM 5445 O O . TYR B 1 249 ? -3.301 -11.453 8.891 1 98.44 249 TYR B O 1
ATOM 5453 N N . ARG B 1 250 ? -1.645 -12.734 8.047 1 98.38 250 ARG B N 1
ATOM 5454 C CA . ARG B 1 250 ? -2.316 -13.977 8.43 1 98.38 250 ARG B CA 1
ATOM 5455 C C . ARG B 1 250 ? -2.533 -14.031 9.938 1 98.38 250 ARG B C 1
ATOM 5457 O O . ARG B 1 250 ? -3.598 -14.445 10.398 1 98.38 250 ARG B O 1
ATOM 5464 N N . ASN B 1 251 ? -1.561 -13.641 10.68 1 97.94 251 ASN B N 1
ATOM 5465 C CA . ASN B 1 251 ? -1.644 -13.609 12.141 1 97.94 251 ASN B CA 1
ATOM 5466 C C . ASN B 1 251 ? -2.697 -12.617 12.617 1 97.94 251 ASN B C 1
ATOM 5468 O O . ASN B 1 251 ? -3.209 -12.742 13.734 1 97.94 251 ASN B O 1
ATOM 5472 N N . LYS B 1 252 ? -3.029 -11.68 11.75 1 96.44 252 LYS B N 1
ATOM 5473 C CA . LYS B 1 252 ? -4.062 -10.703 12.07 1 96.44 252 LYS B CA 1
ATOM 5474 C C . LYS B 1 252 ? -5.438 -11.188 11.625 1 96.44 252 LYS B C 1
ATOM 5476 O O . LYS B 1 252 ? -6.414 -10.438 11.68 1 96.44 252 LYS B O 1
ATOM 5481 N N . GLY B 1 253 ? -5.5 -12.367 11.094 1 98.06 253 GLY B N 1
ATOM 5482 C CA . GLY B 1 253 ? -6.781 -12.984 10.781 1 98.06 253 GLY B CA 1
ATOM 5483 C C . GLY B 1 253 ? -7.129 -12.914 9.312 1 98.06 253 GLY B C 1
ATOM 5484 O O . GLY B 1 253 ? -8.219 -13.328 8.906 1 98.06 253 GLY B O 1
ATOM 5485 N N . VAL B 1 254 ? -6.262 -12.414 8.484 1 98.62 254 VAL B N 1
ATOM 5486 C CA . VAL B 1 254 ? -6.527 -12.312 7.055 1 98.62 254 VAL B CA 1
ATOM 5487 C C . VAL B 1 254 ? -6.426 -13.695 6.41 1 98.62 254 VAL B C 1
ATOM 5489 O O . VAL B 1 254 ? -5.48 -14.445 6.676 1 98.62 254 VAL B O 1
ATOM 5492 N N . GLU B 1 255 ? -7.398 -14.094 5.613 1 98.62 255 GLU B N 1
ATOM 5493 C CA . GLU B 1 255 ? -7.367 -15.344 4.852 1 98.62 255 GLU B CA 1
ATOM 5494 C C . GLU B 1 255 ? -6.543 -15.195 3.578 1 98.62 255 GLU B C 1
ATOM 5496 O O . GLU B 1 255 ? -7.074 -14.812 2.531 1 98.62 255 GLU B O 1
ATOM 5501 N N . VAL B 1 256 ? -5.266 -15.516 3.682 1 98.88 256 VAL B N 1
ATOM 5502 C CA . VAL B 1 256 ? -4.344 -15.312 2.568 1 98.88 256 VAL B CA 1
ATOM 5503 C C . VAL B 1 256 ? -3.438 -16.531 2.418 1 98.88 256 VAL B C 1
ATOM 5505 O O . VAL B 1 256 ? -3.002 -17.125 3.412 1 98.88 256 VAL B O 1
ATOM 5508 N N . SER B 1 257 ? -3.277 -17.016 1.217 1 98.88 257 SER B N 1
ATOM 5509 C CA . SER B 1 257 ? -2.287 -18.016 0.84 1 98.88 257 SER B CA 1
ATOM 5510 C C . SER B 1 257 ? -1.28 -17.453 -0.157 1 98.88 257 SER B C 1
ATOM 5512 O O . SER B 1 257 ? -1.478 -16.359 -0.697 1 98.88 257 SER B O 1
ATOM 5514 N N . LEU B 1 258 ? -0.145 -18.141 -0.344 1 98.94 258 LEU B N 1
ATOM 5515 C CA . LEU B 1 258 ? 0.862 -17.672 -1.291 1 98.94 258 LEU B CA 1
ATOM 5516 C C . LEU B 1 258 ? 1.487 -18.844 -2.039 1 98.94 258 LEU B C 1
ATOM 5518 O O . LEU B 1 258 ? 1.44 -19.984 -1.569 1 98.94 258 LEU B O 1
ATOM 5522 N N . GLU B 1 259 ? 1.963 -18.547 -3.174 1 98.94 259 GLU B N 1
ATOM 5523 C CA . GLU B 1 259 ? 2.756 -19.5 -3.951 1 98.94 259 GLU B CA 1
ATOM 5524 C C . GLU B 1 259 ? 4.098 -18.891 -4.359 1 98.94 259 GLU B C 1
ATOM 5526 O O . GLU B 1 259 ? 4.234 -17.672 -4.434 1 98.94 259 GLU B O 1
ATOM 5531 N N . THR B 1 260 ? 5.059 -19.719 -4.539 1 98.94 260 THR B N 1
ATOM 5532 C CA . THR B 1 260 ? 6.305 -19.359 -5.207 1 98.94 260 THR B CA 1
ATOM 5533 C C . THR B 1 260 ? 6.602 -20.328 -6.352 1 98.94 260 THR B C 1
ATOM 5535 O O . THR B 1 260 ? 5.727 -21.078 -6.777 1 98.94 260 THR B O 1
ATOM 5538 N N . CYS B 1 261 ? 7.793 -20.203 -6.961 1 98.94 261 CYS B N 1
ATOM 5539 C CA . CYS B 1 261 ? 8.133 -20.984 -8.141 1 98.94 261 CYS B CA 1
ATOM 5540 C C . CYS B 1 261 ? 9.555 -21.516 -8.062 1 98.94 261 CYS B C 1
ATOM 5542 O O . CYS B 1 261 ? 10.414 -20.891 -7.434 1 98.94 261 CYS B O 1
ATOM 5544 N N . PRO B 1 262 ? 9.82 -22.594 -8.766 1 98.94 262 PRO B N 1
ATOM 5545 C CA . PRO B 1 262 ? 11.164 -23.156 -8.766 1 98.94 262 PRO B CA 1
ATOM 5546 C C . PRO B 1 262 ? 12.227 -22.156 -9.227 1 98.94 262 PRO B C 1
ATOM 5548 O O . PRO B 1 262 ? 13.344 -22.156 -8.711 1 98.94 262 PRO B O 1
ATOM 5551 N N . HIS B 1 263 ? 11.914 -21.297 -10.172 1 98.88 263 HIS B N 1
ATOM 5552 C CA . HIS B 1 263 ? 12.938 -20.375 -10.664 1 98.88 263 HIS B CA 1
ATOM 5553 C C . HIS B 1 263 ? 13.344 -19.375 -9.586 1 98.88 263 HIS B C 1
ATOM 5555 O O . HIS B 1 263 ? 14.461 -18.844 -9.617 1 98.88 263 HIS B O 1
ATOM 5561 N N . TYR B 1 264 ? 12.516 -19.109 -8.57 1 98.81 264 TYR B N 1
ATOM 5562 C CA . TYR B 1 264 ? 12.898 -18.266 -7.441 1 98.81 264 TYR B CA 1
ATOM 5563 C C . TYR B 1 264 ? 13.695 -19.047 -6.41 1 98.81 264 TYR B C 1
ATOM 5565 O O . TYR B 1 264 ? 14.266 -18.484 -5.48 1 98.81 264 TYR B O 1
ATOM 5573 N N . LEU B 1 265 ? 13.703 -20.375 -6.574 1 98.88 265 LEU B N 1
ATOM 5574 C CA . LEU B 1 265 ? 14.336 -21.266 -5.609 1 98.88 265 LEU B CA 1
ATOM 5575 C C . LEU B 1 265 ? 15.609 -21.875 -6.184 1 98.88 265 LEU B C 1
ATOM 5577 O O . LEU B 1 265 ? 16.297 -22.641 -5.508 1 98.88 265 LEU B O 1
ATOM 5581 N N . ILE B 1 266 ? 15.93 -21.562 -7.441 1 98.88 266 ILE B N 1
ATOM 5582 C CA . ILE B 1 266 ? 17.094 -22.172 -8.086 1 98.88 266 ILE B CA 1
ATOM 5583 C C . ILE B 1 266 ? 18.031 -21.078 -8.602 1 98.88 266 ILE B C 1
ATOM 5585 O O . ILE B 1 266 ? 19.25 -21.188 -8.43 1 98.88 266 ILE B O 1
ATOM 5589 N N . PHE B 1 267 ? 17.453 -20.016 -9.219 1 98.81 267 PHE B N 1
ATOM 5590 C CA . PHE B 1 267 ? 18.266 -19.031 -9.922 1 98.81 267 PHE B CA 1
ATOM 5591 C C . PHE B 1 267 ? 18.375 -17.75 -9.102 1 98.81 267 PHE B C 1
ATOM 5593 O O . PHE B 1 267 ? 17.594 -17.516 -8.188 1 98.81 267 PHE B O 1
ATOM 5600 N N . THR B 1 268 ? 19.375 -17 -9.414 1 98.56 268 THR B N 1
ATOM 5601 C CA . THR B 1 268 ? 19.609 -15.711 -8.781 1 98.56 268 THR B CA 1
ATOM 5602 C C . THR B 1 268 ? 19.688 -14.609 -9.836 1 98.56 268 THR B C 1
ATOM 5604 O O . THR B 1 268 ? 19.719 -14.891 -11.039 1 98.56 268 THR B O 1
ATOM 5607 N N . GLU B 1 269 ? 19.703 -13.469 -9.336 1 98 269 GLU B N 1
ATOM 5608 C CA . GLU B 1 269 ? 19.844 -12.297 -10.195 1 98 269 GLU B CA 1
ATOM 5609 C C . GLU B 1 269 ? 21.094 -12.414 -11.078 1 98 269 GLU B C 1
ATOM 5611 O O . GLU B 1 269 ? 21.078 -11.969 -12.227 1 98 269 GLU B O 1
ATOM 5616 N N . GLU B 1 270 ? 22.156 -12.969 -10.602 1 98.25 270 GLU B N 1
ATOM 5617 C CA . GLU B 1 270 ? 23.375 -13.164 -11.375 1 98.25 270 GLU B CA 1
ATOM 5618 C C . GLU B 1 270 ? 23.141 -14.07 -12.578 1 98.25 270 GLU B C 1
ATOM 5620 O O . GLU B 1 270 ? 23.672 -13.828 -13.664 1 98.25 270 GLU B O 1
ATOM 5625 N N . ASP B 1 271 ? 22.344 -15.094 -12.422 1 98.44 271 ASP B N 1
ATOM 5626 C CA . ASP B 1 271 ? 21.984 -15.977 -13.531 1 98.44 271 ASP B CA 1
ATOM 5627 C C . ASP B 1 271 ? 21.25 -15.203 -14.625 1 98.44 271 ASP B C 1
ATOM 5629 O O . ASP B 1 271 ? 21.484 -15.414 -15.82 1 98.44 271 ASP B O 1
ATOM 5633 N N . VAL B 1 272 ? 20.344 -14.32 -14.18 1 98.56 272 VAL B N 1
ATOM 5634 C CA . VAL B 1 272 ? 19.562 -13.531 -15.125 1 98.56 272 VAL B CA 1
ATOM 5635 C C . VAL B 1 272 ? 20.484 -12.617 -15.93 1 98.56 272 VAL B C 1
ATOM 5637 O O . VAL B 1 272 ? 20.359 -12.523 -17.156 1 98.56 272 VAL B O 1
ATOM 5640 N N . ILE B 1 273 ? 21.359 -11.945 -15.188 1 98.19 273 ILE B N 1
ATOM 5641 C CA . ILE B 1 273 ? 22.266 -10.984 -15.82 1 98.19 273 ILE B CA 1
ATOM 5642 C C . ILE B 1 273 ? 23.188 -11.711 -16.797 1 98.19 273 ILE B C 1
ATOM 5644 O O . ILE B 1 273 ? 23.422 -11.227 -17.906 1 98.19 273 ILE B O 1
ATOM 5648 N N . GLU B 1 274 ? 23.625 -12.875 -16.438 1 98.06 274 GLU B N 1
ATOM 5649 C CA . GLU B 1 274 ? 24.609 -13.625 -17.234 1 98.06 274 GLU B CA 1
ATOM 5650 C C . GLU B 1 274 ? 23.953 -14.266 -18.453 1 98.06 274 GLU B C 1
ATOM 5652 O O . GLU B 1 274 ? 24.578 -14.383 -19.5 1 98.06 274 GLU B O 1
ATOM 5657 N N . ASN B 1 275 ? 22.656 -14.664 -18.344 1 97.81 275 ASN B N 1
ATOM 5658 C CA . ASN B 1 275 ? 22.062 -15.5 -19.391 1 97.81 275 ASN B CA 1
ATOM 5659 C C . ASN B 1 275 ? 21 -14.742 -20.172 1 97.81 275 ASN B C 1
ATOM 5661 O O . ASN B 1 275 ? 20.609 -15.172 -21.266 1 97.81 275 ASN B O 1
ATOM 5665 N N . GLY B 1 276 ? 20.484 -13.664 -19.609 1 97.69 276 GLY B N 1
ATOM 5666 C CA . GLY B 1 276 ? 19.672 -12.734 -20.391 1 97.69 276 GLY B CA 1
ATOM 5667 C C . GLY B 1 276 ? 18.203 -13.078 -20.375 1 97.69 276 GLY B C 1
ATOM 5668 O O . GLY B 1 276 ? 17.672 -13.562 -19.375 1 97.69 276 GLY B O 1
ATOM 5669 N N . ASN B 1 277 ? 17.484 -12.812 -21.5 1 98.19 277 ASN B N 1
ATOM 5670 C CA . ASN B 1 277 ? 16.031 -12.734 -21.594 1 98.19 277 ASN B CA 1
ATOM 5671 C C . ASN B 1 277 ? 15.383 -14.094 -21.391 1 98.19 277 ASN B C 1
ATOM 5673 O O . ASN B 1 277 ? 14.203 -14.18 -21.047 1 98.19 277 ASN B O 1
ATOM 5677 N N . VAL B 1 278 ? 16.109 -15.148 -21.578 1 98.06 278 VAL B N 1
ATOM 5678 C CA . VAL B 1 278 ? 15.57 -16.484 -21.375 1 98.06 278 VAL B CA 1
ATOM 5679 C C . VAL B 1 278 ? 15.195 -16.688 -19.906 1 98.06 278 VAL B C 1
ATOM 5681 O O . VAL B 1 278 ? 14.289 -17.453 -19.594 1 98.06 278 VAL B O 1
ATOM 5684 N N . TYR B 1 279 ? 15.875 -15.891 -19 1 98.5 279 TYR B N 1
ATOM 5685 C CA . TYR B 1 279 ? 15.641 -15.977 -17.562 1 98.5 279 TYR B CA 1
ATOM 5686 C C . TYR B 1 279 ? 14.68 -14.891 -17.094 1 98.5 279 TYR B C 1
ATOM 5688 O O . TYR B 1 279 ? 14.383 -14.789 -15.898 1 98.5 279 TYR B O 1
ATOM 5696 N N . LYS B 1 280 ? 14.203 -14.086 -18.031 1 98.56 280 LYS B N 1
ATOM 5697 C CA . LYS B 1 280 ? 13.328 -12.969 -17.688 1 98.56 280 LYS B CA 1
ATOM 5698 C C . LYS B 1 280 ? 11.953 -13.461 -17.25 1 98.56 280 LYS B C 1
ATOM 5700 O O . LYS B 1 280 ? 11.328 -14.266 -17.938 1 98.56 280 LYS B O 1
ATOM 5705 N N . CYS B 1 281 ? 11.5 -12.984 -16.109 1 98.44 281 CYS B N 1
ATOM 5706 C CA . CYS B 1 281 ? 10.141 -13.188 -15.617 1 98.44 281 CYS B CA 1
ATOM 5707 C C . CYS B 1 281 ? 9.719 -12.031 -14.711 1 98.44 281 CYS B C 1
ATOM 5709 O O . CYS B 1 281 ? 10.492 -11.094 -14.492 1 98.44 281 CYS B O 1
ATOM 5711 N N . SER B 1 282 ? 8.492 -12.023 -14.273 1 98.06 282 SER B N 1
ATOM 5712 C CA . SER B 1 282 ? 7.93 -11.047 -13.344 1 98.06 282 SER B CA 1
ATOM 5713 C C . SER B 1 282 ? 7.113 -11.734 -12.25 1 98.06 282 SER B C 1
ATOM 5715 O O . SER B 1 282 ? 6.27 -12.586 -12.539 1 98.06 282 SER B O 1
ATOM 5717 N N . PRO B 1 283 ? 7.328 -11.391 -10.961 1 98.5 283 PRO B N 1
ATOM 5718 C CA . PRO B 1 283 ? 8.438 -10.562 -10.484 1 98.5 283 PRO B CA 1
ATOM 5719 C C . PRO B 1 283 ? 9.805 -11.141 -10.852 1 98.5 283 PRO B C 1
ATOM 5721 O O . PRO B 1 283 ? 9.922 -12.344 -11.117 1 98.5 283 PRO B O 1
ATOM 5724 N N . PRO B 1 284 ? 10.805 -10.32 -10.945 1 98.62 284 PRO B N 1
ATOM 5725 C CA . PRO B 1 284 ? 12.102 -10.852 -11.375 1 98.62 284 PRO B CA 1
ATOM 5726 C C . PRO B 1 284 ? 12.758 -11.727 -10.32 1 98.62 284 PRO B C 1
ATOM 5728 O O . PRO B 1 284 ? 12.422 -11.641 -9.141 1 98.62 284 PRO B O 1
ATOM 5731 N N . ILE B 1 285 ? 13.594 -12.586 -10.789 1 98.75 285 ILE B N 1
ATOM 5732 C CA . ILE B 1 285 ? 14.453 -13.359 -9.906 1 98.75 285 ILE B CA 1
ATOM 5733 C C . ILE B 1 285 ? 15.336 -12.414 -9.094 1 98.75 285 ILE B C 1
ATOM 5735 O O . ILE B 1 285 ? 15.875 -11.445 -9.625 1 98.75 285 ILE B O 1
ATOM 5739 N N . ARG B 1 286 ? 15.547 -12.68 -7.828 1 98.44 286 ARG B N 1
ATOM 5740 C CA . ARG B 1 286 ? 16.125 -11.742 -6.867 1 98.44 286 ARG B CA 1
ATOM 5741 C C . ARG B 1 286 ? 17.547 -12.133 -6.512 1 98.44 286 ARG B C 1
ATOM 5743 O O . ARG B 1 286 ? 18.141 -13 -7.16 1 98.44 286 ARG B O 1
ATOM 5750 N N . GLU B 1 287 ? 18.125 -11.453 -5.598 1 97.88 287 GLU B N 1
ATOM 5751 C CA . GLU B 1 287 ? 19.547 -11.609 -5.27 1 97.88 287 GLU B CA 1
ATOM 5752 C C . GLU B 1 287 ? 19.812 -12.945 -4.582 1 97.88 287 GLU B C 1
ATOM 5754 O O . GLU B 1 287 ? 18.891 -13.57 -4.055 1 97.88 287 GLU B O 1
ATOM 5759 N N . LYS B 1 288 ? 21.016 -13.367 -4.578 1 97.5 288 LYS B N 1
ATOM 5760 C CA . LYS B 1 288 ? 21.469 -14.664 -4.098 1 97.5 288 LYS B CA 1
ATOM 5761 C C . LYS B 1 288 ? 21.062 -14.898 -2.648 1 97.5 288 LYS B C 1
ATOM 5763 O O . LYS B 1 288 ? 20.656 -16 -2.281 1 97.5 288 LYS B O 1
ATOM 5768 N N . ASN B 1 289 ? 21.219 -13.875 -1.827 1 97.75 289 ASN B N 1
ATOM 5769 C CA . ASN B 1 289 ? 20.859 -14.023 -0.421 1 97.75 289 ASN B CA 1
ATOM 5770 C C . ASN B 1 289 ? 19.391 -14.398 -0.254 1 97.75 289 ASN B C 1
ATOM 5772 O O . ASN B 1 289 ? 19.031 -15.141 0.658 1 97.75 289 ASN B O 1
ATOM 5776 N N . ASN B 1 290 ? 18.547 -13.883 -1.071 1 98.44 290 ASN B N 1
ATOM 5777 C CA . ASN B 1 290 ? 17.125 -14.164 -1.003 1 98.44 290 ASN B CA 1
ATOM 5778 C C . ASN B 1 290 ? 16.828 -15.641 -1.241 1 98.44 290 ASN B C 1
ATOM 5780 O O . ASN B 1 290 ? 15.875 -16.188 -0.674 1 98.44 290 ASN B O 1
ATOM 5784 N N . LEU B 1 291 ? 17.594 -16.281 -2.127 1 98.25 291 LEU B N 1
ATOM 5785 C CA . LEU B 1 291 ? 17.391 -17.688 -2.465 1 98.25 291 LEU B CA 1
ATOM 5786 C C . LEU B 1 291 ? 17.422 -18.547 -1.211 1 98.25 291 LEU B C 1
ATOM 5788 O O . LEU B 1 291 ? 16.516 -19.359 -0.991 1 98.25 291 LEU B O 1
ATOM 5792 N N . ASN B 1 292 ? 18.375 -18.359 -0.38 1 97.69 292 ASN B N 1
ATOM 5793 C CA . ASN B 1 292 ? 18.5 -19.125 0.854 1 97.69 292 ASN B CA 1
ATOM 5794 C C . ASN B 1 292 ? 17.359 -18.812 1.818 1 97.69 292 ASN B C 1
ATOM 5796 O O . ASN B 1 292 ? 16.844 -19.703 2.496 1 97.69 292 ASN B O 1
ATOM 5800 N N . LEU B 1 293 ? 17.016 -17.531 1.858 1 98.69 293 LEU B N 1
ATOM 5801 C CA . LEU B 1 293 ? 15.945 -17.109 2.752 1 98.69 293 LEU B CA 1
ATOM 5802 C C . LEU B 1 293 ? 14.617 -17.719 2.322 1 98.69 293 LEU B C 1
ATOM 5804 O O . LEU B 1 293 ? 13.781 -18.062 3.166 1 98.69 293 LEU B O 1
ATOM 5808 N N . MET B 1 294 ? 14.406 -17.891 1.059 1 98.81 294 MET B N 1
ATOM 5809 C CA . MET B 1 294 ? 13.188 -18.516 0.55 1 98.81 294 MET B CA 1
ATOM 5810 C C . MET B 1 294 ? 13.148 -20 0.916 1 98.81 294 MET B C 1
ATOM 5812 O O . MET B 1 294 ? 12.094 -20.531 1.24 1 98.81 294 MET B O 1
ATOM 5816 N N . TRP B 1 295 ? 14.266 -20.672 0.827 1 98.81 295 TRP B N 1
ATOM 5817 C CA . TRP B 1 295 ? 14.312 -22.078 1.226 1 98.81 295 TRP B CA 1
ATOM 5818 C C . TRP B 1 295 ? 14.055 -22.234 2.719 1 98.81 295 TRP B C 1
ATOM 5820 O O . TRP B 1 295 ? 13.414 -23.188 3.148 1 98.81 295 TRP B O 1
ATOM 5830 N N . GLU B 1 296 ? 14.586 -21.234 3.504 1 98.69 296 GLU B N 1
ATOM 5831 C CA . GLU B 1 296 ? 14.258 -21.25 4.926 1 98.69 296 GLU B CA 1
ATOM 5832 C C . GLU B 1 296 ? 12.75 -21.156 5.148 1 98.69 296 GLU B C 1
ATOM 5834 O O . GLU B 1 296 ? 12.211 -21.797 6.055 1 98.69 296 GLU B O 1
ATOM 5839 N N . ALA B 1 297 ? 12.086 -20.359 4.328 1 98.81 297 ALA B N 1
ATOM 5840 C CA . ALA B 1 297 ? 10.641 -20.234 4.426 1 98.81 297 ALA B CA 1
ATOM 5841 C C . ALA B 1 297 ? 9.953 -21.562 4.137 1 98.81 297 ALA B C 1
ATOM 5843 O O . ALA B 1 297 ? 8.961 -21.922 4.777 1 98.81 297 ALA B O 1
ATOM 5844 N N . ILE B 1 298 ? 10.438 -22.328 3.195 1 98.62 298 ILE B N 1
ATOM 5845 C CA . ILE B 1 298 ? 9.891 -23.641 2.863 1 98.62 298 ILE B CA 1
ATOM 5846 C C . ILE B 1 298 ? 10.125 -24.594 4.023 1 98.62 298 ILE B C 1
ATOM 5848 O O . ILE B 1 298 ? 9.211 -25.328 4.43 1 98.62 298 ILE B O 1
ATOM 5852 N N . GLU B 1 299 ? 11.336 -24.562 4.555 1 97.81 299 GLU B N 1
ATOM 5853 C CA . GLU B 1 299 ? 11.703 -25.453 5.66 1 97.81 299 GLU B CA 1
ATOM 5854 C C . GLU B 1 299 ? 10.82 -25.203 6.879 1 97.81 299 GLU B C 1
ATOM 5856 O O . GLU B 1 299 ? 10.523 -26.125 7.637 1 97.81 299 GLU B O 1
ATOM 5861 N N . ASN B 1 300 ? 10.391 -23.984 6.992 1 98 300 ASN B N 1
ATOM 5862 C CA . ASN B 1 300 ? 9.594 -23.594 8.148 1 98 300 ASN B CA 1
ATOM 5863 C C . ASN B 1 300 ? 8.102 -23.609 7.832 1 98 300 ASN B C 1
ATOM 5865 O O . ASN B 1 300 ? 7.301 -23 8.562 1 98 300 ASN B O 1
ATOM 5869 N N . ASP B 1 301 ? 7.73 -24.172 6.711 1 98 301 ASP B N 1
ATOM 5870 C CA . ASP B 1 301 ? 6.34 -24.375 6.309 1 98 301 ASP B CA 1
ATOM 5871 C C . ASP B 1 301 ? 5.633 -23.031 6.133 1 98 301 ASP B C 1
ATOM 5873 O O . ASP B 1 301 ? 4.508 -22.844 6.609 1 98 301 ASP B O 1
ATOM 5877 N N . ARG B 1 302 ? 6.305 -22.094 5.52 1 98.69 302 ARG B N 1
ATOM 5878 C CA . ARG B 1 302 ? 5.738 -20.75 5.352 1 98.69 302 ARG B CA 1
ATOM 5879 C C . ARG B 1 302 ? 5.348 -20.5 3.898 1 98.69 302 ARG B C 1
ATOM 5881 O O . ARG B 1 302 ? 4.914 -19.406 3.547 1 98.69 302 ARG B O 1
ATOM 5888 N N . ILE B 1 303 ? 5.496 -21.5 3.057 1 98.81 303 ILE B N 1
ATOM 5889 C CA . ILE B 1 303 ? 5.082 -21.453 1.659 1 98.81 303 ILE B CA 1
ATOM 5890 C C . ILE B 1 303 ? 3.939 -22.438 1.424 1 98.81 303 ILE B C 1
ATOM 5892 O O . ILE B 1 303 ? 4.055 -23.625 1.752 1 98.81 303 ILE B O 1
ATOM 5896 N N . ASP B 1 304 ? 2.867 -21.953 0.841 1 98.88 304 ASP B N 1
ATOM 5897 C CA . ASP B 1 304 ? 1.707 -22.812 0.653 1 98.88 304 ASP B CA 1
ATOM 5898 C C . ASP B 1 304 ? 1.866 -23.688 -0.591 1 98.88 304 ASP B C 1
ATOM 5900 O O . ASP B 1 304 ? 1.613 -24.891 -0.548 1 98.88 304 ASP B O 1
ATOM 5904 N N . CYS B 1 305 ? 2.318 -23.062 -1.69 1 98.88 305 CYS B N 1
ATOM 5905 C CA . CYS B 1 305 ? 2.383 -23.797 -2.951 1 98.88 305 CYS B CA 1
ATOM 5906 C C . CYS B 1 305 ? 3.693 -23.516 -3.678 1 98.88 305 CYS B C 1
ATOM 5908 O O . CYS B 1 305 ? 4.18 -22.375 -3.676 1 98.88 305 CYS B O 1
ATOM 5910 N N . ILE B 1 306 ? 4.25 -24.469 -4.273 1 98.94 306 ILE B N 1
ATOM 5911 C CA . ILE B 1 306 ? 5.301 -24.328 -5.281 1 98.94 306 ILE B CA 1
ATOM 5912 C C . ILE B 1 306 ? 4.758 -24.734 -6.648 1 98.94 306 ILE B C 1
ATOM 5914 O O . ILE B 1 306 ? 4.438 -25.906 -6.875 1 98.94 306 ILE B O 1
ATOM 5918 N N . VAL B 1 307 ? 4.609 -23.766 -7.523 1 98.88 307 VAL B N 1
ATOM 5919 C CA . VAL B 1 307 ? 3.973 -23.969 -8.828 1 98.88 307 VAL B CA 1
ATOM 5920 C C . VAL B 1 307 ? 4.906 -23.484 -9.93 1 98.88 307 VAL B C 1
ATOM 5922 O O . VAL B 1 307 ? 5.84 -22.719 -9.68 1 98.88 307 VAL B O 1
ATOM 5925 N N . SER B 1 308 ? 4.672 -23.875 -11.086 1 98.88 308 SER B N 1
ATOM 5926 C CA . SER B 1 308 ? 5.645 -23.625 -12.141 1 98.88 308 SER B CA 1
ATOM 5927 C C . SER B 1 308 ? 5.535 -22.203 -12.664 1 98.88 308 SER B C 1
ATOM 5929 O O . SER B 1 308 ? 6.531 -21.609 -13.07 1 98.88 308 SER B O 1
ATOM 5931 N N . ASP B 1 309 ? 4.281 -21.656 -12.648 1 98.69 309 ASP B N 1
ATOM 5932 C CA . ASP B 1 309 ? 4.027 -20.453 -13.438 1 98.69 309 ASP B CA 1
ATOM 5933 C C . ASP B 1 309 ? 4.551 -20.625 -14.867 1 98.69 309 ASP B C 1
ATOM 5935 O O . ASP B 1 309 ? 5.184 -19.719 -15.406 1 98.69 309 ASP B O 1
ATOM 5939 N N . HIS B 1 310 ? 4.344 -21.797 -15.438 1 98.75 310 HIS B N 1
ATOM 5940 C CA . HIS B 1 310 ? 4.723 -22.078 -16.812 1 98.75 310 HIS B CA 1
ATOM 5941 C C . HIS B 1 310 ? 4.16 -21.016 -17.766 1 98.75 310 HIS B C 1
ATOM 5943 O O . HIS B 1 310 ? 2.943 -20.875 -17.891 1 98.75 310 HIS B O 1
ATOM 5949 N N . SER B 1 311 ? 5.055 -20.328 -18.375 1 98.06 311 SER B N 1
ATOM 5950 C CA . SER B 1 311 ? 4.723 -19.25 -19.281 1 98.06 311 SER B CA 1
ATOM 5951 C C . SER B 1 311 ? 5.598 -19.297 -20.531 1 98.06 311 SER B C 1
ATOM 5953 O O . SER B 1 311 ? 6.559 -18.531 -20.656 1 98.06 311 SER B O 1
ATOM 5955 N N . PRO B 1 312 ? 5.234 -20.125 -21.453 1 97.94 312 PRO B N 1
ATOM 5956 C CA . PRO B 1 312 ? 6.055 -20.438 -22.625 1 97.94 312 PRO B CA 1
ATOM 5957 C C . PRO B 1 312 ? 5.984 -19.359 -23.703 1 97.94 312 PRO B C 1
ATOM 5959 O O . PRO B 1 312 ? 5.102 -18.5 -23.656 1 97.94 312 PRO B O 1
ATOM 5962 N N . SER B 1 313 ? 6.977 -19.375 -24.578 1 97.88 313 SER B N 1
ATOM 5963 C CA . SER B 1 313 ? 7.051 -18.5 -25.734 1 97.88 313 SER B CA 1
ATOM 5964 C C . SER B 1 313 ? 7.871 -19.125 -26.859 1 97.88 313 SER B C 1
ATOM 5966 O O . SER B 1 313 ? 8.492 -20.172 -26.672 1 97.88 313 SER B O 1
ATOM 5968 N N . GLN B 1 314 ? 7.758 -18.531 -27.969 1 97.56 314 GLN B N 1
ATOM 5969 C CA . GLN B 1 314 ? 8.766 -18.828 -28.984 1 97.56 314 GLN B CA 1
ATOM 5970 C C . GLN B 1 314 ? 10.102 -18.172 -28.641 1 97.56 314 GLN B C 1
ATOM 5972 O O . GLN B 1 314 ? 10.133 -17.125 -27.984 1 97.56 314 GLN B O 1
ATOM 5977 N N . ILE B 1 315 ? 11.117 -18.781 -29.125 1 96.44 315 ILE B N 1
ATOM 5978 C CA . ILE B 1 315 ? 12.445 -18.344 -28.719 1 96.44 315 ILE B CA 1
ATOM 5979 C C . ILE B 1 315 ? 12.688 -16.922 -29.219 1 96.44 315 ILE B C 1
ATOM 5981 O O . ILE B 1 315 ? 13.367 -16.125 -28.547 1 96.44 315 ILE B O 1
ATOM 5985 N N . ASP B 1 316 ? 12.094 -16.531 -30.344 1 97.75 316 ASP B N 1
ATOM 5986 C CA . ASP B 1 316 ? 12.305 -15.188 -30.891 1 97.75 316 ASP B CA 1
ATOM 5987 C C . ASP B 1 316 ? 11.648 -14.125 -30.016 1 97.75 316 ASP B C 1
ATOM 5989 O O . ASP B 1 316 ? 12.055 -12.961 -30.031 1 97.75 316 ASP B O 1
ATOM 5993 N N . GLU B 1 317 ? 10.664 -14.5 -29.203 1 98 317 GLU B N 1
ATOM 5994 C CA . GLU B 1 317 ? 10.008 -13.578 -28.281 1 98 317 GLU B CA 1
ATOM 5995 C C . GLU B 1 317 ? 10.898 -13.273 -27.078 1 98 317 GLU B C 1
ATOM 5997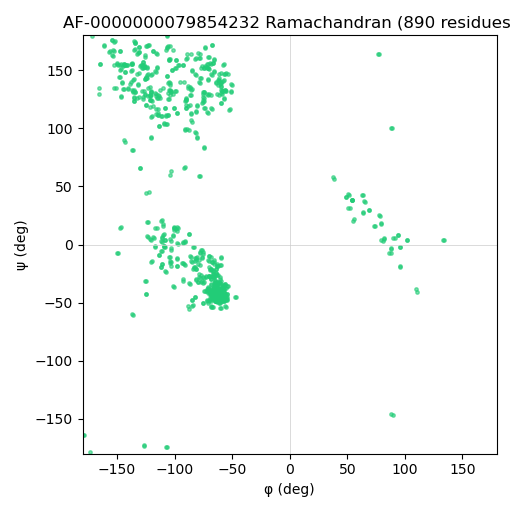 O O . GLU B 1 317 ? 10.586 -12.391 -26.266 1 98 317 GLU B O 1
ATOM 6002 N N . LYS B 1 318 ? 12 -13.992 -26.984 1 98 318 LYS B N 1
ATOM 6003 C CA . LYS B 1 318 ? 12.977 -13.758 -25.938 1 98 318 LYS B CA 1
ATOM 6004 C C . LYS B 1 318 ? 14.312 -13.289 -26.5 1 98 318 LYS B C 1
ATOM 6006 O O . LYS B 1 318 ? 15.328 -13.297 -25.812 1 98 318 LYS B O 1
ATOM 6011 N N . ALA B 1 319 ? 14.297 -12.898 -27.75 1 97.81 319 ALA B N 1
ATOM 6012 C CA . ALA B 1 319 ? 15.523 -12.469 -28.406 1 97.81 319 ALA B CA 1
ATOM 6013 C C . ALA B 1 319 ? 16.125 -11.25 -27.719 1 97.81 319 ALA B C 1
ATOM 6015 O O . ALA B 1 319 ? 15.406 -10.336 -27.312 1 97.81 319 ALA B O 1
ATOM 6016 N N . GLU B 1 320 ? 17.422 -11.258 -27.641 1 96.94 320 GLU B N 1
ATOM 6017 C CA . GLU B 1 320 ? 18.125 -10.148 -27 1 96.94 320 GLU B CA 1
ATOM 6018 C C . GLU B 1 320 ? 17.938 -8.852 -27.797 1 96.94 320 GLU B C 1
ATOM 6020 O O . GLU B 1 320 ? 17.953 -7.762 -27.219 1 96.94 320 GLU B O 1
ATOM 6025 N N . SER B 1 321 ? 17.734 -9.008 -29.094 1 96.88 321 SER B N 1
ATOM 6026 C CA . SER B 1 321 ? 17.609 -7.852 -29.969 1 96.88 321 SER B CA 1
ATOM 6027 C C . SER B 1 321 ? 16.359 -7.047 -29.656 1 96.88 321 SER B C 1
ATOM 6029 O O . SER B 1 321 ? 16.266 -5.871 -30.016 1 96.88 321 SER B O 1
ATOM 6031 N N . LEU B 1 322 ? 15.438 -7.582 -28.969 1 96.88 322 LEU B N 1
ATOM 6032 C CA . LEU B 1 322 ? 14.195 -6.914 -28.609 1 96.88 322 LEU B CA 1
ATOM 6033 C C . LEU B 1 322 ? 14.406 -5.949 -27.453 1 96.88 322 LEU B C 1
ATOM 6035 O O . LEU B 1 322 ? 13.562 -5.086 -27.188 1 96.88 322 LEU B O 1
ATOM 6039 N N . GLY B 1 323 ? 15.516 -6.129 -26.734 1 97.44 323 GLY B N 1
ATOM 6040 C CA . GLY B 1 323 ? 15.625 -5.512 -25.422 1 97.44 323 GLY B CA 1
ATOM 6041 C C . GLY B 1 323 ? 14.844 -6.246 -24.359 1 97.44 323 GLY B C 1
ATOM 6042 O O . GLY B 1 323 ? 13.938 -7.023 -24.656 1 97.44 323 GLY B O 1
ATOM 6043 N N . ALA B 1 324 ? 15.141 -5.953 -23.141 1 97.94 324 ALA B N 1
ATOM 6044 C CA . ALA B 1 324 ? 14.57 -6.727 -22.047 1 97.94 324 ALA B CA 1
ATOM 6045 C C . ALA B 1 324 ? 13.102 -6.355 -21.828 1 97.94 324 ALA B C 1
ATOM 6047 O O . ALA B 1 324 ? 12.297 -7.199 -21.438 1 97.94 324 ALA B O 1
ATOM 6048 N N . PHE B 1 325 ? 12.734 -5.098 -22.062 1 97.88 325 PHE B N 1
ATOM 6049 C CA . PHE B 1 325 ? 11.383 -4.648 -21.766 1 97.88 325 PHE B CA 1
ATOM 6050 C C . PHE B 1 325 ? 10.391 -5.223 -22.781 1 97.88 325 PHE B C 1
ATOM 6052 O O . PHE B 1 325 ? 9.234 -5.477 -22.438 1 97.88 325 PHE B O 1
ATOM 6059 N N . ASP B 1 326 ? 10.828 -5.52 -24.016 1 97.06 326 ASP B N 1
ATOM 6060 C CA . ASP B 1 326 ? 9.93 -6.02 -25.047 1 97.06 326 ASP B CA 1
ATOM 6061 C C . ASP B 1 326 ? 10 -7.543 -25.156 1 97.06 326 ASP B C 1
ATOM 6063 O O . ASP B 1 326 ? 9.125 -8.172 -25.75 1 97.06 326 ASP B O 1
ATOM 6067 N N . ALA B 1 327 ? 11.031 -8.141 -24.641 1 98 327 ALA B N 1
ATOM 6068 C CA . ALA B 1 327 ? 11.117 -9.602 -24.609 1 98 327 ALA B CA 1
ATOM 6069 C C . ALA B 1 327 ? 10.047 -10.195 -23.703 1 98 327 ALA B C 1
ATOM 6071 O O . ALA B 1 327 ? 9.648 -9.578 -22.703 1 98 327 ALA B O 1
ATOM 6072 N N . TRP B 1 328 ? 9.602 -11.352 -24.031 1 97 328 TRP B N 1
ATOM 6073 C CA . TRP B 1 328 ? 8.586 -12.055 -23.25 1 97 328 TRP B CA 1
ATOM 6074 C C . TRP B 1 328 ? 9.062 -12.289 -21.828 1 97 328 TRP B C 1
ATOM 6076 O O . TRP B 1 328 ? 10.227 -12.633 -21.594 1 97 328 TRP B O 1
ATOM 6086 N N . GLY B 1 329 ? 8.141 -12.039 -20.875 1 95.56 329 GLY B N 1
ATOM 6087 C CA . GLY B 1 329 ? 8.469 -12.148 -19.469 1 95.56 329 GLY B CA 1
ATOM 6088 C C . GLY B 1 329 ? 7.922 -13.414 -18.828 1 95.56 329 GLY B C 1
ATOM 6089 O O . GLY B 1 329 ? 7.129 -13.352 -17.891 1 95.56 329 GLY B O 1
ATOM 6090 N N . GLY B 1 330 ? 8.281 -14.586 -19.266 1 97.19 330 GLY B N 1
ATOM 6091 C CA . GLY B 1 330 ? 7.855 -15.867 -18.734 1 97.19 330 GLY B CA 1
ATOM 6092 C C . GLY B 1 330 ? 8.906 -16.953 -18.891 1 97.19 330 GLY B C 1
ATOM 6093 O O . GLY B 1 330 ? 9.773 -16.859 -19.75 1 97.19 330 GLY B O 1
ATOM 6094 N N . ILE B 1 331 ? 8.836 -17.891 -18.047 1 98.25 331 ILE B N 1
ATOM 6095 C CA . ILE B 1 331 ? 9.734 -19.047 -18.062 1 98.25 331 ILE B CA 1
ATOM 6096 C C . ILE B 1 331 ? 8.93 -20.328 -18.188 1 98.25 331 ILE B C 1
ATOM 6098 O O . ILE B 1 331 ? 7.883 -20.484 -17.562 1 98.25 331 ILE B O 1
ATOM 6102 N N . SER B 1 332 ? 9.375 -21.25 -19.062 1 98.38 332 SER B N 1
ATOM 6103 C CA . SER B 1 332 ? 8.781 -22.578 -19.141 1 98.38 332 SER B CA 1
ATOM 6104 C C . SER B 1 332 ? 9.32 -23.484 -18.031 1 98.38 332 SER B C 1
ATOM 6106 O O . SER B 1 332 ? 10.531 -23.688 -17.922 1 98.38 332 SER B O 1
ATOM 6108 N N . GLY B 1 333 ? 8.406 -23.969 -17.188 1 98.56 333 GLY B N 1
ATOM 6109 C CA . GLY B 1 333 ? 8.906 -24.75 -16.062 1 98.56 333 GLY B CA 1
ATOM 6110 C C . GLY B 1 333 ? 7.965 -25.859 -15.641 1 98.56 333 GLY B C 1
ATOM 6111 O O . GLY B 1 333 ? 8.148 -26.484 -14.594 1 98.56 333 GLY B O 1
ATOM 6112 N N . LEU B 1 334 ? 6.961 -26.25 -16.422 1 98.69 334 LEU B N 1
ATOM 6113 C CA . LEU B 1 334 ? 5.883 -27.172 -16.047 1 98.69 334 LEU B CA 1
ATOM 6114 C C . LEU B 1 334 ? 6.406 -28.594 -15.906 1 98.69 334 LEU B C 1
ATOM 6116 O O . LEU B 1 334 ? 5.965 -29.328 -15.023 1 98.69 334 LEU B O 1
ATOM 6120 N N . GLN B 1 335 ? 7.363 -29 -16.766 1 98.69 335 GLN B N 1
ATOM 6121 C CA . GLN B 1 335 ? 7.84 -30.375 -16.828 1 98.69 335 GLN B CA 1
ATOM 6122 C C . GLN B 1 335 ? 8.875 -30.641 -15.734 1 98.69 335 GLN B C 1
ATOM 6124 O O . GLN B 1 335 ? 9.047 -31.781 -15.305 1 98.69 335 GLN B O 1
ATOM 6129 N N . THR B 1 336 ? 9.508 -29.578 -15.211 1 98.62 336 THR B N 1
ATOM 6130 C CA . THR B 1 336 ? 10.766 -29.797 -14.492 1 98.62 336 THR B CA 1
ATOM 6131 C C . THR B 1 336 ? 10.586 -29.516 -13 1 98.62 336 THR B C 1
ATOM 6133 O O . THR B 1 336 ? 11.531 -29.656 -12.227 1 98.62 336 THR B O 1
ATOM 6136 N N . GLY B 1 337 ? 9.375 -29.188 -12.562 1 98.62 337 GLY B N 1
ATOM 6137 C CA . GLY B 1 337 ? 9.133 -28.75 -11.195 1 98.62 337 GLY B CA 1
ATOM 6138 C C . GLY B 1 337 ? 9.523 -29.797 -10.164 1 98.62 337 GLY B C 1
ATOM 6139 O O . GLY B 1 337 ? 10.344 -29.531 -9.289 1 98.62 337 GLY B O 1
ATOM 6140 N N . LEU B 1 338 ? 8.984 -31.016 -10.281 1 98.81 338 LEU B N 1
ATOM 6141 C CA . LEU B 1 338 ? 9.188 -32.062 -9.281 1 98.81 338 LEU B CA 1
ATOM 6142 C C . LEU B 1 338 ? 10.656 -32.469 -9.211 1 98.81 338 LEU B C 1
ATOM 6144 O O . LEU B 1 338 ? 11.227 -32.531 -8.117 1 98.81 338 LEU B O 1
ATOM 6148 N N . MET B 1 339 ? 11.328 -32.75 -10.344 1 98.44 339 MET B N 1
ATOM 6149 C CA . MET B 1 339 ? 12.703 -33.219 -10.32 1 98.44 339 MET B CA 1
ATOM 6150 C C . MET B 1 339 ? 13.656 -32.188 -9.773 1 98.44 339 MET B C 1
ATOM 6152 O O . MET B 1 339 ? 14.578 -32.5 -9.023 1 98.44 339 MET B O 1
ATOM 6156 N N . THR B 1 340 ? 13.398 -30.844 -10.109 1 98.88 340 THR B N 1
ATOM 6157 C CA . THR B 1 340 ? 14.281 -29.797 -9.625 1 98.88 340 THR B CA 1
ATOM 6158 C C . THR B 1 340 ? 14.062 -29.547 -8.141 1 98.88 340 THR B C 1
ATOM 6160 O O . THR B 1 340 ? 15.016 -29.312 -7.391 1 98.88 340 THR B O 1
ATOM 6163 N N . MET B 1 341 ? 12.812 -29.562 -7.68 1 98.88 341 MET B N 1
ATOM 6164 C CA . MET B 1 341 ? 12.539 -29.344 -6.262 1 98.88 341 MET B CA 1
ATOM 6165 C C . MET B 1 341 ? 13.078 -30.5 -5.422 1 98.88 341 MET B C 1
ATOM 6167 O O . MET B 1 341 ? 13.586 -30.281 -4.32 1 98.88 341 MET B O 1
ATOM 6171 N N . TYR B 1 342 ? 12.953 -31.719 -5.918 1 98.88 342 TYR B N 1
ATOM 6172 C CA . TYR B 1 342 ? 13.555 -32.844 -5.219 1 98.88 342 TYR B CA 1
ATOM 6173 C C . TYR B 1 342 ? 15.062 -32.688 -5.102 1 98.88 342 TYR B C 1
ATOM 6175 O O . TYR B 1 342 ? 15.633 -32.844 -4.02 1 98.88 342 TYR B O 1
ATOM 6183 N N . ASN B 1 343 ? 15.672 -32.375 -6.23 1 98.88 343 ASN B N 1
ATOM 6184 C CA . ASN B 1 343 ? 17.125 -32.219 -6.234 1 98.88 343 ASN B CA 1
ATOM 6185 C C . ASN B 1 343 ? 17.562 -31.094 -5.293 1 98.88 343 ASN B C 1
ATOM 6187 O O . ASN B 1 343 ? 18.469 -31.281 -4.48 1 98.88 343 ASN B O 1
ATOM 6191 N N . GLU B 1 344 ? 16.922 -29.906 -5.395 1 98.75 344 GLU B N 1
ATOM 6192 C CA . GLU B 1 344 ? 17.328 -28.734 -4.629 1 98.75 344 GLU B CA 1
ATOM 6193 C C . GLU B 1 344 ? 17 -28.906 -3.148 1 98.75 344 GLU B C 1
ATOM 6195 O O . GLU B 1 344 ? 17.797 -28.547 -2.279 1 98.75 344 GLU B O 1
ATOM 6200 N N . GLY B 1 345 ? 15.852 -29.422 -2.859 1 98.62 345 GLY B N 1
ATOM 6201 C CA . GLY B 1 345 ? 15.398 -29.516 -1.481 1 98.62 345 GLY B CA 1
ATOM 6202 C C . GLY B 1 345 ? 15.906 -30.766 -0.77 1 98.62 345 GLY B C 1
ATOM 6203 O O . GLY B 1 345 ? 16.453 -30.672 0.333 1 98.62 345 GLY B O 1
ATOM 6204 N N . VAL B 1 346 ? 15.773 -31.906 -1.416 1 98.69 346 VAL B N 1
ATOM 6205 C CA . VAL B 1 346 ? 16.078 -33.188 -0.758 1 98.69 346 VAL B CA 1
ATOM 6206 C C . VAL B 1 346 ? 17.547 -33.5 -0.932 1 98.69 346 VAL B C 1
ATOM 6208 O O . VAL B 1 346 ? 18.281 -33.688 0.052 1 98.69 346 VAL B O 1
ATOM 6211 N N . VAL B 1 347 ? 18.047 -33.531 -2.115 1 98.75 347 VAL B N 1
ATOM 6212 C CA . VAL B 1 347 ? 19.406 -33.969 -2.398 1 98.75 347 VAL B CA 1
ATOM 6213 C C . VAL B 1 347 ? 20.406 -32.938 -1.866 1 98.75 347 VAL B C 1
ATOM 6215 O O . VAL B 1 347 ? 21.312 -33.281 -1.115 1 98.75 347 VAL B O 1
ATOM 6218 N N . LYS B 1 348 ? 20.188 -31.688 -2.156 1 98.44 348 LYS B N 1
ATOM 6219 C CA . LYS B 1 348 ? 21.203 -30.672 -1.857 1 98.44 348 LYS B CA 1
ATOM 6220 C C . LYS B 1 348 ? 21.047 -30.141 -0.431 1 98.44 348 LYS B C 1
ATOM 6222 O O . LYS B 1 348 ? 22.031 -29.781 0.214 1 98.44 348 LYS B O 1
ATOM 6227 N N . ARG B 1 349 ? 19.797 -30.062 0.08 1 98.19 349 ARG B N 1
ATOM 6228 C CA . ARG B 1 349 ? 19.578 -29.359 1.341 1 98.19 349 ARG B CA 1
ATOM 6229 C C . ARG B 1 349 ? 19.141 -30.328 2.438 1 98.19 349 ARG B C 1
ATOM 6231 O O . ARG B 1 349 ? 18.969 -29.938 3.592 1 98.19 349 ARG B O 1
ATOM 6238 N N . GLY B 1 350 ? 18.844 -31.562 2.094 1 98.19 350 GLY B N 1
ATOM 6239 C CA . GLY B 1 350 ? 18.547 -32.594 3.084 1 98.19 350 GLY B CA 1
ATOM 6240 C C . GLY B 1 350 ? 17.141 -32.5 3.629 1 98.19 350 GLY B C 1
ATOM 6241 O O . GLY B 1 350 ? 16.844 -33.031 4.695 1 98.19 350 GLY B O 1
ATOM 6242 N N . LEU B 1 351 ? 16.266 -31.812 2.932 1 98.06 351 LEU B N 1
ATOM 6243 C CA . LEU B 1 351 ? 14.883 -31.734 3.383 1 98.06 351 LEU B CA 1
ATOM 6244 C C . LEU B 1 351 ? 14.164 -33.062 3.186 1 98.06 351 LEU B C 1
ATOM 6246 O O . LEU B 1 351 ? 14.523 -33.844 2.299 1 98.06 351 LEU B O 1
ATOM 6250 N N . GLU B 1 352 ? 13.188 -33.281 4.031 1 97.56 352 GLU B N 1
ATOM 6251 C CA . GLU B 1 352 ? 12.328 -34.438 3.824 1 97.56 352 GLU B CA 1
ATOM 6252 C C . GLU B 1 352 ? 11.414 -34.25 2.615 1 97.56 352 GLU B C 1
ATOM 6254 O O . GLU B 1 352 ? 10.883 -33.156 2.404 1 97.56 352 GLU B O 1
ATOM 6259 N N . PRO B 1 353 ? 11.203 -35.312 1.892 1 98.06 353 PRO B N 1
ATOM 6260 C CA . PRO B 1 353 ? 10.359 -35.219 0.7 1 98.06 353 PRO B CA 1
ATOM 6261 C C . PRO B 1 353 ? 8.938 -34.75 1.019 1 98.06 353 PRO B C 1
ATOM 6263 O O . PRO B 1 353 ? 8.188 -34.375 0.116 1 98.06 353 PRO B O 1
ATOM 6266 N N . THR B 1 354 ? 8.555 -34.719 2.281 1 98.62 354 THR B N 1
ATOM 6267 C CA . THR B 1 354 ? 7.188 -34.406 2.678 1 98.62 354 THR B CA 1
ATOM 6268 C C . THR B 1 354 ? 6.828 -32.969 2.264 1 98.62 354 THR B C 1
ATOM 6270 O O . THR B 1 354 ? 5.664 -32.688 1.997 1 98.62 354 THR B O 1
ATOM 6273 N N . PHE B 1 355 ? 7.832 -32.031 2.131 1 98.56 355 PHE B N 1
ATOM 6274 C CA . PHE B 1 355 ? 7.516 -30.672 1.752 1 98.56 355 PHE B CA 1
ATOM 6275 C C . PHE B 1 355 ? 6.98 -30.609 0.327 1 98.56 355 PHE B C 1
ATOM 6277 O O . PHE B 1 355 ? 6.18 -29.734 -0.005 1 98.56 355 PHE B O 1
ATOM 6284 N N . ILE B 1 356 ? 7.395 -31.594 -0.492 1 98.88 356 ILE B N 1
ATOM 6285 C CA . ILE B 1 356 ? 6.914 -31.656 -1.867 1 98.88 356 ILE B CA 1
ATOM 6286 C C . ILE B 1 356 ? 5.449 -32.094 -1.88 1 98.88 356 ILE B C 1
ATOM 6288 O O . ILE B 1 356 ? 4.613 -31.453 -2.527 1 98.88 356 ILE B O 1
ATOM 6292 N N . ALA B 1 357 ? 5.133 -33.156 -1.162 1 98.88 357 ALA B N 1
ATOM 6293 C CA . ALA B 1 357 ? 3.748 -33.625 -1.076 1 98.88 357 ALA B CA 1
ATOM 6294 C C . ALA B 1 357 ? 2.838 -32.531 -0.53 1 98.88 357 ALA B C 1
ATOM 6296 O O . ALA B 1 357 ? 1.688 -32.375 -0.958 1 98.88 357 ALA B O 1
ATOM 6297 N N . ARG B 1 358 ? 3.359 -31.75 0.353 1 98.75 358 ARG B N 1
ATOM 6298 C CA . ARG B 1 358 ? 2.58 -30.688 1 1 98.75 358 ARG B CA 1
ATOM 6299 C C . ARG B 1 358 ? 2.373 -29.516 0.063 1 98.75 358 ARG B C 1
ATOM 6301 O O . ARG B 1 358 ? 1.24 -29.078 -0.159 1 98.75 358 ARG B O 1
ATOM 6308 N N . THR B 1 359 ? 3.457 -29 -0.567 1 98.88 359 THR B N 1
ATOM 6309 C CA . THR B 1 359 ? 3.422 -27.703 -1.245 1 98.88 359 THR B CA 1
ATOM 6310 C C . THR B 1 359 ? 3.094 -27.875 -2.725 1 98.88 359 THR B C 1
ATOM 6312 O O . THR B 1 359 ? 2.699 -26.922 -3.396 1 98.88 359 THR B O 1
ATOM 6315 N N . MET B 1 360 ? 3.225 -29.141 -3.256 1 98.94 360 MET B N 1
ATOM 6316 C CA . MET B 1 360 ? 3.029 -29.297 -4.695 1 98.94 360 MET B CA 1
ATOM 6317 C C . MET B 1 360 ? 1.835 -30.203 -4.98 1 98.94 360 MET B C 1
ATOM 6319 O O . MET B 1 360 ? 1.501 -30.453 -6.141 1 98.94 360 MET B O 1
ATOM 6323 N N . ALA B 1 361 ? 1.184 -30.734 -3.908 1 98.88 361 ALA B N 1
ATOM 6324 C CA . ALA B 1 361 ? 0.038 -31.609 -4.152 1 98.88 361 ALA B CA 1
ATOM 6325 C C . ALA B 1 361 ? -1.11 -31.281 -3.201 1 98.88 361 ALA B C 1
ATOM 6327 O O . ALA B 1 361 ? -2.129 -30.719 -3.617 1 98.88 361 ALA B O 1
ATOM 6328 N N . LYS B 1 362 ? -0.913 -31.391 -1.895 1 98.81 362 LYS B N 1
ATOM 6329 C CA . LYS B 1 362 ? -1.994 -31.266 -0.921 1 98.81 362 LYS B CA 1
ATOM 6330 C C . LYS B 1 362 ? -2.545 -29.844 -0.882 1 98.81 362 LYS B C 1
ATOM 6332 O O . LYS B 1 362 ? -3.748 -29.625 -1.045 1 98.81 362 LYS B O 1
ATOM 6337 N N . ARG B 1 363 ? -1.689 -28.859 -0.683 1 98.75 363 ARG B N 1
ATOM 6338 C CA . ARG B 1 363 ? -2.137 -27.484 -0.482 1 98.75 363 ARG B CA 1
ATOM 6339 C C . ARG B 1 363 ? -2.764 -26.922 -1.753 1 98.75 363 ARG B C 1
ATOM 6341 O O . ARG B 1 363 ? -3.834 -26.312 -1.705 1 98.75 363 ARG B O 1
ATOM 6348 N N . PRO B 1 364 ? -2.078 -27.125 -2.887 1 98.69 364 PRO B N 1
ATOM 6349 C CA . PRO B 1 364 ? -2.76 -26.672 -4.102 1 98.69 364 PRO B CA 1
ATOM 6350 C C . PRO B 1 364 ? -4.133 -27.328 -4.285 1 98.69 364 PRO B C 1
ATOM 6352 O O . PRO B 1 364 ? -5.074 -26.656 -4.73 1 98.69 364 PRO B O 1
ATOM 6355 N N . ALA B 1 365 ? -4.281 -28.578 -3.963 1 98.62 365 ALA B N 1
ATOM 6356 C CA . ALA B 1 365 ? -5.574 -29.25 -4.062 1 98.62 365 ALA B CA 1
ATOM 6357 C C . ALA B 1 365 ? -6.602 -28.594 -3.137 1 98.62 365 ALA B C 1
ATOM 6359 O O . ALA B 1 365 ? -7.719 -28.297 -3.557 1 98.62 365 ALA B O 1
ATOM 6360 N N . GLU B 1 366 ? -6.207 -28.359 -1.909 1 98.5 366 GLU B N 1
ATOM 6361 C CA . GLU B 1 366 ? -7.102 -27.781 -0.916 1 98.5 366 GLU B CA 1
ATOM 6362 C C . GLU B 1 366 ? -7.527 -26.375 -1.321 1 98.5 366 GLU B C 1
ATOM 6364 O O . GLU B 1 366 ? -8.711 -26.031 -1.27 1 98.5 366 GLU B O 1
ATOM 6369 N N . LEU B 1 367 ? -6.629 -25.594 -1.761 1 98.25 367 LEU B N 1
ATOM 6370 C CA . LEU B 1 367 ? -6.887 -24.188 -2.066 1 98.25 367 LEU B CA 1
ATOM 6371 C C . LEU B 1 367 ? -7.773 -24.047 -3.299 1 98.25 367 LEU B C 1
ATOM 6373 O O . LEU B 1 367 ? -8.57 -23.109 -3.398 1 98.25 367 LEU B O 1
ATOM 6377 N N . PHE B 1 368 ? -7.691 -25.031 -4.164 1 97.88 368 PHE B N 1
ATOM 6378 C CA . PHE B 1 368 ? -8.406 -24.875 -5.426 1 97.88 368 PHE B CA 1
ATOM 6379 C C . PHE B 1 368 ? -9.578 -25.859 -5.504 1 97.88 368 PHE B C 1
ATOM 6381 O O . PHE B 1 368 ? -10.031 -26.203 -6.594 1 97.88 368 PHE B O 1
ATOM 6388 N N . GLY B 1 369 ? -10.023 -26.359 -4.371 1 96.88 369 GLY B N 1
ATOM 6389 C CA . GLY B 1 369 ? -11.266 -27.109 -4.258 1 96.88 369 GLY B CA 1
ATOM 6390 C C . GLY B 1 369 ? -11.156 -28.547 -4.738 1 96.88 369 GLY B C 1
ATOM 6391 O O . GLY B 1 369 ? -12.133 -29.125 -5.215 1 96.88 369 GLY B O 1
ATOM 6392 N N . LEU B 1 370 ? -10.008 -29.062 -4.719 1 97.94 370 LEU B N 1
ATOM 6393 C CA . LEU B 1 370 ? -9.766 -30.438 -5.148 1 97.94 370 LEU B CA 1
ATOM 6394 C C . LEU B 1 370 ? -9.438 -31.328 -3.955 1 97.94 370 LEU B C 1
ATOM 6396 O O . LEU B 1 370 ? -9.305 -32.531 -4.102 1 97.94 370 LEU B O 1
ATOM 6400 N N . GLY B 1 371 ? -9.391 -30.734 -2.756 1 97.62 371 GLY B N 1
ATOM 6401 C CA . GLY B 1 371 ? -8.82 -31.375 -1.582 1 97.62 371 GLY B CA 1
ATOM 6402 C C . GLY B 1 371 ? -9.625 -32.562 -1.1 1 97.62 371 GLY B C 1
ATOM 6403 O O . GLY B 1 371 ? -9.109 -33.438 -0.383 1 97.62 371 GLY B O 1
ATOM 6404 N N . ALA B 1 372 ? -10.852 -32.656 -1.598 1 97.31 372 ALA B N 1
ATOM 6405 C CA . ALA B 1 372 ? -11.719 -33.75 -1.12 1 97.31 372 ALA B CA 1
ATOM 6406 C C . ALA B 1 372 ? -11.422 -35.062 -1.838 1 97.31 372 ALA B C 1
ATOM 6408 O O . ALA B 1 372 ? -11.828 -36.125 -1.383 1 97.31 372 ALA B O 1
ATOM 6409 N N . PHE B 1 373 ? -10.617 -34.969 -3.002 1 98 373 PHE B N 1
ATOM 6410 C CA . PHE B 1 373 ? -10.477 -36.219 -3.746 1 98 373 PHE B CA 1
ATOM 6411 C C . PHE B 1 373 ? -9.125 -36.281 -4.453 1 98 373 PHE B C 1
ATOM 6413 O O . PHE B 1 373 ? -8.781 -37.312 -5.047 1 98 373 PHE B O 1
ATOM 6420 N N . LYS B 1 374 ? -8.344 -35.281 -4.469 1 98.38 374 LYS B N 1
ATOM 6421 C CA . LYS B 1 374 ? -7.008 -35.25 -5.059 1 98.38 374 LYS B CA 1
ATOM 6422 C C . LYS B 1 374 ? -5.988 -34.656 -4.094 1 98.38 374 LYS B C 1
ATOM 6424 O O . LYS B 1 374 ? -6.359 -34.031 -3.092 1 98.38 374 LYS B O 1
ATOM 6429 N N . GLY B 1 375 ? -4.738 -34.812 -4.355 1 98.56 375 GLY B N 1
ATOM 6430 C CA . GLY B 1 375 ? -3.648 -34.094 -3.695 1 98.56 375 GLY B CA 1
ATOM 6431 C C . GLY B 1 375 ? -3.043 -34.875 -2.545 1 98.56 375 GLY B C 1
ATOM 6432 O O . GLY B 1 375 ? -2.078 -34.438 -1.923 1 98.56 375 GLY B O 1
ATOM 6433 N N . GLN B 1 376 ? -3.598 -36.062 -2.252 1 98.44 376 GLN B N 1
ATOM 6434 C CA . GLN B 1 376 ? -3.08 -36.938 -1.198 1 98.44 376 GLN B CA 1
ATOM 6435 C C . GLN B 1 376 ? -3.199 -38.406 -1.584 1 98.44 376 GLN B C 1
ATOM 6437 O O . GLN B 1 376 ? -3.965 -38.75 -2.484 1 98.44 376 GLN B O 1
ATOM 6442 N N . ILE B 1 377 ? -2.34 -39.188 -0.979 1 98.5 377 ILE B N 1
ATOM 6443 C CA . ILE B 1 377 ? -2.506 -40.625 -1.055 1 98.5 377 ILE B CA 1
ATOM 6444 C C . ILE B 1 377 ? -3.357 -41.094 0.117 1 98.5 377 ILE B C 1
ATOM 6446 O O . ILE B 1 377 ? -2.848 -41.312 1.221 1 98.5 377 ILE B O 1
ATOM 6450 N N . GLN B 1 378 ? -4.566 -41.281 -0.187 1 97.75 378 GLN B N 1
ATOM 6451 C CA . GLN B 1 378 ? -5.562 -41.656 0.806 1 97.75 378 GLN B CA 1
ATOM 6452 C C . GLN B 1 378 ? -6.648 -42.531 0.187 1 97.75 378 GLN B C 1
ATOM 6454 O O . GLN B 1 378 ? -7.012 -42.375 -0.977 1 97.75 378 GLN B O 1
ATOM 6459 N N . ILE B 1 379 ? -7.086 -43.469 1.007 1 98.25 379 ILE B N 1
ATOM 6460 C CA . ILE B 1 379 ? -8.156 -44.344 0.527 1 98.25 379 ILE B CA 1
ATOM 6461 C C . ILE B 1 379 ? -9.344 -43.5 0.074 1 98.25 379 ILE B C 1
ATOM 6463 O O . ILE B 1 379 ? -9.758 -42.562 0.776 1 98.25 379 ILE B O 1
ATOM 6467 N N . GLY B 1 380 ? -9.828 -43.812 -1.086 1 98.31 380 GLY B N 1
ATOM 6468 C CA . GLY B 1 380 ? -10.977 -43.094 -1.61 1 98.31 380 GLY B CA 1
ATOM 6469 C C . GLY B 1 380 ? -10.594 -41.938 -2.545 1 98.31 380 GLY B C 1
ATOM 6470 O O . GLY B 1 380 ? -11.422 -41.469 -3.334 1 98.31 380 GLY B O 1
ATOM 6471 N N . TYR B 1 381 ? -9.406 -41.469 -2.484 1 98.62 381 TYR B N 1
ATOM 6472 C CA . TYR B 1 381 ? -8.922 -40.406 -3.365 1 98.62 381 TYR B CA 1
ATOM 6473 C C . TYR B 1 381 ? -8.633 -40.969 -4.762 1 98.62 381 TYR B C 1
ATOM 6475 O O . TYR B 1 381 ? -8.43 -42.156 -4.938 1 98.62 381 TYR B O 1
ATOM 6483 N N . ASP B 1 382 ? -8.727 -40.062 -5.773 1 98.62 382 ASP B N 1
ATOM 6484 C CA . ASP B 1 382 ? -8.234 -40.469 -7.094 1 98.62 382 ASP B CA 1
ATOM 6485 C C . ASP B 1 382 ? -6.82 -41.031 -7.008 1 98.62 382 ASP B C 1
ATOM 6487 O O . ASP B 1 382 ? -5.984 -40.5 -6.258 1 98.62 382 ASP B O 1
ATOM 6491 N N . ALA B 1 383 ? -6.602 -42.094 -7.734 1 98.56 383 ALA B N 1
ATOM 6492 C CA . ALA B 1 383 ? -5.258 -42.656 -7.773 1 98.56 383 ALA B CA 1
ATOM 6493 C C . ALA B 1 383 ? -4.352 -41.875 -8.711 1 98.56 383 ALA B C 1
ATOM 6495 O O . ALA B 1 383 ? -3.859 -42.406 -9.711 1 98.56 383 ALA B O 1
ATOM 6496 N N . ASP B 1 384 ? -4.215 -40.656 -8.43 1 98.75 384 ASP B N 1
ATOM 6497 C CA . ASP B 1 384 ? -3.201 -39.812 -9.039 1 98.75 384 ASP B CA 1
ATOM 6498 C C . ASP B 1 384 ? -1.871 -39.906 -8.297 1 98.75 384 ASP B C 1
ATOM 6500 O O . ASP B 1 384 ? -1.746 -39.469 -7.16 1 98.75 384 ASP B O 1
ATOM 6504 N N . LEU B 1 385 ? -0.839 -40.5 -8.977 1 98.69 385 LEU B N 1
ATOM 6505 C CA . LEU B 1 385 ? 0.405 -40.812 -8.289 1 98.69 385 LEU B CA 1
ATOM 6506 C C . LEU B 1 385 ? 1.606 -40.594 -9.203 1 98.69 385 LEU B C 1
ATOM 6508 O O . LEU B 1 385 ? 1.479 -40.625 -10.43 1 98.69 385 LEU B O 1
ATOM 6512 N N . VAL B 1 386 ? 2.709 -40.344 -8.625 1 98.69 386 VAL B N 1
ATOM 6513 C CA . VAL B 1 386 ? 3.957 -40.25 -9.367 1 98.69 386 VAL B CA 1
ATOM 6514 C C . VAL B 1 386 ? 5.062 -41 -8.641 1 98.69 386 VAL B C 1
ATOM 6516 O O . VAL B 1 386 ? 5.258 -40.812 -7.434 1 98.69 386 VAL B O 1
ATOM 6519 N N . LEU B 1 387 ? 5.648 -41.906 -9.32 1 98.56 387 LEU B N 1
ATOM 6520 C CA . LEU B 1 387 ? 6.785 -42.656 -8.812 1 98.56 387 LEU B CA 1
ATOM 6521 C C . LEU B 1 387 ? 8.102 -41.969 -9.18 1 98.56 387 LEU B C 1
ATOM 6523 O O . LEU B 1 387 ? 8.367 -41.719 -10.352 1 98.56 387 LEU B O 1
ATOM 6527 N N . LEU B 1 388 ? 8.891 -41.656 -8.211 1 98.69 388 LEU B N 1
ATOM 6528 C CA . LEU B 1 388 ? 10.172 -40.969 -8.414 1 98.69 388 LEU B CA 1
ATOM 6529 C C . LEU B 1 388 ? 11.336 -41.875 -8.023 1 98.69 388 LEU B C 1
ATOM 6531 O O . LEU B 1 388 ? 11.336 -42.469 -6.938 1 98.69 388 LEU B O 1
ATOM 6535 N N . ASP B 1 389 ? 12.281 -42.062 -8.93 1 98.5 389 ASP B N 1
ATOM 6536 C CA . ASP B 1 389 ? 13.531 -42.75 -8.641 1 98.5 389 ASP B CA 1
ATOM 6537 C C . ASP B 1 389 ? 14.57 -41.812 -8.055 1 98.5 389 ASP B C 1
ATOM 6539 O O . ASP B 1 389 ? 15.148 -40.969 -8.781 1 98.5 389 ASP B O 1
ATOM 6543 N N . PRO B 1 390 ? 14.828 -41.906 -6.781 1 98.5 390 PRO B N 1
ATOM 6544 C CA . PRO B 1 390 ? 15.727 -40.969 -6.129 1 98.5 390 PRO B CA 1
ATOM 6545 C C . PRO B 1 390 ? 17.172 -41.062 -6.613 1 98.5 390 PRO B C 1
ATOM 6547 O O . PRO B 1 390 ? 17.969 -40.156 -6.383 1 98.5 390 PRO B O 1
ATOM 6550 N N . LYS B 1 391 ? 17.531 -42.094 -7.336 1 97.38 391 LYS B N 1
ATOM 6551 C CA . LYS B 1 391 ? 18.906 -42.344 -7.73 1 97.38 391 LYS B CA 1
ATOM 6552 C C . LYS B 1 391 ? 19.141 -41.969 -9.188 1 97.38 391 LYS B C 1
ATOM 6554 O O . LYS B 1 391 ? 20.297 -41.844 -9.633 1 97.38 391 LYS B O 1
ATOM 6559 N N . ALA B 1 392 ? 18.078 -41.812 -9.859 1 97.56 392 ALA B N 1
ATOM 6560 C CA . ALA B 1 392 ? 18.203 -41.531 -11.281 1 97.56 392 ALA B CA 1
ATOM 6561 C C . ALA B 1 392 ? 18.812 -40.125 -11.508 1 97.56 392 ALA B C 1
ATOM 6563 O O . ALA B 1 392 ? 18.344 -39.156 -10.93 1 97.56 392 ALA B O 1
ATOM 6564 N N . HIS B 1 393 ? 19.844 -40.094 -12.328 1 98.12 393 HIS B N 1
ATOM 6565 C CA . HIS B 1 393 ? 20.453 -38.812 -12.734 1 98.12 393 HIS B CA 1
ATOM 6566 C C . HIS B 1 393 ? 19.703 -38.219 -13.922 1 98.12 393 HIS B C 1
ATOM 6568 O O . HIS B 1 393 ? 19.109 -38.938 -14.719 1 98.12 393 HIS B O 1
ATOM 6574 N N . TRP B 1 394 ? 19.703 -36.969 -13.984 1 97.56 394 TRP B N 1
ATOM 6575 C CA . TRP B 1 394 ? 19.062 -36.312 -15.109 1 97.56 394 TRP B CA 1
ATOM 6576 C C . TRP B 1 394 ? 19.844 -35.031 -15.508 1 97.56 394 TRP B C 1
ATOM 6578 O O . TRP B 1 394 ? 20.609 -34.5 -14.703 1 97.56 394 TRP B O 1
ATOM 6588 N N . GLU B 1 395 ? 19.719 -34.688 -16.734 1 98.44 395 GLU B N 1
ATOM 6589 C CA . GLU B 1 395 ? 20.094 -33.406 -17.328 1 98.44 395 GLU B CA 1
ATOM 6590 C C . GLU B 1 395 ? 18.953 -32.844 -18.188 1 98.44 395 GLU B C 1
ATOM 6592 O O . GLU B 1 395 ? 18.359 -33.531 -19 1 98.44 395 GLU B O 1
ATOM 6597 N N . ILE B 1 396 ? 18.594 -31.656 -17.906 1 98.5 396 ILE B N 1
ATOM 6598 C CA . ILE B 1 396 ? 17.547 -31.016 -18.703 1 98.5 396 ILE B CA 1
ATOM 6599 C C . ILE B 1 396 ? 18.156 -30.453 -19.984 1 98.5 396 ILE B C 1
ATOM 6601 O O . ILE B 1 396 ? 19 -29.547 -19.938 1 98.5 396 ILE B O 1
ATOM 6605 N N . THR B 1 397 ? 17.766 -31 -21.125 1 98.12 397 THR B N 1
ATOM 6606 C CA . THR B 1 397 ? 18.172 -30.531 -22.438 1 98.12 397 THR B CA 1
ATOM 6607 C C . THR B 1 397 ? 16.969 -30.078 -23.25 1 98.12 397 THR B C 1
ATOM 6609 O O . THR B 1 397 ? 15.82 -30.344 -22.875 1 98.12 397 THR B O 1
ATOM 6612 N N . ASP B 1 398 ? 17.203 -29.391 -24.328 1 97.5 398 ASP B N 1
ATOM 6613 C CA . ASP B 1 398 ? 16.109 -28.984 -25.219 1 97.5 398 ASP B CA 1
ATOM 6614 C C . ASP B 1 398 ? 15.305 -30.203 -25.672 1 97.5 398 ASP B C 1
ATOM 6616 O O . ASP B 1 398 ? 14.07 -30.172 -25.672 1 97.5 398 ASP B O 1
ATOM 6620 N N . GLU B 1 399 ? 15.977 -31.266 -25.891 1 96.38 399 GLU B N 1
ATOM 6621 C CA . GLU B 1 399 ? 15.359 -32.469 -26.438 1 96.38 399 GLU B CA 1
ATOM 6622 C C . GLU B 1 399 ? 14.555 -33.219 -25.375 1 96.38 399 GLU B C 1
ATOM 6624 O O . GLU B 1 399 ? 13.594 -33.906 -25.703 1 96.38 399 GLU B O 1
ATOM 6629 N N . SER B 1 400 ? 14.938 -33.031 -24.172 1 96.25 400 SER B N 1
ATOM 6630 C CA . SER B 1 400 ? 14.258 -33.75 -23.094 1 96.25 400 SER B CA 1
ATOM 6631 C C . SER B 1 400 ? 12.922 -33.094 -22.75 1 96.25 400 SER B C 1
ATOM 6633 O O . SER B 1 400 ? 12.102 -33.656 -22.047 1 96.25 400 SER B O 1
ATOM 6635 N N . LEU B 1 401 ? 12.734 -31.875 -23.25 1 97.62 401 LEU B N 1
ATOM 6636 C CA . LEU B 1 401 ? 11.516 -31.141 -22.969 1 97.62 401 LEU B CA 1
ATOM 6637 C C . LEU B 1 401 ? 10.422 -31.484 -23.969 1 97.62 401 LEU B C 1
ATOM 6639 O O . LEU B 1 401 ? 10.688 -31.562 -25.172 1 97.62 401 LEU B O 1
ATOM 6643 N N . ALA B 1 402 ? 9.266 -31.688 -23.484 1 97.31 402 ALA B N 1
ATOM 6644 C CA . ALA B 1 402 ? 8.141 -32.031 -24.344 1 97.31 402 ALA B CA 1
ATOM 6645 C C . ALA B 1 402 ? 7.305 -30.812 -24.688 1 97.31 402 ALA B C 1
ATOM 6647 O O . ALA B 1 402 ? 6.176 -30.938 -25.172 1 97.31 402 ALA B O 1
ATOM 6648 N N . TYR B 1 403 ? 7.812 -29.609 -24.438 1 97.88 403 TYR B N 1
ATOM 6649 C CA . TYR B 1 403 ? 7.148 -28.359 -24.781 1 97.88 403 TYR B CA 1
ATOM 6650 C C . TYR B 1 403 ? 7.059 -28.203 -26.297 1 97.88 403 TYR B C 1
ATOM 6652 O O . TYR B 1 403 ? 7.809 -28.844 -27.047 1 97.88 403 TYR B O 1
ATOM 6660 N N . LEU B 1 404 ? 6.059 -27.391 -26.75 1 98.12 404 LEU B N 1
ATOM 6661 C CA . LEU B 1 404 ? 6.035 -27.047 -28.172 1 98.12 404 LEU B CA 1
ATOM 6662 C C . LEU B 1 404 ? 7.348 -26.406 -28.594 1 98.12 404 LEU B C 1
ATOM 6664 O O . LEU B 1 404 ? 7.93 -26.766 -29.609 1 98.12 404 LEU B O 1
ATOM 6668 N N . ASN B 1 405 ? 7.734 -25.359 -27.844 1 98.31 405 ASN B N 1
ATOM 6669 C CA . ASN B 1 405 ? 9.039 -24.719 -28 1 98.31 405 ASN B CA 1
ATOM 6670 C C . ASN B 1 405 ? 10.039 -25.234 -26.969 1 98.31 405 ASN B C 1
ATOM 6672 O O . ASN B 1 405 ? 9.953 -24.875 -25.781 1 98.31 405 ASN B O 1
ATOM 6676 N N . LYS B 1 406 ? 11.047 -25.938 -27.406 1 97.75 406 LYS B N 1
ATOM 6677 C CA . LYS B 1 406 ? 11.883 -26.734 -26.516 1 97.75 406 LYS B CA 1
ATOM 6678 C C . LYS B 1 406 ? 13.07 -25.938 -26 1 97.75 406 LYS B C 1
ATOM 6680 O O . LYS B 1 406 ? 14.219 -26.281 -26.25 1 97.75 406 LYS B O 1
ATOM 6685 N N . PHE B 1 407 ? 12.812 -24.922 -25.188 1 97.62 407 PHE B N 1
ATOM 6686 C CA . PHE B 1 407 ? 13.836 -24.188 -24.453 1 97.62 407 PHE B CA 1
ATOM 6687 C C . PHE B 1 407 ? 13.305 -23.719 -23.109 1 97.62 407 PHE B C 1
ATOM 6689 O O . PHE B 1 407 ? 12.086 -23.609 -22.906 1 97.62 407 PHE B O 1
ATOM 6696 N N . SER B 1 408 ? 14.164 -23.5 -22.156 1 98.19 408 SER B N 1
ATOM 6697 C CA . SER B 1 408 ? 13.812 -23.031 -20.812 1 98.19 408 SER B CA 1
ATOM 6698 C C . SER B 1 408 ? 15.047 -22.531 -20.062 1 98.19 408 SER B C 1
ATOM 6700 O O . SER B 1 408 ? 16.172 -22.922 -20.391 1 98.19 408 SER B O 1
ATOM 6702 N N . ALA B 1 409 ? 14.812 -21.656 -19.094 1 98.56 409 ALA B N 1
ATOM 6703 C CA . ALA B 1 409 ? 15.898 -21.25 -18.188 1 98.56 409 ALA B CA 1
ATOM 6704 C C . ALA B 1 409 ? 16.453 -22.453 -17.438 1 98.56 409 ALA B C 1
ATOM 6706 O O . ALA B 1 409 ? 17.594 -22.406 -16.953 1 98.56 409 ALA B O 1
ATOM 6707 N N . PHE B 1 410 ? 15.719 -23.609 -17.375 1 98.75 410 PHE B N 1
ATOM 6708 C CA . PHE B 1 410 ? 16.109 -24.781 -16.594 1 98.75 410 PHE B CA 1
ATOM 6709 C C . PHE B 1 410 ? 17.031 -25.672 -17.391 1 98.75 410 PHE B C 1
ATOM 6711 O O . PHE B 1 410 ? 17.656 -26.594 -16.844 1 98.75 410 PHE B O 1
ATOM 6718 N N . THR B 1 411 ? 17.188 -25.406 -18.672 1 98.12 411 THR B N 1
ATOM 6719 C CA . THR B 1 411 ? 18.047 -26.234 -19.5 1 98.12 411 THR B CA 1
ATOM 6720 C C . THR B 1 411 ? 19.5 -26.172 -19.016 1 98.12 411 THR B C 1
ATOM 6722 O O . THR B 1 411 ? 19.938 -25.141 -18.516 1 98.12 411 THR B O 1
ATOM 6725 N N . ARG B 1 412 ? 20.203 -27.281 -19.062 1 96.19 412 ARG B N 1
ATOM 6726 C CA . ARG B 1 412 ? 21.594 -27.469 -18.688 1 96.19 412 ARG B CA 1
ATOM 6727 C C . ARG B 1 412 ? 21.719 -27.797 -17.203 1 96.19 412 ARG B C 1
ATOM 6729 O O . ARG B 1 412 ? 22.797 -28.172 -16.734 1 96.19 412 ARG B O 1
ATOM 6736 N N . LEU B 1 413 ? 20.562 -27.703 -16.469 1 98.69 413 LEU B N 1
ATOM 6737 C CA . LEU B 1 413 ? 20.625 -28.156 -15.078 1 98.69 413 LEU B CA 1
ATOM 6738 C C . LEU B 1 413 ? 20.812 -29.656 -15.016 1 98.69 413 LEU B C 1
ATOM 6740 O O . LEU B 1 413 ? 20.359 -30.391 -15.898 1 98.69 413 LEU B O 1
ATOM 6744 N N . LYS B 1 414 ? 21.5 -30.078 -14.031 1 98.69 414 LYS B N 1
ATOM 6745 C CA . LYS B 1 414 ? 21.703 -31.484 -13.727 1 98.69 414 LYS B CA 1
ATOM 6746 C C . LYS B 1 414 ? 21.359 -31.797 -12.273 1 98.69 414 LYS B C 1
ATOM 6748 O O . LYS B 1 414 ? 21.422 -30.906 -11.414 1 98.69 414 LYS B O 1
ATOM 6753 N N . GLY B 1 415 ? 20.969 -33.031 -12.094 1 98.5 415 GLY B N 1
ATOM 6754 C CA . GLY B 1 415 ? 20.656 -33.406 -10.719 1 98.5 415 GLY B CA 1
ATOM 6755 C C . GLY B 1 415 ? 20.234 -34.844 -10.578 1 98.5 415 GLY B C 1
ATOM 6756 O O . GLY B 1 415 ? 20.578 -35.688 -11.406 1 98.5 415 GLY B O 1
ATOM 6757 N N . LYS B 1 416 ? 19.625 -35.094 -9.398 1 98.5 416 LYS B N 1
ATOM 6758 C CA . LYS B 1 416 ? 19.141 -36.438 -9.07 1 98.5 416 LYS B CA 1
ATOM 6759 C C . LYS B 1 416 ? 17.672 -36.406 -8.641 1 98.5 416 LYS B C 1
ATOM 6761 O O . LYS B 1 416 ? 17.203 -35.406 -8.102 1 98.5 416 LYS B O 1
ATOM 6766 N N . GLY B 1 417 ? 17.047 -37.656 -8.812 1 98.38 417 GLY B N 1
ATOM 6767 C CA . GLY B 1 417 ? 15.625 -37.781 -8.508 1 98.38 417 GLY B CA 1
ATOM 6768 C C . GLY B 1 417 ? 14.734 -37.469 -9.695 1 98.38 417 GLY B C 1
ATOM 6769 O O . GLY B 1 417 ? 14.492 -36.281 -10.008 1 98.38 417 GLY B O 1
ATOM 6770 N N . LYS B 1 418 ? 14.25 -38.469 -10.352 1 97.81 418 LYS B N 1
ATOM 6771 C CA . LYS B 1 418 ? 13.516 -38.312 -11.602 1 97.81 418 LYS B CA 1
ATOM 6772 C C . LYS B 1 418 ? 12.172 -39.031 -11.539 1 97.81 418 LYS B C 1
ATOM 6774 O O . LYS B 1 418 ? 12.109 -40.188 -11.141 1 97.81 418 LYS B O 1
ATOM 6779 N N . PRO B 1 419 ? 11.102 -38.312 -11.844 1 98.06 419 PRO B N 1
ATOM 6780 C CA . PRO B 1 419 ? 9.859 -39.062 -12.023 1 98.06 419 PRO B CA 1
ATOM 6781 C C . PRO B 1 419 ? 9.969 -40.094 -13.125 1 98.06 419 PRO B C 1
ATOM 6783 O O . PRO B 1 419 ? 10.352 -39.781 -14.258 1 98.06 419 PRO B O 1
ATOM 6786 N N . VAL B 1 420 ? 9.531 -41.281 -12.836 1 97.31 420 VAL B N 1
ATOM 6787 C CA . VAL B 1 420 ? 9.711 -42.344 -13.812 1 97.31 420 VAL B CA 1
ATOM 6788 C C . VAL B 1 420 ? 8.359 -42.906 -14.227 1 97.31 420 VAL B C 1
ATOM 6790 O O . VAL B 1 420 ? 8.25 -43.625 -15.227 1 97.31 420 VAL B O 1
ATOM 6793 N N . MET B 1 421 ? 7.359 -42.594 -13.484 1 97.5 421 MET B N 1
ATOM 6794 C CA . MET B 1 421 ? 6.008 -43.062 -13.797 1 97.5 421 MET B CA 1
ATOM 6795 C C . MET B 1 421 ? 4.965 -42.094 -13.266 1 97.5 421 MET B C 1
ATOM 6797 O O . MET B 1 421 ? 5.109 -41.531 -12.164 1 97.5 421 MET B O 1
ATOM 6801 N N . THR B 1 422 ? 4 -41.781 -14.062 1 98 422 THR B N 1
ATOM 6802 C CA . THR B 1 422 ? 2.852 -40.969 -13.672 1 98 422 THR B CA 1
ATOM 6803 C C . THR B 1 422 ? 1.551 -41.75 -13.875 1 98 422 THR B C 1
ATOM 6805 O O . THR B 1 422 ? 1.325 -42.344 -14.938 1 98 422 THR B O 1
ATOM 6808 N N . ILE B 1 423 ? 0.771 -41.781 -12.859 1 97.69 423 ILE B N 1
ATOM 6809 C CA . ILE B 1 423 ? -0.518 -42.469 -12.883 1 97.69 423 ILE B CA 1
ATOM 6810 C C . ILE B 1 423 ? -1.643 -41.438 -12.703 1 97.69 423 ILE B C 1
ATOM 6812 O O . ILE B 1 423 ? -1.609 -40.625 -11.781 1 97.69 423 ILE B O 1
ATOM 6816 N N . LEU B 1 424 ? -2.6 -41.5 -13.641 1 98 424 LEU B N 1
ATOM 6817 C CA . LEU B 1 424 ? -3.775 -40.625 -13.594 1 98 424 LEU B CA 1
ATOM 6818 C C . LEU B 1 424 ? -5.047 -41.438 -13.406 1 98 424 LEU B C 1
ATOM 6820 O O . LEU B 1 424 ? -5.438 -42.219 -14.289 1 98 424 LEU B O 1
ATOM 6824 N N . ARG B 1 425 ? -5.656 -41.281 -12.258 1 97.69 425 ARG B N 1
ATOM 6825 C CA . ARG B 1 425 ? -6.875 -42.031 -11.93 1 97.69 425 ARG B CA 1
ATOM 6826 C C . ARG B 1 425 ? -6.691 -43.5 -12.18 1 97.69 425 ARG B C 1
ATOM 6828 O O . ARG B 1 425 ? -7.523 -44.156 -12.836 1 97.69 425 ARG B O 1
ATOM 6835 N N . GLY B 1 426 ? -5.59 -43.938 -11.766 1 96.62 426 GLY B N 1
ATOM 6836 C CA . GLY B 1 426 ? -5.332 -45.375 -11.789 1 96.62 426 GLY B CA 1
ATOM 6837 C C . GLY B 1 426 ? -4.75 -45.844 -13.109 1 96.62 426 GLY B C 1
ATOM 6838 O O . GLY B 1 426 ? -4.391 -47.031 -13.242 1 96.62 426 GLY B O 1
ATOM 6839 N N . GLU B 1 427 ? -4.602 -45.031 -14.039 1 95.81 427 GLU B N 1
ATOM 6840 C CA . GLU B 1 427 ? -4.043 -45.375 -15.336 1 95.81 427 GLU B CA 1
ATOM 6841 C C . GLU B 1 427 ? -2.609 -44.875 -15.484 1 95.81 427 GLU B C 1
ATOM 6843 O O . GLU B 1 427 ? -2.326 -43.719 -15.219 1 95.81 427 GLU B O 1
ATOM 6848 N N . ILE B 1 428 ? -1.703 -45.781 -15.891 1 96.44 428 ILE B N 1
ATOM 6849 C CA . ILE B 1 428 ? -0.325 -45.375 -16.156 1 96.44 428 ILE B CA 1
ATOM 6850 C C . ILE B 1 428 ? -0.262 -44.531 -17.422 1 96.44 428 ILE B C 1
ATOM 6852 O O . ILE B 1 428 ? -0.49 -45.062 -18.531 1 96.44 428 ILE B O 1
ATOM 6856 N N . ILE B 1 429 ? 0.058 -43.312 -17.281 1 96.75 429 ILE B N 1
ATOM 6857 C CA . ILE B 1 429 ? 0.057 -42.469 -18.469 1 96.75 429 ILE B CA 1
ATOM 6858 C C . ILE B 1 429 ? 1.493 -42.156 -18.875 1 96.75 429 ILE B C 1
ATOM 6860 O O . ILE B 1 429 ? 1.745 -41.719 -20 1 96.75 429 ILE B O 1
ATOM 6864 N N . VAL B 1 430 ? 2.428 -42.219 -17.984 1 96.69 430 VAL B N 1
ATOM 6865 C CA . VAL B 1 430 ? 3.852 -42.062 -18.266 1 96.69 430 VAL B CA 1
ATOM 6866 C C . VAL B 1 430 ? 4.617 -43.281 -17.688 1 96.69 430 VAL B C 1
ATOM 6868 O O . VAL B 1 430 ? 4.398 -43.656 -16.547 1 96.69 430 VAL B O 1
ATOM 6871 N N . GLU B 1 431 ? 5.438 -43.812 -18.469 1 94.19 431 GLU B N 1
ATOM 6872 C CA . GLU B 1 431 ? 6.34 -44.875 -18.062 1 94.19 431 GLU B CA 1
ATOM 6873 C C . GLU B 1 431 ? 7.754 -44.656 -18.594 1 94.19 431 GLU B C 1
ATOM 6875 O O . GLU B 1 431 ? 7.934 -44.344 -19.781 1 94.19 431 GLU B O 1
ATOM 6880 N N . ASN B 1 432 ? 8.75 -44.781 -17.703 1 86.94 432 ASN B N 1
ATOM 6881 C CA . ASN B 1 432 ? 10.164 -44.562 -18 1 86.94 432 ASN B CA 1
ATOM 6882 C C . ASN B 1 432 ? 10.391 -43.188 -18.672 1 86.94 432 ASN B C 1
ATOM 6884 O O . ASN B 1 432 ? 11.086 -43.094 -19.672 1 86.94 432 ASN B O 1
ATOM 6888 N N . GLY B 1 433 ? 9.547 -42.25 -18.297 1 83.12 433 GLY B N 1
ATOM 6889 C CA . GLY B 1 433 ? 9.742 -40.875 -18.688 1 83.12 433 GLY B CA 1
ATOM 6890 C C . GLY B 1 433 ? 9.062 -40.531 -20.016 1 83.12 433 GLY B C 1
ATOM 6891 O O . GLY B 1 433 ? 9.25 -39.438 -20.547 1 83.12 433 GLY B O 1
ATOM 6892 N N . ALA B 1 434 ? 8.336 -41.438 -20.547 1 89.44 434 ALA B N 1
ATOM 6893 C CA . ALA B 1 434 ? 7.633 -41.219 -21.812 1 89.44 434 ALA B CA 1
ATOM 6894 C C . ALA B 1 434 ? 6.148 -41.531 -21.688 1 89.44 434 ALA B C 1
ATOM 6896 O O . ALA B 1 434 ? 5.758 -42.375 -20.859 1 89.44 434 ALA B O 1
ATOM 6897 N N . LEU B 1 435 ? 5.414 -40.875 -22.5 1 91.81 435 LEU B N 1
ATOM 6898 C CA . LEU B 1 435 ? 3.979 -41.156 -22.484 1 91.81 435 LEU B CA 1
ATOM 6899 C C . LEU B 1 435 ? 3.695 -42.594 -22.859 1 91.81 435 LEU B C 1
ATOM 6901 O O . LEU B 1 435 ? 4.293 -43.125 -23.812 1 91.81 435 LEU B O 1
ATOM 6905 N N . SER B 1 436 ? 2.949 -43.281 -22.094 1 83.38 436 SER B N 1
ATOM 6906 C CA . SER B 1 436 ? 2.621 -44.688 -22.344 1 83.38 436 SER B CA 1
ATOM 6907 C C . SER B 1 436 ? 1.32 -44.812 -23.125 1 83.38 436 SER B C 1
ATOM 6909 O O . SER B 1 436 ? 1.048 -45.875 -23.719 1 83.38 436 SER B O 1
ATOM 6911 N N . MET B 1 437 ? 0.481 -43.906 -22.938 1 71.5 437 MET B N 1
ATOM 6912 C CA . MET B 1 437 ? -0.852 -44.031 -23.516 1 71.5 437 MET B CA 1
ATOM 6913 C C . MET B 1 437 ? -1.014 -43.125 -24.719 1 71.5 437 MET B C 1
ATOM 6915 O O . MET B 1 437 ? -0.445 -42.031 -24.75 1 71.5 437 MET B O 1
ATOM 6919 N N . VAL B 1 438 ? -1.655 -43.688 -25.641 1 66.62 438 VAL B N 1
ATOM 6920 C CA . VAL B 1 438 ? -1.946 -42.969 -26.875 1 66.62 438 VAL B CA 1
ATOM 6921 C C . VAL B 1 438 ? -3.211 -42.125 -26.688 1 66.62 438 VAL B C 1
ATOM 6923 O O . VAL B 1 438 ? -3.322 -41.031 -27.234 1 66.62 438 VAL B O 1
ATOM 6926 N N . GLU B 1 439 ? -3.988 -42.562 -25.672 1 83 439 GLU B N 1
ATOM 6927 C CA . GLU B 1 439 ? -5.258 -41.844 -25.609 1 83 439 GLU B CA 1
ATOM 6928 C C . GLU B 1 439 ? -5.223 -40.75 -24.531 1 83 439 GLU B C 1
ATOM 6930 O O . GLU B 1 439 ? -4.711 -40.969 -23.438 1 83 439 GLU B O 1
ATOM 6935 N N . ARG B 1 440 ? -5.664 -39.594 -24.922 1 88.81 440 ARG B N 1
ATOM 6936 C CA . ARG B 1 440 ? -5.785 -38.438 -24.031 1 88.81 440 ARG B CA 1
ATOM 6937 C C . ARG B 1 440 ? -7 -38.594 -23.109 1 88.81 440 ARG B C 1
ATOM 6939 O O . ARG B 1 440 ? -8.133 -38.719 -23.594 1 88.81 440 ARG B O 1
ATOM 6946 N N . LYS B 1 441 ? -6.777 -38.562 -21.812 1 89.38 441 LYS B N 1
ATOM 6947 C CA . LYS B 1 441 ? -7.812 -38.906 -20.844 1 89.38 441 LYS B CA 1
ATOM 6948 C C . LYS B 1 441 ? -8.086 -37.75 -19.891 1 89.38 441 LYS B C 1
ATOM 6950 O O . LYS B 1 441 ? -8.805 -37.906 -18.906 1 89.38 441 LYS B O 1
ATOM 6955 N N . GLY B 1 442 ? -7.461 -36.656 -20.125 1 96.12 442 GLY B N 1
ATOM 6956 C CA . GLY B 1 442 ? -7.66 -35.531 -19.25 1 96.12 442 GLY B CA 1
ATOM 6957 C C . GLY B 1 442 ? -9.109 -35.094 -19.156 1 96.12 442 GLY B C 1
ATOM 6958 O O . GLY B 1 442 ? -9.828 -35.094 -20.156 1 96.12 442 GLY B O 1
ATOM 6959 N N . GLN B 1 443 ? -9.523 -34.719 -17.953 1 97.19 443 GLN B N 1
ATOM 6960 C CA . GLN B 1 443 ? -10.891 -34.25 -17.719 1 97.19 443 GLN B CA 1
ATOM 6961 C C . GLN B 1 443 ? -10.906 -32.875 -17.078 1 97.19 443 GLN B C 1
ATOM 6963 O O . GLN B 1 443 ? -10.055 -32.562 -16.25 1 97.19 443 GLN B O 1
ATOM 6968 N N . LEU B 1 444 ? -11.891 -32.125 -17.5 1 98.19 444 LEU B N 1
ATOM 6969 C CA . LEU B 1 444 ? -12.125 -30.844 -16.844 1 98.19 444 LEU B CA 1
ATOM 6970 C C . LEU B 1 444 ? -12.789 -31.062 -15.477 1 98.19 444 LEU B C 1
ATOM 6972 O O . LEU B 1 444 ? -13.797 -31.75 -15.383 1 98.19 444 LEU B O 1
ATOM 6976 N N . ILE B 1 445 ? -12.18 -30.547 -14.453 1 97.75 445 ILE B N 1
ATOM 6977 C CA . ILE B 1 445 ? -12.773 -30.594 -13.117 1 97.75 445 ILE B CA 1
ATOM 6978 C C . ILE B 1 445 ? -13.414 -29.25 -12.789 1 97.75 445 ILE B C 1
ATOM 6980 O O . ILE B 1 445 ? -12.711 -28.234 -12.656 1 97.75 445 ILE B O 1
ATOM 6984 N N . ARG B 1 446 ? -14.734 -29.344 -12.609 1 91.19 446 ARG B N 1
ATOM 6985 C CA . ARG B 1 446 ? -15.5 -28.125 -12.32 1 91.19 446 ARG B CA 1
ATOM 6986 C C . ARG B 1 446 ? -15.766 -28 -10.828 1 91.19 446 ARG B C 1
ATOM 6988 O O . ARG B 1 446 ? -15.688 -28.969 -10.086 1 91.19 446 ARG B O 1
ATOM 6995 N N . CYS B 1 447 ? -15.93 -26.812 -10.203 1 67.38 447 CYS B N 1
ATOM 6996 C CA . CYS B 1 447 ? -16.359 -26.578 -8.828 1 67.38 447 CYS B CA 1
ATOM 6997 C C . CYS B 1 447 ? -17.734 -27.156 -8.578 1 67.38 447 CYS B C 1
ATOM 6999 O O . CYS B 1 447 ? -18.547 -27.281 -9.5 1 67.38 447 CYS B O 1
#

Sequence (894 aa):
MMHLAINNAMIVTDKNIFKGSIGIQDGKVELISQSPIEADKVIQGDGKYLFPGIIDNHVHLNDPGFTWREDFAHGTKAAAIGGVTTIVDMPMQNEPAVSNAEIFEIKAKHVSSASYIDYSFWGALVDYNRSDIKGLRKAGAKAFKSFMCPVGKDYTSLFTGQIRDMLEITKSMDALAGFHCEDYNIIAYEEQKARREGRLSIKDYLKARPLSAEIIATQEILEIAREKGAQVHICHVSHRDVVDMIHEYRNKGVEVSLETCPHYLIFTEEDVIENGNVYKCSPPIREKNNLNLMWEAIENDRIDCIVSDHSPSQIDEKAESLGAFDAWGGISGLQTGLMTMYNEGVVKRGLEPTFIARTMAKRPAELFGLGAFKGQIQIGYDADLVLLDPKAHWEITDESLAYLNKFSAFTRLKGKGKPVMTILRGEIIVENGALSMVERKGQLIRCMMHLAINNAMIVTDKNIFKGSIGIQDGKVELISQSPIEADKVIQGDGKYLFPGIIDNHVHLNDPGFTWREDFAHGTKAAAIGGVTTIVDMPMQNEPAVSNAEIFEIKAKHVSSASYIDYSFWGALVDYNRSDIKGLRKAGAKAFKSFMCPVGKDYTSLFTGQIRDMLEITKSMDALAGFHCEDYNIIAYEEQKARREGRLSIKDYLKARPLSAEIIATQEILEIAREKGAQVHICHVSHRDVVDMIHEYRNKGVEVSLETCPHYLIFTEEDVIENGNVYKCSPPIREKNNLNLMWEAIENDRIDCIVSDHSPSQIDEKAESLGAFDAWGGISGLQTGLMTMYNEGVVKRGLEPTFIARTMAKRPAELFGLGAFKGQIQIGYDADLVLLDPKAHWEITDESLAYLNKFSAFTRLKGKGKPVMTILRGEIIVENGALSMVERKGQLIRC

Solvent-accessible surface area (backbone atoms only — not comparable to full-atom values): 42265 Å² total; per-residue (Å²): 128,31,52,32,15,41,24,49,14,36,37,36,33,61,82,48,73,45,70,22,12,38,30,23,41,96,28,15,24,66,39,78,35,78,52,77,57,78,35,79,39,71,42,82,24,68,86,19,39,32,32,26,15,26,30,32,69,35,31,42,38,18,57,50,76,37,49,82,23,22,31,46,43,33,45,27,45,19,18,32,41,24,22,30,35,33,38,22,31,48,22,50,64,25,60,71,36,25,45,28,37,66,50,42,51,53,43,52,59,71,47,52,77,39,20,52,29,32,31,35,36,30,22,44,41,38,79,85,28,73,88,24,46,65,47,21,44,73,66,15,32,49,30,27,43,32,30,30,30,88,62,60,94,73,56,50,46,47,51,62,24,55,47,53,56,49,42,52,56,35,37,76,67,75,36,42,38,31,33,43,45,30,26,35,47,34,37,53,44,36,46,52,52,30,58,75,69,69,46,43,45,53,64,44,47,52,64,28,54,44,69,63,28,33,44,45,30,44,50,45,51,52,51,45,26,49,75,67,69,18,42,38,32,42,45,54,52,53,47,43,70,50,50,53,51,52,50,55,44,38,75,70,68,32,50,66,50,42,26,27,33,60,64,44,65,73,45,26,34,67,53,29,63,75,65,32,37,51,52,29,38,77,67,47,54,40,53,62,72,44,32,58,46,41,51,51,34,50,75,67,69,65,53,44,24,49,24,40,52,17,27,55,48,44,71,75,46,27,32,71,89,58,26,38,82,69,19,47,60,34,35,44,32,56,41,50,42,54,34,50,49,41,19,55,37,32,71,72,63,64,43,66,70,24,58,50,28,29,20,23,6,30,39,39,16,48,74,52,75,34,47,89,39,38,25,44,81,42,76,71,12,40,26,29,29,18,36,26,34,61,79,39,71,51,66,39,42,47,82,74,43,52,43,72,41,48,64,44,61,60,48,75,42,67,48,37,24,35,45,34,30,18,24,52,46,54,38,69,42,18,47,82,53,33,74,64,50,89,71,57,69,20,44,80,54,62,116,129,31,53,32,17,42,25,49,14,35,38,37,32,62,83,48,73,46,70,21,13,39,29,23,42,95,29,16,24,65,41,77,36,79,53,76,57,77,37,80,40,71,43,81,24,69,85,20,39,34,32,28,14,26,29,31,68,37,30,41,38,19,56,49,76,38,50,81,24,21,31,46,42,32,43,27,44,19,19,32,42,23,22,32,33,32,39,23,32,49,23,52,64,25,60,71,35,24,44,28,38,67,49,41,49,53,43,50,61,70,47,52,77,39,20,53,29,30,34,36,37,30,21,43,41,40,80,84,29,74,90,24,46,66,48,21,45,72,66,15,31,48,32,26,43,33,30,32,30,89,64,60,93,72,57,50,43,46,52,64,23,56,47,54,56,50,41,52,57,35,36,76,67,74,36,42,38,31,32,44,45,29,27,33,49,34,36,53,45,35,45,51,52,28,56,75,68,68,44,44,46,53,64,44,45,52,65,27,52,45,70,64,29,32,44,44,30,42,50,45,51,52,51,45,26,50,76,67,67,17,42,37,32,40,45,52,52,55,48,43,69,49,49,52,50,52,50,54,43,38,76,71,67,32,49,66,49,42,26,27,32,59,64,43,66,74,45,27,34,67,53,29,63,76,65,31,38,50,54,29,37,75,66,47,52,39,54,61,71,45,30,58,46,41,51,51,34,50,76,66,67,65,54,45,24,50,24,40,51,18,27,56,48,43,72,76,46,27,31,72,89,58,27,37,79,67,20,46,61,34,34,42,32,55,40,49,45,53,33,51,48,40,20,56,38,30,70,71,64,65,42,66,70,24,58,50,27,28,18,23,5,30,39,40,17,48,74,52,75,34,48,90,38,38,24,42,82,43,75,72,12,39,26,29,28,19,37,27,33,61,78,39,71,50,65,40,43,46,81,73,42,51,44,72,42,46,66,42,62,60,48,74,42,68,49,37,25,34,44,34,29,17,26,51,46,54,37,68,42,18,48,81,54,34,76,63,50,88,71,59,69,20,43,81,54,64,111